Protein AF-0000000074317675 (afdb_homodimer)

Foldseek 3Di:
DPPPVPPDPPPPPLAFDQLFQFLDADALVNLLLDFLCQPQLVQQVVLCLVQLEAEEEEAAQQRQVNCCRNRNVVCQCVCVRVVQGNAEDEQEFECALPNLLRSLLSLLVRLPPPCVDVVSSVVSSVVLSCQLQVDLQSLVVSCVVSVPDPRYAYEYEYEANCNLVVNCVVVVPDPVSVVSSVSSVSNVLCVSPDDPGRYGYYYYHYNVCPVVCVVPVSSVVSCVSHYHYRDHGDLVSVLCSQQSSCVSSVAAADPVQSVVLSVVLPDDPNSNSLSSNLSSQLVVQCVVDPDDRDHRYVVSSVVCPHSQANLQVLVVVLLVVDDPLLNLLVLLLLLVQWADDPPPLFTDGRKDFLLLSCVQSVHDSVSSVVSLLSCQDRSRNQKDDHNVDDHDRGDIIIGSGSVCRVRNPVSSVSNVVSVVLLVLLVVLVVQLVCVVVVNHDQDDPPNLVVSVVSCVPVVGDCSNNVVRPNCNVSSVVSSVVSVVVVVVVVVVVVVVVVVD/DPPPVPPPPPPPPLAFDQLFQFLDADALVNLLLDFLCQPQLVQQVVLCLVQLEAEEEEAAQQRQVNCCSNPNVVCQCVCVRVVQGNAEDEQEFECALNNLLRSLLSLLVRLPPPCVDVVVSVVSSVVLSCLLQVDLQSLVVSCVVSVPDQRYAYEYEYEANCNLVVNCVVVVPDPVSVVSSVSSVSNVLCVSPDDPGRYGYYYYHYNVCPVVCVVPVSSVVSCVSHYHYRDHGDLVSVLCSQQSSCVVSVAAADPVVSVVLSVVLPDDPNSNSLSSNLSSQLSVQCVVDPDDRDHRYVVSSVVCPHSQANLQVLVVVLLVVDDPLLNLLVLLLLLVQWADDPPDLFTDGRKDFLLLSCVQSVHDSVSSVVSVLSCQDRSRNQKDDHNVDDHDRGDIIIGSHSVCRVRNPSSSVSNVVSVVLLVLLVVLQVQLVCVVVVNHDQDDPPNLVVSVVSCVPVVGDCSNNVVRPNCNVSSVVSSVVSVVVVVVVVVVVVVVVVVD

Radius of gyration: 32.66 Å; Cα contacts (8 Å, |Δi|>4): 1509; chains: 2; bounding box: 109×132×71 Å

Structure (mmCIF, N/CA/C/O backbone):
data_AF-0000000074317675-model_v1
#
loop_
_entity.id
_entity.type
_entity.pdbx_description
1 polymer 'Novel STAND NTPase 1 domain-containing protein'
#
loop_
_atom_site.group_PDB
_atom_site.id
_atom_site.type_symbol
_atom_site.label_atom_id
_atom_site.label_alt_id
_atom_site.label_comp_id
_atom_site.label_asym_id
_atom_site.label_entity_id
_atom_site.label_seq_id
_atom_site.pdbx_PDB_ins_code
_atom_site.Cartn_x
_atom_site.Cartn_y
_atom_site.Cartn_z
_atom_site.occupancy
_atom_site.B_iso_or_equiv
_atom_site.auth_seq_id
_atom_site.auth_comp_id
_atom_site.auth_asym_id
_atom_site.auth_atom_id
_atom_site.pdbx_PDB_model_num
ATOM 1 N N . MET A 1 1 ? -42.625 62.656 2.957 1 25.09 1 MET A N 1
ATOM 2 C CA . MET A 1 1 ? -42.5 61.219 2.799 1 25.09 1 MET A CA 1
ATOM 3 C C . MET A 1 1 ? -41.125 60.875 2.205 1 25.09 1 MET A C 1
ATOM 5 O O . MET A 1 1 ? -40.875 59.719 1.869 1 25.09 1 MET A O 1
ATOM 9 N N . SER A 1 2 ? -40.375 61.812 1.555 1 28.73 2 SER A N 1
ATOM 10 C CA . SER A 1 2 ? -39.125 61.938 0.802 1 28.73 2 SER A CA 1
ATOM 11 C C . SER A 1 2 ? -37.938 61.562 1.658 1 28.73 2 SER A C 1
ATOM 13 O O . SER A 1 2 ? -36.812 61.344 1.137 1 28.73 2 SER A O 1
ATOM 15 N N . ASP A 1 3 ? -37.844 61.844 2.971 1 26.91 3 ASP A N 1
ATOM 16 C CA . ASP A 1 3 ? -36.688 62.031 3.84 1 26.91 3 ASP A CA 1
ATOM 17 C C . ASP A 1 3 ? -36.031 60.688 4.129 1 26.91 3 ASP A C 1
ATOM 19 O O . ASP A 1 3 ? -34.844 60.656 4.531 1 26.91 3 ASP A O 1
ATOM 23 N N . ASN A 1 4 ? -36.781 59.594 4.484 1 26.27 4 ASN A N 1
ATOM 24 C CA . ASN A 1 4 ? -36.281 58.469 5.262 1 26.27 4 ASN A CA 1
ATOM 25 C C . ASN A 1 4 ? -35.406 57.562 4.418 1 26.27 4 ASN A C 1
ATOM 27 O O . ASN A 1 4 ? -35.25 56.375 4.734 1 26.27 4 ASN A O 1
ATOM 31 N N . LYS A 1 5 ? -35.281 57.812 3.057 1 35.72 5 LYS A N 1
ATOM 32 C CA . LYS A 1 5 ? -34.5 57 2.113 1 35.72 5 LYS A CA 1
ATOM 33 C C . LYS A 1 5 ? -33.031 56.969 2.471 1 35.72 5 LYS A C 1
ATOM 35 O O . LYS A 1 5 ? -32.219 56.375 1.757 1 35.72 5 LYS A O 1
ATOM 40 N N . ASP A 1 6 ? -32.625 57.938 3.16 1 28.98 6 ASP A N 1
ATOM 41 C CA . ASP A 1 6 ? -31.188 58.125 3.379 1 28.98 6 ASP A CA 1
ATOM 42 C C . ASP A 1 6 ? -30.609 57.031 4.262 1 28.98 6 ASP A C 1
ATOM 44 O O . ASP A 1 6 ? -29.438 57.062 4.629 1 28.98 6 ASP A O 1
ATOM 48 N N . HIS A 1 7 ? -31.344 56.344 5.207 1 30.22 7 HIS A N 1
ATOM 49 C CA . HIS A 1 7 ? -30.734 55.625 6.332 1 30.22 7 HIS A CA 1
ATOM 50 C C . HIS A 1 7 ? -29.75 54.594 5.855 1 30.22 7 HIS A C 1
ATOM 52 O O . HIS A 1 7 ? -28.594 54.531 6.312 1 30.22 7 HIS A O 1
ATOM 58 N N . ILE A 1 8 ? -30.125 53.094 5.789 1 31.78 8 ILE A N 1
ATOM 59 C CA . ILE A 1 8 ? -29.359 51.938 6.242 1 31.78 8 ILE A CA 1
ATOM 60 C C . ILE A 1 8 ? -28.312 51.594 5.188 1 31.78 8 ILE A C 1
ATOM 62 O O . ILE A 1 8 ? -28.609 50.906 4.215 1 31.78 8 ILE A O 1
ATOM 66 N N . LYS A 1 9 ? -27.594 52.375 4.531 1 34.5 9 LYS A N 1
ATOM 67 C CA . LYS A 1 9 ? -26.438 52.188 3.672 1 34.5 9 LYS A CA 1
ATOM 68 C C . LYS A 1 9 ? -25.312 51.438 4.41 1 34.5 9 LYS A C 1
ATOM 70 O 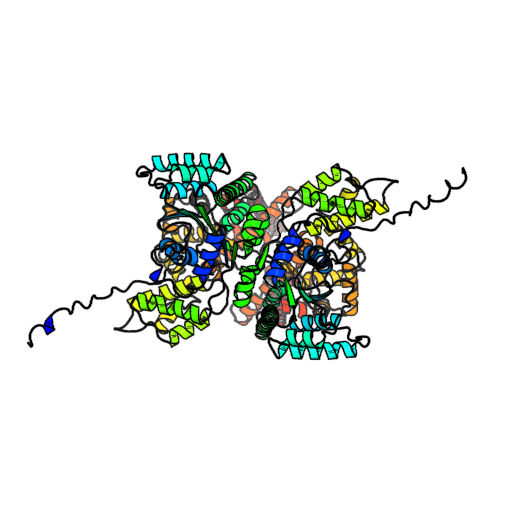O . LYS A 1 9 ? -24.141 51.562 4.051 1 34.5 9 LYS A O 1
ATOM 75 N N . PHE A 1 10 ? -25.328 51.031 5.664 1 32.19 10 PHE A N 1
ATOM 76 C CA . PHE A 1 10 ? -24.25 50.188 6.211 1 32.19 10 PHE A CA 1
ATOM 77 C C . PHE A 1 10 ? -23.922 49.031 5.27 1 32.19 10 PHE A C 1
ATOM 79 O O . PHE A 1 10 ? -24.594 48 5.273 1 32.19 10 PHE A O 1
ATOM 86 N N . LEU A 1 11 ? -23.828 49.188 4.047 1 34.56 11 LEU A N 1
ATOM 87 C CA . LEU A 1 11 ? -23.25 48.188 3.18 1 34.56 11 LEU A CA 1
ATOM 88 C C . LEU A 1 11 ? -21.969 47.625 3.791 1 34.56 11 LEU A C 1
ATOM 90 O O . LEU A 1 11 ? -20.984 48.344 3.977 1 34.56 11 LEU A O 1
ATOM 94 N N . THR A 1 12 ? -21.938 46.75 4.934 1 35.88 12 THR A N 1
ATOM 95 C CA . THR A 1 12 ? -20.891 46.031 5.648 1 35.88 12 THR A CA 1
ATOM 96 C C . THR A 1 12 ? -19.766 45.625 4.699 1 35.88 12 THR A C 1
ATOM 98 O O . THR A 1 12 ? -20.016 45.062 3.643 1 35.88 12 THR A O 1
ATOM 101 N N . GLU A 1 13 ? -18.781 46.406 4.367 1 42.19 13 GLU A N 1
ATOM 102 C CA . GLU A 1 13 ? -17.516 46.062 3.73 1 42.19 13 GLU A CA 1
ATOM 103 C C . GLU A 1 13 ? -17.156 44.594 3.959 1 42.19 13 GLU A C 1
ATOM 105 O O . GLU A 1 13 ? -16.797 44.188 5.07 1 42.19 13 GLU A O 1
ATOM 110 N N . GLU A 1 14 ? -17.828 43.594 3.584 1 51.88 14 GLU A N 1
ATOM 111 C CA . GLU A 1 14 ? -17.688 42.125 3.682 1 51.88 14 GLU A CA 1
ATOM 112 C C . GLU A 1 14 ? -16.219 41.719 3.539 1 51.88 14 GLU A C 1
ATOM 114 O O . GLU A 1 14 ? -15.594 41.969 2.504 1 51.88 14 GLU A O 1
ATOM 119 N N . LYS A 1 15 ? -15.336 41.844 4.613 1 66.19 15 LYS A N 1
ATOM 120 C CA . LYS A 1 15 ? -13.922 41.531 4.785 1 66.19 15 LYS A CA 1
ATOM 121 C C . LYS A 1 15 ? -13.555 40.219 4.129 1 66.19 15 LYS A C 1
ATOM 123 O O . LYS A 1 15 ? -14.172 39.188 4.422 1 66.19 15 LYS A O 1
ATOM 128 N N . LEU A 1 16 ? -12.758 40.312 2.957 1 79.94 16 LEU A N 1
ATOM 129 C CA . LEU A 1 16 ? -12.148 39.156 2.283 1 79.94 16 LEU A CA 1
ATOM 130 C C . LEU A 1 16 ? -11.281 38.375 3.248 1 79.94 16 LEU A C 1
ATOM 132 O O . LEU A 1 16 ? -10.633 38.938 4.125 1 79.94 16 LEU A O 1
ATOM 136 N N . PHE A 1 17 ? -11.555 37.125 3.35 1 88.5 17 PHE A N 1
ATOM 137 C CA . PHE A 1 17 ? -10.664 36.219 4.066 1 88.5 17 PHE A CA 1
ATOM 138 C C . PHE A 1 17 ? -10.281 35.031 3.188 1 88.5 17 PHE A C 1
ATOM 140 O O . PHE A 1 17 ? -10.961 34.75 2.211 1 88.5 17 PHE A O 1
ATOM 147 N N . ILE A 1 18 ? -9.195 34.5 3.424 1 91.5 18 ILE A N 1
ATOM 148 C CA . ILE A 1 18 ? -8.719 33.375 2.641 1 91.5 18 ILE A CA 1
ATOM 149 C C . ILE A 1 18 ? -9.57 32.125 2.932 1 91.5 18 ILE A C 1
ATOM 151 O O . ILE A 1 18 ? -9.516 31.578 4.027 1 91.5 18 ILE A O 1
ATOM 155 N N . PRO A 1 19 ? -10.266 31.672 1.981 1 94.62 19 PRO A N 1
ATOM 156 C CA . PRO A 1 19 ? -11.234 30.609 2.256 1 94.62 19 PRO A CA 1
ATOM 157 C C . PRO A 1 19 ? -10.656 29.219 2.041 1 94.62 19 PRO A C 1
ATOM 159 O O . PRO A 1 19 ? -11.406 28.234 1.986 1 94.62 19 PRO A O 1
ATOM 162 N N . PHE A 1 20 ? -9.352 29.094 1.815 1 95.25 20 PHE A N 1
ATOM 163 C CA . PHE A 1 20 ? -8.703 27.812 1.579 1 95.25 20 PHE A CA 1
ATOM 164 C C . PHE A 1 20 ? -7.641 27.531 2.639 1 95.25 20 PHE A C 1
ATOM 166 O O . PHE A 1 20 ? -6.812 28.391 2.928 1 95.25 20 PHE A O 1
ATOM 173 N N . PRO A 1 21 ? -7.648 26.375 3.174 1 91.25 21 PRO A N 1
ATOM 174 C CA . PRO A 1 21 ? -6.738 26.062 4.281 1 91.25 21 PRO A CA 1
ATOM 175 C C . PRO A 1 21 ? -5.324 25.75 3.811 1 91.25 21 PRO A C 1
ATOM 177 O O . PRO A 1 21 ? -4.402 25.656 4.629 1 91.25 21 PRO A O 1
ATOM 180 N N . GLY A 1 22 ? -5.172 25.562 2.51 1 90.75 22 GLY A N 1
ATOM 181 C CA . GLY A 1 22 ? -3.873 25.125 2.016 1 90.75 22 GLY A CA 1
ATOM 182 C C . GLY A 1 22 ? -3.65 23.625 2.164 1 90.75 22 GLY A C 1
ATOM 183 O O . GLY A 1 22 ? -4.488 22.828 1.75 1 90.75 22 GLY A O 1
ATOM 184 N N . LEU A 1 23 ? -2.473 23.25 2.832 1 89.25 23 LEU A N 1
ATOM 185 C CA . LEU A 1 23 ? -2.123 21.828 2.947 1 89.25 23 LEU A CA 1
ATOM 186 C C . LEU A 1 23 ? -2.729 21.219 4.207 1 89.25 23 LEU A C 1
ATOM 188 O O . LEU A 1 23 ? -2.799 20 4.336 1 89.25 23 LEU A O 1
ATOM 192 N N . ARG A 1 24 ? -3.135 22.094 5.078 1 87.69 24 ARG A N 1
ATOM 193 C CA . ARG A 1 24 ? -3.705 21.562 6.312 1 87.69 24 ARG A CA 1
ATOM 194 C C . ARG A 1 24 ? -5.164 21.172 6.113 1 87.69 24 ARG A C 1
ATOM 196 O O . ARG A 1 24 ? -5.84 21.688 5.223 1 87.69 24 ARG A O 1
ATOM 203 N N . PRO A 1 25 ? -5.668 20.297 6.941 1 89.31 25 PRO A N 1
ATOM 204 C CA . PRO A 1 25 ? -7.098 19.984 6.883 1 89.31 25 PRO A CA 1
ATOM 205 C C . PRO A 1 25 ? -7.969 21.141 7.359 1 89.31 25 PRO A C 1
ATOM 207 O O . PRO A 1 25 ? -7.492 22.031 8.078 1 89.31 25 PRO A O 1
ATOM 210 N N . PHE A 1 26 ? -9.188 21.109 6.906 1 92.06 26 PHE A N 1
ATOM 211 C CA . PHE A 1 26 ? -10.164 22.047 7.441 1 92.06 26 PHE A CA 1
ATOM 212 C C . PHE A 1 26 ? -10.383 21.812 8.93 1 92.06 26 PHE A C 1
ATOM 214 O O . PHE A 1 26 ? -10.43 20.672 9.391 1 92.06 26 PHE A O 1
ATOM 221 N N . SER A 1 27 ? -10.461 22.859 9.641 1 89 27 SER A N 1
ATOM 222 C CA . SER A 1 27 ? -10.797 22.766 11.062 1 89 27 SER A CA 1
ATOM 223 C C . SER A 1 27 ? -12.305 22.734 11.266 1 89 27 SER A C 1
ATOM 225 O O . SER A 1 27 ? -13.07 23.109 10.375 1 89 27 SER A O 1
ATOM 227 N N . PRO A 1 28 ? -12.68 22.297 12.422 1 86.88 28 PRO A N 1
ATOM 228 C CA . PRO A 1 28 ? -14.117 22.219 12.688 1 86.88 28 PRO A CA 1
ATOM 229 C C . PRO A 1 28 ? -14.836 23.547 12.516 1 86.88 28 PRO A C 1
ATOM 231 O O . PRO A 1 28 ? -15.992 23.578 12.078 1 86.88 28 PRO A O 1
ATOM 234 N N . ASP A 1 29 ? -14.172 24.625 12.758 1 88.5 29 ASP A N 1
ATOM 235 C CA . ASP A 1 29 ? -14.773 25.953 12.672 1 88.5 29 ASP A CA 1
ATOM 236 C C . ASP A 1 29 ? -14.867 26.438 11.227 1 88.5 29 ASP A C 1
ATOM 238 O O . ASP A 1 29 ? -15.508 27.438 10.938 1 88.5 29 ASP A O 1
ATOM 242 N N . GLU A 1 30 ? -14.344 25.609 10.344 1 92.38 30 GLU A N 1
ATOM 243 C CA . GLU A 1 30 ? -14.336 25.984 8.938 1 92.38 30 GLU A CA 1
ATOM 244 C C . GLU A 1 30 ? -15.336 25.156 8.133 1 92.38 30 GLU A C 1
ATOM 246 O O . GLU A 1 30 ? -15.211 25.047 6.914 1 92.38 30 GLU A O 1
ATOM 251 N N . SER A 1 31 ? -16.297 24.609 8.758 1 90.69 31 SER A N 1
ATOM 252 C CA . SER A 1 31 ? -17.297 23.75 8.117 1 90.69 31 SER A CA 1
ATOM 253 C C . SER A 1 31 ? -18.047 24.5 7.027 1 90.69 31 SER A C 1
ATOM 255 O O . SER A 1 31 ? -18.484 23.906 6.039 1 90.69 31 SER A O 1
ATOM 257 N N . HIS A 1 32 ? -18.203 25.781 7.199 1 90.69 32 HIS A N 1
ATOM 258 C CA . HIS A 1 32 ? -18.922 26.609 6.234 1 90.69 32 HIS A CA 1
ATOM 259 C C . HIS A 1 32 ? -18.156 26.719 4.922 1 90.69 32 HIS A C 1
ATOM 261 O O . HIS A 1 32 ? -18.703 27.156 3.91 1 90.69 32 HIS A O 1
ATOM 267 N N . LEU A 1 33 ? -16.906 26.281 4.922 1 94 33 LEU A N 1
ATOM 268 C CA . LEU A 1 33 ? -16.078 26.344 3.727 1 94 33 LEU A CA 1
ATOM 269 C C . LEU A 1 33 ? -15.961 24.969 3.08 1 94 33 LEU A C 1
ATOM 271 O O . LEU A 1 33 ? -15.32 24.812 2.037 1 94 33 LEU A O 1
ATOM 275 N N . PHE A 1 34 ? -16.562 24 3.73 1 92.31 34 PHE A N 1
ATOM 276 C CA . PHE A 1 34 ? -16.406 22.609 3.305 1 92.31 34 PHE A CA 1
ATOM 277 C C . PHE A 1 34 ? -17.547 22.203 2.375 1 92.31 34 PHE A C 1
ATOM 279 O O . PHE A 1 34 ? -18.688 22.016 2.82 1 92.31 34 PHE A O 1
ATOM 286 N N . PHE A 1 35 ? -17.312 22.109 1.052 1 90.5 35 PHE A N 1
ATOM 287 C CA . PHE A 1 35 ? -18.328 21.828 0.035 1 90.5 35 PHE A CA 1
ATOM 288 C C . PHE A 1 35 ? -18 20.531 -0.705 1 90.5 35 PHE A C 1
ATOM 290 O O . PHE A 1 35 ? -16.844 20.109 -0.755 1 90.5 35 PHE A O 1
ATOM 297 N N . GLY A 1 36 ? -19.047 19.859 -1.283 1 86.44 36 GLY A N 1
ATOM 298 C CA . GLY A 1 36 ? -18.859 18.781 -2.24 1 86.44 36 GLY A CA 1
ATOM 299 C C . GLY A 1 36 ? -19.047 17.406 -1.635 1 86.44 36 GLY A C 1
ATOM 300 O O . GLY A 1 36 ? -19.031 16.406 -2.348 1 86.44 36 GLY A O 1
ATOM 301 N N . ARG A 1 37 ? -19.188 17.344 -0.272 1 85.88 37 ARG A N 1
ATOM 302 C CA . ARG A 1 37 ? -19.281 16.016 0.349 1 85.88 37 ARG A CA 1
ATOM 303 C C . ARG A 1 37 ? -20.547 15.898 1.186 1 85.88 37 ARG A C 1
ATOM 305 O O . ARG A 1 37 ? -20.609 15.109 2.133 1 85.88 37 ARG A O 1
ATOM 312 N N . GLU A 1 38 ? -21.578 16.531 1.015 1 77.5 38 GLU A N 1
ATOM 313 C CA . GLU A 1 38 ? -22.797 16.578 1.818 1 77.5 38 GLU A CA 1
ATOM 314 C C . GLU A 1 38 ? -23.438 15.188 1.929 1 77.5 38 GLU A C 1
ATOM 316 O O . GLU A 1 38 ? -23.875 14.789 3.006 1 77.5 38 GLU A O 1
ATOM 321 N N . GLY A 1 39 ? -23.453 14.336 1.02 1 81.12 39 GLY A N 1
ATOM 322 C CA . GLY A 1 39 ? -24.047 13.008 1.068 1 81.12 39 GLY A CA 1
ATOM 323 C C . GLY A 1 39 ? -23.188 11.992 1.808 1 81.12 39 GLY A C 1
ATOM 324 O O . GLY A 1 39 ? -23.719 11.086 2.453 1 81.12 39 GLY A O 1
ATOM 325 N N . GLN A 1 40 ? -22 12.172 2.035 1 88.88 40 GLN A N 1
ATOM 326 C CA . GLN A 1 40 ? -21.062 11.219 2.621 1 88.88 40 GLN A CA 1
ATOM 327 C C . GLN A 1 40 ? -21.141 11.234 4.145 1 88.88 40 GLN A C 1
ATOM 329 O O . GLN A 1 40 ? -21.094 10.188 4.785 1 88.88 40 GLN A O 1
ATOM 334 N N . SER A 1 41 ? -21.391 12.383 4.727 1 89.69 41 SER A N 1
ATOM 335 C CA . SER A 1 41 ? -21.469 12.531 6.18 1 89.69 41 SER A CA 1
ATOM 336 C C . SER A 1 41 ? -22.656 11.758 6.75 1 89.69 41 SER A C 1
ATOM 338 O O . SER A 1 41 ? -22.547 11.148 7.816 1 89.69 41 SER A O 1
ATOM 340 N N . SER A 1 42 ? -23.734 11.727 6.035 1 89.31 42 SER A N 1
ATOM 341 C CA . SER A 1 42 ? -24.938 11.008 6.484 1 89.31 42 SER A CA 1
ATOM 342 C C . SER A 1 42 ? -24.688 9.508 6.547 1 89.31 42 SER A C 1
ATOM 344 O O . SER A 1 42 ? -25.125 8.844 7.484 1 89.31 42 SER A O 1
ATOM 346 N N . ASP A 1 43 ? -23.969 9.047 5.562 1 91.94 43 ASP A N 1
ATOM 347 C CA . ASP A 1 43 ? -23.641 7.629 5.539 1 91.94 43 ASP A CA 1
ATOM 348 C C . ASP A 1 43 ? -22.766 7.246 6.742 1 91.94 43 ASP A C 1
ATOM 350 O O . ASP A 1 43 ? -23 6.211 7.375 1 91.94 43 ASP A O 1
ATOM 354 N N . ILE A 1 44 ? -21.891 8.062 7.078 1 94.12 44 ILE A N 1
ATOM 355 C CA . ILE A 1 44 ? -20.953 7.809 8.164 1 94.12 44 ILE A CA 1
ATOM 356 C C . ILE A 1 44 ? -21.688 7.832 9.5 1 94.12 44 ILE A C 1
ATOM 358 O O . ILE A 1 44 ? -21.484 6.965 10.352 1 94.12 44 ILE A O 1
ATOM 362 N N . ILE A 1 45 ? -22.594 8.734 9.648 1 92.06 45 ILE A N 1
ATOM 363 C CA . ILE A 1 45 ? -23.344 8.883 10.891 1 92.06 45 ILE A CA 1
ATOM 364 C C . ILE A 1 45 ? -24.234 7.664 11.109 1 92.06 45 ILE A C 1
ATOM 366 O O . ILE A 1 45 ? -24.359 7.176 12.227 1 92.06 45 ILE A O 1
ATOM 370 N N . THR A 1 46 ? -24.797 7.203 10.055 1 92.69 46 THR A N 1
ATOM 371 C CA . THR A 1 46 ? -25.672 6.031 10.133 1 92.69 46 THR A CA 1
ATOM 372 C C . THR A 1 46 ? -24.891 4.82 10.633 1 92.69 46 THR A C 1
ATOM 374 O O . THR A 1 46 ? -25.359 4.086 11.508 1 92.69 46 THR A O 1
ATOM 377 N N . LYS A 1 47 ? -23.719 4.664 10.133 1 94.12 47 LYS A N 1
ATOM 378 C CA . LYS A 1 47 ? -22.859 3.559 10.562 1 94.12 47 LYS A CA 1
ATOM 379 C C . LYS A 1 47 ? -22.422 3.73 12.016 1 94.12 47 LYS A C 1
ATOM 381 O O . LYS A 1 47 ? -22.422 2.77 12.781 1 94.12 47 LYS A O 1
ATOM 386 N N . LEU A 1 48 ? -22.062 4.965 12.336 1 94.25 48 LEU A N 1
ATOM 387 C CA . LEU A 1 48 ? -21.625 5.262 13.695 1 94.25 48 LEU A CA 1
ATOM 388 C C . LEU A 1 48 ? -22.734 5.004 14.695 1 94.25 48 LEU A C 1
ATOM 390 O O . LEU A 1 48 ? -22.5 4.426 15.766 1 94.25 48 LEU A O 1
ATOM 394 N N . GLU A 1 49 ? -23.938 5.359 14.352 1 91.25 49 GLU A N 1
ATOM 395 C CA . GLU A 1 49 ? -25.078 5.176 15.227 1 91.25 49 GLU A CA 1
ATOM 396 C C . GLU A 1 49 ? -25.391 3.695 15.422 1 91.25 49 GLU A C 1
ATOM 398 O O . GLU A 1 49 ? -25.656 3.254 16.547 1 91.25 49 GLU A O 1
ATOM 403 N N . LYS A 1 50 ? -25.281 2.998 14.375 1 92.5 50 LYS A N 1
ATOM 404 C CA . LYS A 1 50 ? -25.688 1.596 14.383 1 92.5 50 LYS A CA 1
ATOM 405 C C . LYS A 1 50 ? -24.656 0.732 15.109 1 92.5 50 LYS A C 1
ATOM 407 O O . LYS A 1 50 ? -25.016 -0.234 15.781 1 92.5 50 LYS A O 1
ATOM 412 N N . HIS A 1 51 ? -23.391 1.146 15.031 1 94.25 51 HIS A N 1
ATOM 413 C CA . HIS A 1 51 ? -22.359 0.212 15.477 1 94.25 51 HIS A CA 1
ATOM 414 C C . HIS A 1 51 ? -21.484 0.833 16.547 1 94.25 51 HIS A C 1
ATOM 416 O O . HIS A 1 51 ? -20.578 0.178 17.078 1 94.25 51 HIS A O 1
ATOM 422 N N . ASN A 1 52 ? -21.688 2.113 16.922 1 94.69 52 ASN A N 1
ATOM 423 C CA . ASN A 1 52 ? -20.875 2.875 17.859 1 94.69 52 ASN A CA 1
ATOM 424 C C . ASN A 1 52 ? -19.438 3 17.375 1 94.69 52 ASN A C 1
ATOM 426 O O . ASN A 1 52 ? -18.531 3.312 18.156 1 94.69 52 ASN A O 1
ATOM 430 N N . PHE A 1 53 ? -19.297 2.619 16.094 1 96.62 53 PHE A N 1
ATOM 431 C CA . PHE A 1 53 ? -17.953 2.568 15.516 1 96.62 53 PHE A CA 1
ATOM 432 C C . PHE A 1 53 ? -18 2.797 14.008 1 96.62 53 PHE A C 1
ATOM 434 O O . PHE A 1 53 ? -18.938 2.355 13.344 1 96.62 53 PHE A O 1
ATOM 441 N N . VAL A 1 54 ? -17.031 3.508 13.492 1 97.25 54 VAL A N 1
ATOM 442 C CA . VAL A 1 54 ? -16.891 3.596 12.039 1 97.25 54 VAL A CA 1
ATOM 443 C C . VAL A 1 54 ? -15.43 3.809 11.672 1 97.25 54 VAL A C 1
ATOM 445 O O . VAL A 1 54 ? -14.734 4.617 12.297 1 97.25 54 VAL A O 1
ATOM 448 N N . ALA A 1 55 ? -14.961 3 10.773 1 97.81 55 ALA A N 1
ATOM 449 C CA . ALA A 1 55 ? -13.633 3.195 10.188 1 97.81 55 ALA A CA 1
ATOM 450 C C . ALA A 1 55 ? -13.734 3.871 8.82 1 97.81 55 ALA A C 1
ATOM 452 O O . ALA A 1 55 ? -14.234 3.281 7.863 1 97.81 55 ALA A O 1
ATOM 453 N N . VAL A 1 56 ? -13.273 5.059 8.773 1 97.44 56 VAL A N 1
ATOM 454 C CA . VAL A 1 56 ? -13.273 5.805 7.52 1 97.44 56 VAL A CA 1
ATOM 455 C C . VAL A 1 56 ? -11.938 5.609 6.801 1 97.44 56 VAL A C 1
ATOM 457 O O . VAL A 1 56 ? -10.883 6.004 7.312 1 97.44 56 VAL A O 1
ATOM 460 N N . VAL A 1 57 ? -12.023 5.07 5.641 1 96.56 57 VAL A N 1
ATOM 461 C CA . VAL A 1 57 ? -10.82 4.672 4.914 1 96.56 57 VAL A CA 1
ATOM 462 C C . VAL A 1 57 ? -10.734 5.445 3.6 1 96.56 57 VAL A C 1
ATOM 464 O O . VAL A 1 57 ? -11.75 5.676 2.938 1 96.56 57 VAL A O 1
ATOM 467 N N . GLY A 1 58 ? -9.539 5.844 3.268 1 93.56 58 GLY A N 1
ATOM 468 C CA . GLY A 1 58 ? -9.297 6.559 2.025 1 93.56 58 GLY A CA 1
ATOM 469 C C . GLY A 1 58 ? -7.82 6.762 1.733 1 93.56 58 GLY A C 1
ATOM 470 O O . GLY A 1 58 ? -6.98 6.617 2.625 1 93.56 58 GLY A O 1
ATOM 471 N N . ASP A 1 59 ? -7.562 7.121 0.504 1 88.88 59 ASP A N 1
ATOM 472 C CA . ASP A 1 59 ? -6.184 7.359 0.093 1 88.88 59 ASP A CA 1
ATOM 473 C C . ASP A 1 59 ? -5.648 8.664 0.689 1 88.88 59 ASP A C 1
ATOM 475 O O . ASP A 1 59 ? -6.41 9.445 1.256 1 88.88 59 ASP A O 1
ATOM 479 N N . SER A 1 60 ? -4.344 8.742 0.585 1 83 60 SER A N 1
ATOM 480 C CA . SER A 1 60 ? -3.734 10 1.016 1 83 60 SER A CA 1
ATOM 481 C C . SER A 1 60 ? -4.285 11.18 0.225 1 83 60 SER A C 1
ATOM 483 O O . SER A 1 60 ? -4.449 11.094 -0.994 1 83 60 SER A O 1
ATOM 485 N N . GLY A 1 61 ? -4.734 12.133 0.895 1 83.19 61 GLY A N 1
ATOM 486 C CA . GLY A 1 61 ? -5.211 13.336 0.236 1 83.19 61 GLY A CA 1
ATOM 487 C C . GLY A 1 61 ? -6.652 13.242 -0.221 1 83.19 61 GLY A C 1
ATOM 488 O O . GLY A 1 61 ? -7.105 14.039 -1.042 1 83.19 61 GLY A O 1
ATOM 489 N N . SER A 1 62 ? -7.34 12.242 0.257 1 87.56 62 SER A N 1
ATOM 490 C CA . SER A 1 62 ? -8.727 12.086 -0.157 1 87.56 62 SER A CA 1
ATOM 491 C C . SER A 1 62 ? -9.656 12.977 0.66 1 87.56 62 SER A C 1
ATOM 493 O O . SER A 1 62 ? -10.836 13.125 0.333 1 87.56 62 SER A O 1
ATOM 495 N N . GLY A 1 63 ? -9.156 13.594 1.747 1 88.31 63 GLY A N 1
ATOM 496 C CA . GLY A 1 63 ? -9.945 14.516 2.549 1 88.31 63 GLY A CA 1
ATOM 497 C C . GLY A 1 63 ? -10.539 13.867 3.789 1 88.31 63 GLY A C 1
ATOM 498 O O . GLY A 1 63 ? -11.523 14.367 4.344 1 88.31 63 GLY A O 1
ATOM 499 N N . LYS A 1 64 ? -9.984 12.781 4.25 1 92.56 64 LYS A N 1
ATOM 500 C CA . LYS A 1 64 ? -10.508 12.023 5.383 1 92.56 64 LYS A CA 1
ATOM 501 C C . LYS A 1 64 ? -10.648 12.914 6.617 1 92.56 64 LYS A C 1
ATOM 503 O O . LYS A 1 64 ? -11.734 13 7.203 1 92.56 64 LYS A O 1
ATOM 508 N N . SER A 1 65 ? -9.562 13.633 6.98 1 91.75 65 SER A N 1
ATOM 509 C CA . SER A 1 65 ? -9.57 14.453 8.188 1 91.75 65 SER A CA 1
ATOM 510 C C . SER A 1 65 ? -10.586 15.586 8.078 1 91.75 65 SER A C 1
ATOM 512 O O . SER A 1 65 ? -11.383 15.805 8.984 1 91.75 65 SER A O 1
ATOM 514 N N . SER A 1 66 ? -10.633 16.203 6.953 1 92.5 66 SER A N 1
ATOM 515 C CA . SER A 1 66 ? -11.57 17.297 6.75 1 92.5 66 SER A CA 1
ATOM 516 C C . SER A 1 66 ? -13.008 16.812 6.809 1 92.5 66 SER A C 1
ATOM 518 O O . SER A 1 66 ? -13.883 17.516 7.324 1 92.5 66 SER A O 1
ATOM 520 N N . LEU A 1 67 ? -13.234 15.625 6.238 1 93.06 67 LEU A N 1
ATOM 521 C CA . LEU A 1 67 ? -14.57 15.047 6.266 1 93.06 67 LEU A CA 1
ATOM 522 C C . LEU A 1 67 ? -15.016 14.773 7.699 1 93.06 67 LEU A C 1
ATOM 524 O O . LEU A 1 67 ? -16.172 15.023 8.055 1 93.06 67 LEU A O 1
ATOM 528 N N . MET A 1 68 ? -14.133 14.391 8.508 1 92.69 68 MET A N 1
ATOM 529 C CA . MET A 1 68 ? -14.453 14.109 9.906 1 92.69 68 MET A CA 1
ATOM 530 C C . MET A 1 68 ? -14.727 15.406 10.672 1 92.69 68 MET A C 1
ATOM 532 O O . MET A 1 68 ? -15.711 15.5 11.398 1 92.69 68 MET A O 1
ATOM 536 N N . TYR A 1 69 ? -13.922 16.406 10.438 1 92.19 69 TYR A N 1
ATOM 537 C CA . TYR A 1 69 ? -14 17.641 11.203 1 92.19 69 TYR A CA 1
ATOM 538 C C . TYR A 1 69 ? -15.141 18.516 10.719 1 92.19 69 TYR A C 1
ATOM 540 O O . TYR A 1 69 ? -15.836 19.156 11.523 1 92.19 69 TYR A O 1
ATOM 548 N N . CYS A 1 70 ? -15.32 18.484 9.438 1 92.25 70 CYS A N 1
ATOM 549 C CA . CYS A 1 70 ? -16.266 19.453 8.875 1 92.25 70 CYS A CA 1
ATOM 550 C C . CYS A 1 70 ? -17.531 18.766 8.391 1 92.25 70 CYS A C 1
ATOM 552 O O . CYS A 1 70 ? -18.531 19.438 8.125 1 92.25 70 CYS A O 1
ATOM 554 N N . GLY A 1 71 ? -17.516 17.516 8.305 1 88.94 71 GLY A N 1
ATOM 555 C CA . GLY A 1 71 ? -18.688 16.766 7.906 1 88.94 71 GLY A CA 1
ATOM 556 C C . GLY A 1 71 ? -19.375 16.078 9.062 1 88.94 71 GLY A C 1
ATOM 557 O O . GLY A 1 71 ? -20.531 16.391 9.391 1 88.94 71 GLY A O 1
ATOM 558 N N . LEU A 1 72 ? -18.641 15.281 9.734 1 89.56 72 LEU A N 1
ATOM 559 C CA . LEU A 1 72 ? -19.188 14.414 10.766 1 89.56 72 LEU A CA 1
ATOM 560 C C . LEU A 1 72 ? -19.5 15.219 12.031 1 89.56 72 LEU A C 1
ATOM 562 O O . LEU A 1 72 ? -20.625 15.148 12.547 1 89.56 72 LEU A O 1
ATOM 566 N N . LEU A 1 73 ? -18.562 16.047 12.508 1 89.62 73 LEU A N 1
ATOM 567 C CA . LEU A 1 73 ? -18.672 16.703 13.812 1 89.62 73 LEU A CA 1
ATOM 568 C C . LEU A 1 73 ? -19.844 17.672 13.844 1 89.62 73 LEU A C 1
ATOM 570 O O . LEU A 1 73 ? -20.672 17.641 14.75 1 89.62 73 LEU A O 1
ATOM 574 N N . PRO A 1 74 ? -19.969 18.469 12.805 1 86.25 74 PRO A N 1
ATOM 575 C CA . PRO A 1 74 ? -21.109 19.391 12.828 1 86.25 74 PRO A CA 1
ATOM 576 C C . PRO A 1 74 ? -22.453 18.656 12.82 1 86.25 74 PRO A C 1
ATOM 578 O O . PRO A 1 74 ? -23.422 19.125 13.453 1 86.25 74 PRO A O 1
ATOM 581 N N . MET A 1 75 ? -22.516 17.609 12.164 1 84.75 75 MET A N 1
ATOM 582 C CA . MET A 1 75 ? -23.766 16.844 12.102 1 84.75 75 MET A CA 1
ATOM 583 C C . MET A 1 75 ? -24.078 16.219 13.453 1 84.75 75 MET A C 1
ATOM 585 O O . MET A 1 75 ? -25.25 16.156 13.859 1 84.75 75 MET A O 1
ATOM 589 N N . LEU A 1 76 ? -23.109 15.812 14.117 1 85.38 76 LEU A N 1
ATOM 590 C CA . LEU A 1 76 ? -23.297 15.234 15.445 1 85.38 76 LEU A CA 1
ATOM 591 C C . LEU A 1 76 ? -23.781 16.297 16.438 1 85.38 76 LEU A C 1
ATOM 593 O O . LEU A 1 76 ? -24.703 16.031 17.219 1 85.38 76 LEU A O 1
ATOM 597 N N . GLN A 1 77 ? -23.219 17.422 16.281 1 81.69 77 GLN A N 1
ATOM 598 C CA . GLN A 1 77 ? -23.578 18.516 17.172 1 81.69 77 GLN A CA 1
ATOM 599 C C . GLN A 1 77 ? -24.984 19.031 16.875 1 81.69 77 GLN A C 1
ATOM 601 O O . GLN A 1 77 ? -25.641 19.609 17.75 1 81.69 77 GLN A O 1
ATOM 606 N N . GLY A 1 78 ? -25.391 18.719 15.664 1 78.94 78 GLY A N 1
ATOM 607 C CA . GLY A 1 78 ? -26.734 19.125 15.273 1 78.94 78 GLY A CA 1
ATOM 608 C C . GLY A 1 78 ? -27.797 18.141 15.711 1 78.94 78 GLY A C 1
ATOM 609 O O . GLY A 1 78 ? -29 18.375 15.508 1 78.94 78 GLY A O 1
ATOM 610 N N . GLY A 1 79 ? -27.438 17.094 16.391 1 75.12 79 GLY A N 1
ATOM 611 C CA . GLY A 1 79 ? -28.375 16.156 16.984 1 75.12 79 GLY A CA 1
ATOM 612 C C . GLY A 1 79 ? -28.812 15.062 16.031 1 75.12 79 GLY A C 1
ATOM 613 O O . GLY A 1 79 ? -29.922 14.531 16.156 1 75.12 79 GLY A O 1
ATOM 614 N N . PHE A 1 80 ? -28.016 14.633 15.148 1 70.75 80 PHE A N 1
ATOM 615 C CA . PHE A 1 80 ? -28.438 13.695 14.117 1 70.75 80 PHE A CA 1
ATOM 616 C C . PHE A 1 80 ? -28.406 12.266 14.648 1 70.75 80 PHE A C 1
ATOM 618 O O . PHE A 1 80 ? -28.984 11.359 14.039 1 70.75 80 PHE A O 1
ATOM 625 N N . ILE A 1 81 ? -27.719 12.078 15.742 1 69.31 81 ILE A N 1
ATOM 626 C CA . ILE A 1 81 ? -27.781 10.75 16.344 1 69.31 81 ILE A CA 1
ATOM 627 C C . ILE A 1 81 ? -28.844 10.742 17.438 1 69.31 81 ILE A C 1
ATOM 629 O O . ILE A 1 81 ? -28.688 11.391 18.484 1 69.31 81 ILE A O 1
ATOM 633 N N . ASN A 1 82 ? -29.844 10.039 17.125 1 61.38 82 ASN A N 1
ATOM 634 C CA . ASN A 1 82 ? -31.016 10.07 17.984 1 61.38 82 ASN A CA 1
ATOM 635 C C . ASN A 1 82 ? -30.703 9.5 19.375 1 61.38 82 ASN A C 1
ATOM 637 O O . ASN A 1 82 ? -31.156 10.023 20.391 1 61.38 82 ASN A O 1
ATOM 641 N N . SER A 1 83 ? -29.875 8.453 19.391 1 62.12 83 SER A N 1
ATOM 642 C CA . SER A 1 83 ? -29.641 7.73 20.625 1 62.12 83 SER A CA 1
ATOM 643 C C . SER A 1 83 ? -28.656 8.477 21.516 1 62.12 83 SER A C 1
ATOM 645 O O . SER A 1 83 ? -28.562 8.195 22.719 1 62.12 83 SER A O 1
ATOM 647 N N . ALA A 1 84 ? -27.859 9.422 21.062 1 64.56 84 ALA A N 1
ATOM 648 C CA . ALA A 1 84 ? -26.75 10 21.812 1 64.56 84 ALA A CA 1
ATOM 649 C C . ALA A 1 84 ? -27.078 11.414 22.297 1 64.56 84 ALA A C 1
ATOM 651 O O . ALA A 1 84 ? -26.328 12 23.078 1 64.56 84 ALA A O 1
ATOM 652 N N . GLY A 1 85 ? -28.266 11.906 22.219 1 64.56 85 GLY A N 1
ATOM 653 C CA . GLY A 1 85 ? -28.594 13.258 22.625 1 64.56 85 GLY A CA 1
ATOM 654 C C . GLY A 1 85 ? -27.844 14.32 21.844 1 64.56 85 GLY A C 1
ATOM 655 O O . GLY A 1 85 ? -27.172 14.008 20.859 1 64.56 85 GLY A O 1
ATOM 656 N N . SER A 1 86 ? -27.906 15.578 22.234 1 68.62 86 SER A N 1
ATOM 657 C CA . SER A 1 86 ? -27.375 16.719 21.469 1 68.62 86 SER A CA 1
ATOM 658 C C . SER A 1 86 ? -26.062 17.203 22.078 1 68.62 86 SER A C 1
ATOM 660 O O . SER A 1 86 ? -25.359 18.031 21.469 1 68.62 86 SER A O 1
ATOM 662 N N . LYS A 1 87 ? -25.641 16.625 23.188 1 82.69 87 LYS A N 1
ATOM 663 C CA . LYS A 1 87 ? -24.406 17.109 23.797 1 82.69 87 LYS A CA 1
ATOM 664 C C . LYS A 1 87 ? -23.266 16.125 23.578 1 82.69 87 LYS A C 1
ATOM 666 O O . LYS A 1 87 ? -23.344 14.977 24.016 1 82.69 87 LYS A O 1
ATOM 671 N N . TRP A 1 88 ? -22.297 16.578 22.844 1 87.25 88 TRP A N 1
ATOM 672 C CA . TRP A 1 88 ? -21.188 15.711 22.5 1 87.25 88 TRP A CA 1
ATOM 673 C C . TRP A 1 88 ? -19.875 16.281 23 1 87.25 88 TRP A C 1
ATOM 675 O O . TRP A 1 88 ? -19.641 17.484 22.922 1 87.25 88 TRP A O 1
ATOM 685 N N . GLU A 1 89 ? -19.172 15.461 23.641 1 89.5 89 GLU A N 1
ATOM 686 C CA . GLU A 1 89 ? -17.75 15.742 23.891 1 89.5 89 GLU A CA 1
ATOM 687 C C . GLU A 1 89 ? -16.859 14.984 22.906 1 89.5 89 GLU A C 1
ATOM 689 O O . GLU A 1 89 ? -16.938 13.758 22.812 1 89.5 89 GLU A O 1
ATOM 694 N N . VAL A 1 90 ? -16.047 15.734 22.172 1 91.69 90 VAL A N 1
ATOM 695 C CA . VAL A 1 90 ? -15.234 15.109 21.141 1 91.69 90 VAL A CA 1
ATOM 696 C C . VAL A 1 90 ? -13.773 15.062 21.594 1 91.69 90 VAL A C 1
ATOM 698 O O . VAL A 1 90 ? -13.188 16.094 21.938 1 91.69 90 VAL A O 1
ATOM 701 N N . ILE A 1 91 ? -13.25 13.898 21.672 1 93.19 91 ILE A N 1
ATOM 702 C CA . ILE A 1 91 ? -11.836 13.68 21.969 1 93.19 91 ILE A CA 1
ATOM 703 C C . ILE A 1 91 ? -11.094 13.352 20.672 1 93.19 91 ILE A C 1
ATOM 705 O O . ILE A 1 91 ? -11.359 12.32 20.047 1 93.19 91 ILE A O 1
ATOM 709 N N . THR A 1 92 ? -10.188 14.18 20.25 1 93.19 92 THR A N 1
ATOM 710 C CA . THR A 1 92 ? -9.445 13.969 19.016 1 93.19 92 THR A CA 1
ATOM 711 C C . THR A 1 92 ? -7.984 13.641 19.297 1 93.19 92 THR A C 1
ATOM 713 O O . THR A 1 92 ? -7.352 14.297 20.141 1 93.19 92 THR A O 1
ATOM 716 N N . LEU A 1 93 ? -7.492 12.633 18.609 1 93 93 LEU A N 1
ATOM 717 C CA . LEU A 1 93 ? -6.086 12.297 18.812 1 93 93 LEU A CA 1
ATOM 718 C C . LEU A 1 93 ? -5.508 11.633 17.562 1 93 93 LEU A C 1
ATOM 720 O O . LEU A 1 93 ? -6.258 11.133 16.719 1 93 93 LEU A O 1
ATOM 724 N N . ARG A 1 94 ? -4.246 11.664 17.484 1 91 94 ARG A N 1
ATOM 725 C CA . ARG A 1 94 ? -3.422 10.844 16.609 1 91 94 ARG A CA 1
ATOM 726 C C . ARG A 1 94 ? -2.535 9.898 17.406 1 91 94 ARG A C 1
ATOM 728 O O . ARG A 1 94 ? -1.951 10.297 18.422 1 91 94 ARG A O 1
ATOM 735 N N . PRO A 1 95 ? -2.492 8.68 17 1 92.19 95 PRO A N 1
ATOM 736 C CA . PRO A 1 95 ? -1.705 7.742 17.797 1 92.19 95 PRO A CA 1
ATOM 737 C C . PRO A 1 95 ? -0.241 8.156 17.922 1 92.19 95 PRO A C 1
ATOM 739 O O . PRO A 1 95 ? 0.296 8.219 19.031 1 92.19 95 PRO A O 1
ATOM 742 N N . GLY A 1 96 ? 0.382 8.5 16.781 1 83 96 GLY A N 1
ATOM 743 C CA . GLY A 1 96 ? 1.788 8.867 16.797 1 83 96 GLY A CA 1
ATOM 744 C C . GLY A 1 96 ? 2.689 7.75 17.297 1 83 96 GLY A C 1
ATOM 745 O O . GLY A 1 96 ? 2.363 6.57 17.141 1 83 96 GLY A O 1
ATOM 746 N N . ILE A 1 97 ? 3.822 8.109 17.875 1 77.94 97 ILE A N 1
ATOM 747 C CA . ILE A 1 97 ? 4.816 7.16 18.359 1 77.94 97 ILE A CA 1
ATOM 748 C C . ILE A 1 97 ? 4.387 6.617 19.719 1 77.94 97 ILE A C 1
ATOM 750 O O . ILE A 1 97 ? 4.734 5.488 20.094 1 77.94 97 ILE A O 1
ATOM 754 N N . SER A 1 98 ? 3.645 7.434 20.438 1 87.25 98 SER A N 1
ATOM 755 C CA . SER A 1 98 ? 3.182 7.074 21.766 1 87.25 98 SER A CA 1
ATOM 756 C C . SER A 1 98 ? 1.661 7.148 21.875 1 87.25 98 SER A C 1
ATOM 758 O O . SER A 1 98 ? 1.12 8.047 22.516 1 87.25 98 SER A O 1
ATOM 760 N N . PRO A 1 99 ? 1.046 6.121 21.391 1 92.38 99 PRO A N 1
ATOM 761 C CA . PRO A 1 99 ? -0.411 6.18 21.25 1 92.38 99 PRO A CA 1
ATOM 762 C C . PRO A 1 99 ? -1.128 6.355 22.578 1 92.38 99 PRO A C 1
ATOM 764 O O . PRO A 1 99 ? -2.059 7.16 22.688 1 92.38 99 PRO A O 1
ATOM 767 N N . ILE A 1 100 ? -0.683 5.715 23.672 1 94.56 100 ILE A N 1
ATOM 768 C CA . ILE A 1 100 ? -1.378 5.754 24.953 1 94.56 100 ILE A CA 1
ATOM 769 C C . ILE A 1 100 ? -1.157 7.109 25.609 1 94.56 100 ILE A C 1
ATOM 771 O O . ILE A 1 100 ? -2.092 7.699 26.156 1 94.56 100 ILE A O 1
ATOM 775 N N . SER A 1 101 ? 0.037 7.562 25.547 1 91.69 101 SER A N 1
ATOM 776 C CA . SER A 1 101 ? 0.336 8.883 26.078 1 91.69 101 SER A CA 1
ATOM 777 C C . SER A 1 101 ? -0.471 9.969 25.375 1 91.69 101 SER A C 1
ATOM 779 O O . SER A 1 101 ? -0.978 10.891 26.016 1 91.69 101 SER A O 1
ATOM 781 N N . ASN A 1 102 ? -0.563 9.844 24.109 1 91.81 102 ASN A N 1
ATOM 782 C CA . ASN A 1 102 ? -1.33 10.812 23.328 1 91.81 102 ASN A CA 1
ATOM 783 C C . ASN A 1 102 ? -2.818 10.75 23.656 1 91.81 102 ASN A C 1
ATOM 785 O O . ASN A 1 102 ? -3.498 11.781 23.688 1 91.81 102 ASN A O 1
ATOM 789 N N . LEU A 1 103 ? -3.279 9.547 23.875 1 95.94 103 LEU A N 1
ATOM 790 C CA . LEU A 1 103 ? -4.664 9.383 24.297 1 95.94 103 LEU A CA 1
ATOM 791 C C . LEU A 1 103 ? -4.895 10.023 25.656 1 95.94 103 LEU A C 1
ATOM 793 O O . LEU A 1 103 ? -5.891 10.719 25.859 1 95.94 103 LEU A O 1
ATOM 797 N N . ALA A 1 104 ? -3.977 9.797 26.562 1 94.88 104 ALA A N 1
ATOM 798 C CA . ALA A 1 104 ? -4.059 10.398 27.891 1 94.88 104 ALA A CA 1
ATOM 799 C C . ALA A 1 104 ? -4.137 11.914 27.812 1 94.88 104 ALA A C 1
ATOM 801 O O . ALA A 1 104 ? -4.945 12.539 28.5 1 94.88 104 ALA A O 1
ATOM 802 N N . GLU A 1 105 ? -3.355 12.438 26.969 1 91.25 105 GLU A N 1
ATOM 803 C CA . GLU A 1 105 ? -3.332 13.883 26.766 1 91.25 105 GLU A CA 1
ATOM 804 C C . GLU A 1 105 ? -4.656 14.383 26.188 1 91.25 105 GLU A C 1
ATOM 806 O O . GLU A 1 105 ? -5.184 15.406 26.641 1 91.25 105 GLU A O 1
ATOM 811 N N . ALA A 1 106 ? -5.168 13.711 25.25 1 93.06 106 ALA A N 1
ATOM 812 C CA . ALA A 1 106 ? -6.406 14.109 24.594 1 93.06 106 ALA A CA 1
ATOM 813 C C . ALA A 1 106 ? -7.578 14.102 25.562 1 93.06 106 ALA A C 1
ATOM 815 O O . ALA A 1 106 ? -8.406 15.016 25.547 1 93.06 106 ALA A O 1
ATOM 816 N N . VAL A 1 107 ? -7.621 13.102 26.391 1 92.88 107 VAL A N 1
ATOM 817 C CA . VAL A 1 107 ? -8.695 12.992 27.375 1 92.88 107 VAL A CA 1
ATOM 818 C C . VAL A 1 107 ? -8.57 14.117 28.406 1 92.88 107 VAL A C 1
ATOM 820 O O . VAL A 1 107 ? -9.57 14.719 28.797 1 92.88 107 VAL A O 1
ATOM 823 N N . LEU A 1 108 ? -7.414 14.391 28.781 1 90 108 LEU A N 1
ATOM 824 C CA . LEU A 1 108 ? -7.156 15.43 29.766 1 90 108 LEU A CA 1
ATOM 825 C C . LEU A 1 108 ? -7.609 16.797 29.25 1 90 108 LEU A C 1
ATOM 827 O O . LEU A 1 108 ? -8.164 17.594 30.016 1 90 108 LEU A O 1
ATOM 831 N N . LYS A 1 109 ? -7.406 17.016 28.016 1 86.5 109 LYS A N 1
ATOM 832 C CA . LYS A 1 109 ? -7.738 18.312 27.406 1 86.5 109 LYS A CA 1
ATOM 833 C C . LYS A 1 109 ? -9.242 18.562 27.453 1 86.5 109 LYS A C 1
ATOM 835 O O . LYS A 1 109 ? -9.68 19.719 27.516 1 86.5 109 LYS A O 1
ATOM 840 N N . VAL A 1 110 ? -10 17.531 27.5 1 84.62 110 VAL A N 1
ATOM 841 C CA . VAL A 1 110 ? -11.445 17.703 27.453 1 84.62 110 VAL A CA 1
ATOM 842 C C . VAL A 1 110 ? -12.016 17.578 28.875 1 84.62 110 VAL A C 1
ATOM 844 O O . VAL A 1 110 ? -13.203 17.828 29.094 1 84.62 110 VAL A O 1
ATOM 847 N N . SER A 1 111 ? -11.289 17.156 29.844 1 79.44 111 SER A N 1
ATOM 848 C CA . SER A 1 111 ? -11.75 16.891 31.203 1 79.44 111 SER A CA 1
ATOM 849 C C . SER A 1 111 ? -12.125 18.188 31.906 1 79.44 111 SER A C 1
ATOM 851 O O . SER A 1 111 ? -12.867 18.172 32.906 1 79.44 111 SER A O 1
ATOM 853 N N . GLY A 1 112 ? -11.82 19.328 31.406 1 71.44 112 GLY A N 1
ATOM 854 C CA . GLY A 1 112 ? -12.141 20.578 32.062 1 71.44 112 GLY A CA 1
ATOM 855 C C . GLY A 1 112 ? -11.273 20.859 33.281 1 71.44 112 GLY A C 1
ATOM 856 O O . GLY A 1 112 ? -11.453 21.875 33.969 1 71.44 112 GLY A O 1
ATOM 857 N N . ILE A 1 113 ? -10.469 19.891 33.656 1 63.62 113 ILE A N 1
ATOM 858 C CA . ILE A 1 113 ? -9.594 20.094 34.812 1 63.62 113 ILE A CA 1
ATOM 859 C C . ILE A 1 113 ? -8.688 21.297 34.562 1 63.62 113 ILE A C 1
ATOM 861 O O . ILE A 1 113 ? -8.164 21.484 33.438 1 63.62 113 ILE A O 1
ATOM 865 N N . ASP A 1 114 ? -8.906 22.375 35.375 1 60.56 114 ASP A N 1
ATOM 866 C CA . ASP A 1 114 ? -8.102 23.594 35.312 1 60.56 114 ASP A CA 1
ATOM 867 C C . ASP A 1 114 ? -6.617 23.266 35.219 1 60.56 114 ASP A C 1
ATOM 869 O O . ASP A 1 114 ? -6.027 22.734 36.188 1 60.56 114 ASP A O 1
ATOM 873 N N . ILE A 1 115 ? -6.176 23.094 34.062 1 60.72 115 ILE A N 1
ATOM 874 C CA . ILE A 1 115 ? -4.82 22.672 33.719 1 60.72 115 ILE A CA 1
ATOM 875 C C . ILE A 1 115 ? -3.883 23.891 33.75 1 60.72 115 ILE A C 1
ATOM 877 O O . ILE A 1 115 ? -2.816 23.859 33.125 1 60.72 115 ILE A O 1
ATOM 881 N N . ASN A 1 116 ? -4.184 25.047 34.406 1 58.97 116 ASN A N 1
ATOM 882 C CA . ASN A 1 116 ? -3.377 26.266 34.312 1 58.97 116 ASN A CA 1
ATOM 883 C C . ASN A 1 116 ? -1.917 26 34.656 1 58.97 116 ASN A C 1
ATOM 885 O O . ASN A 1 116 ? -1.025 26.734 34.25 1 58.97 116 ASN A O 1
ATOM 889 N N . GLU A 1 117 ? -1.619 25.031 35.469 1 64.5 117 GLU A N 1
ATOM 890 C CA . GLU A 1 117 ? -0.205 24.828 35.781 1 64.5 117 GLU A CA 1
ATOM 891 C C . GLU A 1 117 ? 0.352 23.625 35.031 1 64.5 117 GLU A C 1
ATOM 893 O O . GLU A 1 117 ? -0.209 22.531 35.094 1 64.5 117 GLU A O 1
ATOM 898 N N . GLU A 1 118 ? 1.305 23.891 34.094 1 64.69 118 GLU A N 1
ATOM 899 C CA . GLU A 1 118 ? 1.999 22.891 33.281 1 64.69 118 GLU A CA 1
ATOM 900 C C . GLU A 1 118 ? 2.346 21.656 34.094 1 64.69 118 GLU A C 1
ATOM 902 O O . GLU A 1 118 ? 2.215 20.531 33.594 1 64.69 118 GLU A O 1
ATOM 907 N N . GLU A 1 119 ? 2.756 21.984 35.281 1 66.62 119 GLU A N 1
ATOM 908 C CA . GLU A 1 119 ? 3.154 20.875 36.156 1 66.62 119 GLU A CA 1
ATOM 909 C C . GLU A 1 119 ? 1.963 19.969 36.469 1 66.62 119 GLU A C 1
ATOM 911 O O . GLU A 1 119 ? 2.076 18.75 36.438 1 66.62 119 GLU A O 1
ATOM 916 N N . ASN A 1 120 ? 0.896 20.578 36.594 1 79.75 120 ASN A N 1
ATOM 917 C CA . ASN A 1 120 ? -0.306 19.812 36.906 1 79.75 120 ASN A CA 1
ATOM 918 C C . ASN A 1 120 ? -0.805 19.031 35.719 1 79.75 120 ASN A C 1
ATOM 920 O O . ASN A 1 120 ? -1.271 17.891 35.844 1 79.75 120 ASN A O 1
ATOM 924 N N . PHE A 1 121 ? -0.489 19.578 34.656 1 83.25 121 PHE A N 1
ATOM 925 C CA . PHE A 1 121 ? -0.916 18.922 33.406 1 83.25 121 PHE A CA 1
ATOM 926 C C . PHE A 1 121 ? -0.131 17.641 33.188 1 83.25 121 PHE A C 1
ATOM 928 O O . PHE A 1 121 ? -0.715 16.594 32.906 1 83.25 121 PHE A O 1
ATOM 935 N N . GLU A 1 122 ? 1.179 17.703 33.438 1 85.88 122 GLU A N 1
ATOM 936 C CA . GLU A 1 122 ? 2.045 16.547 33.188 1 85.88 122 GLU A CA 1
ATOM 937 C C . GLU A 1 122 ? 1.765 15.43 34.219 1 85.88 122 GLU A C 1
ATOM 939 O O . GLU A 1 122 ? 1.809 14.25 33.875 1 85.88 122 GLU A O 1
ATOM 944 N N . ILE A 1 123 ? 1.5 15.875 35.344 1 88.19 123 ILE A N 1
ATOM 945 C CA . ILE A 1 123 ? 1.203 14.906 36.406 1 88.19 123 ILE A CA 1
ATOM 946 C C . ILE A 1 123 ? -0.109 14.188 36.094 1 88.19 123 ILE A C 1
ATOM 948 O O . ILE A 1 123 ? -0.186 12.961 36.156 1 88.19 123 ILE A O 1
ATOM 952 N N . ASN A 1 124 ? -1.117 14.922 35.719 1 90.25 124 ASN A N 1
ATOM 953 C CA . ASN A 1 124 ? -2.41 14.328 35.375 1 90.25 124 ASN A CA 1
ATOM 954 C C . ASN A 1 124 ? -2.328 13.453 34.125 1 90.25 124 ASN A C 1
ATOM 956 O O . ASN A 1 124 ? -2.996 12.422 34.062 1 90.25 124 ASN A O 1
ATOM 960 N N . LYS A 1 125 ? -1.546 13.906 33.219 1 91.31 125 LYS A N 1
ATOM 961 C CA . LYS A 1 125 ? -1.322 13.094 32.031 1 91.31 125 LYS A CA 1
ATOM 962 C C . LYS A 1 125 ? -0.698 11.75 32.406 1 91.31 125 LYS A C 1
ATOM 964 O O . LYS A 1 125 ? -1.103 10.711 31.875 1 91.31 125 LYS A O 1
ATOM 969 N N . ALA A 1 126 ? 0.257 11.789 33.312 1 92.12 126 ALA A N 1
ATOM 970 C CA . ALA A 1 126 ? 0.923 10.57 33.75 1 92.12 126 ALA A CA 1
ATOM 971 C C . ALA A 1 126 ? -0.052 9.641 34.469 1 92.12 126 ALA A C 1
ATOM 973 O O . ALA A 1 126 ? -0.011 8.422 34.281 1 92.12 126 ALA A O 1
ATOM 974 N N . ILE A 1 127 ? -0.861 10.195 35.219 1 92.31 127 ILE A N 1
ATOM 975 C CA . ILE A 1 127 ? -1.866 9.43 35.938 1 92.31 127 ILE A CA 1
ATOM 976 C C . ILE A 1 127 ? -2.828 8.773 34.938 1 92.31 127 ILE A C 1
ATOM 978 O O . ILE A 1 127 ? -3.096 7.574 35.031 1 92.31 127 ILE A O 1
ATOM 982 N N . ASN A 1 128 ? -3.34 9.562 34.031 1 94.38 128 ASN A N 1
ATOM 983 C CA . ASN A 1 128 ? -4.223 9.023 33 1 94.38 128 ASN A CA 1
ATOM 984 C C . ASN A 1 128 ? -3.553 7.891 32.219 1 94.38 128 ASN A C 1
ATOM 986 O O . ASN A 1 128 ? -4.184 6.871 31.938 1 94.38 128 ASN A O 1
ATOM 990 N N . SER A 1 129 ? -2.301 8.078 31.891 1 95 129 SER A N 1
ATOM 991 C CA . SER A 1 129 ? -1.556 7.066 31.156 1 95 129 SER A CA 1
ATOM 992 C C . SER A 1 129 ? -1.486 5.754 31.922 1 95 129 SER A C 1
ATOM 994 O O . SER A 1 129 ? -1.611 4.676 31.344 1 95 129 SER A O 1
ATOM 996 N N . THR A 1 130 ? -1.289 5.902 33.188 1 94.88 130 THR A N 1
ATOM 997 C CA . THR A 1 130 ? -1.219 4.723 34.062 1 94.88 130 THR A CA 1
ATOM 998 C C . THR A 1 130 ? -2.561 3.996 34.094 1 94.88 130 THR A C 1
ATOM 1000 O O . THR A 1 130 ? -2.607 2.766 34.031 1 94.88 130 THR A O 1
ATOM 1003 N N . ILE A 1 131 ? -3.576 4.719 34.156 1 94.62 131 ILE A N 1
ATOM 1004 C CA . ILE A 1 131 ? -4.914 4.141 34.156 1 94.62 131 ILE A CA 1
ATOM 1005 C C . ILE A 1 131 ? -5.172 3.422 32.844 1 94.62 131 ILE A C 1
ATOM 1007 O O . ILE A 1 131 ? -5.664 2.293 32.844 1 94.62 131 ILE A O 1
ATOM 1011 N N . LEU A 1 132 ? -4.789 3.998 31.781 1 95.75 132 LEU A N 1
ATOM 1012 C CA . LEU A 1 132 ? -5.012 3.451 30.438 1 95.75 132 LEU A CA 1
ATOM 1013 C C . LEU A 1 132 ? -4.188 2.186 30.234 1 95.75 132 LEU A C 1
ATOM 1015 O O . LEU A 1 132 ? -4.633 1.254 29.562 1 95.75 132 LEU A O 1
ATOM 1019 N N . ARG A 1 133 ? -3.023 2.17 30.812 1 94.12 133 ARG A N 1
ATOM 1020 C CA . ARG A 1 133 ? -2.127 1.03 30.641 1 94.12 133 ARG A CA 1
ATOM 1021 C C . ARG A 1 133 ? -2.516 -0.115 31.578 1 94.12 133 ARG A C 1
ATOM 1023 O O . ARG A 1 133 ? -2.207 -1.276 31.297 1 94.12 133 ARG A O 1
ATOM 1030 N N . GLY A 1 134 ? -3.174 0.211 32.594 1 92.75 134 GLY A N 1
ATOM 1031 C CA . GLY A 1 134 ? -3.439 -0.75 33.656 1 92.75 134 GLY A CA 1
ATOM 1032 C C . GLY A 1 134 ? -4.562 -1.712 33.312 1 92.75 134 GLY A C 1
ATOM 1033 O O . GLY A 1 134 ? -4.641 -2.807 33.875 1 92.75 134 GLY A O 1
ATOM 1034 N N . SER A 1 135 ? -5.461 -1.275 32.438 1 93.75 135 SER A N 1
ATOM 1035 C CA . SER A 1 135 ? -6.613 -2.109 32.125 1 93.75 135 SER A CA 1
ATOM 1036 C C . SER A 1 135 ? -7.18 -1.765 30.75 1 93.75 135 SER A C 1
ATOM 1038 O O . SER A 1 135 ? -7.113 -0.612 30.312 1 93.75 135 SER A O 1
ATOM 1040 N N . SER A 1 136 ? -7.77 -2.814 30.109 1 93.69 136 SER A N 1
ATOM 1041 C CA . SER A 1 136 ? -8.453 -2.566 28.828 1 93.69 136 SER A CA 1
ATOM 1042 C C . SER A 1 136 ? -9.688 -1.694 29.031 1 93.69 136 SER A C 1
ATOM 1044 O O . SER A 1 136 ? -10.227 -1.144 28.078 1 93.69 136 SER A O 1
ATOM 1046 N N . LEU A 1 137 ? -10.109 -1.529 30.281 1 95.06 137 LEU A N 1
ATOM 1047 C CA . LEU A 1 137 ? -11.266 -0.692 30.594 1 95.06 137 LEU A CA 1
ATOM 1048 C C . LEU A 1 137 ? -10.82 0.709 31.016 1 95.06 137 LEU A C 1
ATOM 1050 O O . LEU A 1 137 ? -11.648 1.551 31.359 1 95.06 137 LEU A O 1
ATOM 1054 N N . GLY A 1 138 ? -9.586 0.911 30.906 1 95.12 138 GLY A N 1
ATOM 1055 C CA . GLY A 1 138 ? -9.016 2.164 31.375 1 95.12 138 GLY A CA 1
ATOM 1056 C C . GLY A 1 138 ? -9.672 3.385 30.75 1 95.12 138 GLY A C 1
ATOM 1057 O O . GLY A 1 138 ? -9.914 4.379 31.438 1 95.12 138 GLY A O 1
ATOM 1058 N N . LEU A 1 139 ? -9.961 3.363 29.5 1 95.25 139 LEU A N 1
ATOM 1059 C CA . LEU A 1 139 ? -10.578 4.492 28.812 1 95.25 139 LEU A CA 1
ATOM 1060 C C . LEU A 1 139 ? -11.992 4.734 29.328 1 95.25 139 LEU A C 1
ATOM 1062 O O . LEU A 1 139 ? -12.383 5.879 29.578 1 95.25 139 LEU A O 1
ATOM 1066 N N . VAL A 1 140 ? -12.734 3.689 29.516 1 94.44 140 VAL A N 1
ATOM 1067 C CA . VAL A 1 140 ? -14.094 3.766 30.047 1 94.44 140 VAL A CA 1
ATOM 1068 C C . VAL A 1 140 ? -14.062 4.363 31.453 1 94.44 140 VAL A C 1
ATOM 1070 O O . VAL A 1 140 ? -14.867 5.246 31.781 1 94.44 140 VAL A O 1
ATOM 1073 N N . ASP A 1 141 ? -13.102 3.93 32.188 1 93 141 ASP A N 1
ATOM 1074 C CA . ASP A 1 141 ? -12.953 4.41 33.562 1 93 141 ASP A CA 1
ATOM 1075 C C . ASP A 1 141 ? -12.625 5.902 33.594 1 93 141 ASP A C 1
ATOM 1077 O O . ASP A 1 141 ? -13.18 6.648 34.406 1 93 141 ASP A O 1
ATOM 1081 N N . LEU A 1 142 ? -11.789 6.34 32.75 1 92.44 142 LEU A N 1
ATOM 1082 C CA . LEU A 1 142 ? -11.406 7.746 32.688 1 92.44 142 LEU A CA 1
ATOM 1083 C C . LEU A 1 142 ? -12.594 8.617 32.312 1 92.44 142 LEU A C 1
ATOM 1085 O O . LEU A 1 142 ? -12.828 9.664 32.906 1 92.44 142 LEU A O 1
ATOM 1089 N N . ILE A 1 143 ? -13.297 8.148 31.297 1 90.44 143 ILE A N 1
ATOM 1090 C CA . ILE A 1 143 ? -14.445 8.914 30.828 1 90.44 143 ILE A CA 1
ATOM 1091 C C . ILE A 1 143 ? -15.508 8.984 31.922 1 90.44 143 ILE A C 1
ATOM 1093 O O . ILE A 1 143 ? -16.141 10.023 32.125 1 90.44 143 ILE A O 1
ATOM 1097 N N . ARG A 1 144 ? -15.664 7.906 32.625 1 89.06 144 ARG A N 1
ATOM 1098 C CA . ARG A 1 144 ? -16.609 7.879 33.719 1 89.06 144 ARG A CA 1
ATOM 1099 C C . ARG A 1 144 ? -16.203 8.883 34.812 1 89.06 144 ARG A C 1
ATOM 1101 O O . ARG A 1 144 ? -17.062 9.555 35.406 1 89.06 144 ARG A O 1
ATOM 1108 N N . GLN A 1 145 ? -14.977 8.969 35 1 86.5 145 GLN A N 1
ATOM 1109 C CA . GLN A 1 145 ? -14.445 9.867 36.031 1 86.5 145 GLN A CA 1
ATOM 1110 C C . GLN A 1 145 ? -14.648 11.328 35.625 1 86.5 145 GLN A C 1
ATOM 1112 O O . GLN A 1 145 ? -14.945 12.164 36.469 1 86.5 145 GLN A O 1
ATOM 1117 N N . TYR A 1 146 ? -14.484 11.594 34.406 1 83 146 TYR A N 1
ATOM 1118 C CA . TYR A 1 146 ? -14.508 12.977 33.938 1 83 146 TYR A CA 1
ATOM 1119 C C . TYR A 1 146 ? -15.922 13.398 33.562 1 83 146 TYR A C 1
ATOM 1121 O O . TYR A 1 146 ? -16.188 14.586 33.344 1 83 146 TYR A O 1
ATOM 1129 N N . ARG A 1 147 ? -16.766 12.391 33.438 1 78.38 147 ARG A N 1
ATOM 1130 C CA . ARG A 1 147 ? -18.109 12.688 32.969 1 78.38 147 ARG A CA 1
ATOM 1131 C C . ARG A 1 147 ? -18.875 13.5 34.031 1 78.38 147 ARG A C 1
ATOM 1133 O O . ARG A 1 147 ? -19.125 13.023 35.125 1 78.38 147 ARG A O 1
ATOM 1140 N N . ARG A 1 148 ? -18.953 14.719 33.812 1 66.38 148 ARG A N 1
ATOM 1141 C CA . ARG A 1 148 ? -19.609 15.648 34.75 1 66.38 148 ARG A CA 1
ATOM 1142 C C . ARG A 1 148 ? -21.109 15.656 34.531 1 66.38 148 ARG A C 1
ATOM 1144 O O . ARG A 1 148 ? -21.875 15.859 35.5 1 66.38 148 ARG A O 1
ATOM 1151 N N . GLU A 1 149 ? -21.469 15.523 33.312 1 66.69 149 GLU A N 1
ATOM 1152 C CA . GLU A 1 149 ? -22.906 15.555 33 1 66.69 149 GLU A CA 1
ATOM 1153 C C . GLU A 1 149 ? -23.375 14.203 32.438 1 66.69 149 GLU A C 1
ATOM 1155 O O . GLU A 1 149 ? -22.719 13.617 31.578 1 66.69 149 GLU A O 1
ATOM 1160 N N . GLN A 1 150 ? -24.375 13.703 33.031 1 65.06 150 GLN A N 1
ATOM 1161 C CA . GLN A 1 150 ? -24.875 12.375 32.719 1 65.06 150 GLN A CA 1
ATOM 1162 C C . GLN A 1 150 ? -25.359 12.297 31.266 1 65.06 150 GLN A C 1
ATOM 1164 O O . GLN A 1 150 ? -25.375 11.219 30.672 1 65.06 150 GLN A O 1
ATOM 1169 N N . ASP A 1 151 ? -25.625 13.406 30.641 1 71.56 151 ASP A N 1
ATOM 1170 C CA . ASP A 1 151 ? -26.312 13.312 29.359 1 71.56 151 ASP A CA 1
ATOM 1171 C C . ASP A 1 151 ? -25.344 13.547 28.203 1 71.56 151 ASP A C 1
ATOM 1173 O O . ASP A 1 151 ? -25.766 13.766 27.062 1 71.56 151 ASP A O 1
ATOM 1177 N N . LYS A 1 152 ? -24.094 13.438 28.453 1 83.81 152 LYS A N 1
ATOM 1178 C CA . LYS A 1 152 ? -23.141 13.75 27.391 1 83.81 152 LYS A CA 1
ATOM 1179 C C . LYS A 1 152 ? -22.641 12.477 26.703 1 83.81 152 LYS A C 1
ATOM 1181 O O . LYS A 1 152 ? -22.375 11.477 27.375 1 83.81 152 LYS A O 1
ATOM 1186 N N . SER A 1 153 ? -22.766 12.438 25.406 1 89 153 SER A N 1
ATOM 1187 C CA . SER A 1 153 ? -22.156 11.359 24.625 1 89 153 SER A CA 1
ATOM 1188 C C . SER A 1 153 ? -20.719 11.703 24.25 1 89 153 SER A C 1
ATOM 1190 O O . SER A 1 153 ? -20.359 12.875 24.125 1 89 153 SER A O 1
ATOM 1192 N N . TYR A 1 154 ? -19.891 10.719 24.156 1 91.38 154 TYR A N 1
ATOM 1193 C CA . TYR A 1 154 ? -18.484 10.922 23.859 1 91.38 154 TYR A CA 1
ATOM 1194 C C . TYR A 1 154 ? -18.125 10.344 22.5 1 91.38 154 TYR A C 1
ATOM 1196 O O . TYR A 1 154 ? -18.5 9.219 22.172 1 91.38 154 TYR A O 1
ATOM 1204 N N . LEU A 1 155 ? -17.484 11.133 21.688 1 94.06 155 LEU A N 1
ATOM 1205 C CA . LEU A 1 155 ? -16.922 10.664 20.438 1 94.06 155 LEU A CA 1
ATOM 1206 C C . LEU A 1 155 ? -15.391 10.695 20.484 1 94.06 155 LEU A C 1
ATOM 1208 O O . LEU A 1 155 ? -14.797 11.75 20.734 1 94.06 155 LEU A O 1
ATOM 1212 N N . ILE A 1 156 ? -14.797 9.609 20.344 1 96.25 156 ILE A N 1
ATOM 1213 C CA . ILE A 1 156 ? -13.344 9.531 20.219 1 96.25 156 ILE A CA 1
ATOM 1214 C C . ILE A 1 156 ? -12.969 9.484 18.734 1 96.25 156 ILE A C 1
ATOM 1216 O O . ILE A 1 156 ? -13.273 8.523 18.031 1 96.25 156 ILE A O 1
ATOM 1220 N N . LEU A 1 157 ? -12.312 10.477 18.281 1 95.94 157 LEU A N 1
ATOM 1221 C CA . LEU A 1 157 ? -11.859 10.578 16.891 1 95.94 157 LEU A CA 1
ATOM 1222 C C . LEU A 1 157 ? -10.367 10.289 16.797 1 95.94 157 LEU A C 1
ATOM 1224 O O . LEU A 1 157 ? -9.547 11.086 17.25 1 95.94 157 LEU A O 1
ATOM 1228 N N . ILE A 1 158 ? -10.047 9.203 16.188 1 96.81 158 ILE A N 1
ATOM 1229 C CA . ILE A 1 158 ? -8.656 8.828 15.977 1 96.81 158 ILE A CA 1
ATOM 1230 C C . ILE A 1 158 ? -8.266 9.086 14.523 1 96.81 158 ILE A C 1
ATOM 1232 O O . ILE A 1 158 ? -8.633 8.32 13.625 1 96.81 158 ILE A O 1
ATOM 1236 N N . ASP A 1 159 ? -7.539 10.094 14.32 1 93.69 159 ASP A N 1
ATOM 1237 C CA . ASP A 1 159 ? -7.109 10.422 12.969 1 93.69 159 ASP A CA 1
ATOM 1238 C C . ASP A 1 159 ? -5.785 9.742 12.633 1 93.69 159 ASP A C 1
ATOM 1240 O O . ASP A 1 159 ? -4.941 9.547 13.508 1 93.69 159 ASP A O 1
ATOM 1244 N N . GLN A 1 160 ? -5.637 9.344 11.414 1 91.62 160 GLN A N 1
ATOM 1245 C CA . GLN A 1 160 ? -4.43 8.703 10.898 1 91.62 160 GLN A CA 1
ATOM 1246 C C . GLN A 1 160 ? -4.062 7.473 11.719 1 91.62 160 GLN A C 1
ATOM 1248 O O . GLN A 1 160 ? -2.932 7.352 12.195 1 91.62 160 GLN A O 1
ATOM 1253 N N . PHE A 1 161 ? -4.949 6.578 11.867 1 95.81 161 PHE A N 1
ATOM 1254 C CA . PHE A 1 161 ? -4.801 5.359 12.656 1 95.81 161 PHE A CA 1
ATOM 1255 C C . PHE A 1 161 ? -3.604 4.547 12.18 1 95.81 161 PHE A C 1
ATOM 1257 O O . PHE A 1 161 ? -3.027 3.771 12.945 1 95.81 161 PHE A O 1
ATOM 1264 N N . GLU A 1 162 ? -3.182 4.746 10.898 1 92.31 162 GLU A N 1
ATOM 1265 C CA . GLU A 1 162 ? -2.072 3.998 10.312 1 92.31 162 GLU A CA 1
ATOM 1266 C C . GLU A 1 162 ? -0.76 4.305 11.031 1 92.31 162 GLU A C 1
ATOM 1268 O O . GLU A 1 162 ? 0.218 3.568 10.891 1 92.31 162 GLU A O 1
ATOM 1273 N N . GLU A 1 163 ? -0.765 5.387 11.773 1 87.75 163 GLU A N 1
ATOM 1274 C CA . GLU A 1 163 ? 0.442 5.73 12.523 1 87.75 163 GLU A CA 1
ATOM 1275 C C . GLU A 1 163 ? 0.797 4.641 13.531 1 87.75 163 GLU A C 1
ATOM 1277 O O . GLU A 1 163 ? 1.964 4.48 13.891 1 87.75 163 GLU A O 1
ATOM 1282 N N . LEU A 1 164 ? -0.203 3.969 13.992 1 89.56 164 LEU A N 1
ATOM 1283 C CA . LEU A 1 164 ? 0.024 2.85 14.898 1 89.56 164 LEU A CA 1
ATOM 1284 C C . LEU A 1 164 ? 0.951 1.816 14.273 1 89.56 164 LEU A C 1
ATOM 1286 O O . LEU A 1 164 ? 1.771 1.206 14.961 1 89.56 164 LEU A O 1
ATOM 1290 N N . PHE A 1 165 ? 0.799 1.724 12.953 1 86.56 165 PHE A N 1
ATOM 1291 C CA . PHE A 1 165 ? 1.544 0.694 12.242 1 86.56 165 PHE A CA 1
ATOM 1292 C C . PHE A 1 165 ? 2.842 1.258 11.672 1 86.56 165 PHE A C 1
ATOM 1294 O O . PHE A 1 165 ? 3.867 0.573 11.656 1 86.56 165 PHE A O 1
ATOM 1301 N N . ARG A 1 166 ? 2.781 2.426 11.172 1 78.12 166 ARG A N 1
ATOM 1302 C CA . ARG A 1 166 ? 3.939 3.072 10.562 1 78.12 166 ARG A CA 1
ATOM 1303 C C . ARG A 1 166 ? 5.074 3.227 11.57 1 78.12 166 ARG A C 1
ATOM 1305 O O . ARG A 1 166 ? 6.23 2.924 11.266 1 78.12 166 ARG A O 1
ATOM 1312 N N . TYR A 1 167 ? 4.777 3.695 12.75 1 72.06 167 TYR A N 1
ATOM 1313 C CA . TYR A 1 167 ? 5.793 3.979 13.758 1 72.06 167 TYR A CA 1
ATOM 1314 C C . TYR A 1 167 ? 6.297 2.691 14.398 1 72.06 167 TYR A C 1
ATOM 1316 O O . TYR A 1 167 ? 7.449 2.615 14.836 1 72.06 167 TYR A O 1
ATOM 1324 N N . ARG A 1 168 ? 5.477 1.721 14.445 1 67.5 168 ARG A N 1
ATOM 1325 C CA . ARG A 1 168 ? 5.902 0.414 14.945 1 67.5 168 ARG A CA 1
ATOM 1326 C C . ARG A 1 168 ? 6.996 -0.177 14.062 1 67.5 168 ARG A C 1
ATOM 1328 O O . ARG A 1 168 ? 7.953 -0.766 14.562 1 67.5 168 ARG A O 1
ATOM 1335 N N . ALA A 1 169 ? 6.809 0.014 12.82 1 61.41 169 ALA A N 1
ATOM 1336 C CA . ALA A 1 169 ? 7.75 -0.538 11.852 1 61.41 169 ALA A CA 1
ATOM 1337 C C . ALA A 1 169 ? 9.117 0.127 11.977 1 61.41 169 ALA A C 1
ATOM 1339 O O . ALA A 1 169 ? 10.148 -0.514 11.766 1 61.41 169 ALA A O 1
ATOM 1340 N N . SER A 1 170 ? 9.07 1.324 12.266 1 56.91 170 SER A N 1
ATOM 1341 C CA . SER A 1 170 ? 10.312 2.076 12.367 1 56.91 170 SER A CA 1
ATOM 1342 C C . SER A 1 170 ? 11.078 1.708 13.633 1 56.91 170 SER A C 1
ATOM 1344 O O . SER A 1 170 ? 12.305 1.848 13.688 1 56.91 170 SER A O 1
ATOM 1346 N N . THR A 1 171 ? 10.234 1.131 14.57 1 55.16 171 THR A N 1
ATOM 1347 C CA . THR A 1 171 ? 10.875 0.775 15.828 1 55.16 171 THR A CA 1
ATOM 1348 C C . THR A 1 171 ? 11.062 -0.735 15.938 1 55.16 171 THR A C 1
ATOM 1350 O O . THR A 1 171 ? 10.758 -1.333 16.969 1 55.16 171 THR A O 1
ATOM 1353 N N . GLU A 1 172 ? 11.016 -1.545 14.703 1 53.19 172 GLU A N 1
ATOM 1354 C CA . GLU A 1 172 ? 10.953 -2.971 14.398 1 53.19 172 GLU A CA 1
ATOM 1355 C C . GLU A 1 172 ? 11.43 -3.809 15.586 1 53.19 172 GLU A C 1
ATOM 1357 O O . GLU A 1 172 ? 10.977 -4.941 15.773 1 53.19 172 GLU A O 1
ATOM 1362 N N . HIS A 1 173 ? 12.258 -3.131 16.422 1 51.22 173 HIS A N 1
ATOM 1363 C CA . HIS A 1 173 ? 12.922 -4.035 17.344 1 51.22 173 HIS A CA 1
ATOM 1364 C C . HIS A 1 173 ? 12.398 -3.85 18.766 1 51.22 173 HIS A C 1
ATOM 1366 O O . HIS A 1 173 ? 12.945 -4.414 19.719 1 51.22 173 HIS A O 1
ATOM 1372 N N . ASN A 1 174 ? 11.164 -3.264 18.766 1 59.19 174 ASN A N 1
ATOM 1373 C CA . ASN A 1 174 ? 10.836 -3.014 20.156 1 59.19 174 ASN A CA 1
ATOM 1374 C C . ASN A 1 174 ? 9.531 -3.691 20.562 1 59.19 174 ASN A C 1
ATOM 1376 O O . ASN A 1 174 ? 8.453 -3.25 20.172 1 59.19 174 ASN A O 1
ATOM 1380 N N . SER A 1 175 ? 9.547 -4.926 21.078 1 66.75 175 SER A N 1
ATOM 1381 C CA . SER A 1 175 ? 8.422 -5.676 21.625 1 66.75 175 SER A CA 1
ATOM 1382 C C . SER A 1 175 ? 7.473 -4.762 22.391 1 66.75 175 SER A C 1
ATOM 1384 O O . SER A 1 175 ? 6.258 -4.961 22.375 1 66.75 175 SER A O 1
ATOM 1386 N N . ASP A 1 176 ? 7.961 -3.77 22.859 1 75.12 176 ASP A N 1
ATOM 1387 C CA . ASP A 1 176 ? 7.168 -2.838 23.641 1 75.12 176 ASP A CA 1
ATOM 1388 C C . ASP A 1 176 ? 6.203 -2.047 22.766 1 75.12 176 ASP A C 1
ATOM 1390 O O . ASP A 1 176 ? 5.062 -1.791 23.156 1 75.12 176 ASP A O 1
ATOM 1394 N N . ALA A 1 177 ? 6.656 -1.816 21.594 1 74.5 177 ALA A N 1
ATOM 1395 C CA . ALA A 1 177 ? 5.816 -1.059 20.672 1 74.5 177 ALA A CA 1
ATOM 1396 C C . ALA A 1 177 ? 4.617 -1.887 20.219 1 74.5 177 ALA A C 1
ATOM 1398 O O . ALA A 1 177 ? 3.51 -1.361 20.078 1 74.5 177 ALA A O 1
ATOM 1399 N N . ILE A 1 178 ? 4.797 -3.133 20.062 1 76.12 178 ILE A N 1
ATOM 1400 C CA . ILE A 1 178 ? 3.727 -4.035 19.641 1 76.12 178 ILE A CA 1
ATOM 1401 C C . ILE A 1 178 ? 2.699 -4.16 20.766 1 76.12 178 ILE A C 1
ATOM 1403 O O . ILE A 1 178 ? 1.494 -4.059 20.531 1 76.12 178 ILE A O 1
ATOM 1407 N N . ASN A 1 179 ? 3.184 -4.309 21.922 1 83.5 179 ASN A N 1
ATOM 1408 C CA . ASN A 1 179 ? 2.305 -4.434 23.078 1 83.5 179 ASN A CA 1
ATOM 1409 C C . ASN A 1 179 ? 1.482 -3.166 23.297 1 83.5 179 ASN A C 1
ATOM 1411 O O . ASN A 1 179 ? 0.304 -3.24 23.656 1 83.5 179 ASN A O 1
ATOM 1415 N N . GLU A 1 180 ? 2.111 -2.098 23.078 1 88 180 GLU A N 1
ATOM 1416 C CA . GLU A 1 180 ? 1.401 -0.833 23.25 1 88 180 GLU A CA 1
ATOM 1417 C C . GLU A 1 180 ? 0.292 -0.678 22.203 1 88 180 GLU A C 1
ATOM 1419 O O . GLU A 1 180 ? -0.792 -0.18 22.516 1 88 180 GLU A O 1
ATOM 1424 N N . SER A 1 181 ? 0.582 -1.144 21.031 1 88.75 181 SER A N 1
ATOM 1425 C CA . SER A 1 181 ? -0.425 -1.077 19.984 1 88.75 181 SER A CA 1
ATOM 1426 C C . SER A 1 181 ? -1.63 -1.951 20.312 1 88.75 181 SER A C 1
ATOM 1428 O O . SER A 1 181 ? -2.775 -1.548 20.094 1 88.75 181 SER A O 1
ATOM 1430 N N . ILE A 1 182 ? -1.342 -3.057 20.828 1 89.94 182 ILE A N 1
ATOM 1431 C CA . ILE A 1 182 ? -2.406 -3.982 21.203 1 89.94 182 ILE A CA 1
ATOM 1432 C C . ILE A 1 182 ? -3.246 -3.381 22.328 1 89.94 182 ILE A C 1
ATOM 1434 O O . ILE A 1 182 ? -4.477 -3.381 22.266 1 89.94 182 ILE A O 1
ATOM 1438 N N . ALA A 1 183 ? -2.547 -2.887 23.266 1 93.31 183 ALA A N 1
ATOM 1439 C CA . ALA A 1 183 ? -3.232 -2.262 24.391 1 93.31 183 ALA A CA 1
ATOM 1440 C C . ALA A 1 183 ? -4.098 -1.092 23.922 1 93.31 183 ALA A C 1
ATOM 1442 O O . ALA A 1 183 ? -5.23 -0.931 24.391 1 93.31 183 ALA A O 1
ATOM 1443 N N . PHE A 1 184 ? -3.555 -0.303 23.078 1 95.44 184 PHE A N 1
ATOM 1444 C CA . PHE A 1 184 ? -4.254 0.854 22.531 1 95.44 184 PHE A CA 1
ATOM 1445 C C . PHE A 1 184 ? -5.543 0.431 21.828 1 95.44 184 PHE A C 1
ATOM 1447 O O . PHE A 1 184 ? -6.602 1.023 22.062 1 95.44 184 PHE A O 1
ATOM 1454 N N . VAL A 1 185 ? -5.469 -0.613 21.062 1 96.12 185 VAL A N 1
ATOM 1455 C CA . VAL A 1 185 ? -6.617 -1.114 20.312 1 96.12 185 VAL A CA 1
ATOM 1456 C C . VAL A 1 185 ? -7.648 -1.698 21.266 1 96.12 185 VAL A C 1
ATOM 1458 O O . VAL A 1 185 ? -8.852 -1.461 21.125 1 96.12 185 VAL A O 1
ATOM 1461 N N . ASP A 1 186 ? -7.199 -2.373 22.25 1 96.25 186 ASP A N 1
ATOM 1462 C CA . ASP A 1 186 ? -8.094 -2.994 23.234 1 96.25 186 ASP A CA 1
ATOM 1463 C C . ASP A 1 186 ? -8.898 -1.939 23.984 1 96.25 186 ASP A C 1
ATOM 1465 O O . ASP A 1 186 ? -10.062 -2.164 24.312 1 96.25 186 ASP A O 1
ATOM 1469 N N . LEU A 1 187 ? -8.281 -0.85 24.281 1 96.81 187 LEU A N 1
ATOM 1470 C CA . LEU A 1 187 ? -8.961 0.236 24.984 1 96.81 187 LEU A CA 1
ATOM 1471 C C . LEU A 1 187 ? -10.195 0.686 24.219 1 96.81 187 LEU A C 1
ATOM 1473 O O . LEU A 1 187 ? -11.266 0.855 24.797 1 96.81 187 LEU A O 1
ATOM 1477 N N . PHE A 1 188 ? -10.086 0.782 22.969 1 96 188 PHE A N 1
ATOM 1478 C CA . PHE A 1 188 ? -11.188 1.291 22.156 1 96 188 PHE A CA 1
ATOM 1479 C C . PHE A 1 188 ? -12.234 0.207 21.922 1 96 188 PHE A C 1
ATOM 1481 O O . PHE A 1 188 ? -13.43 0.492 21.875 1 96 188 PHE A O 1
ATOM 1488 N N . LEU A 1 189 ? -11.758 -0.971 21.781 1 96.25 189 LEU A N 1
ATOM 1489 C CA . LEU A 1 189 ? -12.695 -2.068 21.578 1 96.25 189 LEU A CA 1
ATOM 1490 C C . LEU A 1 189 ? -13.609 -2.232 22.781 1 96.25 189 LEU A C 1
ATOM 1492 O O . LEU A 1 189 ? -14.82 -2.393 22.641 1 96.25 189 LEU A O 1
ATOM 1496 N N . GLU A 1 190 ? -12.984 -2.146 23.922 1 96.12 190 GLU A N 1
ATOM 1497 C CA . GLU A 1 190 ? -13.781 -2.248 25.156 1 96.12 190 GLU A CA 1
ATOM 1498 C C . GLU A 1 190 ? -14.734 -1.068 25.297 1 96.12 190 GLU A C 1
ATOM 1500 O O . GLU A 1 190 ? -15.867 -1.23 25.75 1 96.12 190 GLU A O 1
ATOM 1505 N N . ALA A 1 191 ? -14.273 0.06 24.891 1 94.81 191 ALA A N 1
ATOM 1506 C CA . ALA A 1 191 ? -15.109 1.254 24.953 1 94.81 191 ALA A CA 1
ATOM 1507 C C . ALA A 1 191 ? -16.328 1.108 24.031 1 94.81 191 ALA A C 1
ATOM 1509 O O . ALA A 1 191 ? -17.438 1.529 24.391 1 94.81 191 ALA A O 1
ATOM 1510 N N . ILE A 1 192 ? -16.156 0.512 22.906 1 93.94 192 ILE A N 1
ATOM 1511 C CA . ILE A 1 192 ? -17.219 0.303 21.938 1 93.94 192 ILE A CA 1
ATOM 1512 C C . ILE A 1 192 ? -18.188 -0.758 22.453 1 93.94 192 ILE A C 1
ATOM 1514 O O . ILE A 1 192 ? -19.406 -0.628 22.281 1 93.94 192 ILE A O 1
ATOM 1518 N N . ASN A 1 193 ? -17.688 -1.762 23.078 1 93.75 193 ASN A N 1
ATOM 1519 C CA . ASN A 1 193 ? -18.469 -2.945 23.422 1 93.75 193 ASN A CA 1
ATOM 1520 C C . ASN A 1 193 ? -19.297 -2.721 24.688 1 93.75 193 ASN A C 1
ATOM 1522 O O . ASN A 1 193 ? -20.344 -3.332 24.859 1 93.75 193 ASN A O 1
ATOM 1526 N N . GLN A 1 194 ? -18.781 -1.876 25.5 1 90.06 194 GLN A N 1
ATOM 1527 C CA . GLN A 1 194 ? -19.5 -1.652 26.734 1 90.06 194 GLN A CA 1
ATOM 1528 C C . GLN A 1 194 ? -20.766 -0.825 26.5 1 90.06 194 GLN A C 1
ATOM 1530 O O . GLN A 1 194 ? -20.812 -0.019 25.562 1 90.06 194 GLN A O 1
ATOM 1535 N N . SER A 1 195 ? -21.812 -1.059 27.203 1 86.19 195 SER A N 1
ATOM 1536 C CA . SER A 1 195 ? -23.109 -0.41 26.984 1 86.19 195 SER A CA 1
ATOM 1537 C C . SER A 1 195 ? -23.438 0.571 28.094 1 86.19 195 SER A C 1
ATOM 1539 O O . SER A 1 195 ? -24.453 1.265 28.047 1 86.19 195 SER A O 1
ATOM 1541 N N . GLU A 1 196 ? -22.609 0.742 29 1 82.88 196 GLU A N 1
ATOM 1542 C CA . GLU A 1 196 ? -22.891 1.598 30.156 1 82.88 196 GLU A CA 1
ATOM 1543 C C . GLU A 1 196 ? -22.734 3.072 29.797 1 82.88 196 GLU A C 1
ATOM 1545 O O . GLU A 1 196 ? -23.516 3.91 30.234 1 82.88 196 GLU A O 1
ATOM 1550 N N . GLN A 1 197 ? -21.75 3.34 29.062 1 82.06 197 GLN A N 1
ATOM 1551 C CA . GLN A 1 197 ? -21.469 4.707 28.641 1 82.06 197 GLN A CA 1
ATOM 1552 C C . GLN A 1 197 ? -21.656 4.875 27.141 1 82.06 197 GLN A C 1
ATOM 1554 O O . GLN A 1 197 ? -21.359 3.969 26.359 1 82.06 197 GLN A O 1
ATOM 1559 N N . PRO A 1 198 ? -22.234 5.984 26.719 1 86.88 198 PRO A N 1
ATOM 1560 C CA . PRO A 1 198 ? -22.406 6.238 25.297 1 86.88 198 PRO A CA 1
ATOM 1561 C C . PRO A 1 198 ? -21.109 6.676 24.609 1 86.88 198 PRO A C 1
ATOM 1563 O O . PRO A 1 198 ? -20.922 7.863 24.344 1 86.88 198 PRO A O 1
ATOM 1566 N N . ILE A 1 199 ? -20.234 5.832 24.375 1 92.75 199 ILE A N 1
ATOM 1567 C CA . ILE A 1 199 ? -18.953 6.117 23.75 1 92.75 199 ILE A CA 1
ATOM 1568 C C . ILE A 1 199 ? -18.953 5.645 22.297 1 92.75 199 ILE A C 1
ATOM 1570 O O . ILE A 1 199 ? -19.281 4.492 22.016 1 92.75 199 ILE A O 1
ATOM 1574 N N . TYR A 1 200 ? -18.688 6.539 21.422 1 94.62 200 TYR A N 1
ATOM 1575 C CA . TYR A 1 200 ? -18.547 6.266 20 1 94.62 200 TYR A CA 1
ATOM 1576 C C . TYR A 1 200 ? -17.109 6.461 19.547 1 94.62 200 TYR A C 1
ATOM 1578 O O . TYR A 1 200 ? -16.391 7.309 20.078 1 94.62 200 TYR A O 1
ATOM 1586 N N . VAL A 1 201 ? -16.719 5.648 18.609 1 97.06 201 VAL A N 1
ATOM 1587 C CA . VAL A 1 201 ? -15.344 5.75 18.109 1 97.06 201 VAL A CA 1
ATOM 1588 C C . VAL A 1 201 ? -15.352 5.875 16.594 1 97.06 201 VAL A C 1
ATOM 1590 O O . VAL A 1 201 ? -16.016 5.094 15.906 1 97.06 201 VAL A O 1
ATOM 1593 N N . ALA A 1 202 ? -14.719 6.863 16.062 1 97.06 202 ALA A N 1
ATOM 1594 C CA . ALA A 1 202 ? -14.477 7.031 14.633 1 97.06 202 ALA A CA 1
ATOM 1595 C C . ALA A 1 202 ? -12.977 7.113 14.336 1 97.06 202 ALA A C 1
ATOM 1597 O O . ALA A 1 202 ? -12.25 7.871 14.984 1 97.06 202 ALA A O 1
ATOM 1598 N N . LEU A 1 203 ? -12.516 6.332 13.453 1 97.25 203 LEU A N 1
ATOM 1599 C CA . LEU A 1 203 ? -11.102 6.441 13.086 1 97.25 203 LEU A CA 1
ATOM 1600 C C . LEU A 1 203 ? -10.945 6.66 11.586 1 97.25 203 LEU A C 1
ATOM 1602 O O . LEU A 1 203 ? -11.82 6.281 10.805 1 97.25 203 LEU A O 1
ATOM 1606 N N . THR A 1 204 ? -9.922 7.359 11.203 1 96.94 204 THR A N 1
ATOM 1607 C CA . THR A 1 204 ? -9.516 7.5 9.805 1 96.94 204 THR A CA 1
ATOM 1608 C C . THR A 1 204 ? -8.219 6.73 9.539 1 96.94 204 THR A C 1
ATOM 1610 O O . THR A 1 204 ? -7.363 6.629 10.414 1 96.94 204 THR A O 1
ATOM 1613 N N . MET A 1 205 ? -8.164 6.23 8.336 1 95.69 205 MET A N 1
ATOM 1614 C CA . MET A 1 205 ? -6.984 5.441 7.988 1 95.69 205 MET A CA 1
ATOM 1615 C C . MET A 1 205 ? -6.738 5.461 6.48 1 95.69 205 MET A C 1
ATOM 1617 O O . MET A 1 205 ? -7.688 5.469 5.695 1 95.69 205 MET A O 1
ATOM 1621 N N . ARG A 1 206 ? -5.461 5.504 6.148 1 91.25 206 ARG A N 1
ATOM 1622 C CA . ARG A 1 206 ? -5.121 5.316 4.742 1 91.25 206 ARG A CA 1
ATOM 1623 C C . ARG A 1 206 ? -5.562 3.945 4.246 1 91.25 206 ARG A C 1
ATOM 1625 O O . ARG A 1 206 ? -5.453 2.953 4.973 1 91.25 206 ARG A O 1
ATOM 1632 N N . SER A 1 207 ? -5.98 3.943 3.035 1 93.5 207 SER A N 1
ATOM 1633 C CA . SER A 1 207 ? -6.555 2.725 2.475 1 93.5 207 SER A CA 1
ATOM 1634 C C . SER A 1 207 ? -5.508 1.626 2.344 1 93.5 207 SER A C 1
ATOM 1636 O O . SER A 1 207 ? -5.82 0.441 2.471 1 93.5 207 SER A O 1
ATOM 1638 N N . ASP A 1 208 ? -4.27 1.942 2.117 1 89.06 208 ASP A N 1
ATOM 1639 C CA . ASP A 1 208 ? -3.234 0.938 1.882 1 89.06 208 ASP A CA 1
ATOM 1640 C C . ASP A 1 208 ? -2.791 0.289 3.191 1 89.06 208 ASP A C 1
ATOM 1642 O O . ASP A 1 208 ? -1.963 -0.625 3.188 1 89.06 208 ASP A O 1
ATOM 1646 N N . PHE A 1 209 ? -3.389 0.73 4.324 1 91.75 209 PHE A N 1
ATOM 1647 C CA . PHE A 1 209 ? -2.992 0.172 5.609 1 91.75 209 PHE A CA 1
ATOM 1648 C C . PHE A 1 209 ? -4.102 -0.696 6.191 1 91.75 209 PHE A C 1
ATOM 1650 O O . PHE A 1 209 ? -3.953 -1.266 7.273 1 91.75 209 PHE A O 1
ATOM 1657 N N . ILE A 1 210 ? -5.164 -0.79 5.559 1 94.38 210 ILE A N 1
ATOM 1658 C CA . ILE A 1 210 ? -6.312 -1.479 6.133 1 94.38 210 ILE A CA 1
ATOM 1659 C C . ILE A 1 210 ? -5.953 -2.936 6.418 1 94.38 210 ILE A C 1
ATOM 1661 O O . ILE A 1 210 ? -6.453 -3.529 7.375 1 94.38 210 ILE A O 1
ATOM 1665 N N . GLY A 1 211 ? -5.105 -3.508 5.594 1 92.25 211 GLY A N 1
ATOM 1666 C CA . GLY A 1 211 ? -4.688 -4.887 5.785 1 92.25 211 GLY A CA 1
ATOM 1667 C C . GLY A 1 211 ? -3.99 -5.121 7.113 1 92.25 211 GLY A C 1
ATOM 1668 O O . GLY A 1 211 ? -4.051 -6.219 7.668 1 92.25 211 GLY A O 1
ATOM 1669 N N . GLU A 1 212 ? -3.326 -4.09 7.668 1 90.38 212 GLU A N 1
ATOM 1670 C CA . GLU A 1 212 ? -2.617 -4.191 8.938 1 90.38 212 GLU A CA 1
ATOM 1671 C C . GLU A 1 212 ? -3.584 -4.449 10.094 1 90.38 212 GLU A C 1
ATOM 1673 O O . GLU A 1 212 ? -3.193 -4.992 11.125 1 90.38 212 GLU A O 1
ATOM 1678 N N . CYS A 1 213 ? -4.773 -4.121 9.93 1 93.94 213 CYS A N 1
ATOM 1679 C CA . CYS A 1 213 ? -5.773 -4.297 10.977 1 93.94 213 CYS A CA 1
ATOM 1680 C C . CYS A 1 213 ? -6.125 -5.77 11.156 1 93.94 213 CYS A C 1
ATOM 1682 O O . CYS A 1 213 ? -6.691 -6.16 12.18 1 93.94 213 CYS A O 1
ATOM 1684 N N . ALA A 1 214 ? -5.781 -6.562 10.18 1 91.31 214 ALA A N 1
ATOM 1685 C CA . ALA A 1 214 ? -6.117 -7.984 10.219 1 91.31 214 ALA A CA 1
ATOM 1686 C C . ALA A 1 214 ? -5.426 -8.68 11.391 1 91.31 214 ALA A C 1
ATOM 1688 O O . ALA A 1 214 ? -5.828 -9.766 11.797 1 91.31 214 ALA A O 1
ATOM 1689 N N . G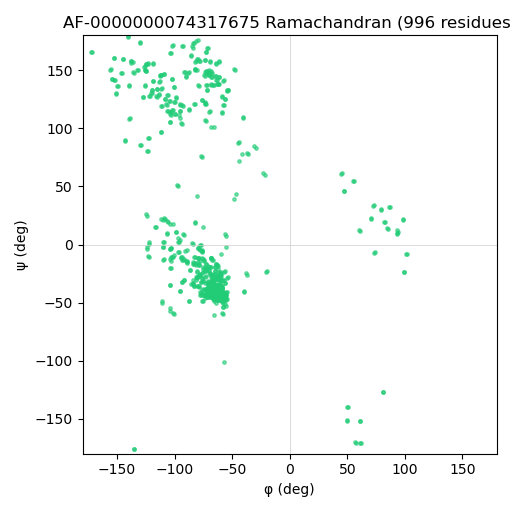LN A 1 215 ? -4.414 -8.062 11.945 1 88.56 215 GLN A N 1
ATOM 1690 C CA . GLN A 1 215 ? -3.689 -8.641 13.07 1 88.56 215 GLN A CA 1
ATOM 1691 C C . GLN A 1 215 ? -4.504 -8.539 14.359 1 88.56 215 GLN A C 1
ATOM 1693 O O . GLN A 1 215 ? -4.168 -9.172 15.359 1 88.56 215 GLN A O 1
ATOM 1698 N N . PHE A 1 216 ? -5.566 -7.707 14.32 1 91.81 216 PHE A N 1
ATOM 1699 C CA . PHE A 1 216 ? -6.48 -7.551 15.445 1 91.81 216 PHE A CA 1
ATOM 1700 C C . PHE A 1 216 ? -7.852 -8.125 15.117 1 91.81 216 PHE A C 1
ATOM 1702 O O . PHE A 1 216 ? -8.719 -7.422 14.594 1 91.81 216 PHE A O 1
ATOM 1709 N N . PRO A 1 217 ? -8.148 -9.328 15.5 1 90.19 217 PRO A N 1
ATOM 1710 C CA . PRO A 1 217 ? -9.375 -10.008 15.078 1 90.19 217 PRO A CA 1
ATOM 1711 C C . PRO A 1 217 ? -10.641 -9.234 15.453 1 90.19 217 PRO A C 1
ATOM 1713 O O . PRO A 1 217 ? -11.547 -9.094 14.633 1 90.19 217 PRO A O 1
ATOM 1716 N N . GLU A 1 218 ? -10.688 -8.773 16.641 1 93.81 218 GLU A N 1
ATOM 1717 C CA . GLU A 1 218 ? -11.883 -8.062 17.078 1 93.81 218 GLU A CA 1
ATOM 1718 C C . GLU A 1 218 ? -12.047 -6.75 16.328 1 93.81 218 GLU A C 1
ATOM 1720 O O . GLU A 1 218 ? -13.164 -6.359 15.977 1 93.81 218 GLU A O 1
ATOM 1725 N N . LEU A 1 219 ? -10.945 -6.062 16.141 1 95.94 219 LEU A N 1
ATOM 1726 C CA . LEU A 1 219 ? -10.992 -4.84 15.344 1 95.94 219 LEU A CA 1
ATOM 1727 C C . LEU A 1 219 ? -11.445 -5.129 13.922 1 95.94 219 LEU A C 1
ATOM 1729 O O . LEU A 1 219 ? -12.25 -4.383 13.359 1 95.94 219 LEU A O 1
ATOM 1733 N N . THR A 1 220 ? -10.969 -6.207 13.414 1 94.94 220 THR A N 1
ATOM 1734 C CA . THR A 1 220 ? -11.336 -6.629 12.07 1 94.94 220 THR A CA 1
ATOM 1735 C C . THR A 1 220 ? -12.844 -6.867 11.969 1 94.94 220 THR A C 1
ATOM 1737 O O . THR A 1 220 ? -13.484 -6.441 11 1 94.94 220 THR A O 1
ATOM 1740 N N . LYS A 1 221 ? -13.375 -7.48 12.93 1 94.25 221 LYS A N 1
ATOM 1741 C CA . LYS A 1 221 ? -14.812 -7.727 12.969 1 94.25 221 LYS A CA 1
ATOM 1742 C C . LYS A 1 221 ? -15.594 -6.418 12.992 1 94.25 221 LYS A C 1
ATOM 1744 O O . LYS A 1 221 ? -16.594 -6.27 12.273 1 94.25 221 LYS A O 1
ATOM 1749 N N . LYS A 1 222 ? -15.102 -5.492 13.812 1 96.56 222 LYS A N 1
ATOM 1750 C CA . LYS A 1 222 ? -15.758 -4.188 13.875 1 96.56 222 LYS A CA 1
ATOM 1751 C C . LYS A 1 222 ? -15.695 -3.473 12.531 1 96.56 222 LYS A C 1
ATOM 1753 O O . LYS A 1 222 ? -16.672 -2.877 12.086 1 96.56 222 LYS A O 1
ATOM 1758 N N . ILE A 1 223 ? -14.594 -3.574 11.836 1 96.81 223 ILE A N 1
ATOM 1759 C CA . ILE A 1 223 ? -14.398 -2.932 10.539 1 96.81 223 ILE A CA 1
ATOM 1760 C C . ILE A 1 223 ? -15.297 -3.584 9.492 1 96.81 223 ILE A C 1
ATOM 1762 O O . ILE A 1 223 ? -15.906 -2.893 8.672 1 96.81 223 ILE A O 1
ATOM 1766 N N . ASN A 1 224 ? -15.406 -4.879 9.555 1 95.69 224 ASN A N 1
ATOM 1767 C CA . ASN A 1 224 ? -16.25 -5.602 8.602 1 95.69 224 ASN A CA 1
ATOM 1768 C C . ASN A 1 224 ? -17.719 -5.199 8.719 1 95.69 224 ASN A C 1
ATOM 1770 O O . ASN A 1 224 ? -18.453 -5.234 7.738 1 95.69 224 ASN A O 1
ATOM 1774 N N . ASN A 1 225 ? -18.062 -4.754 9.883 1 94.38 225 ASN A N 1
ATOM 1775 C CA . ASN A 1 225 ? -19.453 -4.363 10.117 1 94.38 225 ASN A CA 1
ATOM 1776 C C . ASN A 1 225 ? -19.672 -2.883 9.828 1 94.38 225 ASN A C 1
ATOM 1778 O O . ASN A 1 225 ? -20.781 -2.473 9.469 1 94.38 225 ASN A O 1
ATOM 1782 N N . SER A 1 226 ? -18.609 -2.121 10.047 1 95.81 226 SER A N 1
ATOM 1783 C CA . SER A 1 226 ? -18.75 -0.673 9.953 1 95.81 226 SER A CA 1
ATOM 1784 C C . SER A 1 226 ? -17.516 -0.028 9.352 1 95.81 226 SER A C 1
ATOM 1786 O O . SER A 1 226 ? -16.609 0.396 10.086 1 95.81 226 SER A O 1
ATOM 1788 N N . HIS A 1 227 ? -17.562 0.062 8.094 1 94.25 227 HIS A N 1
ATOM 1789 C CA . HIS A 1 227 ? -16.469 0.667 7.328 1 94.25 227 HIS A CA 1
ATOM 1790 C C . HIS A 1 227 ? -17.016 1.608 6.258 1 94.25 227 HIS A C 1
ATOM 1792 O O . HIS A 1 227 ? -18.125 1.425 5.766 1 94.25 227 HIS A O 1
ATOM 1798 N N . TYR A 1 228 ? -16.234 2.668 5.953 1 96.56 228 TYR A N 1
ATOM 1799 C CA . TYR A 1 228 ? -16.625 3.607 4.91 1 96.56 228 TYR A CA 1
ATOM 1800 C C . TYR A 1 228 ? -15.43 4.023 4.062 1 96.56 228 TYR A C 1
ATOM 1802 O O . TYR A 1 228 ? -14.578 4.793 4.516 1 96.56 228 TYR A O 1
ATOM 1810 N N . LEU A 1 229 ? -15.383 3.555 2.846 1 96.38 229 LEU A N 1
ATOM 1811 C CA . LEU A 1 229 ? -14.406 3.994 1.86 1 96.38 229 LEU A CA 1
ATOM 1812 C C . LEU A 1 229 ? -14.852 5.289 1.188 1 96.38 229 LEU A C 1
ATOM 1814 O O . LEU A 1 229 ? -15.906 5.332 0.554 1 96.38 229 LEU A O 1
ATOM 1818 N N . ILE A 1 230 ? -14.023 6.273 1.338 1 93.69 230 ILE A N 1
ATOM 1819 C CA . ILE A 1 230 ? -14.375 7.582 0.796 1 93.69 230 ILE A CA 1
ATOM 1820 C C . ILE A 1 230 ? -14.25 7.559 -0.726 1 93.69 230 ILE A C 1
ATOM 1822 O O . ILE A 1 230 ? -13.18 7.277 -1.265 1 93.69 230 ILE A O 1
ATOM 1826 N N . PRO A 1 231 ? -15.32 7.855 -1.389 1 91.31 231 PRO A N 1
ATOM 1827 C CA . PRO A 1 231 ? -15.234 7.941 -2.848 1 91.31 231 PRO A CA 1
ATOM 1828 C C . PRO A 1 231 ? -14.508 9.195 -3.32 1 91.31 231 PRO A C 1
ATOM 1830 O O . PRO A 1 231 ? -14.414 10.18 -2.58 1 91.31 231 PRO A O 1
ATOM 1833 N N . GLN A 1 232 ? -14.031 9.094 -4.539 1 88.88 232 GLN A N 1
ATOM 1834 C CA . GLN A 1 232 ? -13.477 10.297 -5.156 1 88.88 232 GLN A CA 1
ATOM 1835 C C . GLN A 1 232 ? -14.57 11.305 -5.484 1 88.88 232 GLN A C 1
ATOM 1837 O O . GLN A 1 232 ? -15.703 10.922 -5.785 1 88.88 232 GLN A O 1
ATOM 1842 N N . LEU A 1 233 ? -14.164 12.5 -5.355 1 89.5 233 LEU A N 1
ATOM 1843 C CA . LEU A 1 233 ? -15.125 13.539 -5.734 1 89.5 233 LEU A CA 1
ATOM 1844 C C . LEU A 1 233 ? -15.398 13.492 -7.234 1 89.5 233 LEU A C 1
ATOM 1846 O O . LEU A 1 233 ? -14.484 13.305 -8.039 1 89.5 233 LEU A O 1
ATOM 1850 N N . SER A 1 234 ? -16.641 13.633 -7.582 1 88 234 SER A N 1
ATOM 1851 C CA . SER A 1 234 ? -17 13.797 -8.984 1 88 234 SER A CA 1
ATOM 1852 C C . SER A 1 234 ? -16.578 15.172 -9.508 1 88 234 SER A C 1
ATOM 1854 O O . SER A 1 234 ? -16.188 16.047 -8.727 1 88 234 SER A O 1
ATOM 1856 N N . ARG A 1 235 ? -16.672 15.289 -10.781 1 89.75 235 ARG A N 1
ATOM 1857 C CA . ARG A 1 235 ? -16.328 16.578 -11.383 1 89.75 235 ARG A CA 1
ATOM 1858 C C . ARG A 1 235 ? -17.219 17.688 -10.844 1 89.75 235 ARG A C 1
ATOM 1860 O O . ARG A 1 235 ? -16.734 18.781 -10.547 1 89.75 235 ARG A O 1
ATOM 1867 N N . GLY A 1 236 ? -18.516 17.344 -10.688 1 91.75 236 GLY A N 1
ATOM 1868 C CA . GLY A 1 236 ? -19.438 18.312 -10.125 1 91.75 236 GLY A CA 1
ATOM 1869 C C . GLY A 1 236 ? -19.141 18.656 -8.68 1 91.75 236 GLY A C 1
ATOM 1870 O O . GLY A 1 236 ? -19.219 19.828 -8.289 1 91.75 236 GLY A O 1
ATOM 1871 N N . GLN A 1 237 ? -18.75 17.734 -7.949 1 90.69 237 GLN A N 1
ATOM 1872 C CA . GLN A 1 237 ? -18.406 17.953 -6.547 1 90.69 237 GLN A CA 1
ATOM 1873 C C . GLN A 1 237 ? -17.109 18.766 -6.418 1 90.69 237 GLN A C 1
ATOM 1875 O O . GLN A 1 237 ? -17 19.625 -5.539 1 90.69 237 GLN A O 1
ATOM 1880 N N . LYS A 1 238 ? -16.172 18.5 -7.301 1 92.75 238 LYS A N 1
ATOM 1881 C CA . LYS A 1 238 ? -14.945 19.281 -7.32 1 92.75 238 LYS A CA 1
ATOM 1882 C C . LYS A 1 238 ? -15.227 20.75 -7.664 1 92.75 238 LYS A C 1
ATOM 1884 O O . LYS A 1 238 ? -14.617 21.656 -7.09 1 92.75 238 LYS A O 1
ATOM 1889 N N . GLN A 1 239 ? -16.156 20.906 -8.562 1 95.75 239 GLN A N 1
ATOM 1890 C CA . GLN A 1 239 ? -16.547 22.266 -8.938 1 95.75 239 GLN A CA 1
ATOM 1891 C C . GLN A 1 239 ? -17.109 23.016 -7.734 1 95.75 239 GLN A C 1
ATOM 1893 O O . GLN A 1 239 ? -16.781 24.188 -7.512 1 95.75 239 GLN A O 1
ATOM 1898 N N . LEU A 1 240 ? -17.922 22.375 -6.969 1 95.12 240 LEU A N 1
ATOM 1899 C CA . LEU A 1 240 ? -18.484 22.969 -5.77 1 95.12 240 LEU A CA 1
ATOM 1900 C C . LEU A 1 240 ? -17.391 23.281 -4.75 1 95.12 240 LEU A C 1
ATOM 1902 O O . LEU A 1 240 ? -17.453 24.312 -4.074 1 95.12 240 LEU A O 1
ATOM 1906 N N . ALA A 1 241 ? -16.422 22.438 -4.676 1 93.38 241 ALA A N 1
ATOM 1907 C CA . ALA A 1 241 ? -15.328 22.594 -3.721 1 93.38 241 ALA A CA 1
ATOM 1908 C C . ALA A 1 241 ? -14.43 23.766 -4.109 1 93.38 241 ALA A C 1
ATOM 1910 O O . ALA A 1 241 ? -13.703 24.312 -3.268 1 93.38 241 ALA A O 1
ATOM 1911 N N . ILE A 1 242 ? -14.477 24.094 -5.387 1 96.25 242 ILE A N 1
ATOM 1912 C CA . ILE A 1 242 ? -13.695 25.219 -5.879 1 96.25 242 ILE A CA 1
ATOM 1913 C C . ILE A 1 242 ? -14.5 26.5 -5.73 1 96.25 242 ILE A C 1
ATOM 1915 O O . ILE A 1 242 ? -14.039 27.469 -5.105 1 96.25 242 ILE A O 1
ATOM 1919 N N . GLU A 1 243 ? -15.719 26.5 -6.152 1 97.5 243 GLU A N 1
ATOM 1920 C CA . GLU A 1 243 ? -16.516 27.719 -6.277 1 97.5 243 GLU A CA 1
ATOM 1921 C C . GLU A 1 243 ? -17.172 28.094 -4.949 1 97.5 243 GLU A C 1
ATOM 1923 O O . GLU A 1 243 ? -17.344 29.281 -4.645 1 97.5 243 GLU A O 1
ATOM 1928 N N . GLY A 1 244 ? -17.531 27.141 -4.176 1 95.69 244 GLY A N 1
ATOM 1929 C CA . GLY A 1 244 ? -18.219 27.391 -2.916 1 95.69 244 GLY A CA 1
ATOM 1930 C C . GLY A 1 244 ? -17.422 28.266 -1.964 1 95.69 244 GLY A C 1
ATOM 1931 O O . GLY A 1 244 ? -17.859 29.359 -1.605 1 95.69 244 GLY A O 1
ATOM 1932 N N . PRO A 1 245 ? -16.266 27.844 -1.615 1 95.94 245 PRO A N 1
ATOM 1933 C CA . PRO A 1 245 ? -15.445 28.641 -0.697 1 95.94 245 PRO A CA 1
ATOM 1934 C C . PRO A 1 245 ? -15.141 30.047 -1.237 1 95.94 245 PRO A C 1
ATOM 1936 O O . PRO A 1 245 ? -15.094 31 -0.471 1 95.94 245 PRO A O 1
ATOM 1939 N N . ILE A 1 246 ? -14.93 30.156 -2.523 1 96.69 246 ILE A N 1
ATOM 1940 C CA . ILE A 1 246 ? -14.625 31.438 -3.129 1 96.69 246 ILE A CA 1
ATOM 1941 C C . ILE A 1 246 ? -15.797 32.406 -2.914 1 96.69 246 ILE A C 1
ATOM 1943 O O . ILE A 1 246 ? -15.594 33.562 -2.543 1 96.69 246 ILE A O 1
ATOM 1947 N N . ALA A 1 247 ? -16.984 31.891 -3.098 1 95.56 247 ALA A N 1
ATOM 1948 C CA . ALA A 1 247 ? -18.172 32.719 -2.895 1 95.56 247 ALA A CA 1
ATOM 1949 C C . ALA A 1 247 ? -18.297 33.156 -1.438 1 95.56 247 ALA A C 1
ATOM 1951 O O . ALA A 1 247 ? -18.625 34.312 -1.154 1 95.56 247 ALA A O 1
ATOM 1952 N N . VAL A 1 248 ? -17.984 32.281 -0.552 1 95.12 248 VAL A N 1
ATOM 1953 C CA . VAL A 1 248 ? -18.062 32.594 0.875 1 95.12 248 VAL A CA 1
ATOM 1954 C C . VAL A 1 248 ? -17.016 33.625 1.253 1 95.12 248 VAL A C 1
ATOM 1956 O O . VAL A 1 248 ? -17.266 34.5 2.098 1 95.12 248 VAL A O 1
ATOM 1959 N N . GLY A 1 249 ? -15.938 33.531 0.626 1 94.06 249 GLY A N 1
ATOM 1960 C CA . GLY A 1 249 ? -14.859 34.469 0.89 1 94.06 249 GLY A CA 1
ATOM 1961 C C . GLY A 1 249 ? -15.086 35.844 0.259 1 94.06 249 GLY A C 1
ATOM 1962 O O . GLY A 1 249 ? -14.297 36.75 0.46 1 94.06 249 GLY A O 1
ATOM 1963 N N . GLY A 1 250 ? -16.141 35.938 -0.524 1 91.88 250 GLY A N 1
ATOM 1964 C CA . GLY A 1 250 ? -16.5 37.219 -1.108 1 91.88 250 GLY A CA 1
ATOM 1965 C C . GLY A 1 250 ? -15.898 37.406 -2.488 1 91.88 250 GLY A C 1
ATOM 1966 O O . GLY A 1 250 ? -15.93 38.531 -3.018 1 91.88 250 GLY A O 1
ATOM 1967 N N . GLY A 1 251 ? -15.328 36.344 -3.023 1 93.56 251 GLY A N 1
ATOM 1968 C CA . GLY A 1 251 ? -14.734 36.438 -4.348 1 93.56 251 GLY A CA 1
ATOM 1969 C C . GLY A 1 251 ? -15.602 35.844 -5.441 1 93.56 251 GLY A C 1
ATOM 1970 O O . GLY A 1 251 ? -16.703 35.375 -5.172 1 93.56 251 GLY A O 1
ATOM 1971 N N . LYS A 1 252 ? -15.125 36.125 -6.645 1 95.5 252 LYS A N 1
ATOM 1972 C CA . LYS A 1 252 ? -15.711 35.5 -7.836 1 95.5 252 LYS A CA 1
ATOM 1973 C C . LYS A 1 252 ? -14.648 34.812 -8.672 1 95.5 252 LYS A C 1
ATOM 1975 O O . LYS A 1 252 ? -13.469 35.188 -8.633 1 95.5 252 LYS A O 1
ATOM 1980 N N . ILE A 1 253 ? -15.078 33.75 -9.367 1 97.31 253 ILE A N 1
ATOM 1981 C CA . ILE A 1 253 ? -14.141 33 -10.18 1 97.31 253 ILE A CA 1
ATOM 1982 C C . ILE A 1 253 ? -14.656 32.906 -11.617 1 97.31 253 ILE A C 1
ATOM 1984 O O . ILE A 1 253 ? -15.859 32.688 -11.836 1 97.31 253 ILE A O 1
ATOM 1988 N N . SER A 1 254 ? -13.781 33.094 -12.508 1 97.44 254 SER A N 1
ATOM 1989 C CA . SER A 1 254 ? -14.156 32.969 -13.914 1 97.44 254 SER A CA 1
ATOM 1990 C C . SER A 1 254 ? -14.438 31.531 -14.281 1 97.44 254 SER A C 1
ATOM 1992 O O . SER A 1 254 ? -13.82 30.609 -13.742 1 97.44 254 SER A O 1
ATOM 1994 N N . LYS A 1 255 ? -15.305 31.312 -15.227 1 96.75 255 LYS A N 1
ATOM 1995 C CA . LYS A 1 255 ? -15.648 29.984 -15.695 1 96.75 255 LYS A CA 1
ATOM 1996 C C . LYS A 1 255 ? -14.438 29.281 -16.312 1 96.75 255 LYS A C 1
ATOM 1998 O O . LYS A 1 255 ? -14.289 28.062 -16.203 1 96.75 255 LYS A O 1
ATOM 2003 N N . ARG A 1 256 ? -13.633 30 -16.953 1 96.81 256 ARG A N 1
ATOM 2004 C CA . ARG A 1 256 ? -12.461 29.422 -17.609 1 96.81 256 ARG A CA 1
ATOM 2005 C C . ARG A 1 256 ? -11.461 28.906 -16.578 1 96.81 256 ARG A C 1
ATOM 2007 O O . ARG A 1 256 ? -10.844 27.859 -16.797 1 96.81 256 ARG A O 1
ATOM 2014 N N . LEU A 1 257 ? -11.32 29.688 -15.516 1 97.62 257 LEU A N 1
ATOM 2015 C CA . LEU A 1 257 ? -10.422 29.219 -14.469 1 97.62 257 LEU A CA 1
ATOM 2016 C C . LEU A 1 257 ? -10.961 27.953 -13.82 1 97.62 257 LEU A C 1
ATOM 2018 O O . LEU A 1 257 ? -10.211 27 -13.562 1 97.62 257 LEU A O 1
ATOM 2022 N N . THR A 1 258 ? -12.242 27.953 -13.562 1 97.44 258 THR A N 1
ATOM 2023 C CA . THR A 1 258 ? -12.859 26.75 -12.992 1 97.44 258 THR A CA 1
ATOM 2024 C C . THR A 1 258 ? -12.609 25.547 -13.883 1 97.44 258 THR A C 1
ATOM 2026 O O . THR A 1 258 ? -12.211 24.484 -13.398 1 97.44 258 THR A O 1
ATOM 2029 N N . GLN A 1 259 ? -12.773 25.719 -15.117 1 96.69 259 GLN A N 1
ATOM 2030 C CA . GLN A 1 259 ? -12.586 24.625 -16.078 1 96.69 259 GLN A CA 1
ATOM 2031 C C . GLN A 1 259 ? -11.133 24.172 -16.109 1 96.69 259 GLN A C 1
ATOM 2033 O O . GLN A 1 259 ? -10.852 22.969 -16.156 1 96.69 259 GLN A O 1
ATOM 2038 N N . GLN A 1 260 ? -10.273 25.109 -16.094 1 96.19 260 GLN A N 1
ATOM 2039 C CA . GLN A 1 260 ? -8.852 24.766 -16.109 1 96.19 260 GLN A CA 1
ATOM 2040 C C . GLN A 1 260 ? -8.453 24 -14.859 1 96.19 260 GLN A C 1
ATOM 2042 O O . GLN A 1 260 ? -7.699 23.016 -14.938 1 96.19 260 GLN A O 1
ATOM 2047 N N . LEU A 1 261 ? -8.914 24.469 -13.797 1 95.69 261 LEU A N 1
ATOM 2048 C CA . LEU A 1 261 ? -8.617 23.797 -12.531 1 95.69 261 LEU A CA 1
ATOM 2049 C C . LEU A 1 261 ? -9.133 22.359 -12.547 1 95.69 261 LEU A C 1
ATOM 2051 O O . LEU A 1 261 ? -8.422 21.438 -12.125 1 95.69 261 LEU A O 1
ATOM 2055 N N . LEU A 1 262 ? -10.305 22.156 -13.008 1 94.5 262 LEU A N 1
ATOM 2056 C CA . LEU A 1 262 ? -10.906 20.828 -13.07 1 94.5 262 LEU A CA 1
ATOM 2057 C C . LEU A 1 262 ? -10.102 19.906 -13.984 1 94.5 262 LEU A C 1
ATOM 2059 O O . LEU A 1 262 ? -9.953 18.719 -13.695 1 94.5 262 LEU A O 1
ATOM 2063 N N . ASN A 1 263 ? -9.586 20.453 -14.977 1 92.19 263 ASN A N 1
ATOM 2064 C CA . ASN A 1 263 ? -8.766 19.688 -15.898 1 92.19 263 ASN A CA 1
ATOM 2065 C C . ASN A 1 263 ? -7.414 19.328 -15.289 1 92.19 263 ASN A C 1
ATOM 2067 O O . ASN A 1 263 ? -6.91 18.219 -15.477 1 92.19 263 ASN A O 1
ATOM 2071 N N . ASP A 1 264 ? -6.867 20.234 -14.562 1 91.31 264 ASP A N 1
ATOM 2072 C CA . ASP A 1 264 ? -5.539 20.047 -13.984 1 91.31 264 ASP A CA 1
ATOM 2073 C C . ASP A 1 264 ? -5.578 19.047 -12.836 1 91.31 264 ASP A C 1
ATOM 2075 O O . ASP A 1 264 ? -4.609 18.312 -12.617 1 91.31 264 ASP A O 1
ATOM 2079 N N . ILE A 1 265 ? -6.52 19.047 -12.055 1 86.56 265 ILE A N 1
ATOM 2080 C CA . ILE A 1 265 ? -6.641 18.156 -10.898 1 86.56 265 ILE A CA 1
ATOM 2081 C C . ILE A 1 265 ? -6.785 16.719 -11.375 1 86.56 265 ILE A C 1
ATOM 2083 O O . ILE A 1 265 ? -6.219 15.797 -10.773 1 86.56 265 ILE A O 1
ATOM 2087 N N . GLY A 1 266 ? -7.395 16.484 -12.461 1 75.44 266 GLY A N 1
ATOM 2088 C CA . GLY A 1 266 ? -7.57 15.148 -13 1 75.44 266 GLY A CA 1
ATOM 2089 C C . GLY A 1 266 ? -8.102 14.164 -11.977 1 75.44 266 GLY A C 1
ATOM 2090 O O . GLY A 1 266 ? -8.891 14.531 -11.102 1 75.44 266 GLY A O 1
ATOM 2091 N N . ASP A 1 267 ? -7.738 12.82 -12.18 1 67.19 267 ASP A N 1
ATOM 2092 C CA . ASP A 1 267 ? -8.305 11.758 -11.344 1 67.19 267 ASP A CA 1
ATOM 2093 C C . ASP A 1 267 ? -7.223 11.062 -10.523 1 67.19 267 ASP A C 1
ATOM 2095 O O . ASP A 1 267 ? -7.461 10.008 -9.938 1 67.19 267 ASP A O 1
ATOM 2099 N N . THR A 1 268 ? -6.098 11.805 -10.523 1 63.31 268 THR A N 1
ATOM 2100 C CA . THR A 1 268 ? -4.996 11.156 -9.812 1 63.31 268 THR A CA 1
ATOM 2101 C C . THR A 1 268 ? -5.16 11.312 -8.305 1 63.31 268 THR A C 1
ATOM 2103 O O . THR A 1 268 ? -5.84 12.227 -7.84 1 63.31 268 THR A O 1
ATOM 2106 N N . GLN A 1 269 ? -4.504 10.406 -7.633 1 60.94 269 GLN A N 1
ATOM 2107 C CA . GLN A 1 269 ? -4.512 10.352 -6.176 1 60.94 269 GLN A CA 1
ATOM 2108 C C . GLN A 1 269 ? -3.861 11.594 -5.578 1 60.94 269 GLN A C 1
ATOM 2110 O O . GLN A 1 269 ? -3.035 12.242 -6.223 1 60.94 269 GLN A O 1
ATOM 2115 N N . ASP A 1 270 ? -4.27 12.172 -4.445 1 68.19 270 ASP A N 1
ATOM 2116 C CA . ASP A 1 270 ? -3.686 13.203 -3.596 1 68.19 270 ASP A CA 1
ATOM 2117 C C . ASP A 1 270 ? -3.916 14.594 -4.184 1 68.19 270 ASP A C 1
ATOM 2119 O O . ASP A 1 270 ? -3.068 15.477 -4.051 1 68.19 270 ASP A O 1
ATOM 2123 N N . GLN A 1 271 ? -4.984 14.742 -4.895 1 77.62 271 GLN A N 1
ATOM 2124 C CA . GLN A 1 271 ? -5.098 15.992 -5.637 1 77.62 271 GLN A CA 1
ATOM 2125 C C . GLN A 1 271 ? -5.836 17.047 -4.82 1 77.62 271 GLN A C 1
ATOM 2127 O O . GLN A 1 271 ? -5.664 18.25 -5.047 1 77.62 271 GLN A O 1
ATOM 2132 N N . LEU A 1 272 ? -6.445 16.625 -3.764 1 87.94 272 LEU A N 1
ATOM 2133 C CA . LEU A 1 272 ? -7.273 17.625 -3.09 1 87.94 272 LEU A CA 1
ATOM 2134 C C . LEU A 1 272 ? -6.414 18.578 -2.275 1 87.94 272 LEU A C 1
ATOM 2136 O O . LEU A 1 272 ? -6.594 19.797 -2.354 1 87.94 272 LEU A O 1
ATOM 2140 N N . PRO A 1 273 ? -5.445 18.078 -1.552 1 89 273 PRO A N 1
ATOM 2141 C CA . PRO A 1 273 ? -4.582 19.016 -0.834 1 89 273 PRO A CA 1
ATOM 2142 C C . PRO A 1 273 ? -3.824 19.953 -1.772 1 89 273 PRO A C 1
ATOM 2144 O O . PRO A 1 273 ? -3.646 21.141 -1.46 1 89 273 PRO A O 1
ATOM 2147 N N . LEU A 1 274 ? -3.459 19.469 -2.891 1 90.88 274 LEU A N 1
ATOM 2148 C CA . LEU A 1 274 ? -2.754 20.297 -3.867 1 90.88 274 LEU A CA 1
ATOM 2149 C C . LEU A 1 274 ? -3.678 21.359 -4.449 1 90.88 274 LEU A C 1
ATOM 2151 O O . LEU A 1 274 ? -3.26 22.5 -4.668 1 90.88 274 LEU A O 1
ATOM 2155 N N . MET A 1 275 ? -4.859 20.953 -4.66 1 92.75 275 MET A N 1
ATOM 2156 C CA . MET A 1 275 ? -5.855 21.891 -5.16 1 92.75 275 MET A CA 1
ATOM 2157 C C . MET A 1 275 ? -6.105 23 -4.148 1 92.75 275 MET A C 1
ATOM 2159 O O . MET A 1 275 ? -6.109 24.188 -4.508 1 92.75 275 MET A O 1
ATOM 2163 N N . GLN A 1 276 ? -6.262 22.609 -2.928 1 93.69 276 GLN A N 1
ATOM 2164 C CA . GLN A 1 276 ? -6.516 23.578 -1.868 1 93.69 276 GLN A CA 1
ATOM 2165 C C . GLN A 1 276 ? -5.336 24.531 -1.707 1 93.69 276 GLN A C 1
ATOM 2167 O O . GLN A 1 276 ? -5.531 25.734 -1.519 1 93.69 276 GLN A O 1
ATOM 2172 N N . HIS A 1 277 ? -4.219 23.984 -1.802 1 94.31 277 HIS A N 1
ATOM 2173 C CA . HIS A 1 277 ? -3.02 24.812 -1.68 1 94.31 277 HIS A CA 1
ATOM 2174 C C . HIS A 1 277 ? -2.896 25.781 -2.848 1 94.31 277 HIS A C 1
ATOM 2176 O O . HIS A 1 277 ? -2.619 26.969 -2.65 1 94.31 277 HIS A O 1
ATOM 2182 N N . ALA A 1 278 ? -3.084 25.281 -4.047 1 95.31 278 ALA A N 1
ATOM 2183 C CA . ALA A 1 278 ? -2.994 26.125 -5.238 1 95.31 278 ALA A CA 1
ATOM 2184 C C . ALA A 1 278 ? -4.039 27.234 -5.203 1 95.31 278 ALA A C 1
ATOM 2186 O O . ALA A 1 278 ? -3.75 28.375 -5.562 1 95.31 278 ALA A O 1
ATOM 2187 N N . LEU A 1 279 ? -5.18 26.906 -4.746 1 97.12 279 LEU A N 1
ATOM 2188 C CA . LEU A 1 279 ? -6.254 27.891 -4.672 1 97.12 279 LEU A CA 1
ATOM 2189 C C . LEU A 1 279 ? -5.957 28.938 -3.6 1 97.12 279 LEU A C 1
ATOM 2191 O O . LEU A 1 279 ? -6.273 30.109 -3.773 1 97.12 279 LEU A O 1
ATOM 2195 N N . MET A 1 280 ? -5.422 28.5 -2.484 1 96.62 280 MET A N 1
ATOM 2196 C CA . MET A 1 280 ? -5.012 29.438 -1.449 1 96.62 280 MET A CA 1
ATOM 2197 C C . MET A 1 280 ? -4.012 30.453 -1.999 1 96.62 280 MET A C 1
ATOM 2199 O O . MET A 1 280 ? -4.176 31.656 -1.811 1 96.62 280 MET A O 1
ATOM 2203 N N . ARG A 1 281 ? -3.037 29.922 -2.695 1 96.5 281 ARG A N 1
ATOM 2204 C CA . ARG A 1 281 ? -2.01 30.781 -3.27 1 96.5 281 ARG A CA 1
ATOM 2205 C C . ARG A 1 281 ? -2.602 31.719 -4.324 1 96.5 281 ARG A C 1
ATOM 2207 O O . ARG A 1 281 ? -2.236 32.906 -4.398 1 96.5 281 ARG A O 1
ATOM 2214 N N . THR A 1 282 ? -3.465 31.156 -5.148 1 97.62 282 THR A N 1
ATOM 2215 C CA . THR A 1 282 ? -4.121 31.953 -6.18 1 97.62 282 THR A CA 1
ATOM 2216 C C . THR A 1 282 ? -4.941 33.062 -5.551 1 97.62 282 THR A C 1
ATOM 2218 O O . THR A 1 282 ? -4.887 34.219 -6.008 1 97.62 282 THR A O 1
ATOM 2221 N N . TRP A 1 283 ? -5.676 32.75 -4.547 1 96.94 283 TRP A N 1
ATOM 2222 C CA . TRP A 1 283 ? -6.48 33.75 -3.826 1 96.94 283 TRP A CA 1
ATOM 2223 C C . TRP A 1 283 ? -5.602 34.844 -3.258 1 96.94 283 TRP A C 1
ATOM 2225 O O . TRP A 1 283 ? -5.918 36.031 -3.406 1 96.94 283 TRP A O 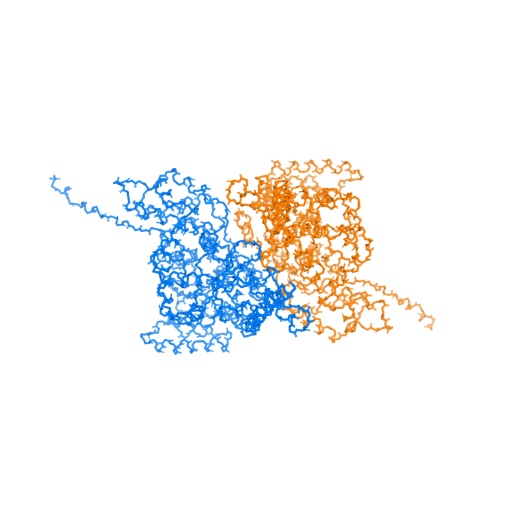1
ATOM 2235 N N . GLN A 1 284 ? -4.559 34.438 -2.588 1 94.94 284 GLN A N 1
ATOM 2236 C CA . GLN A 1 284 ? -3.648 35.406 -1.986 1 94.94 284 GLN A CA 1
ATOM 2237 C C . GLN A 1 284 ? -3.086 36.375 -3.037 1 94.94 284 GLN A C 1
ATOM 2239 O O . GLN A 1 284 ? -3.053 37.594 -2.828 1 94.94 284 GLN A O 1
ATOM 2244 N N . TYR A 1 285 ? -2.639 35.781 -4.105 1 95.81 285 TYR A N 1
ATOM 2245 C CA . TYR A 1 285 ? -2.098 36.625 -5.184 1 95.81 285 TYR A CA 1
ATOM 2246 C C . TYR A 1 285 ? -3.164 37.531 -5.75 1 95.81 285 TYR A C 1
ATOM 2248 O O . TYR A 1 285 ? -2.898 38.719 -6 1 95.81 285 TYR A O 1
ATOM 2256 N N . TRP A 1 286 ? -4.34 37 -6.039 1 96.25 286 TRP A N 1
ATOM 2257 C CA . TRP A 1 286 ? -5.473 37.75 -6.551 1 96.25 286 TRP A CA 1
ATOM 2258 C C . TRP A 1 286 ? -5.809 38.906 -5.621 1 96.25 286 TRP A C 1
ATOM 2260 O O . TRP A 1 286 ? -6.012 40.062 -6.074 1 96.25 286 TRP A O 1
ATOM 2270 N N . GLU A 1 287 ? -5.895 38.656 -4.293 1 94 287 GLU A N 1
ATOM 2271 C CA . GLU A 1 287 ? -6.23 39.688 -3.311 1 94 287 GLU A CA 1
ATOM 2272 C C . GLU A 1 287 ? -5.223 40.844 -3.34 1 94 287 GLU A C 1
ATOM 2274 O O . GLU A 1 287 ? -5.594 42 -3.197 1 94 287 GLU A O 1
ATOM 2279 N N . GLU A 1 288 ? -3.992 40.5 -3.539 1 93.12 288 GLU A N 1
ATOM 2280 C CA . GLU A 1 288 ? -2.922 41.5 -3.52 1 93.12 288 GLU A CA 1
ATOM 2281 C C . GLU A 1 288 ? -2.854 42.281 -4.84 1 93.12 288 GLU A C 1
ATOM 2283 O O . GLU A 1 288 ? -2.418 43.406 -4.871 1 93.12 288 GLU A O 1
ATOM 2288 N N . ASN A 1 289 ? -3.322 41.656 -5.934 1 92.75 289 ASN A N 1
ATOM 2289 C CA . ASN A 1 289 ? -3.037 42.25 -7.242 1 92.75 289 ASN A CA 1
ATOM 2290 C C . ASN A 1 289 ? -4.32 42.562 -8.008 1 92.75 289 ASN A C 1
ATOM 2292 O O . ASN A 1 289 ? -4.27 43.125 -9.094 1 92.75 289 ASN A O 1
ATOM 2296 N N . ARG A 1 290 ? -5.359 42.281 -7.414 1 87.31 290 ARG A N 1
ATOM 2297 C CA . ARG A 1 290 ? -6.613 42.406 -8.156 1 87.31 290 ARG A CA 1
ATOM 2298 C C . ARG A 1 290 ? -6.984 43.844 -8.391 1 87.31 290 ARG A C 1
ATOM 2300 O O . ARG A 1 290 ? -6.668 44.719 -7.566 1 87.31 290 ARG A O 1
ATOM 2307 N N . GLU A 1 291 ? -7.625 43.938 -9.57 1 88.62 291 GLU A N 1
ATOM 2308 C CA . GLU A 1 291 ? -8.312 45.188 -9.828 1 88.62 291 GLU A CA 1
ATOM 2309 C C . GLU A 1 291 ? -9.711 45.188 -9.203 1 88.62 291 GLU A C 1
ATOM 2311 O O . GLU A 1 291 ? -10.156 44.188 -8.656 1 88.62 291 GLU A O 1
ATOM 2316 N N . GLU A 1 292 ? -10.297 46.406 -9.219 1 83.94 292 GLU A N 1
ATOM 2317 C CA . GLU A 1 292 ? -11.609 46.531 -8.594 1 83.94 292 GLU A CA 1
ATOM 2318 C C . GLU A 1 292 ? -12.617 45.562 -9.227 1 83.94 292 GLU A C 1
ATOM 2320 O O . GLU A 1 292 ? -12.781 45.531 -10.445 1 83.94 292 GLU A O 1
ATOM 2325 N N . GLU A 1 293 ? -13.195 44.656 -8.484 1 84.44 293 GLU A N 1
ATOM 2326 C CA . GLU A 1 293 ? -14.281 43.719 -8.82 1 84.44 293 GLU A CA 1
ATOM 2327 C C . GLU A 1 293 ? -13.812 42.656 -9.781 1 84.44 293 GLU A C 1
ATOM 2329 O O . GLU A 1 293 ? -14.617 42.031 -10.484 1 84.44 293 GLU A O 1
ATOM 2334 N N . GLU A 1 294 ? -12.492 42.469 -9.75 1 93.06 294 GLU A N 1
ATOM 2335 C CA . GLU A 1 294 ? -11.961 41.469 -10.656 1 93.06 294 GLU A CA 1
ATOM 2336 C C . GLU A 1 294 ? -12.156 40.062 -10.078 1 93.06 294 GLU A C 1
ATOM 2338 O O . GLU A 1 294 ? -11.984 39.844 -8.883 1 93.06 294 GLU A O 1
ATOM 2343 N N . SER A 1 295 ? -12.555 39.219 -10.945 1 96.25 295 SER A N 1
ATOM 2344 C CA . SER A 1 295 ? -12.695 37.812 -10.555 1 96.25 295 SER A CA 1
ATOM 2345 C C . SER A 1 295 ? -11.359 37.094 -10.609 1 96.25 295 SER A C 1
ATOM 2347 O O . SER A 1 295 ? -10.445 37.5 -11.328 1 96.25 295 SER A O 1
ATOM 2349 N N . LEU A 1 296 ? -11.25 36.062 -9.727 1 97.12 296 LEU A N 1
ATOM 2350 C CA . LEU A 1 296 ? -10.125 35.156 -9.898 1 97.12 296 LEU A CA 1
ATOM 2351 C C . LEU A 1 296 ? -10.094 34.594 -11.312 1 97.12 296 LEU A C 1
ATOM 2353 O O . LEU A 1 296 ? -11.125 34.156 -11.844 1 97.12 296 LEU A O 1
ATOM 2357 N N . ASP A 1 297 ? -8.977 34.656 -11.828 1 97.38 297 ASP A N 1
ATOM 2358 C CA . ASP A 1 297 ? -8.859 34.25 -13.234 1 97.38 297 ASP A CA 1
ATOM 2359 C C . ASP A 1 297 ? -7.582 33.469 -13.469 1 97.38 297 ASP A C 1
ATOM 2361 O O . ASP A 1 297 ? -6.797 33.219 -12.547 1 97.38 297 ASP A O 1
ATOM 2365 N N . ILE A 1 298 ? -7.414 33.031 -14.75 1 97.31 298 ILE A N 1
ATOM 2366 C CA . ILE A 1 298 ? -6.312 32.188 -15.156 1 97.31 298 ILE A CA 1
ATOM 2367 C C . ILE A 1 298 ? -4.98 32.875 -14.898 1 97.31 298 ILE A C 1
ATOM 2369 O O . ILE A 1 298 ? -3.994 32.25 -14.523 1 97.31 298 ILE A O 1
ATOM 2373 N N . LYS A 1 299 ? -4.953 34.156 -15.078 1 96.31 299 LYS A N 1
ATOM 2374 C CA . LYS A 1 299 ? -3.707 34.875 -14.883 1 96.31 299 LYS A CA 1
ATOM 2375 C C . LYS A 1 299 ? -3.209 34.75 -13.445 1 96.31 299 LYS A C 1
ATOM 2377 O O . LYS A 1 299 ? -2.004 34.625 -13.211 1 96.31 299 LYS A O 1
ATOM 2382 N N . HIS A 1 300 ? -4.117 34.875 -12.523 1 97.44 300 HIS A N 1
ATOM 2383 C CA . HIS A 1 300 ? -3.752 34.719 -11.125 1 97.44 300 HIS A CA 1
ATOM 2384 C C . HIS A 1 300 ? -3.24 33.312 -10.828 1 97.44 300 HIS A C 1
ATOM 2386 O O . HIS A 1 300 ? -2.275 33.125 -10.086 1 97.44 300 HIS A O 1
ATOM 2392 N N . TYR A 1 301 ? -3.902 32.344 -11.461 1 97.75 301 TYR A N 1
ATOM 2393 C CA . TYR A 1 301 ? -3.545 30.922 -11.32 1 97.75 301 TYR A CA 1
ATOM 2394 C C . TYR A 1 301 ? -2.176 30.641 -11.93 1 97.75 301 TYR A C 1
ATOM 2396 O O . TYR A 1 301 ? -1.349 29.953 -11.336 1 97.75 301 TYR A O 1
ATOM 2404 N N . ASN A 1 302 ? -1.913 31.203 -13 1 97.12 302 ASN A N 1
ATOM 2405 C CA . ASN A 1 302 ? -0.626 31.047 -13.672 1 97.12 302 ASN A CA 1
ATOM 2406 C C . ASN A 1 302 ? 0.496 31.734 -12.891 1 97.12 302 ASN A C 1
ATOM 2408 O O . ASN A 1 302 ? 1.628 31.25 -12.875 1 97.12 302 ASN A O 1
ATOM 2412 N N . ALA A 1 303 ? 0.19 32.781 -12.305 1 96.31 303 ALA A N 1
ATOM 2413 C CA . ALA A 1 303 ? 1.189 33.562 -11.586 1 96.31 303 ALA A CA 1
ATOM 2414 C C . ALA A 1 303 ? 1.771 32.75 -10.422 1 96.31 303 ALA A C 1
ATOM 2416 O O . ALA A 1 303 ? 2.93 32.938 -10.047 1 96.31 303 ALA A O 1
ATOM 2417 N N . VAL A 1 304 ? 0.981 31.906 -9.898 1 96.19 304 VAL A N 1
ATOM 2418 C CA . VAL A 1 304 ? 1.443 31.172 -8.727 1 96.19 304 VAL A CA 1
ATOM 2419 C C . VAL A 1 304 ? 1.991 29.812 -9.156 1 96.19 304 VAL A C 1
ATOM 2421 O O . VAL A 1 304 ? 2.324 28.969 -8.312 1 96.19 304 VAL A O 1
ATOM 2424 N N . GLY A 1 305 ? 2.016 29.531 -10.43 1 95.44 305 GLY A N 1
ATOM 2425 C CA . GLY A 1 305 ? 2.635 28.312 -10.93 1 95.44 305 GLY A CA 1
ATOM 2426 C C . GLY A 1 305 ? 1.654 27.172 -11.094 1 95.44 305 GLY A C 1
ATOM 2427 O O . GLY A 1 305 ? 2.059 26.016 -11.25 1 95.44 305 GLY A O 1
ATOM 2428 N N . THR A 1 306 ? 0.321 27.469 -10.992 1 95.5 306 THR A N 1
ATOM 2429 C CA . THR A 1 306 ? -0.718 26.453 -11.117 1 95.5 306 THR A CA 1
ATOM 2430 C C . THR A 1 306 ? -0.509 25.344 -10.086 1 95.5 306 THR A C 1
ATOM 2432 O O . THR A 1 306 ? 0.318 25.484 -9.18 1 95.5 306 THR A O 1
ATOM 2435 N N . ILE A 1 307 ? -1.231 24.297 -10.203 1 92.19 307 ILE A N 1
ATOM 2436 C CA . ILE A 1 307 ? -1.158 23.188 -9.25 1 92.19 307 ILE A CA 1
ATOM 2437 C C . ILE A 1 307 ? 0.187 22.484 -9.391 1 92.19 307 ILE A C 1
ATOM 2439 O O . ILE A 1 307 ? 0.668 21.859 -8.438 1 92.19 307 ILE A O 1
ATOM 2443 N N . ARG A 1 308 ? 0.846 22.641 -10.438 1 90.12 308 ARG A N 1
ATOM 2444 C CA . ARG A 1 308 ? 2.068 21.906 -10.773 1 90.12 308 ARG A CA 1
ATOM 2445 C C . ARG A 1 308 ? 3.254 22.438 -9.977 1 90.12 308 ARG A C 1
ATOM 2447 O O . ARG A 1 308 ? 4.078 21.672 -9.484 1 90.12 308 ARG A O 1
ATOM 2454 N N . GLU A 1 309 ? 3.273 23.766 -9.82 1 93.62 309 GLU A N 1
ATOM 2455 C CA . GLU A 1 309 ? 4.496 24.328 -9.266 1 93.62 309 GLU A CA 1
ATOM 2456 C C . GLU A 1 309 ? 4.207 25.125 -7.992 1 93.62 309 GLU A C 1
ATOM 2458 O O . GLU A 1 309 ? 5.129 25.5 -7.266 1 93.62 309 GLU A O 1
ATOM 2463 N N . ALA A 1 310 ? 3.043 25.359 -7.688 1 94.44 310 ALA A N 1
ATOM 2464 C CA . ALA A 1 310 ? 2.68 26.25 -6.59 1 94.44 310 ALA A CA 1
ATOM 2465 C C . ALA A 1 310 ? 3.336 25.812 -5.285 1 94.44 310 ALA A C 1
ATOM 2467 O O . ALA A 1 310 ? 3.859 26.641 -4.539 1 94.44 310 ALA A O 1
ATOM 2468 N N . LEU A 1 311 ? 3.311 24.547 -5.055 1 94.06 311 LEU A N 1
ATOM 2469 C CA . LEU A 1 311 ? 3.863 24.031 -3.812 1 94.06 311 LEU A CA 1
ATOM 2470 C C . LEU A 1 311 ? 5.379 24.203 -3.773 1 94.06 311 LEU A C 1
ATOM 2472 O O . LEU A 1 311 ? 5.934 24.609 -2.75 1 94.06 311 LEU A O 1
ATOM 2476 N N . SER A 1 312 ? 6 23.938 -4.863 1 95.38 312 SER A N 1
ATOM 2477 C CA . SER A 1 312 ? 7.449 24.094 -4.945 1 95.38 312 SER A CA 1
ATOM 2478 C C . SER A 1 312 ? 7.859 25.562 -4.738 1 95.38 312 SER A C 1
ATOM 2480 O O . SER A 1 312 ? 8.797 25.844 -3.992 1 95.38 312 SER A O 1
ATOM 2482 N N . LEU A 1 313 ? 7.152 26.391 -5.375 1 95.88 313 LEU A N 1
ATOM 2483 C CA . LEU A 1 313 ? 7.438 27.812 -5.246 1 95.88 313 LEU A CA 1
ATOM 2484 C C . LEU A 1 313 ? 7.223 28.281 -3.812 1 95.88 313 LEU A C 1
ATOM 2486 O O . LEU A 1 313 ? 8.016 29.062 -3.285 1 95.88 313 LEU A O 1
ATOM 2490 N N . HIS A 1 314 ? 6.195 27.812 -3.252 1 95.5 314 HIS A N 1
ATOM 2491 C CA . HIS A 1 314 ? 5.879 28.188 -1.875 1 95.5 314 HIS A CA 1
ATOM 2492 C C . HIS A 1 314 ? 6.957 27.688 -0.914 1 95.5 314 HIS A C 1
ATOM 2494 O O . HIS A 1 314 ? 7.355 28.422 0 1 95.5 314 HIS A O 1
ATOM 2500 N N . ALA A 1 315 ? 7.387 26.484 -1.068 1 96.62 315 ALA A N 1
ATOM 2501 C CA . ALA A 1 315 ? 8.453 25.938 -0.244 1 96.62 315 ALA A CA 1
ATOM 2502 C C . ALA A 1 315 ? 9.758 26.703 -0.438 1 96.62 315 ALA A C 1
ATOM 2504 O O . ALA A 1 315 ? 10.492 26.938 0.521 1 96.62 315 ALA A O 1
ATOM 2505 N N . ASN A 1 316 ? 10.023 27.094 -1.648 1 96.94 316 ASN A N 1
ATOM 2506 C CA . ASN A 1 316 ? 11.211 27.906 -1.931 1 96.94 316 ASN A CA 1
ATOM 2507 C C . ASN A 1 316 ? 11.148 29.25 -1.236 1 96.94 316 ASN A C 1
ATOM 2509 O O . ASN A 1 316 ? 12.18 29.797 -0.819 1 96.94 316 ASN A O 1
ATOM 2513 N N . GLU A 1 317 ? 10 29.797 -1.228 1 95.81 317 GLU A N 1
ATOM 2514 C CA . 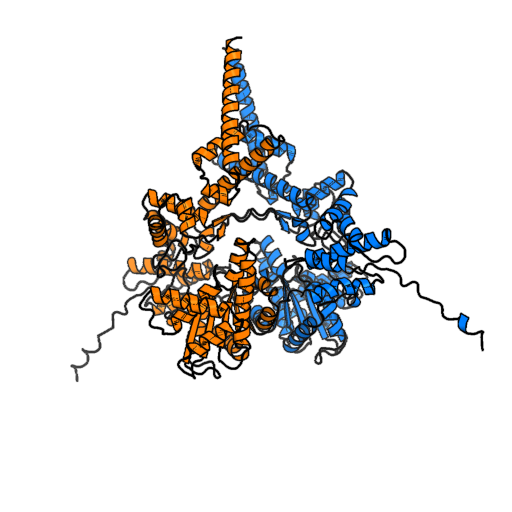GLU A 1 317 ? 9.844 31.062 -0.516 1 95.81 317 GLU A CA 1
ATOM 2515 C C . GLU A 1 317 ? 10.297 30.938 0.936 1 95.81 317 GLU A C 1
ATOM 2517 O O . GLU A 1 317 ? 11.016 31.812 1.444 1 95.81 317 GLU A O 1
ATOM 2522 N N . ALA A 1 318 ? 9.883 29.875 1.604 1 96.06 318 ALA A N 1
ATOM 2523 C CA . ALA A 1 318 ? 10.297 29.625 2.98 1 96.06 318 ALA A CA 1
ATOM 2524 C C . ALA A 1 318 ? 11.812 29.438 3.072 1 96.06 318 ALA A C 1
ATOM 2526 O O . ALA A 1 318 ? 12.453 30 3.967 1 96.06 318 ALA A O 1
ATOM 2527 N N . TYR A 1 319 ? 12.344 28.703 2.193 1 97.44 319 TYR A N 1
ATOM 2528 C CA . TYR A 1 319 ? 13.781 28.453 2.156 1 97.44 319 TYR A CA 1
ATOM 2529 C C . TYR A 1 319 ? 14.562 29.734 1.946 1 97.44 319 TYR A C 1
ATOM 2531 O O . TYR A 1 319 ? 15.594 29.953 2.58 1 97.44 319 TYR A O 1
ATOM 2539 N N . ASP A 1 320 ? 14.102 30.578 1.077 1 96.88 320 ASP A N 1
ATOM 2540 C CA . ASP A 1 320 ? 14.805 31.797 0.688 1 96.88 320 ASP A CA 1
ATOM 2541 C C . ASP A 1 320 ? 14.797 32.812 1.821 1 96.88 320 ASP A C 1
ATOM 2543 O O . ASP A 1 320 ? 15.617 33.75 1.839 1 96.88 320 ASP A O 1
ATOM 2547 N N . GLU A 1 321 ? 13.93 32.688 2.74 1 96.56 321 GLU A N 1
ATOM 2548 C CA . GLU A 1 321 ? 13.875 33.594 3.893 1 96.56 321 GLU A CA 1
ATOM 2549 C C . GLU A 1 321 ? 14.945 33.219 4.922 1 96.56 321 GLU A C 1
ATOM 2551 O O . GLU A 1 321 ? 15.219 34 5.832 1 96.56 321 GLU A O 1
ATOM 2556 N N . LEU A 1 322 ? 15.555 32.125 4.809 1 97.12 322 LEU A N 1
ATOM 2557 C CA . LEU A 1 322 ? 16.562 31.656 5.754 1 97.12 322 LEU A CA 1
ATOM 2558 C C . LEU A 1 322 ? 17.922 32.281 5.461 1 97.12 322 LEU A C 1
ATOM 2560 O O . LEU A 1 322 ? 18.234 32.594 4.309 1 97.12 322 LEU A O 1
ATOM 2564 N N . ASN A 1 323 ? 18.672 32.438 6.492 1 96.44 323 ASN A N 1
ATOM 2565 C CA . ASN A 1 323 ? 20.062 32.844 6.305 1 96.44 323 ASN A CA 1
ATOM 2566 C C . ASN A 1 323 ? 20.953 31.688 5.914 1 96.44 323 ASN A C 1
ATOM 2568 O O . ASN A 1 323 ? 20.5 30.547 5.828 1 96.44 323 ASN A O 1
ATOM 2572 N N . ALA A 1 324 ? 22.172 31.938 5.645 1 95.31 324 ALA A N 1
ATOM 2573 C CA . ALA A 1 324 ? 23.078 30.938 5.102 1 95.31 324 ALA A CA 1
ATOM 2574 C C . ALA A 1 324 ? 23.234 29.75 6.051 1 95.31 324 ALA A C 1
ATOM 2576 O O . ALA A 1 324 ? 23.219 28.594 5.617 1 95.31 324 ALA A O 1
ATOM 2577 N N . GLU A 1 325 ? 23.391 30.047 7.258 1 94.75 325 GLU A N 1
ATOM 2578 C CA . GLU A 1 325 ? 23.531 28.984 8.25 1 94.75 325 GLU A CA 1
ATOM 2579 C C . GLU A 1 325 ? 22.25 28.156 8.367 1 94.75 325 GLU A C 1
ATOM 2581 O O . GLU A 1 325 ? 22.312 26.938 8.453 1 94.75 325 GLU A O 1
ATOM 2586 N N . GLN A 1 326 ? 21.172 28.844 8.344 1 96.38 326 GLN A N 1
ATOM 2587 C CA . GLN A 1 326 ? 19.875 28.172 8.461 1 96.38 326 GLN A CA 1
ATOM 2588 C C . GLN A 1 326 ? 19.594 27.312 7.242 1 96.38 326 GLN A C 1
ATOM 2590 O O . GLN A 1 326 ? 18.938 26.266 7.352 1 96.38 326 GLN A O 1
ATOM 2595 N N . LYS A 1 327 ? 20.078 27.719 6.137 1 96.75 327 LYS A N 1
ATOM 2596 C CA . LYS A 1 327 ? 19.891 26.938 4.914 1 96.75 327 LYS A CA 1
ATOM 2597 C C . LYS A 1 327 ? 20.578 25.594 5.008 1 96.75 327 LYS A C 1
ATOM 2599 O O . LYS A 1 327 ? 20.062 24.594 4.512 1 96.75 327 LYS A O 1
ATOM 2604 N N . GLN A 1 328 ? 21.656 25.594 5.641 1 93.5 328 GLN A N 1
ATOM 2605 C CA . GLN A 1 328 ? 22.359 24.344 5.848 1 93.5 328 GLN A CA 1
ATOM 2606 C C . GLN A 1 328 ? 21.594 23.422 6.797 1 93.5 328 GLN A C 1
ATOM 2608 O O . GLN A 1 328 ? 21.484 22.219 6.559 1 93.5 328 GLN A O 1
ATOM 2613 N N . ILE A 1 329 ? 21.141 24.031 7.781 1 95.38 329 ILE A N 1
ATOM 2614 C CA . ILE A 1 329 ? 20.328 23.297 8.742 1 95.38 329 ILE A CA 1
ATOM 2615 C C . ILE A 1 329 ? 19.094 22.719 8.047 1 95.38 329 ILE A C 1
ATOM 2617 O O . ILE A 1 329 ? 18.734 21.562 8.258 1 95.38 329 ILE A O 1
ATOM 2621 N N . CYS A 1 330 ? 18.516 23.531 7.23 1 96.94 330 CYS A N 1
ATOM 2622 C CA . CYS A 1 330 ? 17.312 23.156 6.512 1 96.94 330 CYS A CA 1
ATOM 2623 C C . CYS A 1 330 ? 17.562 21.938 5.621 1 96.94 330 CYS A C 1
ATOM 2625 O O . CYS A 1 330 ? 16.766 20.984 5.621 1 96.94 330 CYS A O 1
ATOM 2627 N N . GLU A 1 331 ? 18.594 22 4.93 1 94.62 331 GLU A N 1
ATOM 2628 C CA . GLU A 1 331 ? 18.938 20.891 4.047 1 94.62 331 GLU A CA 1
ATOM 2629 C C . GLU A 1 331 ? 19.109 19.594 4.832 1 94.62 331 GLU A C 1
ATOM 2631 O O . GLU A 1 331 ? 18.547 18.562 4.465 1 94.62 331 GLU A O 1
ATOM 2636 N N . THR A 1 332 ? 19.828 19.703 5.867 1 92.5 332 THR A N 1
ATOM 2637 C CA . THR A 1 332 ? 20.094 18.516 6.684 1 92.5 332 THR A CA 1
ATOM 2638 C C . THR A 1 332 ? 18.797 18.016 7.332 1 92.5 332 THR A C 1
ATOM 2640 O O . THR A 1 332 ? 18.594 16.812 7.457 1 92.5 332 THR A O 1
ATOM 2643 N N . LEU A 1 333 ? 18 18.922 7.715 1 95.12 333 LEU A N 1
ATOM 2644 C CA . LEU A 1 333 ? 16.719 18.578 8.305 1 95.12 333 LEU A CA 1
ATOM 2645 C C . LEU A 1 333 ? 15.883 17.734 7.348 1 95.12 333 LEU A C 1
ATOM 2647 O O . LEU A 1 333 ? 15.438 16.656 7.703 1 95.12 333 LEU A O 1
ATOM 2651 N N . PHE A 1 334 ? 15.695 18.203 6.18 1 94.81 334 PHE A N 1
ATOM 2652 C CA . PHE A 1 334 ? 14.836 17.531 5.215 1 94.81 334 PHE A CA 1
ATOM 2653 C C . PHE A 1 334 ? 15.438 16.203 4.785 1 94.81 334 PHE A C 1
ATOM 2655 O O . PHE A 1 334 ? 14.719 15.234 4.543 1 94.81 334 PHE A O 1
ATOM 2662 N N . LYS A 1 335 ? 16.734 16.156 4.742 1 91.12 335 LYS A N 1
ATOM 2663 C CA . LYS A 1 335 ? 17.406 14.898 4.426 1 91.12 335 LYS A CA 1
ATOM 2664 C C . LYS A 1 335 ? 17.188 13.867 5.531 1 91.12 335 LYS A C 1
ATOM 2666 O O . LYS A 1 335 ? 17.125 12.664 5.262 1 91.12 335 LYS A O 1
ATOM 2671 N N . THR A 1 336 ? 17.094 14.398 6.684 1 89.81 336 THR A N 1
ATOM 2672 C CA . THR A 1 336 ? 16.984 13.516 7.844 1 89.81 336 THR A CA 1
ATOM 2673 C C . THR A 1 336 ? 15.562 12.953 7.957 1 89.81 336 THR A C 1
ATOM 2675 O O . THR A 1 336 ? 15.383 11.805 8.359 1 89.81 336 THR A O 1
ATOM 2678 N N . ILE A 1 337 ? 14.602 13.719 7.543 1 90.94 337 ILE A N 1
ATOM 2679 C CA . ILE A 1 337 ? 13.227 13.289 7.781 1 90.94 337 ILE A CA 1
ATOM 2680 C C . ILE A 1 337 ? 12.656 12.648 6.52 1 90.94 337 ILE A C 1
ATOM 2682 O O . ILE A 1 337 ? 11.453 12.422 6.418 1 90.94 337 ILE A O 1
ATOM 2686 N N . THR A 1 338 ? 13.461 12.383 5.57 1 88.25 338 THR A N 1
ATOM 2687 C CA . THR A 1 338 ? 13.047 11.719 4.34 1 88.25 338 THR A CA 1
ATOM 2688 C C . THR A 1 338 ? 14.008 10.586 3.99 1 88.25 338 THR A C 1
ATOM 2690 O O . THR A 1 338 ? 15.148 10.57 4.449 1 88.25 338 THR A O 1
ATOM 2693 N N . GLU A 1 339 ? 13.477 9.664 3.371 1 77.62 339 GLU A N 1
ATOM 2694 C CA . GLU A 1 339 ? 14.289 8.547 2.906 1 77.62 339 GLU A CA 1
ATOM 2695 C C . GLU A 1 339 ? 13.867 8.102 1.511 1 77.62 339 GLU A C 1
ATOM 2697 O O . GLU A 1 339 ? 12.68 8.102 1.185 1 77.62 339 GLU A O 1
ATOM 2702 N N . LYS A 1 340 ? 14.852 7.859 0.728 1 66.25 340 LYS A N 1
ATOM 2703 C CA . LYS A 1 340 ? 14.539 7.363 -0.612 1 66.25 340 LYS A CA 1
ATOM 2704 C C . LYS A 1 340 ? 14.078 5.91 -0.569 1 66.25 340 LYS A C 1
ATOM 2706 O O . LYS A 1 340 ? 14.672 5.086 0.13 1 66.25 340 LYS A O 1
ATOM 2711 N N . LYS A 1 341 ? 12.836 5.777 -1.088 1 56.34 341 LYS A N 1
ATOM 2712 C CA . LYS A 1 341 ? 12.359 4.406 -1.215 1 56.34 341 LYS A CA 1
ATOM 2713 C C . LYS A 1 341 ? 12.789 3.791 -2.543 1 56.34 341 LYS A C 1
ATOM 2715 O O . LYS A 1 341 ? 12.32 4.203 -3.605 1 56.34 341 LYS A O 1
ATOM 2720 N N . GLY A 1 342 ? 13.539 2.834 -2.572 1 50.91 342 GLY A N 1
ATOM 2721 C CA . GLY A 1 342 ? 13.867 2.074 -3.768 1 50.91 342 GLY A CA 1
ATOM 2722 C C . GLY A 1 342 ? 14.297 2.949 -4.93 1 50.91 342 GLY A C 1
ATOM 2723 O O . GLY A 1 342 ? 15.047 3.912 -4.746 1 50.91 342 GLY A O 1
ATOM 2724 N N . SER A 1 343 ? 13.812 2.539 -6.141 1 45.44 343 SER A N 1
ATOM 2725 C CA . SER A 1 343 ? 14.203 3.184 -7.391 1 45.44 343 SER A CA 1
ATOM 2726 C C . SER A 1 343 ? 13.367 4.43 -7.656 1 45.44 343 SER A C 1
ATOM 2728 O O . SER A 1 343 ? 13.719 5.25 -8.508 1 45.44 343 SER A O 1
ATOM 2730 N N . ASP A 1 344 ? 12.32 4.453 -6.926 1 49.91 344 ASP A N 1
ATOM 2731 C CA . ASP A 1 344 ? 11.492 5.617 -7.23 1 49.91 344 ASP A CA 1
ATOM 2732 C C . ASP A 1 344 ? 12.086 6.887 -6.621 1 49.91 344 ASP A C 1
ATOM 2734 O O . ASP A 1 344 ? 12.711 6.836 -5.559 1 49.91 344 ASP A O 1
ATOM 2738 N N . ASN A 1 345 ? 12.273 7.742 -7.398 1 50.81 345 ASN A N 1
ATOM 2739 C CA . ASN A 1 345 ? 12.828 9.039 -7.012 1 50.81 345 ASN A CA 1
ATOM 2740 C C . ASN A 1 345 ? 11.984 9.703 -5.926 1 50.81 345 ASN A C 1
ATOM 2742 O O . ASN A 1 345 ? 12.227 10.852 -5.566 1 50.81 345 ASN A O 1
ATOM 2746 N N . PHE A 1 346 ? 10.953 8.789 -5.391 1 57.69 346 PHE A N 1
ATOM 2747 C CA . PHE A 1 346 ? 10.172 9.508 -4.395 1 57.69 346 PHE A CA 1
ATOM 2748 C C . PHE A 1 346 ? 10.492 9.008 -2.988 1 57.69 346 PHE A C 1
ATOM 2750 O O . PHE A 1 346 ? 10.766 7.824 -2.791 1 57.69 346 PHE A O 1
ATOM 2757 N N . GLY A 1 347 ? 10.859 9.883 -2.109 1 62.78 347 GLY A N 1
ATOM 2758 C CA . GLY A 1 347 ? 11.242 9.602 -0.735 1 62.78 347 GLY A CA 1
ATOM 2759 C C . GLY A 1 347 ? 10.062 9.188 0.134 1 62.78 347 GLY A C 1
ATOM 2760 O O . GLY A 1 347 ? 8.906 9.312 -0.277 1 62.78 347 GLY A O 1
ATOM 2761 N N . ILE A 1 348 ? 10.25 8.367 1.083 1 73.44 348 ILE A N 1
ATOM 2762 C CA . ILE A 1 348 ? 9.297 8.055 2.143 1 73.44 348 ILE A CA 1
ATOM 2763 C C . ILE A 1 348 ? 9.531 8.977 3.336 1 73.44 348 ILE A C 1
ATOM 2765 O O . ILE A 1 348 ? 10.648 9.461 3.543 1 73.44 348 ILE A O 1
ATOM 2769 N N . ARG A 1 349 ? 8.469 9.289 4.043 1 81.81 349 ARG A N 1
ATOM 2770 C CA . ARG A 1 349 ? 8.547 10.117 5.246 1 81.81 349 ARG A CA 1
ATOM 2771 C C . ARG A 1 349 ? 9.18 9.344 6.398 1 81.81 349 ARG A C 1
ATOM 2773 O O . ARG A 1 349 ? 8.898 8.156 6.59 1 81.81 349 ARG A O 1
ATOM 2780 N N . ARG A 1 350 ? 10.07 10 7.012 1 82.31 350 ARG A N 1
ATOM 2781 C CA . ARG A 1 350 ? 10.719 9.453 8.203 1 82.31 350 ARG A CA 1
ATOM 2782 C C . ARG A 1 350 ? 10.695 10.461 9.344 1 82.31 350 ARG A C 1
ATOM 2784 O O . ARG A 1 350 ? 11.68 11.156 9.594 1 82.31 350 ARG A O 1
ATOM 2791 N N . PRO A 1 351 ? 9.672 10.5 10.086 1 86.56 351 PRO A N 1
ATOM 2792 C CA . PRO A 1 351 ? 9.586 11.438 11.203 1 86.56 351 PRO A CA 1
ATOM 2793 C C . PRO A 1 351 ? 10.664 11.203 12.258 1 86.56 351 PRO A C 1
ATOM 2795 O O . PRO A 1 351 ? 11.016 10.055 12.547 1 86.56 351 PRO A O 1
ATOM 2798 N N . GLU A 1 352 ? 11.227 12.305 12.734 1 87.5 352 GLU A N 1
ATOM 2799 C CA . GLU A 1 352 ? 12.305 12.211 13.711 1 87.5 352 GLU A CA 1
ATOM 2800 C C . GLU A 1 352 ? 12.148 13.25 14.82 1 87.5 352 GLU A C 1
ATOM 2802 O O . GLU A 1 352 ? 11.516 14.297 14.609 1 87.5 352 GLU A O 1
ATOM 2807 N N . LYS A 1 353 ? 12.758 12.961 15.898 1 89.12 353 LYS A N 1
ATOM 2808 C CA . LYS A 1 353 ? 12.727 13.875 17.031 1 89.12 353 LYS A CA 1
ATOM 2809 C C . LYS A 1 353 ? 13.594 15.109 16.766 1 89.12 353 LYS A C 1
ATOM 2811 O O . LYS A 1 353 ? 14.641 15.016 16.125 1 89.12 353 LYS A O 1
ATOM 2816 N N . VAL A 1 354 ? 13.164 16.172 17.359 1 94.69 354 VAL A N 1
ATOM 2817 C CA . VAL A 1 354 ? 13.875 17.438 17.219 1 94.69 354 VAL A CA 1
ATOM 2818 C C . VAL A 1 354 ? 15.297 17.297 17.766 1 94.69 354 VAL A C 1
ATOM 2820 O O . VAL A 1 354 ? 16.25 17.781 17.141 1 94.69 354 VAL A O 1
ATOM 2823 N N . SER A 1 355 ? 15.438 16.594 18.875 1 92.75 355 SER A N 1
ATOM 2824 C CA . SER A 1 355 ? 16.75 16.422 19.484 1 92.75 355 SER A CA 1
ATOM 2825 C C . SER A 1 355 ? 17.688 15.641 18.562 1 92.75 355 SER A C 1
ATOM 2827 O O . SER A 1 355 ? 18.859 16 18.406 1 92.75 355 SER A O 1
ATOM 2829 N N . TYR A 1 356 ? 17.172 14.672 17.938 1 88.94 356 TYR A N 1
ATOM 2830 C CA . TYR A 1 356 ? 17.969 13.859 17.031 1 88.94 356 TYR A CA 1
ATOM 2831 C C . TYR A 1 356 ? 18.375 14.656 15.797 1 88.94 356 TYR A C 1
ATOM 2833 O O . TYR A 1 356 ? 19.547 14.609 15.375 1 88.94 356 TYR A O 1
ATOM 2841 N N . ILE A 1 357 ? 17.484 15.391 15.273 1 93.31 357 ILE A N 1
ATOM 2842 C CA . ILE A 1 357 ? 17.75 16.188 14.078 1 93.31 357 ILE A CA 1
ATOM 2843 C C . ILE A 1 357 ? 18.812 17.234 14.391 1 93.31 357 ILE A C 1
ATOM 2845 O O . ILE A 1 357 ? 19.719 17.469 13.594 1 93.31 357 ILE A O 1
ATOM 2849 N N . ALA A 1 358 ? 18.625 17.828 15.492 1 94.31 358 ALA A N 1
ATOM 2850 C CA . ALA A 1 358 ? 19.594 18.844 15.906 1 94.31 358 ALA A CA 1
ATOM 2851 C C . ALA A 1 358 ? 20.984 18.25 16.016 1 94.31 358 ALA A C 1
ATOM 2853 O O . ALA A 1 358 ? 21.969 18.891 15.625 1 94.31 358 ALA A O 1
ATOM 2854 N N . ALA A 1 359 ? 21.031 17.094 16.547 1 89.38 359 ALA A N 1
ATOM 2855 C CA . ALA A 1 359 ? 22.312 16.422 16.703 1 89.38 359 ALA A CA 1
ATOM 2856 C C . ALA A 1 359 ? 22.938 16.125 15.336 1 89.38 359 ALA A C 1
ATOM 2858 O O . ALA A 1 359 ? 24.141 16.297 15.148 1 89.38 359 ALA A O 1
ATOM 2859 N N . VAL A 1 360 ? 22.188 15.742 14.43 1 87.25 360 VAL A N 1
ATOM 2860 C CA . VAL A 1 360 ? 22.672 15.422 13.094 1 87.25 360 VAL A CA 1
ATOM 2861 C C . VAL A 1 360 ? 23.125 16.688 12.391 1 87.25 360 VAL A C 1
ATOM 2863 O O . VAL A 1 360 ? 24.125 16.672 11.664 1 87.25 360 VAL A O 1
ATOM 2866 N N . CYS A 1 361 ? 22.438 17.734 12.602 1 89.81 361 CYS A N 1
ATOM 2867 C CA . CYS A 1 361 ? 22.75 19.016 11.992 1 89.81 361 CYS A CA 1
ATOM 2868 C C . CYS A 1 361 ? 23.953 19.656 12.68 1 89.81 361 CYS A C 1
ATOM 2870 O O . CYS A 1 361 ? 24.578 20.562 12.125 1 89.81 361 CYS A O 1
ATOM 2872 N N . GLY A 1 362 ? 24.219 19.25 13.852 1 88.25 362 GLY A N 1
ATOM 2873 C CA . GLY A 1 362 ? 25.266 19.891 14.625 1 88.25 362 GLY A CA 1
ATOM 2874 C C . GLY A 1 362 ? 24.875 21.266 15.141 1 88.25 362 GLY A C 1
ATOM 2875 O O . GLY A 1 362 ? 25.688 22.188 15.133 1 88.25 362 GLY A O 1
ATOM 2876 N N . CYS A 1 363 ? 23.609 21.453 15.469 1 93.12 363 CYS A N 1
ATOM 2877 C CA . CYS A 1 363 ? 23.109 22.75 15.953 1 93.12 363 CYS A CA 1
ATOM 2878 C C . CYS A 1 363 ? 22.297 22.562 17.234 1 93.12 363 CYS A C 1
ATOM 2880 O O . CYS A 1 363 ? 22.094 21.438 17.688 1 93.12 363 CYS A O 1
ATOM 2882 N N . SER A 1 364 ? 21.938 23.719 17.797 1 95.12 364 SER A N 1
ATOM 2883 C CA . SER A 1 364 ? 21.109 23.672 19 1 95.12 364 SER A CA 1
ATOM 2884 C C . SER A 1 364 ? 19.641 23.422 18.656 1 95.12 364 SER A C 1
ATOM 2886 O O . SER A 1 364 ? 19.219 23.672 17.531 1 95.12 364 SER A O 1
ATOM 2888 N N . VAL A 1 365 ? 18.922 22.969 19.578 1 96.19 365 VAL A N 1
ATOM 2889 C CA . VAL A 1 365 ? 17.5 22.719 19.438 1 96.19 365 VAL A CA 1
ATOM 2890 C C . VAL A 1 365 ? 16.781 24.016 19.062 1 96.19 365 VAL A C 1
ATOM 2892 O O . VAL A 1 365 ? 15.891 24.016 18.219 1 96.19 365 VAL A O 1
ATOM 2895 N N . ALA A 1 366 ? 17.188 25.047 19.656 1 96 366 ALA A N 1
ATOM 2896 C CA . ALA A 1 366 ? 16.578 26.344 19.422 1 96 366 ALA A CA 1
ATOM 2897 C C . ALA A 1 366 ? 16.797 26.797 17.984 1 96 366 ALA A C 1
ATOM 2899 O O . ALA A 1 366 ? 15.891 27.344 17.359 1 96 366 ALA A O 1
ATOM 2900 N N . GLU A 1 367 ? 17.953 26.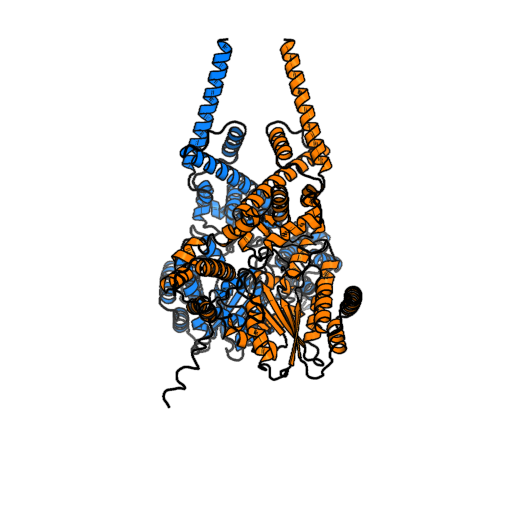562 17.516 1 96.12 367 GLU A N 1
ATOM 2901 C CA . GLU A 1 367 ? 18.266 26.938 16.141 1 96.12 367 GLU A CA 1
ATOM 2902 C C . GLU A 1 367 ? 17.438 26.141 15.141 1 96.12 367 GLU A C 1
ATOM 2904 O O . GLU A 1 367 ? 16.953 26.688 14.148 1 96.12 367 GLU A O 1
ATOM 2909 N N . LEU A 1 368 ? 17.328 24.891 15.422 1 97.19 368 LEU A N 1
ATOM 2910 C CA . LEU A 1 368 ? 16.547 24.031 14.547 1 97.19 368 LEU A CA 1
ATOM 2911 C C . LEU A 1 368 ? 15.078 24.453 14.539 1 97.19 368 LEU A C 1
ATOM 2913 O O . LEU A 1 368 ? 14.438 24.484 13.477 1 97.19 368 LEU A O 1
ATOM 2917 N N . ILE A 1 369 ? 14.594 24.781 15.664 1 97.12 369 ILE A N 1
ATOM 2918 C CA . ILE A 1 369 ? 13.188 25.156 15.805 1 97.12 369 ILE A CA 1
ATOM 2919 C C . ILE A 1 369 ? 12.906 26.422 14.992 1 97.12 369 ILE A C 1
ATOM 2921 O O . ILE A 1 369 ? 11.844 26.547 14.383 1 97.12 369 ILE A O 1
ATOM 2925 N N . GLU A 1 370 ? 13.836 27.281 14.977 1 96.38 370 GLU A N 1
ATOM 2926 C CA . GLU A 1 370 ? 13.68 28.5 14.188 1 96.38 370 GLU A CA 1
ATOM 2927 C C . GLU A 1 370 ? 13.5 28.172 12.703 1 96.38 370 GLU A C 1
ATOM 2929 O O . GLU A 1 370 ? 12.695 28.797 12.016 1 96.38 370 GLU A O 1
ATOM 2934 N N . VAL A 1 371 ? 14.227 27.219 12.281 1 97.38 371 VAL A N 1
ATOM 2935 C CA . VAL A 1 371 ? 14.156 26.812 10.883 1 97.38 371 VAL A CA 1
ATOM 2936 C C . VAL A 1 371 ? 12.836 26.094 10.625 1 97.38 371 VAL A C 1
ATOM 2938 O O . VAL A 1 371 ? 12.156 26.359 9.633 1 97.38 371 VAL A O 1
ATOM 2941 N N . VAL A 1 372 ? 12.484 25.219 11.492 1 97.56 372 VAL A N 1
ATOM 2942 C CA . VAL A 1 372 ? 11.266 24.422 11.359 1 97.56 372 VAL A CA 1
ATOM 2943 C C . VAL A 1 372 ? 10.047 25.344 11.344 1 97.56 372 VAL A C 1
ATOM 2945 O O . VAL A 1 372 ? 9.125 25.156 10.555 1 97.56 372 VAL A O 1
ATOM 2948 N N . ASP A 1 373 ? 10.062 26.312 12.148 1 96.06 373 ASP A N 1
ATOM 2949 C CA . ASP A 1 373 ? 8.922 27.219 12.305 1 96.06 373 ASP A CA 1
ATOM 2950 C C . ASP A 1 373 ? 8.688 28.031 11.039 1 96.06 373 ASP A C 1
ATOM 2952 O O . ASP A 1 373 ? 7.555 28.406 10.727 1 96.06 373 ASP A O 1
ATOM 2956 N N . LYS A 1 374 ? 9.734 28.281 10.32 1 96 374 LYS A N 1
ATOM 2957 C CA . LYS A 1 374 ? 9.57 29 9.055 1 96 374 LYS A CA 1
ATOM 2958 C C . LYS A 1 374 ? 8.727 28.188 8.07 1 96 374 LYS A C 1
ATOM 2960 O O . LYS A 1 374 ? 8.008 28.75 7.25 1 96 374 LYS A O 1
ATOM 2965 N N . PHE A 1 375 ? 8.773 26.922 8.211 1 96.75 375 PHE A N 1
ATOM 2966 C CA . PHE A 1 375 ? 8.055 26.031 7.301 1 96.75 375 PHE A CA 1
ATOM 2967 C C . PHE A 1 375 ? 6.688 25.672 7.871 1 96.75 375 PHE A C 1
ATOM 2969 O O . PHE A 1 375 ? 5.824 25.156 7.152 1 96.75 375 PHE A O 1
ATOM 2976 N N . ARG A 1 376 ? 6.488 26 9.109 1 95.06 376 ARG A N 1
ATOM 2977 C CA . ARG A 1 376 ? 5.223 25.672 9.758 1 95.06 376 ARG A CA 1
ATOM 2978 C C . ARG A 1 376 ? 4.32 26.891 9.859 1 95.06 376 ARG A C 1
ATOM 2980 O O . ARG A 1 376 ? 3.145 26.781 10.203 1 95.06 376 ARG A O 1
ATOM 2987 N N . GLU A 1 377 ? 4.758 27.984 9.609 1 92.5 377 GLU A N 1
ATOM 2988 C CA . GLU A 1 377 ? 4.008 29.219 9.773 1 92.5 377 GLU A CA 1
ATOM 2989 C C . GLU A 1 377 ? 2.619 29.109 9.148 1 92.5 377 GLU A C 1
ATOM 2991 O O . GLU A 1 377 ? 2.416 28.344 8.203 1 92.5 377 GLU A O 1
ATOM 2996 N N . PRO A 1 378 ? 1.705 29.875 9.742 1 86.56 378 PRO A N 1
ATOM 2997 C CA . PRO A 1 378 ? 0.363 29.859 9.156 1 86.56 378 PRO A CA 1
ATOM 2998 C C . PRO A 1 378 ? 0.368 30.188 7.664 1 86.56 378 PRO A C 1
ATOM 3000 O O . PRO A 1 378 ? 1.051 31.125 7.23 1 86.56 378 PRO A O 1
ATOM 3003 N N . GLY A 1 379 ? -0.283 29.453 6.93 1 86.06 379 GLY A N 1
ATOM 3004 C CA . GLY A 1 379 ? -0.306 29.625 5.488 1 86.06 379 GLY A CA 1
ATOM 3005 C C . GLY A 1 379 ? 0.633 28.672 4.758 1 86.06 379 GLY A C 1
ATOM 3006 O O . GLY A 1 379 ? 0.486 28.453 3.555 1 86.06 379 GLY A O 1
ATOM 3007 N N . ARG A 1 380 ? 1.654 28.172 5.402 1 91.5 380 ARG A N 1
ATOM 3008 C CA . ARG A 1 380 ? 2.598 27.25 4.781 1 91.5 380 ARG A CA 1
ATOM 3009 C C . ARG A 1 380 ? 2.295 25.812 5.176 1 91.5 380 ARG A C 1
ATOM 3011 O O . ARG A 1 380 ? 1.859 25 4.344 1 91.5 380 ARG A O 1
ATOM 3018 N N . SER A 1 381 ? 2.334 25.516 6.465 1 91.94 381 SER A N 1
ATOM 3019 C CA . SER A 1 381 ? 2.01 24.188 6.996 1 91.94 381 SER A CA 1
ATOM 3020 C C . SER A 1 381 ? 2.705 23.094 6.199 1 91.94 381 SER A C 1
ATOM 3022 O O . SER A 1 381 ? 2.076 22.109 5.816 1 91.94 381 SER A O 1
ATOM 3024 N N . LEU A 1 382 ? 4.012 23.234 5.895 1 95.12 382 LEU A N 1
ATOM 3025 C CA . LEU A 1 382 ? 4.793 22.297 5.113 1 95.12 382 LEU A CA 1
ATOM 3026 C C . LEU A 1 382 ? 5.371 21.203 6.008 1 95.12 382 LEU A C 1
ATOM 3028 O O . LEU A 1 382 ? 5.719 20.109 5.523 1 95.12 382 LEU A O 1
ATOM 3032 N N . LEU A 1 383 ? 5.457 21.547 7.277 1 94.75 383 LEU A N 1
ATOM 3033 C CA . LEU A 1 383 ? 5.953 20.578 8.258 1 94.75 383 LEU A CA 1
ATOM 3034 C C . LEU A 1 383 ? 4.953 20.391 9.391 1 94.75 383 LEU A C 1
ATOM 3036 O O . LEU A 1 383 ? 4.07 21.234 9.586 1 94.75 383 LEU A O 1
ATOM 3040 N N . MET A 1 384 ? 5.066 19.203 10.023 1 89.81 384 MET A N 1
ATOM 3041 C CA . MET A 1 384 ? 4.281 18.844 11.203 1 89.81 384 MET A CA 1
ATOM 3042 C C . MET A 1 384 ? 5.176 18.719 12.438 1 89.81 384 MET A C 1
ATOM 3044 O O . MET A 1 384 ? 6.355 18.391 12.32 1 89.81 384 MET A O 1
ATOM 3048 N N . PRO A 1 385 ? 4.645 19.109 13.586 1 88.38 385 PRO A N 1
ATOM 3049 C CA . PRO A 1 385 ? 3.258 19.406 13.953 1 88.38 385 PRO A CA 1
ATOM 3050 C C . PRO A 1 385 ? 2.852 20.828 13.609 1 88.38 385 PRO A C 1
ATOM 3052 O O . PRO A 1 385 ? 3.686 21.625 13.164 1 88.38 385 PRO A O 1
ATOM 3055 N N . PRO A 1 386 ? 1.559 21.125 13.797 1 86.56 386 PRO A N 1
ATOM 3056 C CA . PRO A 1 386 ? 1.079 22.453 13.453 1 86.56 386 PRO A CA 1
ATOM 3057 C C . PRO A 1 386 ? 1.759 23.562 14.266 1 86.56 386 PRO A C 1
ATOM 3059 O O . PRO A 1 386 ? 2.264 23.297 15.359 1 86.56 386 PRO A O 1
ATOM 3062 N N . TYR A 1 387 ? 1.728 24.703 13.727 1 87.88 387 TYR A N 1
ATOM 3063 C CA . TYR A 1 387 ? 2.447 25.844 14.266 1 87.88 387 TYR A CA 1
ATOM 3064 C C . TYR A 1 387 ? 1.988 26.172 15.68 1 87.88 387 TYR A C 1
ATOM 3066 O O . TYR A 1 387 ? 2.764 26.688 16.484 1 87.88 387 TYR A O 1
ATOM 3074 N N . ASN A 1 388 ? 0.813 25.828 16.016 1 82.62 388 ASN A N 1
ATOM 3075 C CA . ASN A 1 388 ? 0.258 26.156 17.312 1 82.62 388 ASN A CA 1
ATOM 3076 C C . ASN A 1 388 ? 0.825 25.266 18.406 1 82.62 388 ASN A C 1
ATOM 3078 O O . ASN A 1 388 ? 0.671 25.547 19.594 1 82.62 388 ASN A O 1
ATOM 3082 N N . LYS A 1 389 ? 1.483 24.266 18.047 1 82.69 389 LYS A N 1
ATOM 3083 C CA . LYS A 1 389 ? 2.113 23.375 19.016 1 82.69 389 LYS A CA 1
ATOM 3084 C C . LYS A 1 389 ? 3.578 23.75 19.234 1 82.69 389 LYS A C 1
ATOM 3086 O O . LYS A 1 389 ? 4.367 23.75 18.297 1 82.69 389 LYS A O 1
ATOM 3091 N N . GLU A 1 390 ? 3.885 24.047 20.406 1 87.44 390 GLU A N 1
ATOM 3092 C CA . GLU A 1 390 ? 5.27 24.375 20.734 1 87.44 390 GLU A CA 1
ATOM 3093 C C . GLU A 1 390 ? 6.172 23.141 20.609 1 87.44 390 GLU A C 1
ATOM 3095 O O . GLU A 1 390 ? 5.766 22.031 20.969 1 87.44 390 GLU A O 1
ATOM 3100 N N . LEU A 1 391 ? 7.34 23.438 20.156 1 92.5 391 LEU A N 1
ATOM 3101 C CA . LEU A 1 391 ? 8.273 22.344 19.922 1 92.5 391 LEU A CA 1
ATOM 3102 C C . LEU A 1 391 ? 9.305 22.25 21.047 1 92.5 391 LEU A C 1
ATOM 3104 O O . LEU A 1 391 ? 9.688 23.266 21.625 1 92.5 391 LEU A O 1
ATOM 3108 N N . ASP A 1 392 ? 9.648 21.062 21.391 1 90.88 392 ASP A N 1
ATOM 3109 C CA . ASP A 1 392 ? 10.758 20.781 22.297 1 90.88 392 ASP A CA 1
ATOM 3110 C C . ASP A 1 392 ? 11.617 19.625 21.766 1 90.88 392 ASP A C 1
ATOM 3112 O O . ASP A 1 392 ? 11.469 19.219 20.609 1 90.88 392 ASP A O 1
ATOM 3116 N N . GLY A 1 393 ? 12.555 19.234 22.484 1 90.25 393 GLY A N 1
ATOM 3117 C CA . GLY A 1 393 ? 13.477 18.203 22.047 1 90.25 393 GLY A CA 1
ATOM 3118 C C . GLY A 1 393 ? 12.797 16.875 21.75 1 90.25 393 GLY A C 1
ATOM 3119 O O . GLY A 1 393 ? 13.273 16.094 20.922 1 90.25 393 GLY A O 1
ATOM 3120 N N . GLU A 1 394 ? 11.727 16.688 22.328 1 84.81 394 GLU A N 1
ATOM 3121 C CA . GLU A 1 394 ? 11.047 15.398 22.203 1 84.81 394 GLU A CA 1
ATOM 3122 C C . GLU A 1 394 ? 9.984 15.438 21.109 1 84.81 394 GLU A C 1
ATOM 3124 O O . GLU A 1 394 ? 9.461 14.398 20.719 1 84.81 394 GLU A O 1
ATOM 3129 N N . SER A 1 395 ? 9.766 16.625 20.578 1 88.44 395 SER A N 1
ATOM 3130 C CA . SER A 1 395 ? 8.789 16.75 19.516 1 88.44 395 SER A CA 1
ATOM 3131 C C . SER A 1 395 ? 9.258 16.062 18.234 1 88.44 395 SER A C 1
ATOM 3133 O O . SER A 1 395 ? 10.461 15.945 17.984 1 88.44 395 SER A O 1
ATOM 3135 N N . VAL A 1 396 ? 8.312 15.555 17.516 1 88.25 396 VAL A N 1
ATOM 3136 C CA . VAL A 1 396 ? 8.641 14.852 16.281 1 88.25 396 VAL A CA 1
ATOM 3137 C C . VAL A 1 396 ? 8.273 15.711 15.07 1 88.25 396 VAL A C 1
ATOM 3139 O O . VAL A 1 396 ? 7.156 16.234 14.984 1 88.25 396 VAL A O 1
ATOM 3142 N N . ILE A 1 397 ? 9.25 15.836 14.219 1 92.81 397 ILE A N 1
ATOM 3143 C CA . ILE A 1 397 ? 9.039 16.625 13 1 92.81 397 ILE A CA 1
ATOM 3144 C C . ILE A 1 397 ? 8.781 15.688 11.82 1 92.81 397 ILE A C 1
ATOM 3146 O O . ILE A 1 397 ? 9.445 14.656 11.68 1 92.81 397 ILE A O 1
ATOM 3150 N N . ASP A 1 398 ? 7.781 16.094 11.062 1 90.56 398 ASP A N 1
ATOM 3151 C CA . ASP A 1 398 ? 7.418 15.305 9.891 1 90.56 398 ASP A CA 1
ATOM 3152 C C . ASP A 1 398 ? 6.949 16.203 8.75 1 90.56 398 ASP A C 1
ATOM 3154 O O . ASP A 1 398 ? 6.66 17.391 8.961 1 90.56 398 ASP A O 1
ATOM 3158 N N . ILE A 1 399 ? 7.004 15.664 7.578 1 91.56 399 ILE A N 1
ATOM 3159 C CA . ILE A 1 399 ? 6.453 16.359 6.422 1 91.56 399 ILE A CA 1
ATOM 3160 C C . ILE A 1 399 ? 4.926 16.359 6.492 1 91.56 399 ILE A C 1
ATOM 3162 O O . ILE A 1 399 ? 4.32 15.344 6.844 1 91.56 399 ILE A O 1
ATOM 3166 N N . SER A 1 400 ? 4.309 17.469 6.184 1 88.06 400 SER A N 1
ATOM 3167 C CA . SER A 1 400 ? 2.857 17.578 6.285 1 88.06 400 SER A CA 1
ATOM 3168 C C . SER A 1 400 ? 2.154 16.688 5.273 1 88.06 400 SER A C 1
ATOM 3170 O O . SER A 1 400 ? 1.104 16.109 5.57 1 88.06 400 SER A O 1
ATOM 3172 N N . HIS A 1 401 ? 2.705 16.672 4.141 1 84.44 401 HIS A N 1
ATOM 3173 C CA . HIS A 1 401 ? 2.076 15.898 3.074 1 84.44 401 HIS A CA 1
ATOM 3174 C C . HIS A 1 401 ? 3.123 15.289 2.143 1 84.44 401 HIS A C 1
ATOM 3176 O O . HIS A 1 401 ? 4.105 15.945 1.796 1 84.44 401 HIS A O 1
ATOM 3182 N N . GLU A 1 402 ? 2.82 14.188 1.636 1 80.31 402 GLU A N 1
ATOM 3183 C CA . GLU A 1 402 ? 3.77 13.43 0.829 1 80.31 402 GLU A CA 1
ATOM 3184 C C . GLU A 1 402 ? 4.039 14.117 -0.505 1 80.31 402 GLU A C 1
ATOM 3186 O O . GLU A 1 402 ? 5.086 13.906 -1.12 1 80.31 402 GLU A O 1
ATOM 3191 N N . SER A 1 403 ? 3.076 14.922 -0.968 1 84 403 SER A N 1
ATOM 3192 C CA . SER A 1 403 ? 3.238 15.609 -2.244 1 84 403 SER A CA 1
ATOM 3193 C C . SER A 1 403 ? 4.453 16.531 -2.225 1 84 403 SER A C 1
ATOM 3195 O O . SER A 1 403 ? 5.039 16.812 -3.271 1 84 403 SER A O 1
ATOM 3197 N N . LEU A 1 404 ? 4.832 16.969 -1.021 1 89 404 LEU A N 1
ATOM 3198 C CA . LEU A 1 404 ? 6.004 17.828 -0.917 1 89 404 LEU A CA 1
ATOM 3199 C C . LEU A 1 404 ? 7.25 17.109 -1.429 1 89 404 LEU A C 1
ATOM 3201 O O . LEU A 1 404 ? 8.094 17.719 -2.084 1 89 404 LEU A O 1
ATOM 3205 N N . MET A 1 405 ? 7.336 15.867 -1.211 1 87.19 405 MET A N 1
ATOM 3206 C CA . MET A 1 405 ? 8.492 15.078 -1.617 1 87.19 405 MET A CA 1
ATOM 3207 C C . MET A 1 405 ? 8.5 14.852 -3.125 1 87.19 405 MET A C 1
ATOM 3209 O O . MET A 1 405 ? 9.562 14.68 -3.729 1 87.19 405 MET A O 1
ATOM 3213 N N . ARG A 1 406 ? 7.395 14.953 -3.707 1 83.31 406 ARG A N 1
ATOM 3214 C CA . ARG A 1 406 ? 7.273 14.695 -5.137 1 83.31 406 ARG A CA 1
ATOM 3215 C C . ARG A 1 406 ? 7.406 15.984 -5.941 1 83.31 406 ARG A C 1
ATOM 3217 O O . ARG A 1 406 ? 7.91 15.969 -7.066 1 83.31 406 ARG A O 1
ATOM 3224 N N . ILE A 1 407 ? 6.957 17.016 -5.359 1 87.75 407 ILE A N 1
ATOM 3225 C CA . ILE A 1 407 ? 6.766 18.219 -6.164 1 87.75 407 ILE A CA 1
ATOM 3226 C C . ILE A 1 407 ? 7.887 19.219 -5.879 1 87.75 407 ILE A C 1
ATOM 3228 O O . ILE A 1 407 ? 8.297 19.969 -6.766 1 87.75 407 ILE A O 1
ATOM 3232 N N . TRP A 1 408 ? 8.359 19.266 -4.621 1 93.44 408 TRP A N 1
ATOM 3233 C CA . TRP A 1 408 ? 9.422 20.203 -4.297 1 93.44 408 TRP A CA 1
ATOM 3234 C C . TRP A 1 408 ? 10.75 19.766 -4.887 1 93.44 408 TRP A C 1
ATOM 3236 O O . TRP A 1 408 ? 11.445 18.922 -4.309 1 93.44 408 TRP A O 1
ATOM 3246 N N . ILE A 1 409 ? 11.133 20.438 -5.867 1 90.81 409 ILE A N 1
ATOM 3247 C CA . ILE A 1 409 ? 12.289 20.031 -6.664 1 90.81 409 ILE A CA 1
ATOM 3248 C C . ILE A 1 409 ? 13.539 20.016 -5.785 1 90.81 409 ILE A C 1
ATOM 3250 O O . ILE A 1 409 ? 14.344 19.078 -5.867 1 90.81 409 ILE A O 1
ATOM 3254 N N . ARG A 1 410 ? 13.688 21 -4.996 1 93.44 410 ARG A N 1
ATOM 3255 C CA . ARG A 1 410 ? 14.852 21.062 -4.117 1 93.44 410 ARG A CA 1
ATOM 3256 C C . ARG A 1 410 ? 14.922 19.844 -3.203 1 93.44 410 ARG A C 1
ATOM 3258 O O . ARG A 1 410 ? 15.992 19.266 -3.021 1 93.44 410 ARG A O 1
ATOM 3265 N N . LEU A 1 411 ? 13.844 19.516 -2.623 1 93.19 411 LEU A N 1
ATOM 3266 C CA . LEU A 1 411 ? 13.797 18.359 -1.738 1 93.19 411 LEU A CA 1
ATOM 3267 C C . LEU A 1 411 ? 14.125 17.078 -2.5 1 93.19 411 LEU A C 1
ATOM 3269 O O . LEU A 1 411 ? 14.836 16.219 -1.987 1 93.19 411 LEU A O 1
ATOM 3273 N N . ARG A 1 412 ? 13.602 16.969 -3.67 1 88.44 412 ARG A N 1
ATOM 3274 C CA . ARG A 1 412 ? 13.898 15.812 -4.5 1 88.44 412 ARG A CA 1
ATOM 3275 C C . ARG A 1 412 ? 15.398 15.672 -4.719 1 88.44 412 ARG A C 1
ATOM 3277 O O . ARG A 1 412 ? 15.938 14.562 -4.641 1 88.44 412 ARG A O 1
ATOM 3284 N N . ASN A 1 413 ? 15.977 16.766 -4.984 1 88.69 413 ASN A N 1
ATOM 3285 C CA . ASN A 1 413 ? 17.422 16.766 -5.191 1 88.69 413 ASN A CA 1
ATOM 3286 C C . ASN A 1 413 ? 18.172 16.391 -3.914 1 88.69 413 ASN A C 1
ATOM 3288 O O . ASN A 1 413 ? 19.156 15.641 -3.963 1 88.69 413 ASN A O 1
ATOM 3292 N N . TRP A 1 414 ? 17.734 16.922 -2.842 1 90.81 414 TRP A N 1
ATOM 3293 C CA . TRP A 1 414 ? 18.359 16.609 -1.56 1 90.81 414 TRP A CA 1
ATOM 3294 C C . TRP A 1 414 ? 18.25 15.117 -1.258 1 90.81 414 TRP A C 1
ATOM 3296 O O . TRP A 1 414 ? 19.203 14.516 -0.759 1 90.81 414 TRP A O 1
ATOM 3306 N N . VAL A 1 415 ? 17.109 14.547 -1.497 1 88.25 415 VAL A N 1
ATOM 3307 C CA . VAL A 1 415 ? 16.875 13.133 -1.24 1 88.25 415 VAL A CA 1
ATOM 3308 C C . VAL A 1 415 ? 17.797 12.289 -2.119 1 88.25 415 VAL A C 1
ATOM 3310 O O . VAL A 1 415 ? 18.359 11.289 -1.665 1 88.25 415 VAL A O 1
ATOM 3313 N N . GLU A 1 416 ? 17.938 12.719 -3.332 1 83.19 416 GLU A N 1
ATOM 3314 C CA . GLU A 1 416 ? 18.828 12.016 -4.254 1 83.19 416 GLU A CA 1
ATOM 3315 C C . GLU A 1 416 ? 20.281 12.109 -3.793 1 83.19 416 GLU A C 1
ATOM 3317 O O . GLU A 1 416 ? 21.016 11.109 -3.816 1 83.19 416 GLU A O 1
ATOM 3322 N N . GLU A 1 417 ? 20.656 13.234 -3.459 1 85.62 417 GLU A N 1
ATOM 3323 C CA . GLU A 1 417 ? 22.016 13.453 -2.975 1 85.62 417 GLU A CA 1
ATOM 3324 C C . GLU A 1 417 ? 22.297 12.641 -1.716 1 85.62 417 GLU A C 1
ATOM 3326 O O . GLU A 1 417 ? 23.375 12.07 -1.565 1 85.62 417 GLU A O 1
ATOM 3331 N N . GLU A 1 418 ? 21.328 12.656 -0.868 1 87.69 418 GLU A N 1
ATOM 3332 C CA . GLU A 1 418 ? 21.469 11.898 0.372 1 87.69 418 GLU A CA 1
ATOM 3333 C C . GLU A 1 418 ? 21.578 10.406 0.094 1 87.69 418 GLU A C 1
ATOM 3335 O O . GLU A 1 418 ? 22.375 9.703 0.736 1 87.69 418 GLU A O 1
ATOM 3340 N N . SER A 1 419 ? 20.781 9.992 -0.795 1 84.38 419 SER A N 1
ATOM 3341 C CA . SER A 1 419 ? 20.828 8.586 -1.172 1 84.38 419 SER A CA 1
ATOM 3342 C C . SER A 1 419 ? 22.188 8.211 -1.739 1 84.38 419 SER A C 1
ATOM 3344 O O . SER A 1 419 ? 22.719 7.145 -1.428 1 84.38 419 SER A O 1
ATOM 3346 N N . GLU A 1 420 ? 22.734 9 -2.533 1 81.44 420 GLU A N 1
ATOM 3347 C CA . GLU A 1 420 ? 24.062 8.773 -3.1 1 81.44 420 GLU A CA 1
ATOM 3348 C C . GLU A 1 420 ? 25.125 8.734 -2.01 1 81.44 420 GLU A C 1
ATOM 3350 O O . GLU A 1 420 ? 26.016 7.883 -2.037 1 81.44 420 GLU A O 1
ATOM 3355 N N . ALA A 1 421 ? 25 9.664 -1.189 1 87.81 421 ALA A N 1
ATOM 3356 C CA . ALA A 1 421 ? 25.953 9.719 -0.072 1 87.81 421 ALA A CA 1
ATOM 3357 C C . ALA A 1 421 ? 25.844 8.461 0.787 1 87.81 421 ALA A C 1
ATOM 3359 O O . ALA A 1 421 ? 26.875 7.891 1.188 1 87.81 421 ALA A O 1
ATOM 3360 N N . ALA A 1 422 ? 24.656 8.07 1.056 1 87.5 422 ALA A N 1
ATOM 3361 C CA . ALA A 1 422 ? 24.422 6.883 1.877 1 87.5 422 ALA A CA 1
ATOM 3362 C C . ALA A 1 422 ? 24.953 5.629 1.188 1 87.5 422 ALA A C 1
ATOM 3364 O O . ALA A 1 422 ? 25.547 4.762 1.832 1 87.5 422 ALA A O 1
ATOM 3365 N N . GLN A 1 423 ? 24.719 5.566 -0.056 1 82.81 423 GLN A N 1
ATOM 3366 C CA . GLN A 1 423 ? 25.188 4.41 -0.817 1 82.81 423 GLN A CA 1
ATOM 3367 C C . GLN A 1 423 ? 26.703 4.309 -0.794 1 82.81 423 GLN A C 1
ATOM 3369 O O . GLN A 1 423 ? 27.266 3.217 -0.647 1 82.81 423 GLN A O 1
ATOM 3374 N N . MET A 1 424 ? 27.297 5.379 -1.012 1 86.56 424 MET A N 1
ATOM 3375 C CA . MET A 1 424 ? 28.766 5.406 -0.972 1 86.56 424 MET A CA 1
ATOM 3376 C C . MET A 1 424 ? 29.281 4.984 0.4 1 86.56 424 MET A C 1
ATOM 3378 O O . MET A 1 424 ? 30.266 4.25 0.5 1 86.56 424 MET A O 1
ATOM 3382 N N . TYR A 1 425 ? 28.641 5.461 1.373 1 91.12 425 TYR A N 1
ATOM 3383 C CA . TYR A 1 425 ? 29.016 5.09 2.73 1 91.12 425 TYR A CA 1
ATOM 3384 C C . TYR A 1 425 ? 28.844 3.592 2.957 1 91.12 425 TYR A C 1
ATOM 3386 O O . TYR A 1 425 ? 29.719 2.939 3.533 1 91.12 425 TYR A O 1
ATOM 3394 N N . LEU A 1 426 ? 27.75 3.092 2.549 1 87.94 426 LEU A N 1
ATOM 3395 C CA . LEU A 1 426 ? 27.484 1.67 2.725 1 87.94 426 LEU A CA 1
ATOM 3396 C C . LEU A 1 426 ? 28.5 0.825 1.973 1 87.94 426 LEU A C 1
ATOM 3398 O O . LEU A 1 426 ? 28.953 -0.204 2.479 1 87.94 426 LEU A O 1
ATOM 3402 N N . ARG A 1 427 ? 28.875 1.26 0.816 1 84.88 427 ARG A N 1
ATOM 3403 C CA . ARG A 1 427 ? 29.906 0.581 0.042 1 84.88 427 ARG A CA 1
ATOM 3404 C C . ARG A 1 427 ? 31.25 0.597 0.781 1 84.88 427 ARG A C 1
ATOM 3406 O O . ARG A 1 427 ? 31.938 -0.418 0.833 1 84.88 427 ARG A O 1
ATOM 3413 N N . LEU A 1 428 ? 31.516 1.748 1.234 1 91.06 428 LEU A N 1
ATOM 3414 C CA . LEU A 1 428 ? 32.75 1.904 1.984 1 91.06 428 LEU A CA 1
ATOM 3415 C C . LEU A 1 428 ? 32.75 1.027 3.23 1 91.06 428 LEU A C 1
ATOM 3417 O O . LEU A 1 428 ? 33.75 0.402 3.559 1 91.06 428 LEU A O 1
ATOM 3421 N N . SER A 1 429 ? 31.672 1.01 3.926 1 92 429 SER A N 1
ATOM 3422 C CA . SER A 1 429 ? 31.516 0.202 5.133 1 92 429 SER A CA 1
ATOM 3423 C C . SER A 1 429 ? 31.656 -1.285 4.82 1 92 429 SER A C 1
ATOM 3425 O O . SER A 1 429 ? 32.312 -2.023 5.555 1 92 429 SER A O 1
ATOM 3427 N N . ASP A 1 430 ? 31.078 -1.665 3.795 1 89.38 430 ASP A N 1
ATOM 3428 C CA . ASP A 1 430 ? 31.156 -3.057 3.359 1 89.38 430 ASP A CA 1
ATOM 3429 C C . ASP A 1 430 ? 32.594 -3.439 3.008 1 89.38 430 ASP A C 1
ATOM 3431 O O . ASP A 1 430 ? 33.062 -4.52 3.375 1 89.38 430 ASP A O 1
ATOM 3435 N N . ALA A 1 431 ? 33.219 -2.619 2.268 1 89.38 431 ALA A N 1
ATOM 3436 C CA . ALA A 1 431 ? 34.625 -2.844 1.888 1 89.38 431 ALA A CA 1
ATOM 3437 C C . ALA A 1 431 ? 35.531 -2.928 3.119 1 89.38 431 ALA A C 1
ATOM 3439 O O . ALA A 1 431 ? 36.438 -3.756 3.174 1 89.38 431 ALA A O 1
ATOM 3440 N N . ALA A 1 432 ? 35.219 -2.074 4.031 1 92.69 432 ALA A N 1
ATOM 3441 C CA . ALA A 1 432 ? 36 -2.062 5.273 1 92.69 432 ALA A CA 1
ATOM 3442 C C . ALA A 1 432 ? 35.812 -3.363 6.047 1 92.69 432 ALA A C 1
ATOM 3444 O O . ALA A 1 432 ? 36.75 -3.893 6.625 1 92.69 432 ALA A O 1
ATOM 3445 N N . GLU A 1 433 ? 34.625 -3.793 6.07 1 91.38 433 GLU A N 1
ATOM 3446 C CA . GLU A 1 433 ? 34.312 -5.051 6.75 1 91.38 433 GLU A CA 1
ATOM 3447 C C . GLU A 1 433 ? 35.031 -6.223 6.07 1 91.38 433 GLU A C 1
ATOM 3449 O O . GLU A 1 433 ? 35.594 -7.078 6.742 1 91.38 433 GLU A O 1
ATOM 3454 N N . LYS A 1 434 ? 35 -6.277 4.848 1 89.75 434 LYS A N 1
ATOM 3455 C CA . LYS A 1 434 ? 35.656 -7.34 4.09 1 89.75 434 LYS A CA 1
ATOM 3456 C C . LYS A 1 434 ? 37.188 -7.281 4.262 1 89.75 434 LYS A C 1
ATOM 3458 O O . LYS A 1 434 ? 37.844 -8.32 4.32 1 89.75 434 LYS A O 1
ATOM 3463 N N . TYR A 1 435 ? 37.688 -6.145 4.273 1 89.94 435 TYR A N 1
ATOM 3464 C CA . TYR A 1 435 ? 39.125 -5.961 4.504 1 89.94 435 TYR A CA 1
ATOM 3465 C C . TYR A 1 435 ? 39.531 -6.473 5.883 1 89.94 435 TYR A C 1
ATOM 3467 O O . TYR A 1 435 ? 40.562 -7.141 6.031 1 89.94 435 TYR A O 1
ATOM 3475 N N . GLN A 1 436 ? 38.719 -6.207 6.844 1 89.06 436 GLN A N 1
ATOM 3476 C CA . GLN A 1 436 ? 38.969 -6.656 8.203 1 89.06 436 GLN A CA 1
ATOM 3477 C C . GLN A 1 436 ? 38.938 -8.18 8.305 1 89.06 436 GLN A C 1
ATOM 3479 O O . GLN A 1 436 ? 39.625 -8.773 9.117 1 89.06 436 GLN A O 1
ATOM 3484 N N . MET A 1 437 ? 38.188 -8.734 7.473 1 87.75 437 MET A N 1
ATOM 3485 C CA . MET A 1 437 ? 38.062 -10.188 7.453 1 87.75 437 MET A CA 1
ATOM 3486 C C . MET A 1 437 ? 39.125 -10.812 6.531 1 87.75 437 MET A C 1
ATOM 3488 O O . MET A 1 437 ? 39.188 -12.039 6.41 1 87.75 437 MET A O 1
ATOM 3492 N N . GLY A 1 438 ? 39.812 -10 5.914 1 82.19 438 GLY A N 1
ATOM 3493 C CA . GLY A 1 438 ? 40.844 -10.477 5.027 1 82.19 438 GLY A CA 1
ATOM 3494 C C . GLY A 1 438 ? 40.344 -10.883 3.658 1 82.19 438 GLY A C 1
ATOM 3495 O O . GLY A 1 438 ? 41.031 -11.609 2.93 1 82.19 438 GLY A O 1
ATOM 3496 N N . LYS A 1 439 ? 39.219 -10.43 3.311 1 81.31 439 LYS A N 1
ATOM 3497 C CA . LYS A 1 439 ? 38.562 -10.875 2.086 1 81.31 439 LYS A CA 1
ATOM 3498 C C . LYS A 1 439 ? 38.688 -9.828 0.983 1 81.31 439 LYS A C 1
ATOM 3500 O O . LYS A 1 439 ? 38.281 -10.07 -0.156 1 81.31 439 LYS A O 1
ATOM 3505 N N . ALA A 1 440 ? 39.062 -8.68 1.332 1 82.69 440 ALA A N 1
ATOM 3506 C CA . ALA A 1 440 ? 39.219 -7.613 0.342 1 82.69 440 ALA A CA 1
ATOM 3507 C C . ALA A 1 440 ? 40.5 -6.82 0.565 1 82.69 440 ALA A C 1
ATOM 3509 O O . ALA A 1 440 ? 41.094 -6.867 1.651 1 82.69 440 ALA A O 1
ATOM 3510 N N . SER A 1 441 ? 40.969 -6.184 -0.47 1 86 441 SER A N 1
ATOM 3511 C CA . SER A 1 441 ? 42.156 -5.32 -0.387 1 86 441 SER A CA 1
ATOM 3512 C C . SER A 1 441 ? 41.75 -3.871 -0.134 1 86 441 SER A C 1
ATOM 3514 O O . SER A 1 441 ? 40.562 -3.545 -0.097 1 86 441 SER A O 1
ATOM 3516 N N . LEU A 1 442 ? 42.812 -3.107 0.144 1 89.5 442 LEU A N 1
ATOM 3517 C CA . LEU A 1 442 ? 42.594 -1.679 0.343 1 89.5 442 LEU A CA 1
ATOM 3518 C C . LEU A 1 442 ? 42.094 -1.021 -0.937 1 89.5 442 LEU A C 1
ATOM 3520 O O . LEU A 1 442 ? 42.281 -1.558 -2.031 1 89.5 442 LEU A O 1
ATOM 3524 N N . LEU A 1 443 ? 41.438 0.057 -0.748 1 90.06 443 LEU A N 1
ATOM 3525 C CA . LEU A 1 443 ? 40.844 0.75 -1.896 1 90.06 443 LEU A CA 1
ATOM 3526 C C . LEU A 1 443 ? 41.938 1.336 -2.781 1 90.06 443 LEU A C 1
ATOM 3528 O O . LEU A 1 443 ? 42.969 1.838 -2.277 1 90.06 443 LEU A O 1
ATOM 3532 N N . ARG A 1 444 ? 41.75 1.194 -4.023 1 86.88 444 ARG A N 1
ATOM 3533 C CA . ARG A 1 444 ? 42.594 1.802 -5.023 1 86.88 444 ARG A CA 1
ATOM 3534 C C . ARG A 1 444 ? 41.812 2.678 -5.984 1 86.88 444 ARG A C 1
ATOM 3536 O O . ARG A 1 444 ? 40.594 2.557 -6.074 1 86.88 444 ARG A O 1
ATOM 3543 N N . PRO A 1 445 ? 42.594 3.607 -6.555 1 83 445 PRO A N 1
ATOM 3544 C CA . PRO A 1 445 ? 41.844 4.371 -7.559 1 83 445 PRO A CA 1
ATOM 3545 C C . PRO A 1 445 ? 41.25 3.486 -8.648 1 83 445 PRO A C 1
ATOM 3547 O O . PRO A 1 445 ? 41.844 2.486 -9.039 1 83 445 PRO A O 1
ATOM 3550 N N . PRO A 1 446 ? 39.969 3.916 -9.008 1 84.06 446 PRO A N 1
ATOM 3551 C CA . PRO A 1 446 ? 39.219 5.156 -8.828 1 84.06 446 PRO A CA 1
ATOM 3552 C C . PRO A 1 446 ? 38.312 5.125 -7.582 1 84.06 446 PRO A C 1
ATOM 3554 O O . PRO A 1 446 ? 37.844 6.172 -7.141 1 84.06 446 PRO A O 1
ATOM 3557 N N . ASP A 1 447 ? 38.188 3.947 -7.035 1 85.69 447 ASP A N 1
ATOM 3558 C CA . ASP A 1 447 ? 37.281 3.812 -5.898 1 85.69 447 ASP A CA 1
ATOM 3559 C C . ASP A 1 447 ? 37.75 4.656 -4.719 1 85.69 447 ASP A C 1
ATOM 3561 O O . ASP A 1 447 ? 36.938 5.246 -4.004 1 85.69 447 ASP A O 1
ATOM 3565 N N . LEU A 1 448 ? 39.062 4.668 -4.539 1 89.5 448 LEU A N 1
ATOM 3566 C CA . LEU A 1 448 ? 39.656 5.473 -3.459 1 89.5 448 LEU A CA 1
ATOM 3567 C C . LEU A 1 448 ? 39.312 6.949 -3.66 1 89.5 448 LEU A C 1
ATOM 3569 O O . LEU A 1 448 ? 38.906 7.637 -2.721 1 89.5 448 LEU A O 1
ATOM 3573 N N . GLN A 1 449 ? 39.5 7.379 -4.891 1 87.62 449 GLN A N 1
ATOM 3574 C CA . GLN A 1 449 ? 39.25 8.789 -5.184 1 87.62 449 GLN A CA 1
ATOM 3575 C C . GLN A 1 449 ? 37.75 9.125 -4.98 1 87.62 449 GLN A C 1
ATOM 3577 O O . GLN A 1 449 ? 37.438 10.203 -4.48 1 87.62 449 GLN A O 1
ATOM 3582 N N . LEU A 1 450 ? 36.938 8.305 -5.41 1 87.81 450 LEU A N 1
ATOM 3583 C CA . LEU A 1 450 ? 35.5 8.5 -5.227 1 87.81 450 LEU A CA 1
ATOM 3584 C C . LEU A 1 450 ? 35.156 8.625 -3.748 1 87.81 450 LEU A C 1
ATOM 3586 O O . LEU A 1 450 ? 34.344 9.477 -3.365 1 87.81 450 LEU A O 1
ATOM 3590 N N . ALA A 1 451 ? 35.719 7.801 -3.049 1 91.38 451 ALA A N 1
ATOM 3591 C CA . ALA A 1 451 ? 35.469 7.801 -1.612 1 91.38 451 ALA A CA 1
ATOM 3592 C C . ALA A 1 451 ? 36 9.062 -0.956 1 91.38 451 ALA A C 1
ATOM 3594 O O . ALA A 1 451 ? 35.375 9.625 -0.057 1 91.38 451 ALA A O 1
ATOM 3595 N N . LEU A 1 452 ? 37.156 9.445 -1.378 1 92.06 452 LEU A N 1
ATOM 3596 C CA . LEU A 1 452 ? 37.75 10.656 -0.832 1 92.06 452 LEU A CA 1
ATOM 3597 C C . LEU A 1 452 ? 36.938 11.891 -1.211 1 92.06 452 LEU A C 1
ATOM 3599 O O . LEU A 1 452 ? 36.75 12.781 -0.389 1 92.06 452 LEU A O 1
ATOM 3603 N N . ASN A 1 453 ? 36.531 11.898 -2.41 1 90.19 453 ASN A N 1
ATOM 3604 C CA . ASN A 1 453 ? 35.656 12.992 -2.846 1 90.19 453 ASN A CA 1
ATOM 3605 C C . ASN A 1 453 ? 34.375 13.023 -2.051 1 90.19 453 ASN A C 1
ATOM 3607 O O . ASN A 1 453 ? 33.875 14.102 -1.71 1 90.19 453 ASN A O 1
ATOM 3611 N N . TRP A 1 454 ? 33.812 11.914 -1.844 1 90.88 454 TRP A N 1
ATOM 3612 C CA . TRP A 1 454 ? 32.594 11.773 -1.033 1 90.88 454 TRP A CA 1
ATOM 3613 C C . TRP A 1 454 ? 32.812 12.328 0.37 1 90.88 454 TRP A C 1
ATOM 3615 O O . TRP A 1 454 ? 31.969 13.07 0.887 1 90.88 454 TRP A O 1
ATOM 3625 N N . GLN A 1 455 ? 33.938 12.016 0.988 1 91.25 455 GLN A N 1
ATOM 3626 C CA . GLN A 1 455 ? 34.25 12.484 2.336 1 91.25 455 GLN A CA 1
ATOM 3627 C C . GLN A 1 455 ? 34.375 14 2.375 1 91.25 455 GLN A C 1
ATOM 3629 O O . GLN A 1 455 ? 33.938 14.648 3.326 1 91.25 455 GLN A O 1
ATOM 3634 N N . GLU A 1 456 ? 35 14.484 1.345 1 89.69 456 GLU A N 1
ATOM 3635 C CA . GLU A 1 456 ? 35.219 15.93 1.28 1 89.69 456 GLU A CA 1
ATOM 3636 C C . GLU A 1 456 ? 33.906 16.672 1.018 1 89.69 456 GLU A C 1
ATOM 3638 O O . GLU A 1 456 ? 33.688 17.75 1.587 1 89.69 456 GLU A O 1
ATOM 3643 N N . LYS A 1 457 ? 33.125 16.125 0.208 1 86.31 457 LYS A N 1
ATOM 3644 C CA . LYS A 1 457 ? 31.906 16.781 -0.22 1 86.31 457 LYS A CA 1
ATOM 3645 C C . LYS A 1 457 ? 30.844 16.75 0.883 1 86.31 457 LYS A C 1
ATOM 3647 O O . LYS A 1 457 ? 30.188 17.75 1.146 1 86.31 457 LYS A O 1
ATOM 3652 N N . TYR A 1 458 ? 30.703 15.656 1.514 1 86.5 458 TYR A N 1
ATOM 3653 C CA . TYR A 1 458 ? 29.547 15.477 2.396 1 86.5 458 TYR A CA 1
ATOM 3654 C C . TYR A 1 458 ? 29.969 15.602 3.859 1 86.5 458 TYR A C 1
ATOM 3656 O O . TYR A 1 458 ? 29.125 15.82 4.734 1 86.5 458 TYR A O 1
ATOM 3664 N N . LYS A 1 459 ? 31.234 15.43 4.148 1 84.94 459 LYS A N 1
ATOM 3665 C CA . LYS A 1 459 ? 31.75 15.547 5.512 1 84.94 459 LYS A CA 1
ATOM 3666 C C . LYS A 1 459 ? 30.844 14.805 6.5 1 84.94 459 LYS A C 1
ATOM 3668 O O . LYS A 1 459 ? 30.344 15.406 7.449 1 84.94 459 LYS A O 1
ATOM 3673 N N . PRO A 1 460 ? 30.766 13.484 6.262 1 87.12 460 PRO A N 1
ATOM 3674 C CA . PRO A 1 460 ? 29.844 12.711 7.098 1 87.12 460 PRO A CA 1
ATOM 3675 C C . PRO A 1 460 ? 30.25 12.703 8.57 1 87.12 460 PRO A C 1
ATOM 3677 O O . PRO A 1 460 ? 31.438 12.711 8.891 1 87.12 460 PRO A O 1
ATOM 3680 N N . THR A 1 461 ? 29.312 12.766 9.438 1 84.44 461 THR A N 1
ATOM 3681 C CA . THR A 1 461 ? 29.5 12.695 10.883 1 84.44 461 THR A CA 1
ATOM 3682 C C . THR A 1 461 ? 29.109 11.32 11.414 1 84.44 461 THR A C 1
ATOM 3684 O O . THR A 1 461 ? 28.469 10.539 10.711 1 84.44 461 THR A O 1
ATOM 3687 N N . LEU A 1 462 ? 29.531 11.07 12.609 1 86.38 462 LEU A N 1
ATOM 3688 C CA . LEU A 1 462 ? 29.172 9.812 13.258 1 86.38 462 LEU A CA 1
ATOM 3689 C C . LEU A 1 462 ? 27.672 9.664 13.375 1 86.38 462 LEU A C 1
ATOM 3691 O O . LEU A 1 462 ? 27.125 8.586 13.125 1 86.38 462 LEU A O 1
ATOM 3695 N N . GLN A 1 463 ? 27.062 10.734 13.703 1 82.56 463 GLN A N 1
ATOM 3696 C CA . GLN A 1 463 ? 25.609 10.711 13.891 1 82.56 463 GLN A CA 1
ATOM 3697 C C . GLN A 1 463 ? 24.891 10.422 12.586 1 82.56 463 GLN A C 1
ATOM 3699 O O . GLN A 1 463 ? 23.922 9.664 12.562 1 82.56 463 GLN A O 1
ATOM 3704 N N . TRP A 1 464 ? 25.328 11 11.562 1 84.19 464 TRP A N 1
ATOM 3705 C CA . TRP A 1 464 ? 24.75 10.773 10.242 1 84.19 464 TRP A CA 1
ATOM 3706 C C . TRP A 1 464 ? 24.953 9.328 9.797 1 84.19 464 TRP A C 1
ATOM 3708 O O . TRP A 1 464 ? 24.016 8.672 9.336 1 84.19 464 TRP A O 1
ATOM 3718 N N . ALA A 1 465 ? 26.125 8.789 10.016 1 87.06 465 ALA A N 1
ATOM 3719 C CA . ALA A 1 465 ? 26.5 7.473 9.516 1 87.06 465 ALA A CA 1
ATOM 3720 C C . ALA A 1 465 ? 25.75 6.367 10.25 1 87.06 465 ALA A C 1
ATOM 3722 O O . ALA A 1 465 ? 25.453 5.324 9.664 1 87.06 465 ALA A O 1
ATOM 3723 N N . GLN A 1 466 ? 25.484 6.637 11.469 1 84.81 466 GLN A N 1
ATOM 3724 C CA . GLN A 1 466 ? 24.828 5.633 12.305 1 84.81 466 GLN A CA 1
ATOM 3725 C C . GLN A 1 466 ? 23.422 5.328 11.797 1 84.81 466 GLN A C 1
ATOM 3727 O O . GLN A 1 466 ? 22.875 4.258 12.078 1 84.81 466 GLN A O 1
ATOM 3732 N N . ARG A 1 467 ? 22.891 6.168 11.047 1 80.19 467 ARG A N 1
ATOM 3733 C CA . ARG A 1 467 ? 21.562 5.965 10.469 1 80.19 467 ARG A CA 1
ATOM 3734 C C . ARG A 1 467 ? 21.578 4.82 9.461 1 80.19 467 ARG A C 1
ATOM 3736 O O . ARG A 1 467 ? 20.562 4.172 9.234 1 80.19 467 ARG A O 1
ATOM 3743 N N . TYR A 1 468 ? 22.719 4.625 8.93 1 83.38 468 TYR A N 1
ATOM 3744 C CA . TYR A 1 468 ? 22.812 3.664 7.836 1 83.38 468 TYR A CA 1
ATOM 3745 C C . TYR A 1 468 ? 23.594 2.426 8.266 1 83.38 468 TYR A C 1
ATOM 3747 O O . TYR A 1 468 ? 23.172 1.297 8.016 1 83.38 468 TYR A O 1
ATOM 3755 N N . ASP A 1 469 ? 24.703 2.643 8.812 1 86.88 469 ASP A N 1
ATOM 3756 C CA . ASP A 1 469 ? 25.562 1.578 9.305 1 86.88 469 ASP A CA 1
ATOM 3757 C C . ASP A 1 469 ? 26.375 2.045 10.516 1 86.88 469 ASP A C 1
ATOM 3759 O O . ASP A 1 469 ? 26.891 3.16 10.531 1 86.88 469 ASP A O 1
ATOM 3763 N N . PRO A 1 470 ? 26.453 1.179 11.523 1 86.19 470 PRO A N 1
ATOM 3764 C CA . PRO A 1 470 ? 27.078 1.595 12.773 1 86.19 470 PRO A CA 1
ATOM 3765 C C . PRO A 1 470 ? 28.609 1.574 12.695 1 86.19 470 PRO A C 1
ATOM 3767 O O . PRO A 1 470 ? 29.281 2.078 13.594 1 86.19 470 PRO A O 1
ATOM 3770 N N . SER A 1 471 ? 29.172 1.179 11.711 1 89.06 471 SER A N 1
ATOM 3771 C CA . SER A 1 471 ? 30.625 0.973 11.648 1 89.06 471 SER A CA 1
ATOM 3772 C C . SER A 1 471 ? 31.328 2.16 11 1 89.06 471 SER A C 1
ATOM 3774 O O . SER A 1 471 ? 32.156 1.982 10.102 1 89.06 471 SER A O 1
ATOM 3776 N N . PHE A 1 472 ? 31.062 3.326 11.469 1 91.5 472 PHE A N 1
ATOM 3777 C CA . PHE A 1 472 ? 31.594 4.543 10.867 1 91.5 472 PHE A CA 1
ATOM 3778 C C . PHE A 1 472 ? 33.094 4.648 11.109 1 91.5 472 PHE A C 1
ATOM 3780 O O . PHE A 1 472 ? 33.844 4.93 10.18 1 91.5 472 PHE A O 1
ATOM 3787 N N . GLU A 1 473 ? 33.531 4.395 12.281 1 91.19 473 GLU A N 1
ATOM 3788 C CA . GLU A 1 473 ? 34.938 4.508 12.633 1 91.19 473 GLU A CA 1
ATOM 3789 C C . GLU A 1 473 ? 35.781 3.531 11.828 1 91.19 473 GLU A C 1
ATOM 3791 O O . GLU A 1 473 ? 36.844 3.891 11.344 1 91.19 473 GLU A O 1
ATOM 3796 N N . ARG A 1 474 ? 35.219 2.416 11.719 1 91.62 474 ARG A N 1
ATOM 3797 C CA . ARG A 1 474 ? 35.938 1.41 10.93 1 91.62 474 ARG A CA 1
ATOM 3798 C C . ARG A 1 474 ? 36.094 1.854 9.477 1 91.62 474 ARG A C 1
ATOM 3800 O O . ARG A 1 474 ? 37.156 1.704 8.883 1 91.62 474 ARG A O 1
ATOM 3807 N N . ALA A 1 475 ? 35.062 2.389 8.945 1 93.81 475 ALA A N 1
ATOM 3808 C CA . ALA A 1 475 ? 35.062 2.82 7.547 1 93.81 475 ALA A CA 1
ATOM 3809 C C . ALA A 1 475 ? 36.031 3.977 7.332 1 93.81 475 ALA A C 1
ATOM 3811 O O . ALA A 1 475 ? 36.75 4.016 6.328 1 93.81 475 ALA A O 1
ATOM 3812 N N . MET A 1 476 ? 36.094 4.824 8.281 1 93.5 476 MET A N 1
ATOM 3813 C CA . MET A 1 476 ? 36.969 5.988 8.148 1 93.5 476 MET A CA 1
ATOM 3814 C C . MET A 1 476 ? 38.438 5.594 8.281 1 93.5 476 MET A C 1
ATOM 3816 O O . MET A 1 476 ? 39.312 6.137 7.594 1 93.5 476 MET A O 1
ATOM 3820 N N . VAL A 1 477 ? 38.719 4.676 9.156 1 92.75 477 VAL A N 1
ATOM 3821 C CA . VAL A 1 477 ? 40.062 4.172 9.32 1 92.75 477 VAL A CA 1
ATOM 3822 C C . VAL A 1 477 ? 40.5 3.453 8.047 1 92.75 477 VAL A C 1
ATOM 3824 O O . VAL A 1 477 ? 41.656 3.604 7.609 1 92.75 477 VAL A O 1
ATOM 3827 N N . PHE A 1 478 ? 39.625 2.682 7.535 1 94.12 478 PHE A N 1
ATOM 3828 C CA . PHE A 1 478 ? 39.906 1.975 6.289 1 94.12 478 PHE A CA 1
ATOM 3829 C C . PHE A 1 478 ? 40.219 2.955 5.172 1 94.12 478 PHE A C 1
ATOM 3831 O O . PHE A 1 478 ? 41.188 2.74 4.41 1 94.12 478 PHE A O 1
ATOM 3838 N N . LEU A 1 479 ? 39.438 4.004 5.105 1 94.81 479 LEU A N 1
ATOM 3839 C CA . LEU A 1 479 ? 39.656 5.008 4.074 1 94.81 479 LEU A CA 1
ATOM 3840 C C . LEU A 1 479 ? 41 5.711 4.266 1 94.81 479 LEU A C 1
ATOM 3842 O O . LEU A 1 479 ? 41.75 5.922 3.303 1 94.81 479 LEU A O 1
ATOM 3846 N N . LYS A 1 480 ? 41.25 6.059 5.449 1 94 480 LYS A N 1
ATOM 3847 C CA . LYS A 1 480 ? 42.531 6.715 5.773 1 94 480 LYS A CA 1
ATOM 3848 C C . LYS A 1 480 ? 43.719 5.809 5.453 1 94 480 LYS A C 1
ATOM 3850 O O . LYS A 1 480 ? 44.719 6.254 4.883 1 94 480 LYS A O 1
ATOM 3855 N N . THR A 1 481 ? 43.562 4.547 5.844 1 93.56 481 THR A N 1
ATOM 3856 C CA . THR A 1 481 ? 44.594 3.57 5.59 1 93.56 481 THR A CA 1
ATOM 3857 C C . THR A 1 481 ? 44.812 3.365 4.09 1 93.56 481 THR A C 1
ATOM 3859 O O . THR A 1 481 ? 45.938 3.213 3.625 1 93.56 481 THR A O 1
ATOM 3862 N N . SER A 1 482 ? 43.75 3.32 3.445 1 93.81 482 SER A N 1
ATOM 3863 C CA . SER A 1 482 ? 43.844 3.164 1.996 1 93.81 482 SER A CA 1
ATOM 3864 C C . SER A 1 482 ? 44.531 4.348 1.344 1 93.81 482 SER A C 1
ATOM 3866 O O . SER A 1 482 ? 45.312 4.168 0.398 1 93.81 482 SER A O 1
ATOM 3868 N N . LYS A 1 483 ? 44.188 5.5 1.81 1 93.44 483 LYS A N 1
ATOM 3869 C CA . LYS A 1 483 ? 44.812 6.711 1.298 1 93.44 483 LYS A CA 1
ATOM 3870 C C . LYS A 1 483 ? 46.312 6.703 1.571 1 93.44 483 LYS A C 1
ATOM 3872 O O . LYS A 1 483 ? 47.125 6.984 0.676 1 93.44 483 LYS A O 1
ATOM 3877 N N . GLU A 1 484 ? 46.719 6.375 2.719 1 93.06 484 GLU A N 1
ATOM 3878 C CA . GLU A 1 484 ? 48.125 6.355 3.125 1 93.06 484 GLU A CA 1
ATOM 3879 C C . GLU A 1 484 ? 48.906 5.32 2.328 1 93.06 484 GLU A C 1
ATOM 3881 O O . GLU A 1 484 ? 50.062 5.582 1.911 1 93.06 484 GLU A O 1
ATOM 3886 N N . GLU A 1 485 ? 48.281 4.195 2.219 1 91.31 485 GLU A N 1
ATOM 3887 C CA . GLU A 1 485 ? 48.969 3.137 1.472 1 91.31 485 GLU A CA 1
ATOM 3888 C C . GLU A 1 485 ? 49.156 3.527 0.008 1 91.31 485 GLU A C 1
ATOM 3890 O O . GLU A 1 485 ? 50.188 3.203 -0.599 1 91.31 485 GLU A O 1
ATOM 3895 N N . TYR A 1 486 ? 48.219 4.098 -0.49 1 90.62 486 TYR A N 1
ATOM 3896 C CA . TYR A 1 486 ? 48.312 4.539 -1.877 1 90.62 486 TYR A CA 1
ATOM 3897 C C . TYR A 1 486 ? 49.375 5.617 -2.035 1 90.62 486 TYR A C 1
ATOM 3899 O O . TYR A 1 486 ? 50.156 5.609 -3.004 1 90.62 486 TYR A O 1
ATOM 3907 N N . GLU A 1 487 ? 49.406 6.539 -1.192 1 89.75 487 GLU A N 1
ATOM 3908 C CA . GLU A 1 487 ? 50.406 7.594 -1.219 1 89.75 487 GLU A CA 1
ATOM 3909 C C . GLU A 1 487 ? 51.812 7.012 -1.067 1 89.75 487 GLU A C 1
ATOM 391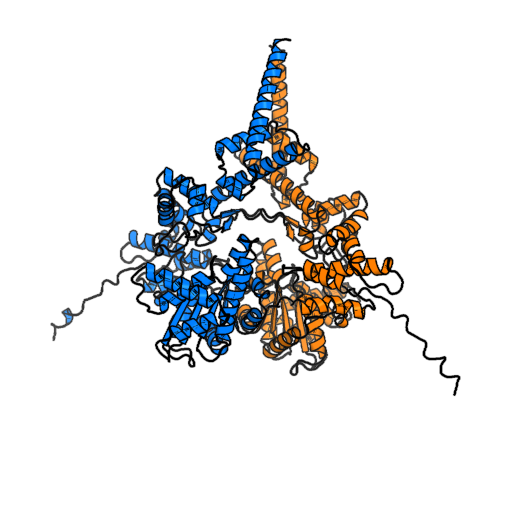1 O O . GLU A 1 487 ? 52.75 7.477 -1.712 1 89.75 487 GLU A O 1
ATOM 3916 N N . ARG A 1 488 ? 51.938 6.051 -0.314 1 88.12 488 ARG A N 1
ATOM 3917 C CA . ARG A 1 488 ? 53.219 5.375 -0.134 1 88.12 488 ARG A CA 1
ATOM 3918 C C . ARG A 1 488 ? 53.656 4.664 -1.414 1 88.12 488 ARG A C 1
ATOM 3920 O O . ARG A 1 488 ? 54.812 4.684 -1.773 1 88.12 488 ARG A O 1
ATOM 3927 N N . GLU A 1 489 ? 52.719 4.094 -1.909 1 86.25 489 GLU A N 1
ATOM 3928 C CA . GLU A 1 489 ? 53 3.391 -3.156 1 86.25 489 GLU A CA 1
ATOM 3929 C C . GLU A 1 489 ? 53.438 4.363 -4.25 1 86.25 489 GLU A C 1
ATOM 3931 O O . GLU A 1 489 ? 54.312 4.043 -5.066 1 86.25 489 GLU A O 1
ATOM 3936 N N . LEU A 1 490 ? 52.812 5.457 -4.277 1 86.31 490 LEU A N 1
ATOM 3937 C CA . LEU A 1 490 ? 53.156 6.473 -5.262 1 86.31 490 LEU A CA 1
ATOM 3938 C C . LEU A 1 490 ? 54.562 7.012 -5.008 1 86.31 490 LEU A C 1
ATOM 3940 O O . LEU A 1 490 ? 55.312 7.254 -5.949 1 86.31 490 LEU A O 1
ATOM 3944 N N . LEU A 1 491 ? 54.875 7.133 -3.814 1 86.38 491 LEU A N 1
ATOM 3945 C CA . LEU A 1 491 ? 56.188 7.625 -3.445 1 86.38 491 LEU A CA 1
ATOM 3946 C C . LEU A 1 491 ? 57.281 6.602 -3.797 1 86.38 491 LEU A C 1
ATOM 3948 O O . LEU A 1 491 ? 58.344 6.965 -4.277 1 86.38 491 LEU A O 1
ATOM 3952 N N . LEU A 1 492 ? 56.938 5.398 -3.564 1 83.94 492 LEU A N 1
ATOM 3953 C CA . LEU A 1 492 ? 57.875 4.336 -3.877 1 83.94 492 LEU A CA 1
ATOM 3954 C C . LEU A 1 492 ? 58.094 4.223 -5.383 1 83.94 492 LEU A C 1
ATOM 3956 O O . LEU A 1 492 ? 59.219 4.008 -5.844 1 83.94 492 LEU A O 1
ATOM 3960 N N . LYS A 1 493 ? 57.125 4.383 -6.051 1 81.75 493 LYS A N 1
ATOM 3961 C CA . LYS A 1 493 ? 57.219 4.32 -7.508 1 81.75 493 LYS A CA 1
ATOM 3962 C C . LYS A 1 493 ? 58.031 5.488 -8.055 1 81.75 493 LYS A C 1
ATOM 3964 O O . LYS A 1 493 ? 58.812 5.32 -9 1 81.75 493 LYS A O 1
ATOM 3969 N N . GLU A 1 494 ? 57.844 6.535 -7.488 1 80.44 494 GLU A N 1
ATOM 3970 C CA . GLU A 1 494 ? 58.625 7.707 -7.891 1 80.44 494 GLU A CA 1
ATOM 3971 C C . GLU A 1 494 ? 60.094 7.531 -7.551 1 80.44 494 GLU A C 1
ATOM 3973 O O . GLU A 1 494 ? 60.969 7.922 -8.328 1 80.44 494 GLU A O 1
ATOM 3978 N N . GLN A 1 495 ? 60.438 6.992 -6.457 1 79.31 495 GLN A N 1
ATOM 3979 C CA . GLN A 1 495 ? 61.812 6.762 -6.055 1 79.31 495 GLN A CA 1
ATOM 3980 C C . GLN A 1 495 ? 62.469 5.734 -6.961 1 79.31 495 GLN A C 1
ATOM 3982 O O . GLN A 1 495 ? 63.656 5.902 -7.344 1 79.31 495 GLN A O 1
ATOM 3987 N N . LEU A 1 496 ? 61.719 4.793 -7.285 1 77.62 496 LEU A N 1
ATOM 3988 C CA . LEU A 1 496 ? 62.25 3.771 -8.172 1 77.62 496 LEU A CA 1
ATOM 3989 C C . LEU A 1 496 ? 62.5 4.332 -9.57 1 77.62 496 LEU A C 1
ATOM 3991 O O . LEU A 1 496 ? 63.469 3.977 -10.227 1 77.62 496 LEU A O 1
ATOM 3995 N N . GLN A 1 497 ? 61.781 5.195 -9.938 1 76.06 497 GLN A N 1
ATOM 3996 C CA . GLN A 1 497 ? 61.938 5.832 -11.234 1 76.06 497 GLN A CA 1
ATOM 3997 C C . GLN A 1 497 ? 63.125 6.805 -11.227 1 76.06 497 GLN A C 1
ATOM 3999 O O . GLN A 1 497 ? 63.812 6.988 -12.242 1 76.06 497 GLN A O 1
ATOM 4004 N N . LYS A 1 498 ? 63.469 7.254 -10.125 1 73.38 498 LYS A N 1
ATOM 4005 C CA . LYS A 1 498 ? 64.625 8.141 -10.008 1 73.38 498 LYS A CA 1
ATOM 4006 C C . LYS A 1 498 ? 65.938 7.344 -9.922 1 73.38 498 LYS A C 1
ATOM 4008 O O . LYS A 1 498 ? 66.938 7.793 -10.406 1 73.38 498 LYS A O 1
ATOM 4013 N N . GLU A 1 499 ? 65.75 6.312 -9.398 1 73.69 499 GLU A N 1
ATOM 4014 C CA . GLU A 1 499 ? 66.938 5.484 -9.273 1 73.69 499 GLU A CA 1
ATOM 4015 C C . GLU A 1 499 ? 67.25 4.715 -10.562 1 73.69 499 GLU A C 1
ATOM 4017 O O . GLU A 1 499 ? 68.375 4.336 -10.828 1 73.69 499 GLU A O 1
ATOM 4022 N N . ASN A 1 500 ? 66.375 4.598 -11.398 1 60.12 500 ASN A N 1
ATOM 4023 C CA . ASN A 1 500 ? 66.688 4.039 -12.711 1 60.12 500 ASN A CA 1
ATOM 4024 C C . ASN A 1 500 ? 67 5.133 -13.727 1 60.12 500 ASN A C 1
ATOM 4026 O O . ASN A 1 500 ? 66.188 6.074 -13.891 1 60.12 500 ASN A O 1
ATOM 4030 N N . MET B 1 1 ? -19.766 -70.812 13.141 1 24.86 1 MET B N 1
ATOM 4031 C CA . MET B 1 1 ? -19.719 -69.562 13.844 1 24.86 1 MET B CA 1
ATOM 4032 C C . MET B 1 1 ? -18.312 -68.938 13.836 1 24.86 1 MET B C 1
ATOM 4034 O O . MET B 1 1 ? -18.094 -67.812 14.25 1 24.86 1 MET B O 1
ATOM 4038 N N . SER B 1 2 ? -17.203 -69.812 13.914 1 29.33 2 SER B N 1
ATOM 4039 C CA . SER B 1 2 ? -15.75 -69.625 13.891 1 29.33 2 SER B CA 1
ATOM 4040 C C . SER B 1 2 ? -15.289 -68.938 12.594 1 29.33 2 SER B C 1
ATOM 4042 O O . SER B 1 2 ? -14.172 -68.438 12.516 1 29.33 2 SER B O 1
ATOM 4044 N N . ASP B 1 3 ? -15.875 -69.25 11.406 1 27.78 3 ASP B N 1
ATOM 4045 C CA . ASP B 1 3 ? -15.352 -69.062 10.055 1 27.78 3 ASP B CA 1
ATOM 4046 C C . ASP B 1 3 ? -15.281 -67.625 9.672 1 27.78 3 ASP B C 1
ATOM 4048 O O . ASP B 1 3 ? -14.648 -67.25 8.672 1 27.78 3 ASP B O 1
ATOM 4052 N N . ASN B 1 4 ? -16.359 -66.75 10.078 1 26.62 4 ASN B N 1
ATOM 4053 C CA . ASN B 1 4 ? -16.641 -65.5 9.391 1 26.62 4 ASN B CA 1
ATOM 4054 C C . ASN B 1 4 ? -15.625 -64.438 9.773 1 26.62 4 ASN B C 1
ATOM 4056 O O . ASN B 1 4 ? -15.914 -63.219 9.648 1 26.62 4 ASN B O 1
ATOM 4060 N N . LYS B 1 5 ? -14.656 -64.75 10.766 1 35.66 5 LYS B N 1
ATOM 4061 C CA . LYS B 1 5 ? -13.688 -63.812 11.289 1 35.66 5 LYS B CA 1
ATOM 4062 C C . LYS B 1 5 ? -12.695 -63.375 10.211 1 35.66 5 LYS B C 1
ATOM 4064 O O . LYS B 1 5 ? -11.812 -62.562 10.461 1 35.66 5 LYS B O 1
ATOM 4069 N N . ASP B 1 6 ? -12.508 -64.25 9.281 1 29.44 6 ASP B N 1
ATOM 4070 C CA . ASP B 1 6 ? -11.422 -64.062 8.328 1 29.44 6 ASP B CA 1
ATOM 4071 C C . ASP B 1 6 ? -11.68 -62.844 7.441 1 29.44 6 ASP B C 1
ATOM 4073 O O . ASP B 1 6 ? -10.812 -62.469 6.66 1 29.44 6 ASP B O 1
ATOM 4077 N N . HIS B 1 7 ? -12.969 -62.5 7.027 1 30.75 7 HIS B N 1
ATOM 4078 C CA . HIS B 1 7 ? -13.219 -61.688 5.84 1 30.75 7 HIS B CA 1
ATOM 4079 C C . HIS B 1 7 ? -12.68 -60.25 6.02 1 30.75 7 HIS B C 1
ATOM 4081 O O . HIS B 1 7 ? -12.141 -59.688 5.078 1 30.75 7 HIS B O 1
ATOM 4087 N N . ILE B 1 8 ? -13.164 -59.438 7.047 1 32.09 8 ILE B N 1
ATOM 4088 C CA . ILE B 1 8 ? -13.195 -58 6.805 1 32.09 8 ILE B CA 1
ATOM 4089 C C . ILE B 1 8 ? -11.789 -57.438 6.898 1 32.09 8 ILE B C 1
ATOM 4091 O O . ILE B 1 8 ? -11.383 -56.906 7.949 1 32.09 8 ILE B O 1
ATOM 4095 N N . LYS B 1 9 ? -10.672 -58.125 6.879 1 34.5 9 LYS B N 1
ATOM 4096 C CA . LYS B 1 9 ? -9.305 -57.625 6.895 1 34.5 9 LYS B CA 1
ATOM 4097 C C . LYS B 1 9 ? -9.039 -56.719 5.695 1 34.5 9 LYS B C 1
ATOM 4099 O O . LYS B 1 9 ? -7.891 -56.531 5.289 1 34.5 9 LYS B O 1
ATOM 4104 N N . PHE B 1 10 ? -9.898 -56.562 4.688 1 32.31 10 PHE B N 1
ATOM 4105 C CA . PHE B 1 10 ? -9.555 -55.562 3.689 1 32.31 10 PHE B CA 1
ATOM 4106 C C . PHE B 1 10 ? -9.156 -54.25 4.359 1 32.31 10 PHE B C 1
ATOM 4108 O O . PHE B 1 10 ? -10.008 -53.438 4.711 1 32.31 10 PHE B O 1
ATOM 4115 N N . LEU B 1 11 ? -8.469 -54.188 5.422 1 34.31 11 LEU B N 1
ATOM 4116 C CA . LEU B 1 11 ? -7.883 -52.938 5.891 1 34.31 11 LEU B CA 1
ATOM 4117 C C . LEU B 1 11 ? -7.293 -52.156 4.727 1 34.31 11 LEU B C 1
ATOM 4119 O O . LEU B 1 11 ? -6.395 -52.625 4.031 1 34.31 11 LEU B O 1
ATOM 4123 N N . THR B 1 12 ? -8.078 -51.406 3.83 1 35.84 12 THR B N 1
ATOM 4124 C CA . THR B 1 12 ? -7.828 -50.5 2.711 1 35.84 12 THR B CA 1
ATOM 4125 C C . THR B 1 12 ? -6.5 -49.781 2.891 1 35.84 12 THR B C 1
ATOM 4127 O O . THR B 1 12 ? -6.246 -49.188 3.945 1 35.84 12 THR B O 1
ATOM 4130 N N . GLU B 1 13 ? -5.336 -50.25 2.574 1 42.25 13 GLU B N 1
ATOM 4131 C CA . GLU B 1 13 ? -4.07 -49.531 2.404 1 42.25 13 GLU B CA 1
ATOM 4132 C C . GLU B 1 13 ? -4.301 -48.062 2.119 1 42.25 13 GLU B C 1
ATOM 4134 O O . GLU B 1 13 ? -4.727 -47.688 1.021 1 42.25 13 GLU B O 1
ATOM 4139 N N . GLU B 1 14 ? -4.91 -47.219 2.863 1 52.03 14 GLU B N 1
ATOM 4140 C CA . GLU B 1 14 ? -5.23 -45.812 2.801 1 52.03 14 GLU B CA 1
ATOM 4141 C C . GLU B 1 14 ? -4.098 -45 2.146 1 52.03 14 GLU B C 1
ATOM 4143 O O . GLU B 1 14 ? -2.973 -45 2.646 1 52.03 14 GLU B O 1
ATOM 4148 N N . LYS B 1 15 ? -3.951 -45 0.759 1 66.31 15 LYS B N 1
ATOM 4149 C CA . LYS B 1 15 ? -3.004 -44.344 -0.139 1 66.31 15 LYS B CA 1
ATOM 4150 C C . LYS B 1 15 ? -2.707 -42.906 0.316 1 66.31 15 LYS B C 1
ATOM 4152 O O . LYS B 1 15 ? -3.625 -42.125 0.51 1 66.31 15 LYS B O 1
ATOM 4157 N N . LEU B 1 16 ? -1.386 -42.688 0.841 1 80.12 16 LEU B N 1
ATOM 4158 C CA . LEU B 1 16 ? -0.836 -41.375 1.163 1 80.12 16 LEU B CA 1
ATOM 4159 C C . LEU B 1 16 ? -0.89 -40.469 -0.05 1 80.12 16 LEU B C 1
ATOM 4161 O O . LEU B 1 16 ? -0.705 -40.906 -1.184 1 80.12 16 LEU B O 1
ATOM 4165 N N . PHE B 1 17 ? -1.49 -39.344 0.115 1 88.5 17 PHE B N 1
ATOM 4166 C CA . PHE B 1 17 ? -1.411 -38.281 -0.897 1 88.5 17 PHE B CA 1
ATOM 4167 C C . PHE B 1 17 ? -0.933 -37 -0.284 1 88.5 17 PHE B C 1
ATOM 4169 O O . PHE B 1 17 ? -1.018 -36.781 0.931 1 88.5 17 PHE B O 1
ATOM 4176 N N . ILE B 1 18 ? -0.354 -36.188 -1.034 1 91.5 18 ILE B N 1
ATOM 4177 C CA . ILE B 1 18 ? 0.166 -34.906 -0.557 1 91.5 18 ILE B CA 1
ATOM 4178 C C . ILE B 1 18 ? -0.993 -33.969 -0.224 1 91.5 18 ILE B C 1
ATOM 4180 O O . ILE B 1 18 ? -1.696 -33.5 -1.122 1 91.5 18 ILE B O 1
ATOM 4184 N N . PRO B 1 19 ? -1.132 -33.656 0.982 1 94.62 19 PRO B N 1
ATOM 4185 C CA . PRO B 1 19 ? -2.328 -32.906 1.376 1 94.62 19 PRO B CA 1
ATOM 4186 C C . PRO B 1 19 ? -2.113 -31.375 1.346 1 94.62 19 PRO B C 1
ATOM 4188 O O . PRO B 1 19 ? -2.932 -30.625 1.876 1 94.62 19 PRO B O 1
ATOM 4191 N N . PHE B 1 20 ? -0.981 -30.906 0.824 1 95.19 20 PHE B N 1
ATOM 4192 C CA . PHE B 1 20 ? -0.667 -29.484 0.762 1 95.19 20 PHE B CA 1
ATOM 4193 C C . PHE B 1 20 ? -0.477 -29.031 -0.682 1 95.19 20 PHE B C 1
ATOM 4195 O O . PHE B 1 20 ? 0.247 -29.672 -1.447 1 95.19 20 PHE B O 1
ATOM 4202 N N . PRO B 1 21 ? -1.079 -27.969 -1.026 1 91.19 21 PRO B N 1
ATOM 4203 C CA . PRO B 1 21 ? -1.048 -27.531 -2.424 1 91.19 21 PRO B CA 1
ATOM 4204 C C . PRO B 1 21 ? 0.25 -26.812 -2.787 1 91.19 21 PRO B C 1
ATOM 4206 O O . PRO B 1 21 ? 0.504 -26.547 -3.963 1 91.19 21 PRO B O 1
ATOM 4209 N N . GLY B 1 22 ? 1.035 -26.484 -1.779 1 90.75 22 GLY B N 1
ATOM 4210 C CA . GLY B 1 22 ? 2.221 -25.688 -2.049 1 90.75 22 GLY B CA 1
ATOM 4211 C C . GLY B 1 22 ? 1.928 -24.203 -2.174 1 90.75 22 GLY B C 1
ATOM 4212 O O . GLY B 1 22 ? 1.281 -23.625 -1.303 1 90.75 22 GLY B O 1
ATOM 4213 N N . LEU B 1 23 ? 2.398 -23.578 -3.338 1 89.19 23 LEU B N 1
ATOM 4214 C CA . LEU B 1 23 ? 2.244 -22.125 -3.512 1 89.19 23 LEU B CA 1
ATOM 4215 C C . LEU B 1 23 ? 0.913 -21.797 -4.18 1 89.19 23 LEU B C 1
ATOM 4217 O O . LEU B 1 23 ? 0.468 -20.656 -4.152 1 89.19 23 LEU B O 1
ATOM 4221 N N . ARG B 1 24 ? 0.329 -22.828 -4.746 1 87.69 24 ARG B N 1
ATOM 4222 C CA . ARG B 1 24 ? -0.94 -22.562 -5.414 1 87.69 24 ARG B CA 1
ATOM 4223 C C . ARG B 1 24 ? -2.094 -22.547 -4.418 1 87.69 24 ARG B C 1
ATOM 4225 O O . ARG B 1 24 ? -2.006 -23.141 -3.346 1 87.69 24 ARG B O 1
ATOM 4232 N N . PRO B 1 25 ? -3.164 -21.906 -4.758 1 89.31 25 PRO B N 1
ATOM 4233 C CA . PRO B 1 25 ? -4.344 -21.969 -3.895 1 89.31 25 PRO B CA 1
ATOM 4234 C C . PRO B 1 25 ? -5 -23.344 -3.9 1 89.31 25 PRO B C 1
ATOM 4236 O O . PRO B 1 25 ? -4.793 -24.141 -4.832 1 89.31 25 PRO B O 1
ATOM 4239 N N . PHE B 1 26 ? -5.734 -23.594 -2.852 1 92.06 26 PHE B N 1
ATOM 4240 C CA . PHE B 1 26 ? -6.559 -24.797 -2.832 1 92.06 26 PHE B CA 1
ATOM 4241 C C . PHE B 1 26 ? -7.613 -24.75 -3.934 1 92.06 26 PHE B C 1
ATOM 4243 O O . PHE B 1 26 ? -8.195 -23.688 -4.191 1 92.06 26 PHE B O 1
ATOM 4250 N N . SER B 1 27 ? -7.797 -25.828 -4.562 1 89 27 SER B N 1
ATOM 4251 C CA . SER B 1 27 ? -8.875 -25.938 -5.547 1 89 27 SER B CA 1
ATOM 4252 C C . SER B 1 27 ? -10.195 -26.312 -4.883 1 89 27 SER B C 1
ATOM 4254 O O . SER B 1 27 ? -10.211 -26.797 -3.75 1 89 27 SER B O 1
ATOM 4256 N N . PRO B 1 28 ? -11.227 -26.094 -5.609 1 86.81 28 PRO B N 1
ATOM 4257 C CA . PRO B 1 28 ? -12.539 -26.406 -5.031 1 86.81 28 PRO B CA 1
ATOM 4258 C C . PRO B 1 28 ? -12.664 -27.859 -4.598 1 86.81 28 PRO B C 1
ATOM 4260 O O . PRO B 1 28 ? -13.336 -28.156 -3.604 1 86.81 28 PRO B O 1
ATOM 4263 N N . ASP B 1 29 ? -11.992 -28.75 -5.246 1 88.5 29 ASP B N 1
ATOM 4264 C CA . ASP B 1 29 ? -12.078 -30.172 -4.953 1 88.5 29 ASP B CA 1
ATOM 4265 C C . ASP B 1 29 ? -11.234 -30.531 -3.732 1 88.5 29 ASP B C 1
ATOM 4267 O O . ASP B 1 29 ? -11.312 -31.656 -3.23 1 88.5 29 ASP B O 1
ATOM 4271 N N . GLU B 1 30 ? -10.562 -29.531 -3.229 1 92.38 30 GLU B N 1
ATOM 4272 C CA . GLU B 1 30 ? -9.68 -29.781 -2.094 1 92.38 30 GLU B CA 1
ATOM 4273 C C . GLU B 1 30 ? -10.242 -29.172 -0.812 1 92.38 30 GLU B C 1
ATOM 4275 O O . GLU B 1 30 ? -9.5 -28.938 0.143 1 92.38 30 GLU B O 1
ATOM 4280 N N . SER B 1 31 ? -11.484 -28.953 -0.754 1 90.62 31 SER B N 1
ATOM 4281 C CA . SER B 1 31 ? -12.148 -28.344 0.391 1 90.62 31 SER B CA 1
ATOM 4282 C C . SER B 1 31 ? -11.953 -29.172 1.657 1 90.62 31 SER B C 1
ATOM 4284 O O . SER B 1 31 ? -11.898 -28.625 2.76 1 90.62 31 SER B O 1
ATOM 4286 N N . HIS B 1 32 ? -11.828 -30.453 1.503 1 90.56 32 HIS B N 1
ATOM 4287 C CA . HIS B 1 32 ? -11.656 -31.359 2.635 1 90.56 32 HIS B CA 1
ATOM 4288 C C . HIS B 1 32 ? -10.297 -31.156 3.293 1 90.56 32 HIS B C 1
ATOM 4290 O O . HIS B 1 32 ? -10.062 -31.641 4.402 1 90.56 32 HIS B O 1
ATOM 4296 N N . LEU B 1 33 ? -9.43 -30.422 2.646 1 93.88 33 LEU B N 1
ATOM 4297 C CA . LEU B 1 33 ? -8.102 -30.156 3.174 1 93.88 33 LEU B CA 1
ATOM 4298 C C . LEU B 1 33 ? -8.008 -28.75 3.756 1 93.88 33 LEU B C 1
ATOM 4300 O O . LEU B 1 33 ? -6.965 -28.359 4.277 1 93.88 33 LEU B O 1
ATOM 4304 N N . PHE B 1 34 ? -9.078 -28.031 3.623 1 92.31 34 PHE B N 1
ATOM 4305 C CA . PHE B 1 34 ? -9.094 -26.625 4.004 1 92.31 34 PHE B CA 1
ATOM 4306 C C . PHE B 1 34 ? -9.586 -26.453 5.438 1 92.31 34 PHE B C 1
ATOM 4308 O O . PHE B 1 34 ? -10.781 -26.594 5.707 1 92.31 34 PHE B O 1
ATOM 4315 N N . PHE B 1 35 ? -8.695 -26.188 6.41 1 90.5 35 PHE B N 1
ATOM 4316 C CA . PHE B 1 35 ? -9.008 -26.094 7.832 1 90.5 35 PHE B CA 1
ATOM 4317 C C . PHE B 1 35 ? -8.68 -24.703 8.367 1 90.5 35 PHE B C 1
ATOM 4319 O O . PHE B 1 35 ? -7.844 -24 7.801 1 90.5 35 PHE B O 1
ATOM 4326 N N . GLY B 1 36 ? -9.352 -24.297 9.477 1 86.5 36 GLY B N 1
ATOM 4327 C CA . GLY B 1 36 ? -8.953 -23.141 10.25 1 86.5 36 GLY B CA 1
ATOM 4328 C C . GLY B 1 36 ? -9.797 -21.906 9.969 1 86.5 36 GLY B C 1
ATOM 4329 O O . GLY B 1 36 ? -9.648 -20.875 10.633 1 86.5 36 GLY B O 1
ATOM 4330 N N . ARG B 1 37 ? -10.688 -21.984 8.93 1 85.94 37 ARG B N 1
ATOM 4331 C CA . ARG B 1 37 ? -11.445 -20.797 8.57 1 85.94 37 ARG B CA 1
ATOM 4332 C C . ARG B 1 37 ? -12.945 -21.078 8.602 1 85.94 37 ARG B C 1
ATOM 4334 O O . ARG B 1 37 ? -13.719 -20.406 7.918 1 85.94 37 ARG B O 1
ATOM 4341 N N . GLU B 1 38 ? -13.5 -21.938 9.258 1 77.44 38 GLU B N 1
ATOM 4342 C CA . GLU B 1 38 ? -14.898 -22.359 9.273 1 77.44 38 GLU B CA 1
ATOM 4343 C C . GLU B 1 38 ? -15.82 -21.188 9.633 1 77.44 38 GLU B C 1
ATOM 4345 O O . GLU B 1 38 ? -16.875 -21.016 9.031 1 77.44 38 GLU B O 1
ATOM 4350 N N . GLY B 1 39 ? -15.562 -20.281 10.453 1 81 39 GLY B N 1
ATOM 4351 C CA . GLY B 1 39 ? -16.406 -19.172 10.844 1 81 39 GLY B CA 1
ATOM 4352 C C . GLY B 1 39 ? -16.391 -18.031 9.844 1 81 39 GLY B C 1
ATOM 4353 O O . GLY B 1 39 ? -17.391 -17.328 9.68 1 81 39 GLY B O 1
ATOM 4354 N N . GLN B 1 40 ? -15.547 -17.922 8.961 1 88.88 40 GLN B N 1
ATOM 4355 C CA . GLN B 1 40 ? -15.367 -16.812 8.039 1 88.88 40 GLN B CA 1
ATOM 4356 C C . GLN B 1 40 ? -16.266 -16.953 6.812 1 88.88 40 GLN B C 1
ATOM 4358 O O . GLN B 1 40 ? -16.844 -15.977 6.34 1 88.88 40 GLN B O 1
ATOM 4363 N N . SER B 1 41 ? -16.5 -18.172 6.375 1 89.69 41 SER B N 1
ATOM 4364 C CA . SER B 1 41 ? -17.312 -18.438 5.199 1 89.69 41 SER B CA 1
ATOM 4365 C C . SER B 1 41 ? -18.766 -18.047 5.438 1 89.69 41 SER B C 1
ATOM 4367 O O . SER B 1 41 ? -19.438 -17.516 4.539 1 89.69 41 SER B O 1
ATOM 4369 N N . SER B 1 42 ? -19.25 -18.25 6.629 1 89.31 42 SER B N 1
ATOM 4370 C CA . SER B 1 42 ? -20.625 -17.906 6.973 1 89.31 42 SER B CA 1
ATOM 4371 C C . SER B 1 42 ? -20.844 -16.406 6.906 1 89.31 42 SER B C 1
ATOM 4373 O O . SER B 1 42 ? -21.891 -15.945 6.418 1 89.31 42 SER B O 1
ATOM 4375 N N . ASP B 1 43 ? -19.844 -15.695 7.359 1 91.88 43 ASP B N 1
ATOM 4376 C CA . ASP B 1 43 ? -19.938 -14.242 7.309 1 91.88 43 ASP B CA 1
ATOM 4377 C C . ASP B 1 43 ? -20.016 -13.742 5.867 1 91.88 43 ASP B C 1
ATOM 4379 O O . ASP B 1 43 ? -20.812 -12.859 5.551 1 91.88 43 ASP B O 1
ATOM 4383 N N . ILE B 1 44 ? -19.281 -14.328 5.031 1 94.12 44 ILE B N 1
ATOM 4384 C CA . ILE B 1 44 ? -19.203 -13.922 3.633 1 94.12 44 ILE B CA 1
ATOM 4385 C C . ILE B 1 44 ? -20.516 -14.242 2.93 1 94.12 44 ILE B C 1
ATOM 4387 O O . ILE B 1 44 ? -21.047 -13.422 2.176 1 94.12 44 ILE B O 1
ATOM 4391 N N . ILE B 1 45 ? -21.094 -15.352 3.238 1 92 45 ILE B N 1
ATOM 4392 C CA . ILE B 1 45 ? -22.328 -15.789 2.604 1 92 45 ILE B CA 1
ATOM 4393 C C . ILE B 1 45 ? -23.469 -14.859 3.012 1 92 45 ILE B C 1
ATOM 4395 O O . ILE B 1 45 ? -24.328 -14.516 2.189 1 92 45 ILE B O 1
ATOM 4399 N N . THR B 1 46 ? -23.469 -14.484 4.238 1 92.69 46 THR B N 1
ATOM 4400 C CA . THR B 1 46 ? -24.5 -13.586 4.734 1 92.69 46 THR B CA 1
ATOM 4401 C C . THR B 1 46 ? -24.469 -12.258 3.986 1 92.69 46 THR B C 1
ATOM 4403 O O . THR B 1 46 ? -25.5 -11.734 3.58 1 92.69 46 THR B O 1
ATOM 4406 N N . LYS B 1 47 ? -23.297 -11.766 3.768 1 94.12 47 LYS B N 1
ATOM 4407 C CA . LYS B 1 47 ? -23.141 -10.516 3.031 1 94.12 47 LYS B CA 1
ATOM 4408 C C . LYS B 1 47 ? -23.547 -10.68 1.57 1 94.12 47 LYS B C 1
ATOM 4410 O O . LYS B 1 47 ? -24.219 -9.82 1.007 1 94.12 47 LYS B O 1
ATOM 4415 N N . LEU B 1 48 ? -23.109 -11.797 1.01 1 94.25 48 LEU B N 1
ATOM 4416 C CA . LEU B 1 48 ? -23.438 -12.078 -0.385 1 94.25 48 LEU B CA 1
ATOM 4417 C C . LEU B 1 48 ? -24.953 -12.195 -0.581 1 94.25 48 LEU B C 1
ATOM 4419 O O . LEU B 1 48 ? -25.5 -11.664 -1.547 1 94.25 48 LEU B O 1
ATOM 4423 N N . GLU B 1 49 ? -25.609 -12.82 0.328 1 91.19 49 GLU B N 1
ATOM 4424 C CA . GLU B 1 49 ? -27.047 -13.016 0.248 1 91.19 49 GLU B CA 1
ATOM 4425 C C . GLU B 1 49 ? -27.797 -11.688 0.378 1 91.19 49 GLU B C 1
ATOM 4427 O O . GLU B 1 49 ? -28.734 -11.414 -0.374 1 91.19 49 GLU B O 1
ATOM 4432 N N . LYS B 1 50 ? -27.297 -10.906 1.245 1 92.44 50 LYS B N 1
ATOM 4433 C CA . LYS B 1 50 ? -27.984 -9.656 1.568 1 92.44 50 LYS B CA 1
ATOM 4434 C C . LYS B 1 50 ? -27.797 -8.617 0.469 1 92.44 50 LYS B C 1
ATOM 4436 O O . LYS B 1 50 ? -28.703 -7.832 0.179 1 92.44 50 LYS B O 1
ATOM 4441 N N . HIS B 1 51 ? -26.641 -8.68 -0.2 1 94.19 51 HIS B N 1
ATOM 4442 C CA . HIS B 1 51 ? -26.297 -7.551 -1.061 1 94.19 51 HIS B CA 1
ATOM 4443 C C . HIS B 1 51 ? -26.047 -8.008 -2.492 1 94.19 51 HIS B C 1
ATOM 4445 O O . HIS B 1 51 ? -25.781 -7.18 -3.373 1 94.19 51 HIS B O 1
ATOM 4451 N N . ASN B 1 52 ? -26.078 -9.312 -2.779 1 94.62 52 ASN B N 1
ATOM 4452 C CA . ASN B 1 52 ? -25.75 -9.914 -4.07 1 94.62 52 ASN B CA 1
ATOM 4453 C C . ASN B 1 52 ? -24.312 -9.625 -4.469 1 94.62 52 ASN B C 1
ATOM 4455 O O . ASN B 1 52 ? -23.953 -9.75 -5.641 1 94.62 52 ASN B O 1
ATOM 4459 N N . PHE B 1 53 ? -23.594 -9.109 -3.461 1 96.62 53 PHE B N 1
ATOM 4460 C CA . PHE B 1 53 ? -22.234 -8.672 -3.711 1 96.62 53 PHE B CA 1
ATOM 4461 C C . PHE B 1 53 ? -21.375 -8.789 -2.451 1 96.62 53 PHE B C 1
ATOM 4463 O O . PHE B 1 53 ? -21.875 -8.547 -1.344 1 96.62 53 PHE B O 1
ATOM 4470 N N . VAL B 1 54 ? -20.141 -9.188 -2.611 1 97.25 54 VAL B N 1
ATOM 4471 C CA . VAL B 1 54 ? -19.219 -9.125 -1.488 1 97.25 54 VAL B CA 1
ATOM 4472 C C . VAL B 1 54 ? -17.797 -8.922 -2.006 1 97.25 54 VAL B C 1
ATOM 4474 O O . VAL B 1 54 ? -17.375 -9.578 -2.967 1 97.25 54 VAL B O 1
ATOM 4477 N N . ALA B 1 55 ? -17.125 -7.953 -1.442 1 97.81 55 ALA B N 1
ATOM 4478 C CA . ALA B 1 55 ? -15.703 -7.754 -1.698 1 97.81 55 ALA B CA 1
ATOM 4479 C C . ALA B 1 55 ? -14.859 -8.328 -0.563 1 97.81 55 ALA B C 1
ATOM 4481 O O . ALA B 1 55 ? -14.883 -7.812 0.558 1 97.81 55 ALA B O 1
ATOM 4482 N N . VAL B 1 56 ? -14.156 -9.344 -0.878 1 97.44 56 VAL B N 1
ATOM 4483 C CA . VAL B 1 56 ? -13.273 -9.961 0.103 1 97.44 56 VAL B CA 1
ATOM 4484 C C . VAL B 1 56 ? -11.867 -9.367 -0.02 1 97.44 56 VAL B C 1
ATOM 4486 O O . VAL B 1 56 ? -11.219 -9.523 -1.055 1 97.44 56 VAL B O 1
ATOM 4489 N N . VAL B 1 57 ? -11.445 -8.789 1.04 1 96.56 57 VAL B N 1
ATOM 4490 C CA . VAL B 1 57 ? -10.195 -8.031 1.019 1 96.56 57 VAL B CA 1
ATOM 4491 C C . VAL B 1 57 ? -9.203 -8.656 1.998 1 96.56 57 VAL B C 1
ATOM 4493 O O . VAL B 1 57 ? -9.578 -9.086 3.088 1 96.56 57 VAL B O 1
ATOM 4496 N N . GLY B 1 58 ? -7.969 -8.695 1.594 1 93.56 58 GLY B N 1
ATOM 4497 C CA . GLY B 1 58 ? -6.906 -9.219 2.434 1 93.56 58 GLY B CA 1
ATOM 4498 C C . GLY B 1 58 ? -5.523 -9.008 1.85 1 93.56 58 GLY B C 1
ATOM 4499 O O . GLY B 1 58 ? -5.383 -8.727 0.658 1 93.56 58 GLY B O 1
ATOM 4500 N N . ASP B 1 59 ? -4.547 -9.195 2.707 1 89 59 ASP B N 1
ATOM 4501 C CA . ASP B 1 59 ? -3.164 -9.031 2.271 1 89 59 ASP B CA 1
ATOM 4502 C C . ASP B 1 59 ? -2.73 -10.195 1.381 1 89 59 ASP B C 1
ATOM 4504 O O . ASP B 1 59 ? -3.441 -11.195 1.264 1 89 59 ASP B O 1
ATOM 4508 N N . SER B 1 60 ? -1.614 -9.922 0.733 1 83.25 60 SER B N 1
ATOM 4509 C CA . SER B 1 60 ? -1.042 -11.008 -0.059 1 83.25 60 SER B CA 1
ATOM 4510 C C . SER B 1 60 ? -0.737 -12.227 0.808 1 83.25 60 SER B C 1
ATOM 4512 O O . SER B 1 60 ? -0.217 -12.086 1.917 1 83.25 60 SER B O 1
ATOM 4514 N N . GLY B 1 61 ? -1.204 -13.305 0.423 1 83.38 61 GLY B N 1
ATOM 4515 C CA . GLY B 1 61 ? -0.904 -14.539 1.138 1 83.38 61 GLY B CA 1
ATOM 4516 C C . GLY B 1 61 ? -1.824 -14.781 2.318 1 83.38 61 GLY B C 1
ATOM 4517 O O . GLY B 1 61 ? -1.522 -15.602 3.188 1 83.38 61 GLY B O 1
ATOM 4518 N N . SER B 1 62 ? -2.896 -14.047 2.373 1 87.69 62 SER B N 1
ATOM 4519 C CA . SER B 1 62 ? -3.814 -14.219 3.494 1 87.69 62 SER B CA 1
ATOM 4520 C C . SER B 1 62 ? -4.77 -15.383 3.254 1 87.69 62 SER B C 1
ATOM 4522 O O . SER B 1 62 ? -5.488 -15.805 4.164 1 87.69 62 SER B O 1
ATOM 4524 N N . GLY B 1 63 ? -4.812 -15.938 2.029 1 88.44 63 GLY B N 1
ATOM 4525 C CA . GLY B 1 63 ? -5.645 -17.094 1.725 1 88.44 63 GLY B CA 1
ATOM 4526 C C . GLY B 1 63 ? -6.961 -16.719 1.07 1 88.44 63 GLY B C 1
ATOM 4527 O O . GLY B 1 63 ? -7.922 -17.5 1.114 1 88.44 63 GLY B O 1
ATOM 4528 N N . LYS B 1 64 ? -7.059 -15.57 0.47 1 92.56 64 LYS B N 1
ATOM 4529 C CA . LYS B 1 64 ? -8.297 -15.07 -0.127 1 92.56 64 LYS B CA 1
ATOM 4530 C C . LYS B 1 64 ? -8.859 -16.062 -1.145 1 92.56 64 LYS B C 1
ATOM 4532 O O . LYS B 1 64 ? -10.016 -16.469 -1.044 1 92.56 64 LYS B O 1
ATOM 4537 N N . SER B 1 65 ? -8.008 -16.484 -2.111 1 91.81 65 SER B N 1
ATOM 4538 C CA . SER B 1 65 ? -8.469 -17.375 -3.174 1 91.81 65 SER B CA 1
ATOM 4539 C C . SER B 1 65 ? -8.922 -18.719 -2.617 1 91.81 65 SER B C 1
ATOM 4541 O O . SER B 1 65 ? -10.008 -19.203 -2.949 1 91.81 65 SER B O 1
ATOM 4543 N N . SER B 1 66 ? -8.18 -19.234 -1.709 1 92.56 66 SER B N 1
ATOM 4544 C CA . SER B 1 66 ? -8.523 -20.531 -1.11 1 92.56 66 SER B CA 1
ATOM 4545 C C . SER B 1 66 ? -9.828 -20.438 -0.325 1 92.56 66 SER B C 1
ATOM 4547 O O . SER B 1 66 ? -10.633 -21.375 -0.328 1 92.56 66 SER B O 1
ATOM 4549 N N . LEU B 1 67 ? -9.992 -19.297 0.368 1 93.06 67 LEU B N 1
ATOM 4550 C CA . LEU B 1 67 ? -11.219 -19.094 1.129 1 93.06 67 LEU B CA 1
ATOM 4551 C C . LEU B 1 67 ? -12.43 -19.062 0.206 1 93.06 67 LEU B C 1
ATOM 4553 O O . LEU B 1 67 ? -13.477 -19.625 0.528 1 93.06 67 LEU B O 1
ATOM 4557 N N . MET B 1 68 ? -12.281 -18.516 -0.921 1 92.75 68 MET B N 1
ATOM 4558 C CA . MET B 1 68 ? -13.383 -18.453 -1.881 1 92.75 68 MET B CA 1
ATOM 4559 C C . MET B 1 68 ? -13.68 -19.812 -2.471 1 92.75 68 MET B C 1
ATOM 4561 O O . MET B 1 68 ? -14.844 -20.234 -2.543 1 92.75 68 MET B O 1
ATOM 4565 N N . TYR B 1 69 ? -12.656 -20.562 -2.805 1 92.19 69 TYR B N 1
ATOM 4566 C CA . TYR B 1 69 ? -12.82 -21.828 -3.502 1 92.19 69 TYR B CA 1
ATOM 4567 C C . TYR B 1 69 ? -13.234 -22.938 -2.537 1 92.19 69 TYR B C 1
ATOM 4569 O O . TYR B 1 69 ? -14.07 -23.781 -2.873 1 92.19 69 TYR B O 1
ATOM 4577 N N . CYS B 1 70 ? -12.688 -22.844 -1.366 1 92.25 70 CYS B N 1
ATOM 4578 C CA . CYS B 1 70 ? -12.867 -23.969 -0.466 1 92.25 70 CYS B CA 1
ATOM 4579 C C . CYS B 1 70 ? -13.789 -23.609 0.693 1 92.25 70 CYS B C 1
ATOM 4581 O O . CYS B 1 70 ? -14.281 -24.484 1.404 1 92.25 70 CYS B O 1
ATOM 4583 N N . GLY B 1 71 ? -14.039 -22.391 0.862 1 89 71 GLY B N 1
ATOM 4584 C CA . GLY B 1 71 ? -14.953 -21.953 1.909 1 89 71 GLY B CA 1
ATOM 4585 C C . GLY B 1 71 ? -16.312 -21.547 1.384 1 89 71 GLY B C 1
ATOM 4586 O O . GLY B 1 71 ? -17.328 -22.172 1.73 1 89 71 GLY B O 1
ATOM 4587 N N . LEU B 1 72 ? -16.297 -20.656 0.477 1 89.62 72 LEU B N 1
ATOM 4588 C CA . LEU B 1 72 ? -17.531 -20.047 -0.011 1 89.62 72 LEU B CA 1
ATOM 4589 C C . LEU B 1 72 ? -18.266 -21 -0.946 1 89.62 72 LEU B C 1
ATOM 4591 O O . LEU B 1 72 ? -19.453 -21.266 -0.756 1 89.62 72 LEU B O 1
ATOM 4595 N N . LEU B 1 73 ? -17.578 -21.594 -1.934 1 89.5 73 LEU B N 1
ATOM 4596 C CA . LEU B 1 73 ? -18.219 -22.359 -3.01 1 89.5 73 LEU B CA 1
ATOM 4597 C C . LEU B 1 73 ? -18.906 -23.594 -2.467 1 89.5 73 LEU B C 1
ATOM 4599 O O . LEU B 1 73 ? -20.078 -23.844 -2.764 1 89.5 73 LEU B O 1
ATOM 4603 N N . PRO B 1 74 ? -18.234 -24.312 -1.591 1 86 74 PRO B N 1
ATOM 4604 C CA . PRO B 1 74 ? -18.922 -25.484 -1.057 1 86 74 PRO B CA 1
ATOM 4605 C C . PRO B 1 74 ? -20.172 -25.141 -0.258 1 86 74 PRO B C 1
ATOM 4607 O O . PRO B 1 74 ? -21.156 -25.875 -0.292 1 86 74 PRO B O 1
ATOM 4610 N N . MET B 1 75 ? -20.125 -24.094 0.404 1 84.56 75 MET B N 1
ATOM 4611 C CA . MET B 1 75 ? -21.281 -23.656 1.198 1 84.56 75 MET B CA 1
ATOM 4612 C C . MET B 1 75 ? -22.438 -23.25 0.299 1 84.56 75 MET B C 1
ATOM 4614 O O . MET B 1 75 ? -23.594 -23.531 0.605 1 84.56 75 MET B O 1
ATOM 4618 N N . LEU B 1 76 ? -22.141 -22.656 -0.757 1 85.25 76 LEU B N 1
ATOM 4619 C CA . LEU B 1 76 ? -23.156 -22.25 -1.717 1 85.25 76 LEU B CA 1
ATOM 4620 C C . LEU B 1 76 ? -23.812 -23.469 -2.348 1 85.25 76 LEU B C 1
ATOM 4622 O O . LEU B 1 76 ? -25.047 -23.516 -2.479 1 85.25 76 LEU B O 1
ATOM 4626 N N . GLN B 1 77 ? -23 -24.406 -2.623 1 81.56 77 GLN B N 1
ATOM 4627 C CA . GLN B 1 77 ? -23.5 -25.625 -3.256 1 81.56 77 GLN B CA 1
ATOM 4628 C C . GLN B 1 77 ? -24.312 -26.453 -2.275 1 81.56 77 GLN B C 1
ATOM 4630 O O . GLN B 1 77 ? -25.172 -27.25 -2.688 1 81.56 77 GLN B O 1
ATOM 4635 N N . GLY B 1 78 ? -24.047 -26.172 -1.02 1 78.94 78 GLY B N 1
ATOM 4636 C CA . GLY B 1 78 ? -24.781 -26.875 0.016 1 78.94 78 GLY B CA 1
ATOM 4637 C C . GLY B 1 78 ? -26.125 -26.234 0.316 1 78.94 78 GLY B C 1
ATOM 4638 O O . GLY B 1 78 ? -26.906 -26.75 1.128 1 78.94 78 GLY B O 1
ATOM 4639 N N . GLY B 1 79 ? -26.484 -25.172 -0.367 1 75 79 GLY B N 1
ATOM 4640 C CA . GLY B 1 79 ? -27.812 -24.562 -0.266 1 75 79 GLY B CA 1
ATOM 4641 C C . GLY B 1 79 ? -27.906 -23.547 0.855 1 75 79 GLY B C 1
ATOM 4642 O O . GLY B 1 79 ? -29 -23.328 1.402 1 75 79 GLY B O 1
ATOM 4643 N N . PHE B 1 80 ? -26.906 -22.859 1.169 1 70.69 80 PHE B N 1
ATOM 4644 C CA . PHE B 1 80 ? -26.906 -21.984 2.33 1 70.69 80 PHE B CA 1
ATOM 4645 C C . PHE B 1 80 ? -27.531 -20.641 1.98 1 70.69 80 PHE B C 1
ATOM 4647 O O . PHE B 1 80 ? -27.875 -19.859 2.871 1 70.69 80 PHE B O 1
ATOM 4654 N N . ILE B 1 81 ? -27.641 -20.359 0.713 1 69.06 81 ILE B N 1
ATOM 4655 C CA . ILE B 1 81 ? -28.359 -19.156 0.34 1 69.06 81 ILE B CA 1
ATOM 4656 C C . ILE B 1 81 ? -29.812 -19.5 0.018 1 69.06 81 ILE B C 1
ATOM 4658 O O . ILE B 1 81 ? -30.094 -20.172 -0.981 1 69.06 81 ILE B O 1
ATOM 4662 N N . ASN B 1 82 ? -30.609 -19.078 0.9 1 61.16 82 ASN B N 1
ATOM 4663 C CA . ASN B 1 82 ? -32 -19.484 0.826 1 61.16 82 ASN B CA 1
ATOM 4664 C C . ASN B 1 82 ? -32.688 -18.953 -0.446 1 61.16 82 ASN B C 1
ATOM 4666 O O . ASN B 1 82 ? -33.469 -19.672 -1.074 1 61.16 82 ASN B O 1
ATOM 4670 N N . SER B 1 83 ? -32.312 -17.734 -0.832 1 62.34 83 SER B N 1
ATOM 4671 C CA . SER B 1 83 ? -33 -17.078 -1.937 1 62.34 83 SER B CA 1
ATOM 4672 C C . SER B 1 83 ? -32.5 -17.609 -3.283 1 62.34 83 SER B C 1
ATOM 4674 O O . SER B 1 83 ? -33.156 -17.406 -4.309 1 62.34 83 SER B O 1
ATOM 4676 N N . ALA B 1 84 ? -31.375 -18.281 -3.418 1 65.12 84 ALA B N 1
ATOM 4677 C CA . ALA B 1 84 ? -30.75 -18.609 -4.699 1 65.12 84 ALA B CA 1
ATOM 4678 C C . ALA B 1 84 ? -30.922 -20.094 -5.027 1 65.12 84 ALA B C 1
ATOM 4680 O O . ALA B 1 84 ? -30.594 -20.531 -6.137 1 65.12 84 ALA B O 1
ATOM 4681 N N . GLY B 1 85 ? -31.688 -20.875 -4.332 1 64.75 85 GLY B N 1
ATOM 4682 C CA . GLY B 1 85 ? -31.812 -22.297 -4.598 1 64.75 85 GLY B CA 1
ATOM 4683 C C . GLY B 1 85 ? -30.516 -23.062 -4.445 1 64.75 85 GLY B C 1
ATOM 4684 O O . GLY B 1 85 ? -29.516 -22.5 -3.967 1 64.75 85 GLY B O 1
ATOM 4685 N N . SER B 1 86 ? -30.453 -24.312 -4.84 1 68.88 86 SER B N 1
ATOM 4686 C CA . SER B 1 86 ? -29.328 -25.203 -4.594 1 68.88 86 SER B CA 1
ATOM 4687 C C . SER B 1 86 ? -28.5 -25.391 -5.855 1 68.88 86 SER B C 1
ATOM 4689 O O . SER B 1 86 ? -27.406 -25.953 -5.805 1 68.88 86 SER B O 1
ATOM 4691 N N . LYS B 1 87 ? -28.938 -24.812 -6.973 1 82.62 87 LYS B N 1
ATOM 4692 C CA . LYS B 1 87 ? -28.172 -25.016 -8.203 1 82.62 87 LYS B CA 1
ATOM 4693 C C . LYS B 1 87 ? -27.391 -23.75 -8.57 1 82.62 87 LYS B C 1
ATOM 4695 O O . LYS B 1 87 ? -27.984 -22.688 -8.805 1 82.62 87 LYS B O 1
ATOM 4700 N N . TRP B 1 88 ? -26.109 -23.875 -8.523 1 87.31 88 TRP B N 1
ATOM 4701 C CA . TRP B 1 88 ? -25.25 -22.719 -8.773 1 87.31 88 TRP B CA 1
ATOM 4702 C C . TRP B 1 88 ? -24.344 -22.969 -9.969 1 87.31 88 TRP B C 1
ATOM 4704 O O . TRP B 1 88 ? -23.797 -24.078 -10.125 1 87.31 88 TRP B O 1
ATOM 4714 N N . GLU B 1 89 ? -24.344 -22.047 -10.82 1 89.5 89 GLU B N 1
ATOM 4715 C CA . GLU B 1 89 ? -23.281 -21.969 -11.82 1 89.5 89 GLU B CA 1
ATOM 4716 C C . GLU B 1 89 ? -22.234 -20.938 -11.438 1 89.5 89 GLU B C 1
ATOM 4718 O O . GLU B 1 89 ? -22.562 -19.766 -11.219 1 89.5 89 GLU B O 1
ATOM 4723 N N . VAL B 1 90 ? -20.984 -21.391 -11.344 1 91.69 90 VAL B N 1
ATOM 4724 C CA . VAL B 1 90 ? -19.938 -20.5 -10.883 1 91.69 90 VAL B CA 1
ATOM 4725 C C . VAL B 1 90 ? -19.031 -20.109 -12.062 1 91.69 90 VAL B C 1
ATOM 4727 O O . VAL B 1 90 ? -18.484 -20.984 -12.742 1 91.69 90 VAL B O 1
ATOM 4730 N N . ILE B 1 91 ? -18.953 -18.859 -12.328 1 93.25 91 ILE B N 1
ATOM 4731 C CA . ILE B 1 91 ? -18.047 -18.312 -13.32 1 93.25 91 ILE B CA 1
ATOM 4732 C C . ILE B 1 91 ? -16.828 -17.703 -12.625 1 93.25 91 ILE B C 1
ATOM 4734 O O . ILE B 1 91 ? -16.969 -16.719 -11.883 1 93.25 91 ILE B O 1
ATOM 4738 N N . THR B 1 92 ? -15.664 -18.234 -12.844 1 93.25 92 THR B N 1
ATOM 4739 C CA . THR B 1 92 ? -14.453 -17.734 -12.203 1 93.25 92 THR B CA 1
ATOM 4740 C C . THR B 1 92 ? -13.531 -17.078 -13.219 1 93.25 92 THR B C 1
ATOM 4742 O O . THR B 1 92 ? -13.32 -17.594 -14.312 1 93.25 92 THR B O 1
ATOM 4745 N N . LEU B 1 93 ? -13.031 -15.906 -12.836 1 93.06 93 LEU B N 1
ATOM 4746 C CA . LEU B 1 93 ? -12.102 -15.242 -13.742 1 93.06 93 LEU B CA 1
ATOM 4747 C C . LEU B 1 93 ? -11.133 -14.352 -12.969 1 93.06 93 LEU B C 1
ATOM 4749 O O . LEU B 1 93 ? -11.391 -14.008 -11.82 1 93.06 93 LEU B O 1
ATOM 4753 N N . ARG B 1 94 ? -10.078 -14.062 -13.602 1 91 94 ARG B N 1
ATOM 4754 C CA . ARG B 1 94 ? -9.148 -12.984 -13.258 1 91 94 ARG B CA 1
ATOM 4755 C C . ARG B 1 94 ? -9.125 -11.914 -14.344 1 91 94 ARG B C 1
ATOM 4757 O O . ARG B 1 94 ? -9.117 -12.227 -15.531 1 91 94 ARG B O 1
ATOM 4764 N N . PRO B 1 95 ? -9.188 -10.695 -13.922 1 92.25 95 PRO B N 1
ATOM 4765 C CA . PRO B 1 95 ? -9.25 -9.648 -14.953 1 92.25 95 PRO B CA 1
ATOM 4766 C C . PRO B 1 95 ? -8.047 -9.68 -15.891 1 92.25 95 PRO B C 1
ATOM 4768 O O . PRO B 1 95 ? -8.211 -9.695 -17.109 1 92.25 95 PRO B O 1
ATOM 4771 N N . GLY B 1 96 ? -6.836 -9.758 -15.297 1 83.12 96 GLY B N 1
ATOM 4772 C CA . GLY B 1 96 ? -5.637 -9.75 -16.125 1 83.12 96 GLY B CA 1
ATOM 4773 C C . GLY B 1 96 ? -5.48 -8.484 -16.938 1 83.12 96 GLY B C 1
ATOM 4774 O O . GLY B 1 96 ? -5.965 -7.422 -16.547 1 83.12 96 GLY B O 1
ATOM 4775 N N . ILE B 1 97 ? -4.809 -8.586 -18.078 1 78.25 97 ILE B N 1
ATOM 4776 C CA . ILE B 1 97 ? -4.527 -7.453 -18.953 1 78.25 97 ILE B CA 1
ATOM 4777 C C . ILE B 1 97 ? -5.754 -7.152 -19.812 1 78.25 97 ILE B C 1
ATOM 4779 O O . ILE B 1 97 ? -5.965 -6.008 -20.219 1 78.25 97 ILE B O 1
ATOM 4783 N N . SER B 1 98 ? -6.527 -8.18 -20.047 1 87.25 98 SER B N 1
ATOM 4784 C CA . SER B 1 98 ? -7.723 -8.062 -20.875 1 87.25 98 SER B CA 1
ATOM 4785 C C . SER B 1 98 ? -8.961 -8.539 -20.125 1 87.25 98 SER B C 1
ATOM 4787 O O . SER B 1 98 ? -9.523 -9.594 -20.438 1 87.25 98 SER B O 1
ATOM 4789 N N . PRO B 1 99 ? -9.453 -7.664 -19.312 1 92.38 99 PRO B N 1
ATOM 4790 C CA . PRO B 1 99 ? -10.516 -8.086 -18.391 1 92.38 99 PRO B CA 1
ATOM 4791 C C . PRO B 1 99 ? -11.773 -8.547 -19.125 1 92.38 99 PRO B C 1
ATOM 4793 O O . PRO B 1 99 ? -12.367 -9.562 -18.766 1 92.38 99 PRO B O 1
ATOM 4796 N N . ILE B 1 100 ? -12.18 -7.895 -20.219 1 94.5 100 ILE B N 1
ATOM 4797 C CA . ILE B 1 100 ? -13.43 -8.219 -20.906 1 94.5 100 ILE B CA 1
ATOM 4798 C C . ILE B 1 100 ? -13.266 -9.516 -21.688 1 94.5 100 ILE B C 1
ATOM 4800 O O . ILE B 1 100 ? -14.156 -10.375 -21.672 1 94.5 100 ILE B O 1
ATOM 4804 N N . SER B 1 101 ? -12.164 -9.641 -22.312 1 91.62 101 SER B N 1
ATOM 4805 C CA . SER B 1 101 ? -11.883 -10.883 -23.031 1 91.62 101 SER B CA 1
ATOM 4806 C C . SER B 1 101 ? -11.852 -12.078 -22.094 1 91.62 101 SER B C 1
ATOM 4808 O O . SER B 1 101 ? -12.367 -13.148 -22.422 1 91.62 101 SER B O 1
ATOM 4810 N N . ASN B 1 102 ? -11.258 -11.883 -20.984 1 91.81 102 ASN B N 1
ATOM 4811 C CA . ASN B 1 102 ? -11.195 -12.953 -19.984 1 91.81 102 ASN B CA 1
ATOM 4812 C C . ASN B 1 102 ? -12.578 -13.305 -19.438 1 91.81 102 ASN B C 1
ATOM 4814 O O . ASN B 1 102 ? -12.867 -14.469 -19.172 1 91.81 102 ASN B O 1
ATOM 4818 N N . LEU B 1 103 ? -13.359 -12.273 -19.266 1 95.94 103 LEU B N 1
ATOM 4819 C CA . LEU B 1 103 ? -14.742 -12.508 -18.844 1 95.94 103 LEU B CA 1
ATOM 4820 C C . LEU B 1 103 ? -15.508 -13.289 -19.906 1 95.94 103 LEU B C 1
ATOM 4822 O O . LEU B 1 103 ? -16.234 -14.234 -19.578 1 95.94 103 LEU B O 1
ATOM 4826 N N . ALA B 1 104 ? -15.328 -12.906 -21.141 1 94.88 104 ALA B N 1
ATOM 4827 C CA . ALA B 1 104 ? -15.969 -13.609 -22.25 1 94.88 104 ALA B CA 1
ATOM 4828 C C . ALA B 1 104 ? -15.594 -15.086 -22.266 1 94.88 104 ALA B C 1
ATOM 4830 O O . ALA B 1 104 ? -16.453 -15.953 -22.438 1 94.88 104 ALA B O 1
ATOM 4831 N N . GLU B 1 105 ? -14.367 -15.312 -22.031 1 91.25 105 GLU B N 1
ATOM 4832 C CA . GLU B 1 105 ? -13.875 -16.688 -21.984 1 91.25 105 GLU B CA 1
ATOM 4833 C C . GLU B 1 105 ? -14.477 -17.469 -20.828 1 91.25 105 GLU B C 1
ATOM 4835 O O . GLU B 1 105 ? -14.875 -18.625 -20.984 1 91.25 105 GLU B O 1
ATOM 4840 N N . ALA B 1 106 ? -14.547 -16.875 -19.719 1 93.06 106 ALA B N 1
ATOM 4841 C CA . ALA B 1 106 ? -15.062 -17.531 -18.516 1 93.06 106 ALA B CA 1
ATOM 4842 C C . ALA B 1 106 ? -16.531 -17.906 -18.672 1 93.06 106 ALA B C 1
ATOM 4844 O O . ALA B 1 106 ? -16.953 -19 -18.281 1 93.06 106 ALA B O 1
ATOM 4845 N N . VAL B 1 107 ? -17.281 -17.016 -19.25 1 93 107 VAL B N 1
ATOM 4846 C CA . VAL B 1 107 ? -18.703 -17.266 -19.469 1 93 107 VAL B CA 1
ATOM 4847 C C . VAL B 1 107 ? -18.875 -18.406 -20.484 1 93 107 VAL B C 1
ATOM 4849 O O . VAL B 1 107 ? -19.734 -19.266 -20.312 1 93 107 VAL B O 1
ATOM 4852 N N . LEU B 1 108 ? -18.094 -18.391 -21.469 1 90.06 108 LEU B N 1
ATOM 4853 C CA . LEU B 1 108 ? -18.172 -19.406 -22.516 1 90.06 108 LEU B CA 1
ATOM 4854 C C . LEU B 1 108 ? -17.891 -20.797 -21.938 1 90.06 108 LEU B C 1
ATOM 4856 O O . LEU B 1 108 ? -18.531 -21.766 -22.328 1 90.06 108 LEU B O 1
ATOM 4860 N N . LYS B 1 109 ? -16.984 -20.859 -21.031 1 86.5 109 LYS B N 1
ATOM 4861 C CA . LYS B 1 109 ? -16.578 -22.141 -20.453 1 86.5 109 LYS B CA 1
ATOM 4862 C C . LYS B 1 109 ? -17.734 -22.781 -19.688 1 86.5 109 LYS B C 1
ATOM 4864 O O . LYS B 1 109 ? -17.812 -24.016 -19.594 1 86.5 109 LYS B O 1
ATOM 4869 N N . VAL B 1 110 ? -18.625 -21.984 -19.219 1 84.56 110 VAL B N 1
ATOM 4870 C CA . VAL B 1 110 ? -19.719 -22.531 -18.406 1 84.56 110 VAL B CA 1
ATOM 4871 C C . VAL B 1 110 ? -20.984 -22.656 -19.25 1 84.56 110 VAL B C 1
ATOM 4873 O O . VAL B 1 110 ? -21.969 -23.234 -18.797 1 84.56 110 VAL B O 1
ATOM 4876 N N . SER B 1 111 ? -21.031 -22.141 -20.422 1 79.31 111 SER B N 1
ATOM 4877 C CA . SER B 1 111 ? -22.219 -22.125 -21.281 1 79.31 111 SER B CA 1
ATOM 4878 C C . SER B 1 111 ? -22.578 -23.516 -21.766 1 79.31 111 SER B C 1
ATOM 4880 O O . SER B 1 111 ? -23.703 -23.781 -22.172 1 79.31 111 SER B O 1
ATOM 4882 N N . GLY B 1 112 ? -21.766 -24.5 -21.609 1 71.62 112 GLY B N 1
ATOM 4883 C CA . GLY B 1 112 ? -22.062 -25.844 -22.078 1 71.62 112 GLY B CA 1
ATOM 4884 C C . GLY B 1 112 ? -21.953 -25.984 -23.594 1 71.62 112 GLY B C 1
ATOM 4885 O O . GLY B 1 112 ? -22.219 -27.062 -24.141 1 71.62 112 GLY B O 1
ATOM 4886 N N . ILE B 1 113 ? -21.75 -24.859 -24.266 1 63.75 113 ILE B N 1
ATOM 4887 C CA . ILE B 1 113 ? -21.625 -24.922 -25.719 1 63.75 113 ILE B CA 1
ATOM 4888 C C . ILE B 1 113 ? -20.469 -25.828 -26.094 1 63.75 113 ILE B C 1
ATOM 4890 O O . ILE B 1 113 ? -19.406 -25.781 -25.469 1 63.75 113 ILE B O 1
ATOM 4894 N N . ASP B 1 114 ? -20.812 -26.984 -26.75 1 60.69 114 ASP B N 1
ATOM 4895 C CA . ASP B 1 114 ? -19.828 -27.953 -27.234 1 60.69 114 ASP B CA 1
ATOM 4896 C C . ASP B 1 114 ? -18.656 -27.25 -27.922 1 60.69 114 ASP B C 1
ATOM 4898 O O . ASP B 1 114 ? -18.828 -26.656 -29 1 60.69 114 ASP B O 1
ATOM 4902 N N . ILE B 1 115 ? -17.703 -26.906 -27.188 1 60.78 115 ILE B N 1
ATOM 4903 C CA . ILE B 1 115 ? -16.547 -26.125 -27.594 1 60.78 115 ILE B CA 1
ATOM 4904 C C . ILE B 1 115 ? -15.516 -27.047 -28.25 1 60.78 115 ILE B C 1
ATOM 4906 O O . ILE B 1 115 ? -14.336 -26.703 -28.359 1 60.78 115 ILE B O 1
ATOM 4910 N N . ASN B 1 116 ? -15.836 -28.297 -28.734 1 58.94 116 ASN B N 1
ATOM 4911 C CA . ASN B 1 116 ? -14.844 -29.25 -29.219 1 58.94 116 ASN B CA 1
ATOM 4912 C C . ASN B 1 116 ? -13.961 -28.625 -30.297 1 58.94 116 ASN B C 1
ATOM 4914 O O . ASN B 1 116 ? -12.836 -29.078 -30.516 1 58.94 116 ASN B O 1
ATOM 4918 N N . GLU B 1 117 ? -14.438 -27.688 -31.047 1 64.5 117 GLU B N 1
ATOM 4919 C CA . GLU B 1 117 ? -13.547 -27.141 -32.062 1 64.5 117 GLU B CA 1
ATOM 4920 C C . GLU B 1 117 ? -12.992 -25.781 -31.656 1 64.5 117 GLU B C 1
ATOM 4922 O O . GLU B 1 117 ? -13.758 -24.875 -31.297 1 64.5 117 GLU B O 1
ATOM 4927 N N . GLU B 1 118 ? -11.656 -25.719 -31.422 1 64.56 118 GLU B N 1
ATOM 4928 C CA . GLU B 1 118 ? -10.914 -24.516 -31.047 1 64.56 118 GLU B CA 1
ATOM 4929 C C . GLU B 1 118 ? -11.406 -23.297 -31.812 1 64.56 118 GLU B C 1
ATOM 4931 O O . GLU B 1 118 ? -11.531 -22.219 -31.25 1 64.56 118 GLU B O 1
ATOM 4936 N N . GLU B 1 119 ? -11.656 -23.609 -33.062 1 66.38 119 GLU B N 1
ATOM 4937 C CA . GLU B 1 119 ? -12.102 -22.5 -33.906 1 66.38 119 GLU B CA 1
ATOM 4938 C C . GLU B 1 119 ? -13.461 -21.969 -33.438 1 66.38 119 GLU B C 1
ATOM 4940 O O . GLU B 1 119 ? -13.672 -20.75 -33.406 1 66.38 119 GLU B O 1
ATOM 4945 N N . ASN B 1 120 ? -14.219 -22.828 -33.031 1 79.62 120 ASN B N 1
ATOM 4946 C CA . ASN B 1 120 ? -15.539 -22.438 -32.562 1 79.62 120 ASN B CA 1
ATOM 4947 C C . ASN B 1 120 ? -15.477 -21.719 -31.219 1 79.62 120 ASN B C 1
ATOM 4949 O O . ASN B 1 120 ? -16.219 -20.75 -30.984 1 79.62 120 ASN B O 1
ATOM 4953 N N . PHE B 1 121 ? -14.477 -22.062 -30.547 1 83.19 121 PHE B N 1
ATOM 4954 C CA . PHE B 1 121 ? -14.312 -21.453 -29.25 1 83.19 121 PHE B CA 1
ATOM 4955 C C . PHE B 1 121 ? -13.898 -19.984 -29.391 1 83.19 121 PHE B C 1
ATOM 4957 O O . PHE B 1 121 ? -14.477 -19.109 -28.75 1 83.19 121 PHE B O 1
ATOM 4964 N N . GLU B 1 122 ? -12.984 -19.719 -30.312 1 85.75 122 GLU B N 1
ATOM 4965 C CA . GLU B 1 122 ? -12.469 -18.359 -30.5 1 85.75 122 GLU B CA 1
ATOM 4966 C C . GLU B 1 122 ? -13.539 -17.453 -31.094 1 85.75 122 GLU B C 1
ATOM 4968 O O . GLU B 1 122 ? -13.625 -16.281 -30.734 1 85.75 122 GLU B O 1
ATOM 4973 N N . ILE B 1 123 ? -14.273 -18.047 -31.938 1 88.06 123 ILE B N 1
ATOM 4974 C CA . ILE B 1 123 ? -15.336 -17.266 -32.562 1 88.06 123 ILE B CA 1
ATOM 4975 C C . ILE B 1 123 ? -16.391 -16.891 -31.531 1 88.06 123 ILE B C 1
ATOM 4977 O O . ILE B 1 123 ? -16.812 -15.742 -31.438 1 88.06 123 ILE B O 1
ATOM 4981 N N . ASN B 1 124 ? -16.781 -17.828 -30.719 1 90.25 124 ASN B N 1
ATOM 4982 C CA . ASN B 1 124 ? -17.781 -17.578 -29.688 1 90.25 124 ASN B CA 1
ATOM 4983 C C . ASN B 1 124 ? -17.266 -16.609 -28.625 1 90.25 124 ASN B C 1
ATOM 4985 O O . ASN B 1 124 ? -18.016 -15.781 -28.094 1 90.25 124 ASN B O 1
ATOM 4989 N N . LYS B 1 125 ? -16.016 -16.766 -28.344 1 91.31 125 LYS B N 1
ATOM 4990 C CA . LYS B 1 125 ? -15.391 -15.836 -27.406 1 91.31 125 LYS B CA 1
ATOM 4991 C C . LYS B 1 125 ? -15.438 -14.406 -27.953 1 91.31 125 LYS B C 1
ATOM 4993 O O . LYS B 1 125 ? -15.734 -13.469 -27.203 1 91.31 125 LYS B O 1
ATOM 4998 N N . ALA B 1 126 ? -15.18 -14.258 -29.219 1 92 126 ALA B N 1
ATOM 4999 C CA . ALA B 1 126 ? -15.203 -12.945 -29.859 1 92 126 ALA B CA 1
ATOM 5000 C C . ALA B 1 126 ? -16.609 -12.359 -29.844 1 92 126 ALA B C 1
ATOM 5002 O O . ALA B 1 126 ? -16.797 -11.164 -29.625 1 92 126 ALA B O 1
ATOM 5003 N N . ILE B 1 127 ? -17.531 -13.172 -30.062 1 92.19 127 ILE B N 1
ATOM 5004 C CA . ILE B 1 127 ? -18.922 -12.742 -30.062 1 92.19 127 ILE B CA 1
ATOM 5005 C C . ILE B 1 127 ? -19.312 -12.289 -28.656 1 92.19 127 ILE B C 1
ATOM 5007 O O . ILE B 1 127 ? -19.875 -11.203 -28.484 1 92.19 127 ILE B O 1
ATOM 5011 N N . ASN B 1 128 ? -19 -13.102 -27.672 1 94.38 128 ASN B N 1
ATOM 5012 C CA . ASN B 1 128 ? -19.266 -12.734 -26.281 1 94.38 128 ASN B CA 1
ATOM 5013 C C . ASN B 1 128 ? -18.609 -11.406 -25.922 1 94.38 128 ASN B C 1
ATOM 5015 O O . ASN B 1 128 ? -19.203 -10.57 -25.25 1 94.38 128 ASN B O 1
ATOM 5019 N N . SER B 1 129 ? -17.375 -11.242 -26.359 1 95 129 SER B N 1
ATOM 5020 C CA . SER B 1 129 ? -16.641 -10.016 -26.078 1 95 129 SER B CA 1
ATOM 5021 C C . SER B 1 129 ? -17.359 -8.797 -26.656 1 95 129 SER B C 1
ATOM 5023 O O . SER B 1 129 ? -17.422 -7.742 -26.016 1 95 129 SER B O 1
ATOM 5025 N N . THR B 1 130 ? -17.859 -8.984 -27.828 1 94.81 130 THR B N 1
ATOM 5026 C CA . THR B 1 130 ? -18.578 -7.902 -28.484 1 94.81 130 THR B CA 1
ATOM 5027 C C . THR B 1 130 ? -19.859 -7.551 -27.719 1 94.81 130 THR B C 1
ATOM 5029 O O . THR B 1 130 ? -20.172 -6.375 -27.547 1 94.81 130 THR B O 1
ATOM 5032 N N . ILE B 1 131 ? -20.516 -8.508 -27.266 1 94.56 131 ILE B N 1
ATOM 5033 C CA . ILE B 1 131 ? -21.734 -8.297 -26.5 1 94.56 131 ILE B CA 1
ATOM 5034 C C . ILE B 1 131 ? -21.391 -7.57 -25.203 1 94.56 131 ILE B C 1
ATOM 5036 O O . ILE B 1 131 ? -22.062 -6.605 -24.828 1 94.56 131 ILE B O 1
ATOM 5040 N N . LEU B 1 132 ? -20.344 -7.945 -24.562 1 95.75 132 LEU B N 1
ATOM 5041 C CA . LEU B 1 132 ? -19.922 -7.371 -23.297 1 95.75 132 LEU B CA 1
ATOM 5042 C C . LEU B 1 132 ? -19.484 -5.922 -23.469 1 95.75 132 LEU B C 1
ATOM 5044 O O . LEU B 1 132 ? -19.703 -5.09 -22.594 1 95.75 132 LEU B O 1
ATOM 5048 N N . ARG B 1 133 ? -18.891 -5.652 -24.578 1 94.06 133 ARG B N 1
ATOM 5049 C CA . ARG B 1 133 ? -18.375 -4.309 -24.844 1 94.06 133 ARG B CA 1
ATOM 5050 C C . ARG B 1 133 ? -19.484 -3.383 -25.312 1 94.06 133 ARG B C 1
ATOM 5052 O O . ARG B 1 133 ? -19.391 -2.162 -25.172 1 94.06 133 ARG B O 1
ATOM 5059 N N . GLY B 1 134 ? -20.5 -3.941 -25.844 1 92.62 134 GLY B N 1
ATOM 5060 C CA . GLY B 1 134 ? -21.547 -3.17 -26.5 1 92.62 134 GLY B CA 1
ATOM 5061 C C . GLY B 1 134 ? -22.5 -2.51 -25.531 1 92.62 134 GLY B C 1
ATOM 5062 O O . GLY B 1 134 ? -23.156 -1.521 -25.859 1 92.62 134 GLY B O 1
ATOM 5063 N N . SER B 1 135 ? -22.625 -3.102 -24.344 1 93.56 135 SER B N 1
ATOM 5064 C CA . SER B 1 135 ? -23.578 -2.572 -23.375 1 93.56 135 SER B CA 1
ATOM 5065 C C . SER B 1 135 ? -23.172 -2.941 -21.938 1 93.56 135 SER B C 1
ATOM 5067 O O . SER B 1 135 ? -22.578 -3.998 -21.719 1 93.56 135 SER B O 1
ATOM 5069 N N . SER B 1 136 ? -23.578 -2.033 -21 1 93.62 136 SER B N 1
ATOM 5070 C CA . SER B 1 136 ? -23.344 -2.346 -19.594 1 93.62 136 SER B CA 1
ATOM 5071 C C . SER B 1 136 ? -24.203 -3.521 -19.141 1 93.62 136 SER B C 1
ATOM 5073 O O . SER B 1 136 ? -23.953 -4.117 -18.094 1 93.62 136 SER B O 1
ATOM 5075 N N . LEU B 1 137 ? -25.188 -3.896 -19.953 1 94.94 137 LEU B N 1
ATOM 5076 C CA . LEU B 1 137 ? -26.062 -5.027 -19.656 1 94.94 137 LEU B CA 1
ATOM 5077 C C . LEU B 1 137 ? -25.562 -6.293 -20.344 1 94.94 137 LEU B C 1
ATOM 5079 O O . LEU B 1 137 ? -26.203 -7.344 -20.25 1 94.94 137 LEU B O 1
ATOM 5083 N N . GLY B 1 138 ? -24.469 -6.145 -20.969 1 95.06 138 GLY B N 1
ATOM 5084 C CA . GLY B 1 138 ? -23.953 -7.242 -21.766 1 95.06 138 GLY B CA 1
ATOM 5085 C C . GLY B 1 138 ? -23.812 -8.539 -20.984 1 95.06 138 GLY B C 1
ATOM 5086 O O . GLY B 1 138 ? -24.141 -9.609 -21.5 1 95.06 138 GLY B O 1
ATOM 5087 N N . LEU B 1 139 ? -23.359 -8.492 -19.781 1 95.25 139 LEU B N 1
ATOM 5088 C CA . LEU B 1 139 ? -23.188 -9.68 -18.969 1 95.25 139 LEU B CA 1
ATOM 5089 C C . LEU B 1 139 ? -24.531 -10.32 -18.641 1 95.25 139 LEU B C 1
ATOM 5091 O O . LEU B 1 139 ? -24.688 -11.547 -18.719 1 95.25 139 LEU B O 1
ATOM 5095 N N . VAL B 1 140 ? -25.5 -9.523 -18.312 1 94.38 140 VAL B N 1
ATOM 5096 C CA . VAL B 1 140 ? -26.844 -9.992 -18 1 94.38 140 VAL B CA 1
ATOM 5097 C C . VAL B 1 140 ? -27.438 -10.672 -19.234 1 94.38 140 VAL B C 1
ATOM 5099 O O . VAL B 1 140 ? -28.016 -11.75 -19.141 1 94.38 140 VAL B O 1
ATOM 5102 N N . ASP B 1 141 ? -27.188 -10.07 -20.344 1 93 141 ASP B N 1
ATOM 5103 C CA . ASP B 1 141 ? -27.703 -10.602 -21.609 1 93 141 ASP B CA 1
ATOM 5104 C C . ASP B 1 141 ? -27.078 -11.961 -21.922 1 93 141 ASP B C 1
ATOM 5106 O O . ASP B 1 141 ? -27.766 -12.883 -22.359 1 93 141 ASP B O 1
ATOM 5110 N N . LEU B 1 142 ? -25.844 -12.102 -21.734 1 92.56 142 LEU B N 1
ATOM 5111 C CA . LEU B 1 142 ? -25.141 -13.352 -22 1 92.56 142 LEU B CA 1
ATOM 5112 C C . LEU B 1 142 ? -25.641 -14.469 -21.078 1 92.56 142 LEU B C 1
ATOM 5114 O O . LEU B 1 142 ? -25.891 -15.586 -21.547 1 92.56 142 LEU B O 1
ATOM 5118 N N . ILE B 1 143 ? -25.766 -14.125 -19.828 1 90.5 143 ILE B N 1
ATOM 5119 C CA . ILE B 1 143 ? -26.219 -15.109 -18.859 1 90.5 143 ILE B CA 1
ATOM 5120 C C . ILE B 1 143 ? -27.656 -15.547 -19.188 1 90.5 143 ILE B C 1
ATOM 5122 O O . ILE B 1 143 ? -27.984 -16.719 -19.094 1 90.5 143 ILE B O 1
ATOM 5126 N N . ARG B 1 144 ? -28.438 -14.602 -19.594 1 89.06 144 ARG B N 1
ATOM 5127 C CA . ARG B 1 144 ? -29.812 -14.914 -20 1 89.06 144 ARG B CA 1
ATOM 5128 C C . ARG B 1 144 ? -29.812 -15.859 -21.203 1 89.06 144 ARG B C 1
ATOM 5130 O O . ARG B 1 144 ? -30.641 -16.766 -21.266 1 89.06 144 ARG B O 1
ATOM 5137 N N . GLN B 1 145 ? -28.922 -15.633 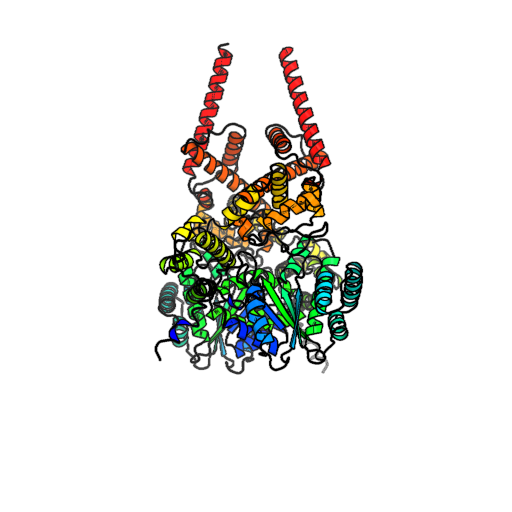-22.047 1 86.56 145 GLN B N 1
ATOM 5138 C CA . GLN B 1 145 ? -28.844 -16.438 -23.266 1 86.56 145 GLN B CA 1
ATOM 5139 C C . GLN B 1 145 ? -28.406 -17.859 -22.938 1 86.56 145 GLN B C 1
ATOM 5141 O O . GLN B 1 145 ? -28.891 -18.812 -23.547 1 86.56 145 GLN B O 1
ATOM 5146 N N . TYR B 1 146 ? -27.531 -17.984 -22.031 1 83.12 146 TYR B N 1
ATOM 5147 C CA . TYR B 1 146 ? -26.938 -19.281 -21.75 1 83.12 146 TYR B CA 1
ATOM 5148 C C . TYR B 1 146 ? -27.734 -20.016 -20.688 1 83.12 146 TYR B C 1
ATOM 5150 O O . TYR B 1 146 ? -27.531 -21.219 -20.469 1 83.12 146 TYR B O 1
ATOM 5158 N N . ARG B 1 147 ? -28.594 -19.266 -20.031 1 78.56 147 ARG B N 1
ATOM 5159 C CA . ARG B 1 147 ? -29.359 -19.859 -18.938 1 78.56 147 ARG B CA 1
ATOM 5160 C C . ARG B 1 147 ? -30.312 -20.922 -19.453 1 78.56 147 ARG B C 1
ATOM 5162 O O . ARG B 1 147 ? -31.234 -20.625 -20.203 1 78.56 147 ARG B O 1
ATOM 5169 N N . ARG B 1 148 ? -29.969 -22.109 -19.312 1 67.12 148 ARG B N 1
ATOM 5170 C CA . ARG B 1 148 ? -30.75 -23.25 -19.781 1 67.12 148 ARG B CA 1
ATOM 5171 C C . ARG B 1 148 ? -31.844 -23.625 -18.781 1 67.12 148 ARG B C 1
ATOM 5173 O O . ARG B 1 148 ? -32.906 -24.094 -19.172 1 67.12 148 ARG B O 1
ATOM 5180 N N . GLU B 1 149 ? -31.5 -23.469 -17.562 1 67.06 149 GLU B N 1
ATOM 5181 C CA . GLU B 1 149 ? -32.438 -23.828 -16.516 1 67.06 149 GLU B CA 1
ATOM 5182 C C . GLU B 1 149 ? -32.844 -22.594 -15.695 1 67.06 149 GLU B C 1
ATOM 5184 O O . GLU B 1 149 ? -32 -21.812 -15.281 1 67.06 149 GLU B O 1
ATOM 5189 N N . GLN B 1 150 ? -34.094 -22.422 -15.586 1 65.62 150 GLN B N 1
ATOM 5190 C CA . GLN B 1 150 ? -34.656 -21.25 -14.938 1 65.62 150 GLN B CA 1
ATOM 5191 C C . GLN B 1 150 ? -34.25 -21.188 -13.461 1 65.62 150 GLN B C 1
ATOM 5193 O O . GLN B 1 150 ? -34.219 -20.109 -12.875 1 65.62 150 GLN B O 1
ATOM 5198 N N . ASP B 1 151 ? -33.875 -22.266 -12.875 1 72.69 151 ASP B N 1
ATOM 5199 C CA . ASP B 1 151 ? -33.719 -22.266 -11.422 1 72.69 151 ASP B CA 1
ATOM 5200 C C . ASP B 1 151 ? -32.25 -22.156 -11.023 1 72.69 151 ASP B C 1
ATOM 5202 O O . ASP B 1 151 ? -31.906 -22.375 -9.859 1 72.69 151 ASP B O 1
ATOM 5206 N N . LYS B 1 152 ? -31.453 -21.75 -11.914 1 84.12 152 LYS B N 1
ATOM 5207 C CA . LYS B 1 152 ? -30.016 -21.734 -11.602 1 84.12 152 LYS B CA 1
ATOM 5208 C C . LYS B 1 152 ? -29.578 -20.328 -11.203 1 84.12 152 LYS B C 1
ATOM 5210 O O . LYS B 1 152 ? -29.984 -19.344 -11.82 1 84.12 152 LYS B O 1
ATOM 5215 N N . SER B 1 153 ? -28.953 -20.219 -10.07 1 89.06 153 SER B N 1
ATOM 5216 C CA . SER B 1 153 ? -28.312 -18.969 -9.664 1 89.06 153 SER B CA 1
ATOM 5217 C C . SER B 1 153 ? -26.875 -18.891 -10.172 1 89.06 153 SER B C 1
ATOM 5219 O O . SER B 1 153 ? -26.219 -19.922 -10.359 1 89.06 153 SER B O 1
ATOM 5221 N N . TYR B 1 154 ? -26.422 -17.719 -10.469 1 91.44 154 TYR B N 1
ATOM 5222 C CA . TYR B 1 154 ? -25.094 -17.531 -11.016 1 91.44 154 TYR B CA 1
ATOM 5223 C C . TYR B 1 154 ? -24.203 -16.766 -10.031 1 91.44 154 TYR B C 1
ATOM 5225 O O . TYR B 1 154 ? -24.625 -15.758 -9.461 1 91.44 154 TYR B O 1
ATOM 5233 N N . LEU B 1 155 ? -23.062 -17.297 -9.773 1 94.06 155 LEU B N 1
ATOM 5234 C CA . LEU B 1 155 ? -22.031 -16.594 -9.008 1 94.06 155 LEU B CA 1
ATOM 5235 C C . LEU B 1 155 ? -20.844 -16.234 -9.898 1 94.06 155 LEU B C 1
ATOM 5237 O O . LEU B 1 155 ? -20.234 -17.109 -10.516 1 94.06 155 LEU B O 1
ATOM 5241 N N . ILE B 1 156 ? -20.578 -15.023 -10.023 1 96.25 156 ILE B N 1
ATOM 5242 C CA . ILE B 1 156 ? -19.359 -14.562 -10.703 1 96.25 156 ILE B CA 1
ATOM 5243 C C . ILE B 1 156 ? -18.266 -14.305 -9.68 1 96.25 156 ILE B C 1
ATOM 5245 O O . ILE B 1 156 ? -18.375 -13.398 -8.852 1 96.25 156 ILE B O 1
ATOM 5249 N N . LEU B 1 157 ? -17.234 -15.062 -9.734 1 95.94 157 LEU B N 1
ATOM 5250 C CA . LEU B 1 157 ? -16.094 -14.93 -8.844 1 95.94 157 LEU B CA 1
ATOM 5251 C C . LEU B 1 157 ? -14.922 -14.258 -9.555 1 95.94 157 LEU B C 1
ATOM 5253 O O . LEU B 1 157 ? -14.312 -14.844 -10.453 1 95.94 157 LEU B O 1
ATOM 5257 N N . ILE B 1 158 ? -14.609 -13.078 -9.148 1 96.81 158 ILE B N 1
ATOM 5258 C CA . ILE B 1 158 ? -13.484 -12.344 -9.703 1 96.81 158 ILE B CA 1
ATOM 5259 C C . ILE B 1 158 ? -12.312 -12.375 -8.727 1 96.81 158 ILE B C 1
ATOM 5261 O O . ILE B 1 158 ? -12.305 -11.664 -7.723 1 96.81 158 ILE B O 1
ATOM 5265 N N . ASP B 1 159 ? -11.359 -13.141 -9.047 1 93.75 159 ASP B N 1
ATOM 5266 C CA . ASP B 1 159 ? -10.188 -13.242 -8.18 1 93.75 159 ASP B CA 1
ATOM 5267 C C . ASP B 1 159 ? -9.125 -12.219 -8.578 1 93.75 159 ASP B C 1
ATOM 5269 O O . ASP B 1 159 ? -8.984 -11.883 -9.75 1 93.75 159 ASP B O 1
ATOM 5273 N N . GLN B 1 160 ? -8.438 -11.703 -7.613 1 91.69 160 GLN B N 1
ATOM 5274 C CA . GLN B 1 160 ? -7.363 -10.734 -7.797 1 91.69 160 GLN B CA 1
ATOM 5275 C C . GLN B 1 160 ? -7.844 -9.516 -8.586 1 91.69 160 GLN B C 1
ATOM 5277 O O . GLN B 1 160 ? -7.234 -9.148 -9.594 1 91.69 160 GLN B O 1
ATOM 5282 N N . PHE B 1 161 ? -8.867 -8.898 -8.148 1 95.88 161 PHE B N 1
ATOM 5283 C CA . PHE B 1 161 ? -9.492 -7.746 -8.789 1 95.88 161 PHE B CA 1
ATOM 5284 C C . PHE B 1 161 ? -8.484 -6.617 -8.984 1 95.88 161 PHE B C 1
ATOM 5286 O O . PHE B 1 161 ? -8.641 -5.781 -9.875 1 95.88 161 PHE B O 1
ATOM 5293 N N . GLU B 1 162 ? -7.379 -6.602 -8.164 1 92.38 162 GLU B N 1
ATOM 5294 C CA . GLU B 1 162 ? -6.367 -5.555 -8.227 1 92.38 162 GLU B CA 1
ATOM 5295 C C . GLU B 1 162 ? -5.641 -5.566 -9.57 1 92.38 162 GLU B C 1
ATOM 5297 O O . GLU B 1 162 ? -4.977 -4.594 -9.93 1 92.38 162 GLU B O 1
ATOM 5302 N N . GLU B 1 163 ? -5.793 -6.676 -10.266 1 87.81 163 GLU B N 1
ATOM 5303 C CA . GLU B 1 163 ? -5.156 -6.75 -11.578 1 87.81 163 GLU B CA 1
ATOM 5304 C C . GLU B 1 163 ? -5.707 -5.688 -12.523 1 87.81 163 GLU B C 1
ATOM 5306 O O . GLU B 1 163 ? -5.02 -5.258 -13.453 1 87.81 163 GLU B O 1
ATOM 5311 N N . LEU B 1 164 ? -6.93 -5.332 -12.312 1 89.56 164 LEU B N 1
ATOM 5312 C CA . LEU B 1 164 ? -7.535 -4.266 -13.102 1 89.56 164 LEU B CA 1
ATOM 5313 C C . LEU B 1 164 ? -6.715 -2.98 -13 1 89.56 164 LEU B C 1
ATOM 5315 O O . LEU B 1 164 ? -6.602 -2.234 -13.977 1 89.56 164 LEU B O 1
ATOM 5319 N N . PHE B 1 165 ? -6.137 -2.832 -11.812 1 86.56 165 PHE B N 1
ATOM 5320 C CA . PHE B 1 165 ? -5.414 -1.594 -11.539 1 86.56 165 PHE B CA 1
ATOM 5321 C C . PHE B 1 165 ? -3.928 -1.759 -11.828 1 86.56 165 PHE B C 1
ATOM 5323 O O . PHE B 1 165 ? -3.277 -0.832 -12.32 1 86.56 165 PHE B O 1
ATOM 5330 N N . ARG B 1 166 ? -3.398 -2.861 -11.484 1 78.06 166 ARG B N 1
ATOM 5331 C CA . ARG B 1 166 ? -1.977 -3.137 -11.664 1 78.06 166 ARG B CA 1
ATOM 5332 C C . ARG B 1 166 ? -1.589 -3.07 -13.141 1 78.06 166 ARG B C 1
ATOM 5334 O O . ARG B 1 166 ? -0.58 -2.459 -13.492 1 78.06 166 ARG B O 1
ATOM 5341 N N . TYR B 1 167 ? -2.348 -3.689 -13.977 1 72.06 167 TYR B N 1
ATOM 5342 C CA . TYR B 1 167 ? -2.02 -3.777 -15.398 1 72.06 167 TYR B CA 1
ATOM 5343 C C . TYR B 1 167 ? -2.307 -2.459 -16.109 1 72.06 167 TYR B C 1
ATOM 5345 O O . TYR B 1 167 ? -1.65 -2.123 -17.094 1 72.06 167 TYR B O 1
ATOM 5353 N N . ARG B 1 168 ? -3.236 -1.734 -15.625 1 67.44 168 ARG B N 1
ATOM 5354 C CA . ARG B 1 168 ? -3.51 -0.406 -16.172 1 67.44 168 ARG B CA 1
ATOM 5355 C C . ARG B 1 168 ? -2.307 0.515 -15.984 1 67.44 168 ARG B C 1
ATOM 5357 O O . ARG B 1 168 ? -1.971 1.291 -16.875 1 67.44 168 ARG B O 1
ATOM 5364 N N . ALA B 1 169 ? -1.715 0.376 -14.859 1 61.41 169 ALA B N 1
ATOM 5365 C CA . ALA B 1 169 ? -0.574 1.226 -14.523 1 61.41 169 ALA B CA 1
ATOM 5366 C C . ALA B 1 169 ? 0.614 0.927 -15.438 1 61.41 169 ALA B C 1
ATOM 5368 O O . ALA B 1 169 ? 1.392 1.826 -15.766 1 61.41 169 ALA B O 1
ATOM 5369 N N . SER B 1 170 ? 0.72 -0.257 -15.75 1 56.88 170 SER B N 1
ATOM 5370 C CA . SER B 1 170 ? 1.846 -0.668 -16.578 1 56.88 170 SER B CA 1
ATOM 5371 C C . SER B 1 170 ? 1.663 -0.212 -18.031 1 56.88 170 SER B C 1
ATOM 5373 O O . SER B 1 170 ? 2.641 -0.036 -18.75 1 56.88 170 SER B O 1
ATOM 5375 N N . THR B 1 171 ? 0.333 0.059 -18.281 1 55 171 THR B N 1
ATOM 5376 C CA . THR B 1 171 ? 0.059 0.472 -19.656 1 55 171 THR B CA 1
ATOM 5377 C C . THR B 1 171 ? -0.232 1.969 -19.719 1 55 171 THR B C 1
ATOM 5379 O O . THR B 1 171 ? -1.232 2.387 -20.312 1 55 171 THR B O 1
ATOM 5382 N N . GLU B 1 172 ? 0.216 2.836 -18.609 1 53.06 172 GLU B N 1
ATOM 5383 C CA . GLU B 1 172 ? -0.018 4.219 -18.219 1 53.06 172 GLU B CA 1
ATOM 5384 C C . GLU B 1 172 ? -0.524 5.059 -19.391 1 53.06 172 GLU B C 1
ATOM 5386 O O . GLU B 1 172 ? -1.266 6.023 -19.188 1 53.06 172 GLU B O 1
ATOM 5391 N N . HIS B 1 173 ? -0.195 4.543 -20.594 1 51.31 173 HIS B N 1
ATOM 5392 C CA . HIS B 1 173 ? -0.421 5.516 -21.656 1 51.31 173 HIS B CA 1
ATOM 5393 C C . HIS B 1 173 ? -1.572 5.09 -22.562 1 51.31 173 HIS B C 1
ATOM 5395 O O . HIS B 1 173 ? -1.804 5.695 -23.609 1 51.31 173 HIS B O 1
ATOM 5401 N N . ASN B 1 174 ? -2.396 4.211 -21.922 1 59.16 174 ASN B N 1
ATOM 5402 C CA . ASN B 1 174 ? -3.361 3.779 -22.938 1 59.16 174 ASN B CA 1
ATOM 5403 C C . ASN B 1 174 ? -4.793 4.062 -22.5 1 59.16 174 ASN B C 1
ATOM 5405 O O . ASN B 1 174 ? -5.32 3.389 -21.609 1 59.16 174 ASN B O 1
ATOM 5409 N N . SER B 1 175 ? -5.379 5.219 -22.828 1 66.62 175 SER B N 1
ATOM 5410 C CA . SER B 1 175 ? -6.77 5.605 -22.594 1 66.62 175 SER B CA 1
ATOM 5411 C C . SER B 1 175 ? -7.711 4.422 -22.797 1 66.62 175 SER B C 1
ATOM 5413 O O . SER B 1 175 ? -8.711 4.297 -22.094 1 66.62 175 SER B O 1
ATOM 5415 N N . ASP B 1 176 ? -7.312 3.547 -23.516 1 74.94 176 ASP B N 1
ATOM 5416 C CA . ASP B 1 176 ? -8.141 2.383 -23.828 1 74.94 176 ASP B CA 1
ATOM 5417 C C . ASP B 1 176 ? -8.219 1.439 -22.625 1 74.94 176 ASP B C 1
ATOM 5419 O O . ASP B 1 176 ? -9.273 0.866 -22.359 1 74.94 176 ASP B O 1
ATOM 5423 N N . ALA B 1 177 ? -7.152 1.429 -21.922 1 74.31 177 ALA B N 1
ATOM 5424 C CA . ALA B 1 177 ? -7.117 0.553 -20.75 1 74.31 177 ALA B CA 1
ATOM 5425 C C . ALA B 1 177 ? -8.031 1.072 -19.656 1 74.31 177 ALA B C 1
ATOM 5427 O O . ALA B 1 177 ? -8.703 0.291 -18.969 1 74.31 177 ALA B O 1
ATOM 5428 N N . ILE B 1 178 ? -8.133 2.33 -19.516 1 75.88 178 ILE B N 1
ATOM 5429 C CA . ILE B 1 178 ? -8.984 2.949 -18.516 1 75.88 178 ILE B CA 1
ATOM 5430 C C . ILE B 1 178 ? -10.453 2.721 -18.875 1 75.88 178 ILE B C 1
ATOM 5432 O O . ILE B 1 178 ? -11.258 2.33 -18.031 1 75.88 178 ILE B O 1
ATOM 5436 N N . ASN B 1 179 ? -10.734 2.895 -20.078 1 83.31 179 ASN B N 1
ATOM 5437 C CA . ASN B 1 179 ? -12.102 2.697 -20.562 1 83.31 179 ASN B CA 1
ATOM 5438 C C . ASN B 1 179 ? -12.547 1.247 -20.391 1 83.31 179 ASN B C 1
ATOM 5440 O O . ASN B 1 179 ? -13.695 0.985 -20.031 1 83.31 179 ASN B O 1
ATOM 5444 N N . GLU B 1 180 ? -11.656 0.399 -20.641 1 87.81 180 GLU B N 1
ATOM 5445 C CA . GLU B 1 180 ? -11.984 -1.016 -20.5 1 87.81 180 GLU B CA 1
ATOM 5446 C C . GLU B 1 180 ? -12.258 -1.372 -19.031 1 87.81 180 GLU B C 1
ATOM 5448 O O . GLU B 1 180 ? -13.164 -2.156 -18.75 1 87.81 180 GLU B O 1
ATOM 5453 N N . SER B 1 181 ? -11.5 -0.75 -18.172 1 88.75 181 SER B N 1
ATOM 5454 C CA . SER B 1 181 ? -11.711 -0.994 -16.75 1 88.75 181 SER B CA 1
ATOM 5455 C C . SER B 1 181 ? -13.07 -0.489 -16.297 1 88.75 181 SER B C 1
ATOM 5457 O O . SER B 1 181 ? -13.758 -1.158 -15.523 1 88.75 181 SER B O 1
ATOM 5459 N N . ILE B 1 182 ? -13.414 0.606 -16.812 1 89.88 182 ILE B N 1
ATOM 5460 C CA . ILE B 1 182 ? -14.711 1.192 -16.453 1 89.88 182 ILE B CA 1
ATOM 5461 C C . ILE B 1 182 ? -15.836 0.307 -16.984 1 89.88 182 ILE B C 1
ATOM 5463 O O . ILE B 1 182 ? -16.781 -0.003 -16.25 1 89.88 182 ILE B O 1
ATOM 5467 N N . ALA B 1 183 ? -15.656 -0.063 -18.188 1 93.31 183 ALA B N 1
ATOM 5468 C CA . ALA B 1 183 ? -16.656 -0.93 -18.797 1 93.31 183 ALA B CA 1
ATOM 5469 C C . ALA B 1 183 ? -16.797 -2.242 -18.031 1 93.31 183 ALA B C 1
ATOM 5471 O O . ALA B 1 183 ? -17.906 -2.727 -17.797 1 93.31 183 ALA B O 1
ATOM 5472 N N . PHE B 1 184 ? -15.688 -2.793 -17.672 1 95.44 184 PHE B N 1
ATOM 5473 C CA . PHE B 1 184 ? -15.648 -4.047 -16.938 1 95.44 184 PHE B CA 1
ATOM 5474 C C . PHE B 1 184 ? -16.391 -3.916 -15.609 1 95.44 184 PHE B C 1
ATOM 5476 O O . PHE B 1 184 ? -17.203 -4.777 -15.266 1 95.44 184 PHE B O 1
ATOM 5483 N N . VAL B 1 185 ? -16.188 -2.828 -14.922 1 96.12 185 VAL B N 1
ATOM 5484 C CA . VAL B 1 185 ? -16.812 -2.584 -13.625 1 96.12 185 VAL B CA 1
ATOM 5485 C C . VAL B 1 185 ? -18.312 -2.367 -13.812 1 96.12 185 VAL B C 1
ATOM 5487 O O . VAL B 1 185 ? -19.125 -2.893 -13.047 1 96.12 185 VAL B O 1
ATOM 5490 N N . ASP B 1 186 ? -18.672 -1.683 -14.82 1 96.19 186 ASP B N 1
ATOM 5491 C CA . ASP B 1 186 ? -20.078 -1.394 -15.094 1 96.19 186 ASP B CA 1
ATOM 5492 C C . ASP B 1 186 ? -20.859 -2.678 -15.359 1 96.19 186 ASP B C 1
ATOM 5494 O O . ASP B 1 186 ? -22.016 -2.789 -14.977 1 96.19 186 ASP B O 1
ATOM 5498 N N . LEU B 1 187 ? -20.25 -3.594 -16.047 1 96.75 187 LEU B N 1
ATOM 5499 C CA . LEU B 1 187 ? -20.891 -4.871 -16.344 1 96.75 187 LEU B CA 1
ATOM 5500 C C . LEU B 1 187 ? -21.328 -5.559 -15.055 1 96.75 187 LEU B C 1
ATOM 5502 O O . LEU B 1 187 ? -22.469 -6.047 -14.969 1 96.75 187 LEU B O 1
ATOM 5506 N N . PHE B 1 188 ? -20.531 -5.523 -14.086 1 95.94 188 PHE B N 1
ATOM 5507 C CA . PHE B 1 188 ? -20.844 -6.234 -12.852 1 95.94 188 PHE B CA 1
ATOM 5508 C C . PHE B 1 188 ? -21.812 -5.438 -12 1 95.94 188 PHE B C 1
ATOM 5510 O O . PHE B 1 188 ? -22.672 -6.016 -11.312 1 95.94 188 PHE B O 1
ATOM 5517 N N . LEU B 1 189 ? -21.656 -4.164 -12.031 1 96.12 189 LEU B N 1
ATOM 5518 C CA . LEU B 1 189 ? -22.578 -3.332 -11.266 1 96.12 189 LEU B CA 1
ATOM 5519 C C . LEU B 1 189 ? -24.016 -3.506 -11.758 1 96.12 189 LEU B C 1
ATOM 5521 O O . LEU B 1 189 ? -24.938 -3.652 -10.953 1 96.12 189 LEU B O 1
ATOM 5525 N N . GLU B 1 190 ? -24.125 -3.525 -13.055 1 96.06 190 GLU B N 1
ATOM 5526 C CA . GLU B 1 190 ? -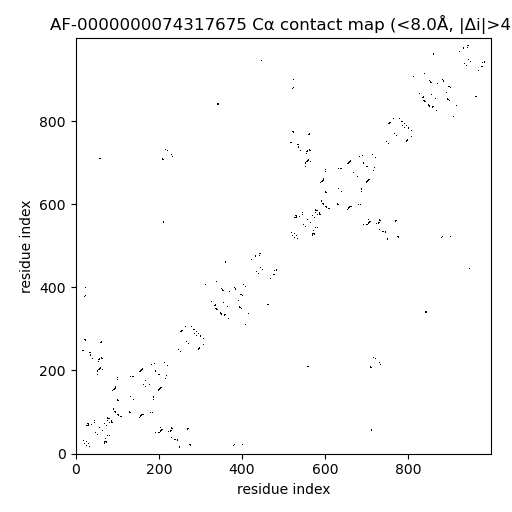25.453 -3.725 -13.625 1 96.06 190 GLU B CA 1
ATOM 5527 C C . GLU B 1 190 ? -25.984 -5.121 -13.312 1 96.06 190 GLU B C 1
ATOM 5529 O O . GLU B 1 190 ? -27.172 -5.293 -13.062 1 96.06 190 GLU B O 1
ATOM 5534 N N . ALA B 1 191 ? -25.109 -6.055 -13.336 1 94.75 191 ALA B N 1
ATOM 5535 C CA . ALA B 1 191 ? -25.5 -7.426 -13.008 1 94.75 191 ALA B CA 1
ATOM 5536 C C . ALA B 1 191 ? -26 -7.527 -11.57 1 94.75 191 ALA B C 1
ATOM 5538 O O . ALA B 1 191 ? -26.953 -8.25 -11.289 1 94.75 191 ALA B O 1
ATOM 5539 N N . ILE B 1 192 ? -25.406 -6.816 -10.68 1 93.81 192 ILE B N 1
ATOM 5540 C CA . ILE B 1 192 ? -25.766 -6.812 -9.266 1 93.81 192 ILE B CA 1
ATOM 5541 C C . ILE B 1 192 ? -27.094 -6.082 -9.086 1 93.81 192 ILE B C 1
ATOM 5543 O O . ILE B 1 192 ? -27.938 -6.504 -8.289 1 93.81 192 ILE B O 1
ATOM 5547 N N . ASN B 1 193 ? -27.281 -5.035 -9.797 1 93.62 193 ASN B N 1
ATOM 5548 C CA . ASN B 1 193 ? -28.391 -4.121 -9.562 1 93.62 193 ASN B CA 1
ATOM 5549 C C . ASN B 1 193 ? -29.688 -4.648 -10.18 1 93.62 193 ASN B C 1
ATOM 5551 O O . ASN B 1 193 ? -30.781 -4.34 -9.695 1 93.62 193 ASN B O 1
ATOM 5555 N N . GLN B 1 194 ? -29.5 -5.406 -11.203 1 89.94 194 GLN B N 1
ATOM 5556 C CA . GLN B 1 194 ? -30.719 -5.906 -11.852 1 89.94 194 GLN B CA 1
ATOM 5557 C C . GLN B 1 194 ? -31.375 -7.008 -11.016 1 89.94 194 GLN B C 1
ATOM 5559 O O . GLN B 1 194 ? -30.688 -7.723 -10.281 1 89.94 194 GLN B O 1
ATOM 5564 N N . SER B 1 195 ? -32.656 -7.109 -11 1 86.06 195 SER B N 1
ATOM 5565 C CA . SER B 1 195 ? -33.375 -8.047 -10.148 1 86.06 195 SER B CA 1
ATOM 5566 C C . SER B 1 195 ? -34 -9.164 -10.969 1 86.06 195 SER B C 1
ATOM 5568 O O . SER B 1 195 ? -34.625 -10.078 -10.414 1 86.06 195 SER B O 1
ATOM 5570 N N . GLU B 1 196 ? -33.812 -9.195 -12.195 1 82.69 196 GLU B N 1
ATOM 5571 C CA . GLU B 1 196 ? -34.438 -10.188 -13.062 1 82.69 196 GLU B CA 1
ATOM 5572 C C . GLU B 1 196 ? -33.75 -11.539 -12.961 1 82.69 196 GLU B C 1
ATOM 5574 O O . GLU B 1 196 ? -34.406 -12.578 -12.945 1 82.69 196 GLU B O 1
ATOM 5579 N N . GLN B 1 197 ? -32.5 -11.484 -12.922 1 82.25 197 GLN B N 1
ATOM 5580 C CA . GLN B 1 197 ? -31.703 -12.703 -12.836 1 82.25 197 GLN B CA 1
ATOM 5581 C C . GLN B 1 197 ? -30.984 -12.789 -11.492 1 82.25 197 GLN B C 1
ATOM 5583 O O . GLN B 1 197 ? -30.531 -11.781 -10.953 1 82.25 197 GLN B O 1
ATOM 5588 N N . PRO B 1 198 ? -30.922 -13.969 -10.922 1 87.06 198 PRO B N 1
ATOM 5589 C CA . PRO B 1 198 ? -30.203 -14.141 -9.656 1 87.06 198 PRO B CA 1
ATOM 5590 C C . PRO B 1 198 ? -28.688 -14.18 -9.844 1 87.06 198 PRO B C 1
ATOM 5592 O O . PRO B 1 198 ? -28.094 -15.25 -9.828 1 87.06 198 PRO B O 1
ATOM 5595 N N . ILE B 1 199 ? -28.078 -13.125 -10.062 1 92.69 199 ILE B N 1
ATOM 5596 C CA . ILE B 1 199 ? -26.641 -13.016 -10.281 1 92.69 199 ILE B CA 1
ATOM 5597 C C . ILE B 1 199 ? -25.969 -12.445 -9.039 1 92.69 199 ILE B C 1
ATOM 5599 O O . ILE B 1 199 ? -26.375 -11.398 -8.531 1 92.69 199 ILE B O 1
ATOM 5603 N N . TYR B 1 200 ? -25.047 -13.156 -8.523 1 94.56 200 TYR B N 1
ATOM 5604 C CA . TYR B 1 200 ? -24.219 -12.742 -7.395 1 94.56 200 TYR B CA 1
ATOM 5605 C C . TYR B 1 200 ? -22.781 -12.523 -7.824 1 94.56 200 TYR B C 1
ATOM 5607 O O . TYR B 1 200 ? -22.281 -13.203 -8.727 1 94.56 200 TYR B O 1
ATOM 5615 N N . VAL B 1 201 ? -22.156 -11.57 -7.203 1 97.06 201 VAL B N 1
ATOM 5616 C CA . VAL B 1 201 ? -20.766 -11.273 -7.555 1 97.06 201 VAL B CA 1
ATOM 5617 C C . VAL B 1 201 ? -19.906 -11.273 -6.293 1 97.06 201 VAL B C 1
ATOM 5619 O O . VAL B 1 201 ? -20.266 -10.641 -5.293 1 97.06 201 VAL B O 1
ATOM 5622 N N . ALA B 1 202 ? -18.844 -12.016 -6.289 1 97.06 202 ALA B N 1
ATOM 5623 C CA . ALA B 1 202 ? -17.828 -12 -5.25 1 97.06 202 ALA B CA 1
ATOM 5624 C C . ALA B 1 202 ? -16.453 -11.664 -5.832 1 97.06 202 ALA B C 1
ATOM 5626 O O . ALA B 1 202 ? -16.047 -12.258 -6.836 1 97.06 202 ALA B O 1
ATOM 5627 N N . LEU B 1 203 ? -15.797 -10.727 -5.289 1 97.25 203 LEU B N 1
ATOM 5628 C CA . LEU B 1 203 ? -14.445 -10.438 -5.766 1 97.25 203 LEU B CA 1
ATOM 5629 C C . LEU B 1 203 ? -13.445 -10.492 -4.621 1 97.25 203 LEU B C 1
ATOM 5631 O O . LEU B 1 203 ? -13.805 -10.289 -3.461 1 97.25 203 LEU B O 1
ATOM 5635 N N . THR B 1 204 ? -12.234 -10.875 -4.926 1 97 204 THR B N 1
ATOM 5636 C CA . THR B 1 204 ? -11.109 -10.797 -4.004 1 97 204 THR B CA 1
ATOM 5637 C C . THR B 1 204 ? -10.133 -9.703 -4.43 1 97 204 THR B C 1
ATOM 5639 O O . THR B 1 204 ? -9.961 -9.445 -5.625 1 97 204 THR B O 1
ATOM 5642 N N . MET B 1 205 ? -9.555 -9.109 -3.416 1 95.75 205 MET B N 1
ATOM 5643 C CA . MET B 1 205 ? -8.633 -8.016 -3.713 1 95.75 205 MET B CA 1
ATOM 5644 C C . MET B 1 205 ? -7.605 -7.855 -2.6 1 95.75 205 MET B C 1
ATOM 5646 O O . MET B 1 205 ? -7.922 -8.039 -1.423 1 95.75 205 MET B O 1
ATOM 5650 N N . ARG B 1 206 ? -6.398 -7.547 -3.023 1 91.38 206 ARG B N 1
ATOM 5651 C CA . ARG B 1 206 ? -5.402 -7.172 -2.027 1 91.38 206 ARG B CA 1
ATOM 5652 C C . ARG B 1 206 ? -5.832 -5.926 -1.261 1 91.38 206 ARG B C 1
ATOM 5654 O O . ARG B 1 206 ? -6.398 -4.996 -1.843 1 91.38 206 ARG B O 1
ATOM 5661 N N . SER B 1 207 ? -5.5 -5.938 -0.019 1 93.56 207 SER B N 1
ATOM 5662 C CA . SER B 1 207 ? -5.969 -4.871 0.862 1 93.56 207 SER B CA 1
ATOM 5663 C C . SER B 1 207 ? -5.352 -3.529 0.483 1 93.56 207 SER B C 1
ATOM 5665 O O . SER B 1 207 ? -5.98 -2.482 0.647 1 93.56 207 SER B O 1
ATOM 5667 N N . ASP B 1 208 ? -4.156 -3.486 -0.028 1 89.12 208 ASP B N 1
ATOM 5668 C CA . ASP B 1 208 ? -3.465 -2.234 -0.317 1 89.12 208 ASP B CA 1
ATOM 5669 C C . ASP B 1 208 ? -3.998 -1.597 -1.599 1 89.12 208 ASP B C 1
ATOM 5671 O O . ASP B 1 208 ? -3.574 -0.502 -1.976 1 89.12 208 ASP B O 1
ATOM 5675 N N . PHE B 1 209 ? -4.992 -2.266 -2.246 1 91.69 209 PHE B N 1
ATOM 5676 C CA . PHE B 1 209 ? -5.527 -1.728 -3.49 1 91.69 209 PHE B CA 1
ATOM 5677 C C . PHE B 1 209 ? -6.949 -1.224 -3.295 1 91.69 209 PHE B C 1
ATOM 5679 O O . PHE B 1 209 ? -7.57 -0.722 -4.234 1 91.69 209 PHE B O 1
ATOM 5686 N N . ILE B 1 210 ? -7.473 -1.354 -2.182 1 94.38 210 ILE B N 1
ATOM 5687 C CA . ILE B 1 210 ? -8.883 -1.034 -1.975 1 94.38 210 ILE B CA 1
ATOM 5688 C C . ILE B 1 210 ? -9.125 0.439 -2.295 1 94.38 210 ILE B C 1
ATOM 5690 O O . ILE B 1 210 ? -10.203 0.806 -2.771 1 94.38 210 ILE B O 1
ATOM 5694 N N . GLY B 1 211 ? -8.133 1.274 -2.029 1 92.25 211 GLY B N 1
ATOM 5695 C CA . GLY B 1 211 ? -8.266 2.695 -2.312 1 92.25 211 GLY B CA 1
ATOM 5696 C C . GLY B 1 211 ? -8.5 2.992 -3.781 1 92.25 211 GLY B C 1
ATOM 5697 O O . GLY B 1 211 ? -9.141 3.99 -4.121 1 92.25 211 GLY B O 1
ATOM 5698 N N . GLU B 1 212 ? -8.016 2.127 -4.688 1 90.38 212 GLU B N 1
ATOM 5699 C CA . GLU B 1 212 ? -8.18 2.307 -6.129 1 90.38 212 GLU B CA 1
ATOM 5700 C C . GLU B 1 212 ? -9.648 2.217 -6.535 1 90.38 212 GLU B C 1
ATOM 5702 O O . GLU B 1 212 ? -10.047 2.76 -7.566 1 90.38 212 GLU B O 1
ATOM 5707 N N . CYS B 1 213 ? -10.422 1.605 -5.777 1 93.94 213 CYS B N 1
ATOM 5708 C CA . CYS B 1 213 ? -11.836 1.434 -6.086 1 93.94 213 CYS B CA 1
ATOM 5709 C C . CYS B 1 213 ? -12.602 2.744 -5.922 1 93.94 213 CYS B C 1
ATOM 5711 O O . CYS B 1 213 ? -13.711 2.891 -6.43 1 93.94 213 CYS B O 1
ATOM 5713 N N . ALA B 1 214 ? -11.977 3.682 -5.227 1 91.38 214 ALA B N 1
ATOM 5714 C CA . ALA B 1 214 ? -12.633 4.961 -4.965 1 91.38 214 ALA B CA 1
ATOM 5715 C C . ALA B 1 214 ? -12.914 5.711 -6.266 1 91.38 214 ALA B C 1
ATOM 5717 O O . ALA B 1 214 ? -13.75 6.617 -6.301 1 91.38 214 ALA B O 1
ATOM 5718 N N . GLN B 1 215 ? -12.258 5.34 -7.336 1 88.5 215 GLN B N 1
ATOM 5719 C CA . GLN B 1 215 ? -12.453 5.992 -8.625 1 88.5 215 GLN B CA 1
ATOM 5720 C C . GLN B 1 215 ? -13.781 5.578 -9.258 1 88.5 215 GLN B C 1
ATOM 5722 O O . GLN B 1 215 ? -14.227 6.195 -10.227 1 88.5 215 GLN B O 1
ATOM 5727 N N . PHE B 1 216 ? -14.391 4.508 -8.703 1 91.88 216 PHE B N 1
ATOM 5728 C CA . PHE B 1 216 ? -15.695 4.027 -9.148 1 91.88 216 PHE B CA 1
ATOM 5729 C C . PHE B 1 216 ? -16.75 4.254 -8.07 1 91.88 216 PHE B C 1
ATOM 5731 O O . PHE B 1 216 ? -16.969 3.393 -7.219 1 91.88 216 PHE B O 1
ATOM 5738 N N . PRO B 1 217 ? -17.516 5.309 -8.133 1 90.06 217 PRO B N 1
ATOM 5739 C CA . PRO B 1 217 ? -18.422 5.68 -7.051 1 90.06 217 PRO B CA 1
ATOM 5740 C C . PRO B 1 217 ? -19.438 4.582 -6.73 1 90.06 217 PRO B C 1
ATOM 5742 O O . PRO B 1 217 ? -19.672 4.273 -5.559 1 90.06 217 PRO B O 1
ATOM 5745 N N . GLU B 1 218 ? -20.016 4.027 -7.738 1 93.81 218 GLU B N 1
ATOM 5746 C CA . GLU B 1 218 ? -21.016 3 -7.492 1 93.81 218 GLU B CA 1
ATOM 5747 C C . GLU B 1 218 ? -20.391 1.75 -6.879 1 93.81 218 GLU B C 1
ATOM 5749 O O . GLU B 1 218 ? -21 1.112 -6.012 1 93.81 218 GLU B O 1
ATOM 5754 N N . LEU B 1 219 ? -19.234 1.389 -7.387 1 95.94 219 LEU B N 1
ATOM 5755 C CA . LEU B 1 219 ? -18.516 0.259 -6.801 1 95.94 219 LEU B CA 1
ATOM 5756 C C . LEU B 1 219 ? -18.172 0.534 -5.344 1 95.94 219 LEU B C 1
ATOM 5758 O O . LEU B 1 219 ? -18.312 -0.347 -4.492 1 95.94 219 LEU B O 1
ATOM 5762 N N . THR B 1 220 ? -17.797 1.735 -5.098 1 94.88 220 THR B N 1
ATOM 5763 C CA . THR B 1 220 ? -17.453 2.148 -3.742 1 94.88 220 THR B CA 1
ATOM 5764 C C . THR B 1 220 ? -18.656 1.999 -2.812 1 94.88 220 THR B C 1
ATOM 5766 O O . THR B 1 220 ? -18.516 1.502 -1.693 1 94.88 220 THR B O 1
ATOM 5769 N N . LYS B 1 221 ? -19.766 2.383 -3.266 1 94.25 221 LYS B N 1
ATOM 5770 C CA . LYS B 1 221 ? -21 2.246 -2.49 1 94.25 221 LYS B CA 1
ATOM 5771 C C . LYS B 1 221 ? -21.297 0.78 -2.178 1 94.25 221 LYS B C 1
ATOM 5773 O O . LYS B 1 221 ? -21.641 0.44 -1.046 1 94.25 221 LYS B O 1
ATOM 5778 N N . LYS B 1 222 ? -21.109 -0.053 -3.213 1 96.56 222 LYS B N 1
ATOM 5779 C CA . LYS B 1 222 ? -21.328 -1.482 -3.01 1 96.56 222 LYS B CA 1
ATOM 5780 C C . LYS B 1 222 ? -20.359 -2.047 -1.984 1 96.56 222 LYS B C 1
ATOM 5782 O O . LYS B 1 222 ? -20.734 -2.842 -1.124 1 96.56 222 LYS B O 1
ATOM 5787 N N . ILE B 1 223 ? -19.125 -1.609 -2 1 96.81 223 ILE B N 1
ATOM 5788 C CA . ILE B 1 223 ? -18.094 -2.076 -1.088 1 96.81 223 ILE B CA 1
ATOM 5789 C C . ILE B 1 223 ? -18.406 -1.602 0.33 1 96.81 223 ILE B C 1
ATOM 5791 O O . ILE B 1 223 ? -18.25 -2.359 1.292 1 96.81 223 ILE B O 1
ATOM 5795 N N . ASN B 1 224 ? -18.844 -0.379 0.444 1 95.69 224 ASN B N 1
ATOM 5796 C CA . ASN B 1 224 ? -19.172 0.178 1.754 1 95.69 224 ASN B CA 1
ATOM 5797 C C . ASN B 1 224 ? -20.297 -0.6 2.43 1 95.69 224 ASN B C 1
ATOM 5799 O O . ASN B 1 224 ? -20.344 -0.682 3.658 1 95.69 224 ASN B O 1
ATOM 5803 N N . ASN B 1 225 ? -21.094 -1.215 1.623 1 94.44 225 ASN B N 1
ATOM 5804 C CA . ASN B 1 225 ? -22.219 -1.968 2.162 1 94.44 225 ASN B CA 1
ATOM 5805 C C . ASN B 1 225 ? -21.859 -3.43 2.406 1 94.44 225 ASN B C 1
ATOM 5807 O O . ASN B 1 225 ? -22.422 -4.078 3.281 1 94.44 225 ASN B O 1
ATOM 5811 N N . SER B 1 226 ? -20.953 -3.906 1.573 1 95.81 226 SER B N 1
ATOM 5812 C CA . SER B 1 226 ? -20.641 -5.332 1.62 1 95.81 226 SER B CA 1
ATOM 5813 C C . SER B 1 226 ? -19.156 -5.582 1.38 1 95.81 226 SER B C 1
ATOM 5815 O O . SER B 1 226 ? -18.734 -5.82 0.245 1 95.81 226 SER B O 1
ATOM 5817 N N . HIS B 1 227 ? -18.469 -5.574 2.445 1 94.25 227 HIS B N 1
ATOM 5818 C CA . HIS B 1 227 ? -17.031 -5.816 2.436 1 94.25 227 HIS B CA 1
ATOM 5819 C C . HIS B 1 227 ? -16.625 -6.781 3.547 1 94.25 227 HIS B C 1
ATOM 5821 O O . HIS B 1 227 ? -17.297 -6.852 4.582 1 94.25 227 HIS B O 1
ATOM 5827 N N . TYR B 1 228 ? -15.578 -7.578 3.281 1 96.56 228 TYR B N 1
ATOM 5828 C CA . TYR B 1 228 ? -15.078 -8.5 4.293 1 96.56 228 TYR B CA 1
ATOM 5829 C C . TYR B 1 228 ? -13.555 -8.523 4.305 1 96.56 228 TYR B C 1
ATOM 5831 O O . TYR B 1 228 ? -12.922 -9.07 3.396 1 96.56 228 TYR B O 1
ATOM 5839 N N . LEU B 1 229 ? -12.969 -7.969 5.336 1 96.38 229 LEU B N 1
ATOM 5840 C CA . LEU B 1 229 ? -11.539 -8.062 5.578 1 96.38 229 LEU B CA 1
ATOM 5841 C C . LEU B 1 229 ? -11.18 -9.367 6.277 1 96.38 229 LEU B C 1
ATOM 5843 O O . LEU B 1 229 ? -11.664 -9.641 7.383 1 96.38 229 LEU B O 1
ATOM 5847 N N . ILE B 1 230 ? -10.352 -10.102 5.625 1 93.75 230 ILE B N 1
ATOM 5848 C CA . ILE B 1 230 ? -9.992 -11.414 6.168 1 93.75 230 ILE B CA 1
ATOM 5849 C C . ILE B 1 230 ? -9.062 -11.234 7.367 1 93.75 230 ILE B C 1
ATOM 5851 O O . ILE B 1 230 ? -7.992 -10.641 7.25 1 93.75 230 ILE B O 1
ATOM 5855 N N . PRO B 1 231 ? -9.477 -11.758 8.484 1 91.38 231 PRO B N 1
ATOM 5856 C CA . PRO B 1 231 ? -8.578 -11.703 9.641 1 91.38 231 PRO B CA 1
ATOM 5857 C C . PRO B 1 231 ? -7.414 -12.68 9.539 1 91.38 231 PRO B C 1
ATOM 5859 O O . PRO B 1 231 ? -7.496 -13.664 8.797 1 91.38 231 PRO B O 1
ATOM 5862 N N . GLN B 1 232 ? -6.391 -12.359 10.297 1 89 232 GLN B N 1
ATOM 5863 C CA . GLN B 1 232 ? -5.293 -13.312 10.406 1 89 232 GLN B CA 1
ATOM 5864 C C . GLN B 1 232 ? -5.719 -14.547 11.203 1 89 232 GLN B C 1
ATOM 5866 O O . GLN B 1 232 ? -6.543 -14.445 12.117 1 89 232 GLN B O 1
ATOM 5871 N N . LEU B 1 233 ? -5.168 -15.602 10.773 1 89.56 233 LEU B N 1
ATOM 5872 C CA . LEU B 1 233 ? -5.445 -16.812 11.531 1 89.56 233 LEU B CA 1
ATOM 5873 C C . LEU B 1 233 ? -4.852 -16.734 12.938 1 89.56 233 LEU B C 1
ATOM 5875 O O . LEU B 1 233 ? -3.73 -16.25 13.109 1 89.56 233 LEU B O 1
ATOM 5879 N N . SER B 1 234 ? -5.605 -17.172 13.898 1 88 234 SER B N 1
ATOM 5880 C CA . SER B 1 234 ? -5.07 -17.312 15.25 1 88 234 SER B CA 1
ATOM 5881 C C . SER B 1 234 ? -4.094 -18.484 15.336 1 88 234 SER B C 1
ATOM 5883 O O . SER B 1 234 ? -3.99 -19.281 14.406 1 88 234 SER B O 1
ATOM 5885 N N . ARG B 1 235 ? -3.426 -18.516 16.438 1 89.75 235 ARG B N 1
ATOM 5886 C CA . ARG B 1 235 ? -2.482 -19.609 16.641 1 89.75 235 ARG B CA 1
ATOM 5887 C C . ARG B 1 235 ? -3.191 -20.969 16.594 1 89.75 235 ARG B C 1
ATOM 5889 O O . ARG B 1 235 ? -2.689 -21.922 15.992 1 89.75 235 ARG B O 1
ATOM 5896 N N . GLY B 1 236 ? -4.402 -20.984 17.219 1 91.75 236 GLY B N 1
ATOM 5897 C CA . GLY B 1 236 ? -5.195 -22.203 17.172 1 91.75 236 GLY B CA 1
ATOM 5898 C C . GLY B 1 236 ? -5.66 -22.562 15.781 1 91.75 236 GLY B C 1
ATOM 5899 O O . GLY B 1 236 ? -5.641 -23.734 15.406 1 91.75 236 GLY B O 1
ATOM 5900 N N . GLN B 1 237 ? -5.996 -21.641 15.031 1 90.69 237 GLN B N 1
ATOM 5901 C CA . GLN B 1 237 ? -6.434 -21.859 13.656 1 90.69 237 GLN B CA 1
ATOM 5902 C C . GLN B 1 237 ? -5.273 -22.328 12.781 1 90.69 237 GLN B C 1
ATOM 5904 O O . GLN B 1 237 ? -5.445 -23.188 11.922 1 90.69 237 GLN B O 1
ATOM 5909 N N . LYS B 1 238 ? -4.113 -21.75 13.008 1 92.81 238 LYS B N 1
ATOM 5910 C CA . LYS B 1 238 ? -2.922 -22.188 12.281 1 92.81 238 LYS B CA 1
ATOM 5911 C C . LYS B 1 238 ? -2.58 -23.641 12.609 1 92.81 238 LYS B C 1
ATOM 5913 O O . LYS B 1 238 ? -2.178 -24.406 11.727 1 92.81 238 LYS B O 1
ATOM 5918 N N . GLN B 1 239 ? -2.773 -23.969 13.859 1 95.81 239 GLN B N 1
ATOM 5919 C CA . GLN B 1 239 ? -2.527 -25.344 14.273 1 95.81 239 GLN B CA 1
ATOM 5920 C C . GLN B 1 239 ? -3.441 -26.312 13.531 1 95.81 239 GLN B C 1
ATOM 5922 O O . GLN B 1 239 ? -2.99 -27.359 13.062 1 95.81 239 GLN B O 1
ATOM 5927 N N . LEU B 1 240 ? -4.672 -25.953 13.391 1 95.12 240 LEU B N 1
ATOM 5928 C CA . LEU B 1 240 ? -5.625 -26.781 12.664 1 95.12 240 LEU B CA 1
ATOM 5929 C C . LEU B 1 240 ? -5.242 -26.891 11.188 1 95.12 240 LEU B C 1
ATOM 5931 O O . LEU B 1 240 ? -5.387 -27.938 10.57 1 95.12 240 LEU B O 1
ATOM 5935 N N . ALA B 1 241 ? -4.738 -25.812 10.656 1 93.38 241 ALA B N 1
ATOM 5936 C CA . ALA B 1 241 ? -4.359 -25.766 9.242 1 93.38 241 ALA B CA 1
ATOM 5937 C C . ALA B 1 241 ? -3.133 -26.625 8.977 1 93.38 241 ALA B C 1
ATOM 5939 O O . ALA B 1 241 ? -2.883 -27.016 7.832 1 93.38 241 ALA B O 1
ATOM 5940 N N . ILE B 1 242 ? -2.381 -26.844 10.039 1 96.31 242 ILE B N 1
ATOM 5941 C CA . ILE B 1 242 ? -1.195 -27.688 9.922 1 96.31 242 ILE B CA 1
ATOM 5942 C C . ILE B 1 242 ? -1.579 -29.156 10.141 1 96.31 242 ILE B C 1
ATOM 5944 O O . ILE B 1 242 ? -1.31 -30 9.297 1 96.31 242 ILE B O 1
ATOM 5948 N N . GLU B 1 243 ? -2.309 -29.438 11.172 1 97.5 243 GLU B N 1
ATOM 5949 C CA . GLU B 1 243 ? -2.557 -30.797 11.617 1 97.5 243 GLU B CA 1
ATOM 5950 C C . GLU B 1 243 ? -3.709 -31.438 10.844 1 97.5 243 GLU B C 1
ATOM 5952 O O . GLU B 1 243 ? -3.703 -32.625 10.586 1 97.5 243 GLU B O 1
ATOM 5957 N N . GLY B 1 244 ? -4.664 -30.672 10.477 1 95.69 244 GLY B N 1
ATOM 5958 C CA . GLY B 1 244 ? -5.84 -31.172 9.789 1 95.69 244 GLY B CA 1
ATOM 5959 C C . GLY B 1 244 ? -5.512 -31.891 8.492 1 95.69 244 GLY B C 1
ATOM 5960 O O . GLY B 1 244 ? -5.77 -33.094 8.352 1 95.69 244 GLY B O 1
ATOM 5961 N N . PRO B 1 245 ? -4.895 -31.219 7.586 1 95.94 245 PRO B N 1
ATOM 5962 C CA . PRO B 1 245 ? -4.547 -31.844 6.309 1 95.94 245 PRO B CA 1
ATOM 5963 C C . PRO B 1 245 ? -3.646 -33.062 6.477 1 95.94 245 PRO B C 1
ATOM 5965 O O . PRO B 1 245 ? -3.781 -34.062 5.738 1 95.94 245 PRO B O 1
ATOM 5968 N N . ILE B 1 246 ? -2.744 -33.031 7.426 1 96.75 246 ILE B N 1
ATOM 5969 C CA . ILE B 1 246 ? -1.833 -34.156 7.656 1 96.75 246 ILE B CA 1
ATOM 5970 C C . ILE B 1 246 ? -2.627 -35.375 8.047 1 96.75 246 ILE B C 1
ATOM 5972 O O . ILE B 1 246 ? -2.371 -36.469 7.535 1 96.75 246 ILE B O 1
ATOM 5976 N N . ALA B 1 247 ? -3.59 -35.188 8.898 1 95.56 247 ALA B N 1
ATOM 5977 C CA . ALA B 1 247 ? -4.438 -36.281 9.32 1 95.56 247 ALA B CA 1
ATOM 5978 C C . ALA B 1 247 ? -5.23 -36.844 8.148 1 95.56 247 ALA B C 1
ATOM 5980 O O . ALA B 1 247 ? -5.332 -38.062 7.992 1 95.56 247 ALA B O 1
ATOM 5981 N N . VAL B 1 248 ? -5.691 -36.031 7.297 1 95.06 248 VAL B N 1
ATOM 5982 C CA . VAL B 1 248 ? -6.473 -36.438 6.137 1 95.06 248 VAL B CA 1
ATOM 5983 C C . VAL B 1 248 ? -5.578 -37.219 5.16 1 95.06 248 VAL B C 1
ATOM 5985 O O . VAL B 1 248 ? -6.02 -38.156 4.531 1 95.06 248 VAL B O 1
ATOM 5988 N N . GLY B 1 249 ? -4.398 -36.781 5.09 1 94.06 249 GLY B N 1
ATOM 5989 C CA . GLY B 1 249 ? -3.449 -37.438 4.199 1 94.06 249 GLY B CA 1
ATOM 5990 C C . GLY B 1 249 ? -2.928 -38.75 4.738 1 94.06 249 GLY B C 1
ATOM 5991 O O . GLY B 1 249 ? -2.174 -39.438 4.059 1 94.06 249 GLY B O 1
ATOM 5992 N N . GLY B 1 250 ? -3.311 -39.062 5.969 1 91.88 250 GLY B N 1
ATOM 5993 C CA . GLY B 1 250 ? -2.938 -40.344 6.543 1 91.88 250 GLY B CA 1
ATOM 5994 C C . GLY B 1 250 ? -1.652 -40.281 7.348 1 91.88 250 GLY B C 1
ATOM 5995 O O . GLY B 1 250 ? -1.095 -41.312 7.715 1 91.88 250 GLY B O 1
ATOM 5996 N N . GLY B 1 251 ? -1.19 -39.031 7.562 1 93.62 251 GLY B N 1
ATOM 5997 C CA . GLY B 1 251 ? 0.038 -38.875 8.328 1 93.62 251 GLY B CA 1
ATOM 5998 C C . GLY B 1 251 ? -0.201 -38.469 9.758 1 93.62 251 GLY B C 1
ATOM 5999 O O . GLY B 1 251 ? -1.348 -38.281 10.18 1 93.62 251 GLY B O 1
ATOM 6000 N N . LYS B 1 252 ? 0.912 -38.5 10.484 1 95.56 252 LYS B N 1
ATOM 6001 C CA . LYS B 1 252 ? 0.948 -37.969 11.844 1 95.56 252 LYS B CA 1
ATOM 6002 C C . LYS B 1 252 ? 2.072 -36.938 12.008 1 95.56 252 LYS B C 1
ATOM 6004 O O . LYS B 1 252 ? 3.072 -37 11.289 1 95.56 252 LYS B O 1
ATOM 6009 N N . ILE B 1 253 ? 1.842 -35.969 12.914 1 97.31 253 ILE B N 1
ATOM 6010 C CA . ILE B 1 253 ? 2.846 -34.938 13.133 1 97.31 253 ILE B CA 1
ATOM 6011 C C . ILE B 1 253 ? 3.199 -34.875 14.617 1 97.31 253 ILE B C 1
ATOM 6013 O O . ILE B 1 253 ? 2.32 -34.969 15.477 1 97.31 253 ILE B O 1
ATOM 6017 N N . SER B 1 254 ? 4.449 -34.781 14.844 1 97.44 254 SER B N 1
ATOM 6018 C CA . SER B 1 254 ? 4.895 -34.625 16.219 1 97.44 254 SER B CA 1
ATOM 6019 C C . SER B 1 254 ? 4.504 -33.281 16.797 1 97.44 254 SER B C 1
ATOM 6021 O O . SER B 1 254 ? 4.449 -32.281 16.078 1 97.44 254 SER B O 1
ATOM 6023 N N . LYS B 1 255 ? 4.273 -33.219 18.078 1 96.75 255 LYS B N 1
ATOM 6024 C CA . LYS B 1 255 ? 3.914 -31.984 18.766 1 96.75 255 LYS B CA 1
ATOM 6025 C C . LYS B 1 255 ? 5.039 -30.969 18.672 1 96.75 255 LYS B C 1
ATOM 6027 O O . LYS B 1 255 ? 4.781 -29.766 18.594 1 96.75 255 LYS B O 1
ATOM 6032 N N . ARG B 1 256 ? 6.207 -31.391 18.703 1 96.88 256 ARG B N 1
ATOM 6033 C CA . ARG B 1 256 ? 7.348 -30.484 18.641 1 96.88 256 ARG B CA 1
ATOM 6034 C C . ARG B 1 256 ? 7.441 -29.812 17.281 1 96.88 256 ARG B C 1
ATOM 6036 O O . ARG B 1 256 ? 7.777 -28.625 17.188 1 96.88 256 ARG B O 1
ATOM 6043 N N . LEU B 1 257 ? 7.172 -30.609 16.266 1 97.62 257 LEU B N 1
ATOM 6044 C CA . LEU B 1 257 ? 7.188 -30.016 14.93 1 97.62 257 LEU B CA 1
ATOM 6045 C C . LEU B 1 257 ? 6.07 -28.984 14.789 1 97.62 257 LEU B C 1
ATOM 6047 O O . LEU B 1 257 ? 6.281 -27.906 14.242 1 97.62 257 LEU B O 1
ATOM 6051 N N . THR B 1 258 ? 4.902 -29.344 15.281 1 97.44 258 THR B N 1
ATOM 6052 C CA . THR B 1 258 ? 3.793 -28.391 15.242 1 97.44 258 THR B CA 1
ATOM 6053 C C . THR B 1 258 ? 4.168 -27.094 15.938 1 97.44 258 THR B C 1
ATOM 6055 O O . THR B 1 258 ? 3.943 -26 15.398 1 97.44 258 THR B O 1
ATOM 6058 N N . GLN B 1 259 ? 4.77 -27.203 17.047 1 96.75 259 GLN B N 1
ATOM 6059 C CA . GLN B 1 259 ? 5.156 -26.031 17.812 1 96.75 259 GLN B CA 1
ATOM 6060 C C . GLN B 1 259 ? 6.211 -25.219 17.078 1 96.75 259 GLN B C 1
ATOM 6062 O O . GLN B 1 259 ? 6.145 -23.984 17.062 1 96.75 259 GLN B O 1
ATOM 6067 N N . GLN B 1 260 ? 7.137 -25.875 16.516 1 96.25 260 GLN B N 1
ATOM 6068 C CA . GLN B 1 260 ? 8.188 -25.188 15.781 1 96.25 260 GLN B CA 1
ATOM 6069 C C . GLN B 1 260 ? 7.613 -24.438 14.578 1 96.25 260 GLN B C 1
ATOM 6071 O O . GLN B 1 260 ? 7.996 -23.297 14.312 1 96.25 260 GLN B O 1
ATOM 6076 N N . LEU B 1 261 ? 6.777 -25.094 13.914 1 95.75 261 LEU B N 1
ATOM 6077 C CA . LEU B 1 261 ? 6.141 -24.484 12.758 1 95.75 261 LEU B CA 1
ATOM 6078 C C . LEU B 1 261 ? 5.367 -23.234 13.164 1 95.75 261 LEU B C 1
ATOM 6080 O O . LEU B 1 261 ? 5.461 -22.188 12.508 1 95.75 261 LEU B O 1
ATOM 6084 N N . LEU B 1 262 ? 4.637 -23.297 14.211 1 94.56 262 LEU B N 1
ATOM 6085 C CA . LEU B 1 262 ? 3.848 -22.172 14.711 1 94.56 262 LEU B CA 1
ATOM 6086 C C . LEU B 1 262 ? 4.75 -21.016 15.094 1 94.56 262 LEU B C 1
ATOM 6088 O O . LEU B 1 262 ? 4.402 -19.844 14.867 1 94.56 262 LEU B O 1
ATOM 6092 N N . ASN B 1 263 ? 5.859 -21.328 15.578 1 92.31 263 ASN B N 1
ATOM 6093 C CA . ASN B 1 263 ? 6.816 -20.281 15.953 1 92.31 263 ASN B CA 1
ATOM 6094 C C . ASN B 1 263 ? 7.461 -19.641 14.727 1 92.31 263 ASN B C 1
ATOM 6096 O O . ASN B 1 263 ? 7.672 -18.438 14.695 1 92.31 263 ASN B O 1
ATOM 6100 N N . ASP B 1 264 ? 7.734 -20.438 13.758 1 91.38 264 ASP B N 1
ATOM 6101 C CA . ASP B 1 264 ? 8.422 -19.953 12.562 1 91.38 264 ASP B CA 1
ATOM 6102 C C . ASP B 1 264 ? 7.5 -19.078 11.711 1 91.38 264 ASP B C 1
ATOM 6104 O O . ASP B 1 264 ? 7.957 -18.141 11.055 1 91.38 264 ASP B O 1
ATOM 6108 N N . ILE B 1 265 ? 6.316 -19.406 11.594 1 86.69 265 ILE B N 1
ATOM 6109 C CA . ILE B 1 265 ? 5.355 -18.672 10.773 1 86.69 265 ILE B CA 1
ATOM 6110 C C . ILE B 1 265 ? 5.129 -17.281 11.359 1 86.69 265 ILE B C 1
ATOM 6112 O O . ILE B 1 265 ? 5.004 -16.297 10.617 1 86.69 265 ILE B O 1
ATOM 6116 N N . GLY B 1 266 ? 5.168 -17.125 12.625 1 75.88 266 GLY B N 1
ATOM 6117 C CA . GLY B 1 266 ? 4.98 -15.844 13.273 1 75.88 266 GLY B CA 1
ATOM 6118 C C . GLY B 1 266 ? 3.744 -15.102 12.797 1 75.88 266 GLY B C 1
ATOM 6119 O O . GLY B 1 266 ? 2.73 -15.727 12.477 1 75.88 266 GLY B O 1
ATOM 6120 N N . ASP B 1 267 ? 3.805 -13.711 12.859 1 67.62 267 ASP B N 1
ATOM 6121 C CA . ASP B 1 267 ? 2.627 -12.898 12.57 1 67.62 267 ASP B CA 1
ATOM 6122 C C . ASP B 1 267 ? 2.859 -12.016 11.344 1 67.62 267 ASP B C 1
ATOM 6124 O O . ASP B 1 267 ? 2.072 -11.109 11.062 1 67.62 267 ASP B O 1
ATOM 6128 N N . THR B 1 268 ? 3.934 -12.438 10.664 1 63.44 268 THR B N 1
ATOM 6129 C CA . THR B 1 268 ? 4.254 -11.594 9.523 1 63.44 268 THR B CA 1
ATOM 6130 C C . THR B 1 268 ? 3.326 -11.898 8.352 1 63.44 268 THR B C 1
ATOM 6132 O O . THR B 1 268 ? 2.748 -12.984 8.273 1 63.44 268 THR B O 1
ATOM 6135 N N . GLN B 1 269 ? 3.25 -10.906 7.508 1 60.94 269 GLN B N 1
ATOM 6136 C CA . GLN B 1 269 ? 2.422 -10.969 6.309 1 60.94 269 GLN B CA 1
ATOM 6137 C C . GLN B 1 269 ? 2.926 -12.039 5.348 1 60.94 269 GLN B C 1
ATOM 6139 O O . GLN B 1 269 ? 4.105 -12.398 5.371 1 60.94 269 GLN B O 1
ATOM 6144 N N . ASP B 1 270 ? 2.109 -12.789 4.586 1 68.19 270 ASP B N 1
ATOM 6145 C CA . ASP B 1 270 ? 2.363 -13.695 3.471 1 68.19 270 ASP B CA 1
ATOM 6146 C C . ASP B 1 270 ? 2.867 -15.047 3.969 1 68.19 270 ASP B C 1
ATOM 6148 O O . ASP B 1 270 ? 3.705 -15.68 3.322 1 68.19 270 ASP B O 1
ATOM 6152 N N . GLN B 1 271 ? 2.445 -15.422 5.129 1 77.62 271 GLN B N 1
ATOM 6153 C CA . GLN B 1 271 ? 3.092 -16.594 5.707 1 77.62 271 GLN B CA 1
ATOM 6154 C C . GLN B 1 271 ? 2.334 -17.875 5.348 1 77.62 271 GLN B C 1
ATOM 6156 O O . GLN B 1 271 ? 2.91 -18.969 5.34 1 77.62 271 GLN B O 1
ATOM 6161 N N . LEU B 1 272 ? 1.152 -17.703 4.848 1 87.88 272 LEU B N 1
ATOM 6162 C CA . LEU B 1 272 ? 0.386 -18.938 4.668 1 87.88 272 LEU B CA 1
ATOM 6163 C C . LEU B 1 272 ? 0.867 -19.703 3.443 1 87.88 272 LEU B C 1
ATOM 6165 O O . LEU B 1 272 ? 1.089 -20.922 3.512 1 87.88 272 LEU B O 1
ATOM 6169 N N . PRO B 1 273 ? 1.102 -19.016 2.352 1 89 273 PRO B N 1
ATOM 6170 C CA . PRO B 1 273 ? 1.634 -19.766 1.206 1 89 273 PRO B CA 1
ATOM 6171 C C . PRO B 1 273 ? 2.994 -20.391 1.494 1 89 273 PRO B C 1
ATOM 6173 O O . PRO B 1 273 ? 3.27 -21.516 1.045 1 89 273 PRO B O 1
ATOM 6176 N N . LEU B 1 274 ? 3.787 -19.75 2.25 1 90.88 274 LEU B N 1
ATOM 6177 C CA . LEU B 1 274 ? 5.098 -20.266 2.605 1 90.88 274 LEU B CA 1
ATOM 6178 C C . LEU B 1 274 ? 4.965 -21.484 3.516 1 90.88 274 LEU B C 1
ATOM 6180 O O . LEU B 1 274 ? 5.711 -22.469 3.373 1 90.88 274 LEU B O 1
ATOM 6184 N N . MET B 1 275 ? 4.035 -21.391 4.379 1 92.75 275 MET B N 1
ATOM 6185 C CA . MET B 1 275 ? 3.77 -22.516 5.27 1 92.75 275 MET B CA 1
ATOM 6186 C C . MET B 1 275 ? 3.303 -23.734 4.477 1 92.75 275 MET B C 1
ATOM 6188 O O . MET B 1 275 ? 3.805 -24.844 4.68 1 92.75 275 MET B O 1
ATOM 6192 N N . GLN B 1 276 ? 2.395 -23.5 3.584 1 93.69 276 GLN B N 1
ATOM 6193 C CA . GLN B 1 276 ? 1.861 -24.578 2.766 1 93.69 276 GLN B CA 1
ATOM 6194 C C . GLN B 1 276 ? 2.955 -25.203 1.907 1 93.69 276 GLN B C 1
ATOM 6196 O O . GLN B 1 276 ? 3.012 -26.422 1.763 1 93.69 276 GLN B O 1
ATOM 6201 N N . HIS B 1 277 ? 3.756 -24.375 1.404 1 94.31 277 HIS B N 1
ATOM 6202 C CA . HIS B 1 277 ? 4.852 -24.859 0.578 1 94.31 277 HIS B CA 1
ATOM 6203 C C . HIS B 1 277 ? 5.844 -25.672 1.404 1 94.31 277 HIS B C 1
ATOM 6205 O O . HIS B 1 277 ? 6.258 -26.766 0.993 1 94.31 277 HIS B O 1
ATOM 6211 N N . ALA B 1 278 ? 6.23 -25.141 2.551 1 95.31 278 ALA B N 1
ATOM 6212 C CA . ALA B 1 278 ? 7.176 -25.844 3.422 1 95.31 278 ALA B CA 1
ATOM 6213 C C . ALA B 1 278 ? 6.617 -27.188 3.881 1 95.31 278 ALA B C 1
ATOM 6215 O O . ALA B 1 278 ? 7.34 -28.172 3.93 1 95.31 278 ALA B O 1
ATOM 6216 N N . LEU B 1 279 ? 5.379 -27.203 4.16 1 97.06 279 LEU B N 1
ATOM 6217 C CA . LEU B 1 279 ? 4.738 -28.422 4.609 1 97.06 279 LEU B CA 1
ATOM 6218 C C . LEU B 1 279 ? 4.656 -29.438 3.473 1 97.06 279 LEU B C 1
ATOM 6220 O O . LEU B 1 279 ? 4.812 -30.641 3.695 1 97.06 279 LEU B O 1
ATOM 6224 N N . MET B 1 280 ? 4.348 -28.969 2.287 1 96.56 280 MET B N 1
ATOM 6225 C CA . MET B 1 280 ? 4.348 -29.859 1.123 1 96.56 280 MET B CA 1
ATOM 6226 C C . MET B 1 280 ? 5.707 -30.516 0.948 1 96.56 280 MET B C 1
ATOM 6228 O O . MET B 1 280 ? 5.785 -31.734 0.786 1 96.56 280 MET B O 1
ATOM 6232 N N . ARG B 1 281 ? 6.734 -29.719 1.031 1 96.5 281 ARG B N 1
ATOM 6233 C CA . ARG B 1 281 ? 8.094 -30.234 0.873 1 96.5 281 ARG B CA 1
ATOM 6234 C C . ARG B 1 281 ? 8.438 -31.203 2.002 1 96.5 281 ARG B C 1
ATOM 6236 O O . ARG B 1 281 ? 9.07 -32.219 1.769 1 96.5 281 ARG B O 1
ATOM 6243 N N . THR B 1 282 ? 8.062 -30.812 3.207 1 97.62 282 THR B N 1
ATOM 6244 C CA . THR B 1 282 ? 8.312 -31.672 4.359 1 97.62 282 THR B CA 1
ATOM 6245 C C . THR B 1 282 ? 7.609 -33 4.199 1 97.62 282 THR B C 1
ATOM 6247 O O . THR B 1 282 ? 8.203 -34.062 4.457 1 97.62 282 THR B O 1
ATOM 6250 N N . TRP B 1 283 ? 6.387 -33 3.799 1 96.94 283 TRP B N 1
ATOM 6251 C CA . TRP B 1 283 ? 5.605 -34.188 3.566 1 96.94 283 TRP B CA 1
ATOM 6252 C C . TRP B 1 283 ? 6.273 -35.094 2.523 1 96.94 283 TRP B C 1
ATOM 6254 O O . TRP B 1 283 ? 6.418 -36.281 2.727 1 96.94 283 TRP B O 1
ATOM 6264 N N . GLN B 1 284 ? 6.629 -34.469 1.419 1 94.94 284 GLN B N 1
ATOM 6265 C CA . GLN B 1 284 ? 7.27 -35.219 0.34 1 94.94 284 GLN B CA 1
ATOM 6266 C C . GLN B 1 284 ? 8.547 -35.906 0.827 1 94.94 284 GLN B C 1
ATOM 6268 O O . GLN B 1 284 ? 8.766 -37.094 0.542 1 94.94 284 GLN B O 1
ATOM 6273 N N . TYR B 1 285 ? 9.344 -35.156 1.521 1 95.81 285 TYR B N 1
ATOM 6274 C CA . TYR B 1 285 ? 10.578 -35.719 2.053 1 95.81 285 TYR B CA 1
ATOM 6275 C C . TYR B 1 285 ? 10.281 -36.844 3.037 1 95.81 285 TYR B C 1
ATOM 6277 O O . TYR B 1 285 ? 10.93 -37.906 3 1 95.81 285 TYR B O 1
ATOM 6285 N N . TRP B 1 286 ? 9.367 -36.594 3.971 1 96.31 286 TRP B N 1
ATOM 6286 C CA . TRP B 1 286 ? 8.945 -37.594 4.957 1 96.31 286 TRP B CA 1
ATOM 6287 C C . TRP B 1 286 ? 8.469 -38.875 4.277 1 96.31 286 TRP B C 1
ATOM 6289 O O . TRP B 1 286 ? 8.852 -39.969 4.672 1 96.31 286 TRP B O 1
ATOM 6299 N N . GLU B 1 287 ? 7.602 -38.75 3.234 1 94.06 287 GLU B N 1
ATOM 6300 C CA . GLU B 1 287 ? 7.059 -39.906 2.521 1 94.06 287 GLU B CA 1
ATOM 6301 C C . GLU B 1 287 ? 8.172 -40.719 1.898 1 94.06 287 GLU B C 1
ATOM 6303 O O . GLU B 1 287 ? 8.102 -41.969 1.9 1 94.06 287 GLU B O 1
ATOM 6308 N N . GLU B 1 288 ? 9.172 -40.094 1.41 1 93.12 288 GLU B N 1
ATOM 6309 C CA . GLU B 1 288 ? 10.273 -40.75 0.724 1 93.12 288 GLU B CA 1
ATOM 6310 C C . GLU B 1 288 ? 11.25 -41.375 1.721 1 93.12 288 GLU B C 1
ATOM 6312 O O . GLU B 1 288 ? 11.914 -42.375 1.415 1 93.12 288 GLU B O 1
ATOM 6317 N N . ASN B 1 289 ? 11.328 -40.812 2.939 1 92.88 289 ASN B N 1
ATOM 6318 C CA . ASN B 1 289 ? 12.422 -41.219 3.82 1 92.88 289 ASN B CA 1
ATOM 6319 C C . ASN B 1 289 ? 11.914 -41.781 5.133 1 92.88 289 ASN B C 1
ATOM 6321 O O . ASN B 1 289 ? 12.703 -42.25 5.965 1 92.88 289 ASN B O 1
ATOM 6325 N N . ARG B 1 290 ? 10.695 -41.844 5.242 1 87.62 290 ARG B N 1
ATOM 6326 C CA . ARG B 1 290 ? 10.141 -42.188 6.543 1 87.62 290 ARG B CA 1
ATOM 6327 C C . ARG B 1 290 ? 10.352 -43.688 6.824 1 87.62 290 ARG B C 1
ATOM 6329 O O . ARG B 1 290 ? 10.367 -44.5 5.902 1 87.62 290 ARG B O 1
ATOM 6336 N N . GLU B 1 291 ? 10.508 -43.844 8.156 1 88.81 291 GLU B N 1
ATOM 6337 C CA . GLU B 1 291 ? 10.43 -45.219 8.648 1 88.81 291 GLU B CA 1
ATOM 6338 C C . GLU B 1 291 ? 8.984 -45.625 8.898 1 88.81 291 GLU B C 1
ATOM 6340 O O . GLU B 1 291 ? 8.062 -44.812 8.773 1 88.81 291 GLU B O 1
ATOM 6345 N N . GLU B 1 292 ? 8.828 -46.906 9.156 1 84.31 292 GLU B N 1
ATOM 6346 C CA . GLU B 1 292 ? 7.477 -47.438 9.352 1 84.31 292 GLU B CA 1
ATOM 6347 C C . GLU B 1 292 ? 6.777 -46.719 10.5 1 84.31 292 GLU B C 1
ATOM 6349 O O . GLU B 1 292 ? 7.312 -46.656 11.609 1 84.31 292 GLU B O 1
ATOM 6354 N N . GLU B 1 293 ? 5.66 -46.062 10.289 1 84.5 293 GLU B N 1
ATOM 6355 C CA . GLU B 1 293 ? 4.75 -45.438 11.234 1 84.5 293 GLU B CA 1
ATOM 6356 C C . GLU B 1 293 ? 5.375 -44.188 11.859 1 84.5 293 GLU B C 1
ATOM 6358 O O . GLU B 1 293 ? 4.961 -43.75 12.938 1 84.5 293 GLU B O 1
ATOM 6363 N N . GLU B 1 294 ? 6.363 -43.688 11.109 1 93.19 294 GLU B N 1
ATOM 6364 C CA . GLU B 1 294 ? 7.02 -42.5 11.641 1 93.19 294 GLU B CA 1
ATOM 6365 C C . GLU B 1 294 ? 6.188 -41.25 11.383 1 93.19 294 GLU B C 1
ATOM 6367 O O . GLU B 1 294 ? 5.605 -41.094 10.305 1 93.19 294 GLU B O 1
ATOM 6372 N N . SER B 1 295 ? 6.129 -40.469 12.391 1 96.31 295 SER B N 1
ATOM 6373 C CA . SER B 1 295 ? 5.434 -39.188 12.25 1 96.31 295 SER B CA 1
ATOM 6374 C C . SER B 1 295 ? 6.336 -38.125 11.617 1 96.31 295 SER B C 1
ATOM 6376 O O . SER B 1 295 ? 7.562 -38.25 11.68 1 96.31 295 SER B O 1
ATOM 6378 N N . LEU B 1 296 ? 5.672 -37.188 10.906 1 97.12 296 LEU B N 1
ATOM 6379 C CA . LEU B 1 296 ? 6.43 -36 10.5 1 97.12 296 LEU B CA 1
ATOM 6380 C C . LEU B 1 296 ? 7.094 -35.344 11.703 1 97.12 296 LEU B C 1
ATOM 6382 O O . LEU B 1 296 ? 6.461 -35.188 12.75 1 97.12 296 LEU B O 1
ATOM 6386 N N . ASP B 1 297 ? 8.273 -35.062 11.508 1 97.44 297 ASP B N 1
ATOM 6387 C CA . ASP B 1 297 ? 9.031 -34.562 12.641 1 97.44 297 ASP B CA 1
ATOM 6388 C C . ASP B 1 297 ? 9.977 -33.438 12.203 1 97.44 297 ASP B C 1
ATOM 6390 O O . ASP B 1 297 ? 10.031 -33.094 11.016 1 97.44 297 ASP B O 1
ATOM 6394 N N . ILE B 1 298 ? 10.703 -32.906 13.203 1 97.31 298 ILE B N 1
ATOM 6395 C CA . ILE B 1 298 ? 11.578 -31.75 13.008 1 97.31 298 ILE B CA 1
ATOM 6396 C C . ILE B 1 298 ? 12.68 -32.094 12.008 1 97.31 298 ILE B C 1
ATOM 6398 O O . ILE B 1 298 ? 13.086 -31.266 11.203 1 97.31 298 ILE B O 1
ATOM 6402 N N . LYS B 1 299 ? 13.125 -33.312 12.039 1 96.38 299 LYS B N 1
ATOM 6403 C CA . LYS B 1 299 ? 14.195 -33.719 11.133 1 96.38 299 LYS B CA 1
ATOM 6404 C C . LYS B 1 299 ? 13.766 -33.562 9.68 1 96.38 299 LYS B C 1
ATOM 6406 O O . LYS B 1 299 ? 14.555 -33.156 8.828 1 96.38 299 LYS B O 1
ATOM 6411 N N . HIS B 1 300 ? 12.562 -33.969 9.398 1 97.44 300 HIS B N 1
ATOM 6412 C CA . HIS B 1 300 ? 12.039 -33.844 8.047 1 97.44 300 HIS B CA 1
ATOM 6413 C C . HIS B 1 300 ? 11.922 -32.375 7.637 1 97.44 300 HIS B C 1
ATOM 6415 O O . HIS B 1 300 ? 12.234 -32.031 6.5 1 97.44 300 HIS B O 1
ATOM 6421 N N . TYR B 1 301 ? 11.484 -31.562 8.602 1 97.81 301 TYR B N 1
ATOM 6422 C CA . TYR B 1 301 ? 11.328 -30.125 8.398 1 97.81 301 TYR B CA 1
ATOM 6423 C C . TYR B 1 301 ? 12.68 -29.453 8.172 1 97.81 301 TYR B C 1
ATOM 6425 O O . TYR B 1 301 ? 12.828 -28.641 7.27 1 97.81 301 TYR B O 1
ATOM 6433 N N . ASN B 1 302 ? 13.625 -29.844 8.867 1 97.19 302 ASN B N 1
ATOM 6434 C CA . ASN B 1 302 ? 14.977 -29.297 8.727 1 97.19 302 ASN B CA 1
ATOM 6435 C C . ASN B 1 302 ? 15.617 -29.734 7.41 1 97.19 302 ASN B C 1
ATOM 6437 O O . ASN B 1 302 ? 16.375 -28.984 6.805 1 97.19 302 ASN B O 1
ATOM 6441 N N . ALA B 1 303 ? 15.312 -30.875 7.008 1 96.31 303 ALA B N 1
ATOM 6442 C CA . ALA B 1 303 ? 15.906 -31.422 5.797 1 96.31 303 ALA B CA 1
ATOM 6443 C C . ALA B 1 303 ? 15.523 -30.594 4.57 1 96.31 303 ALA B C 1
ATOM 6445 O O . ALA B 1 303 ? 16.281 -30.516 3.604 1 96.31 303 ALA B O 1
ATOM 6446 N N . VAL B 1 304 ? 14.391 -30.016 4.637 1 96.19 304 VAL B N 1
ATOM 6447 C CA . VAL B 1 304 ? 13.922 -29.281 3.469 1 96.19 304 VAL B CA 1
ATOM 6448 C C . VAL B 1 304 ? 14.242 -27.797 3.629 1 96.19 304 VAL B C 1
ATOM 6450 O O . VAL B 1 304 ? 13.828 -26.969 2.814 1 96.19 304 VAL B O 1
ATOM 6453 N N . GLY B 1 305 ? 14.898 -27.422 4.703 1 95.5 305 GLY B N 1
ATOM 6454 C CA . GLY B 1 305 ? 15.352 -26.047 4.875 1 95.5 305 GLY B CA 1
ATOM 6455 C C . GLY B 1 305 ? 14.367 -25.172 5.637 1 95.5 305 GLY B C 1
ATOM 6456 O O . GLY B 1 305 ? 14.477 -23.953 5.633 1 95.5 305 GLY B O 1
ATOM 6457 N N . THR B 1 306 ? 13.344 -25.828 6.27 1 95.56 306 THR B N 1
ATOM 6458 C CA . THR B 1 306 ? 12.32 -25.109 7.02 1 95.56 306 THR B CA 1
ATOM 6459 C C . THR B 1 306 ? 11.633 -24.078 6.137 1 95.56 306 THR B C 1
ATOM 6461 O O . THR B 1 306 ? 11.82 -24.062 4.918 1 95.56 306 THR B O 1
ATOM 6464 N N . ILE B 1 307 ? 10.844 -23.234 6.711 1 92.25 307 ILE B N 1
ATOM 6465 C CA . ILE B 1 307 ? 10.094 -22.234 5.969 1 92.25 307 ILE B CA 1
ATOM 6466 C C . ILE B 1 307 ? 11.055 -21.188 5.395 1 92.25 307 ILE B C 1
ATOM 6468 O O . ILE B 1 307 ? 10.75 -20.547 4.383 1 92.25 307 ILE B O 1
ATOM 6472 N N . ARG B 1 308 ? 12.188 -21.078 5.887 1 90.12 308 ARG B N 1
ATOM 6473 C CA . ARG B 1 308 ? 13.148 -20.047 5.547 1 90.12 308 ARG B CA 1
ATOM 6474 C C . ARG B 1 308 ? 13.797 -20.312 4.195 1 90.12 308 ARG B C 1
ATOM 6476 O O . ARG B 1 308 ? 13.984 -19.391 3.393 1 90.12 308 ARG B O 1
ATOM 6483 N N . GLU B 1 309 ? 14.062 -21.594 3.953 1 93.62 309 GLU B N 1
ATOM 6484 C CA . GLU B 1 309 ? 14.875 -21.875 2.773 1 93.62 309 GLU B CA 1
ATOM 6485 C C . GLU B 1 309 ? 14.148 -22.812 1.815 1 93.62 309 GLU B C 1
ATOM 6487 O O . GLU B 1 309 ? 14.586 -23 0.676 1 93.62 309 GLU B O 1
ATOM 6492 N N . ALA B 1 310 ? 13.133 -23.359 2.189 1 94.44 310 ALA B N 1
ATOM 6493 C CA . ALA B 1 310 ? 12.469 -24.406 1.407 1 94.44 310 ALA B CA 1
ATOM 6494 C C . ALA B 1 310 ? 12.156 -23.906 -0.003 1 94.44 310 ALA B C 1
ATOM 6496 O O . ALA B 1 310 ? 12.375 -24.625 -0.98 1 94.44 310 ALA B O 1
ATOM 6497 N N . LEU B 1 311 ? 11.672 -22.719 -0.084 1 94 311 LEU B N 1
ATOM 6498 C CA . LEU B 1 311 ? 11.289 -22.172 -1.379 1 94 311 LEU B CA 1
ATOM 6499 C C . LEU B 1 311 ? 12.516 -21.953 -2.26 1 94 311 LEU B C 1
ATOM 6501 O O . LEU B 1 311 ? 12.5 -22.281 -3.447 1 94 311 LEU B O 1
ATOM 6505 N N . SER B 1 312 ? 13.539 -21.453 -1.669 1 95.5 312 SER B N 1
ATOM 6506 C CA . SER B 1 312 ? 14.781 -21.234 -2.412 1 95.5 312 SER B CA 1
ATOM 6507 C C . SER B 1 312 ? 15.359 -22.547 -2.926 1 95.5 312 SER B C 1
ATOM 6509 O O . SER B 1 312 ? 15.758 -22.641 -4.086 1 95.5 312 SER B O 1
ATOM 6511 N N . LEU B 1 313 ? 15.375 -23.469 -2.078 1 95.88 313 LEU B N 1
ATOM 6512 C CA . LEU B 1 313 ? 15.898 -24.781 -2.455 1 95.88 313 LEU B CA 1
ATOM 6513 C C . LEU B 1 313 ? 15.055 -25.391 -3.568 1 95.88 313 LEU B C 1
ATOM 6515 O O . LEU B 1 313 ? 15.602 -25.984 -4.508 1 95.88 313 LEU B O 1
ATOM 6519 N N . HIS B 1 314 ? 13.812 -25.266 -3.426 1 95.5 314 HIS B N 1
ATOM 6520 C CA . HIS B 1 314 ? 12.891 -25.797 -4.422 1 95.5 314 HIS B CA 1
ATOM 6521 C C . HIS B 1 314 ? 13.094 -25.125 -5.777 1 95.5 314 HIS B C 1
ATOM 6523 O O . HIS B 1 314 ? 13.102 -25.797 -6.812 1 95.5 314 HIS B O 1
ATOM 6529 N N . ALA B 1 315 ? 13.203 -23.844 -5.793 1 96.62 315 ALA B N 1
ATOM 6530 C CA . ALA B 1 315 ? 13.453 -23.094 -7.023 1 96.62 315 ALA B CA 1
ATOM 6531 C C . ALA B 1 315 ? 14.789 -23.5 -7.641 1 96.62 315 ALA B C 1
ATOM 6533 O O . ALA B 1 315 ? 14.906 -23.609 -8.859 1 96.62 315 ALA B O 1
ATOM 6534 N N . ASN B 1 316 ? 15.773 -23.719 -6.801 1 97 316 ASN B N 1
ATOM 6535 C CA . ASN B 1 316 ? 17.078 -24.156 -7.281 1 97 316 ASN B CA 1
ATOM 6536 C C . ASN B 1 316 ? 17 -25.531 -7.938 1 97 316 ASN B C 1
ATOM 6538 O O . ASN B 1 316 ? 17.719 -25.812 -8.898 1 97 316 ASN B O 1
ATOM 6542 N N . GLU B 1 317 ? 16.219 -26.344 -7.359 1 95.81 317 GLU B N 1
ATOM 6543 C CA . GLU B 1 317 ? 16.031 -27.672 -7.965 1 95.81 317 GLU B CA 1
ATOM 6544 C C . GLU B 1 317 ? 15.562 -27.547 -9.414 1 95.81 317 GLU B C 1
ATOM 6546 O O . GLU B 1 317 ? 16.078 -28.234 -10.297 1 95.81 317 GLU B O 1
ATOM 6551 N N . ALA B 1 318 ? 14.594 -26.688 -9.656 1 96.12 318 ALA B N 1
ATOM 6552 C CA . ALA B 1 318 ? 14.102 -26.438 -11.008 1 96.12 318 ALA B CA 1
ATOM 6553 C C . ALA B 1 318 ? 15.203 -25.875 -11.906 1 96.12 318 ALA B C 1
ATOM 6555 O O . ALA B 1 318 ? 15.367 -26.312 -13.047 1 96.12 318 ALA B O 1
ATOM 6556 N N . TYR B 1 319 ? 15.922 -24.969 -11.406 1 97.5 319 TYR B N 1
ATOM 6557 C CA . TYR B 1 319 ? 17.016 -24.344 -12.141 1 97.5 319 TYR B CA 1
ATOM 6558 C C . TYR B 1 319 ? 18.078 -25.375 -12.5 1 97.5 319 TYR B C 1
ATOM 6560 O O . TYR B 1 319 ? 18.609 -25.359 -13.617 1 97.5 319 TYR B O 1
ATOM 6568 N N . ASP B 1 320 ? 18.406 -26.234 -11.586 1 96.94 320 ASP B N 1
ATOM 6569 C CA . ASP B 1 320 ? 19.5 -27.188 -11.75 1 96.94 320 ASP B CA 1
ATOM 6570 C C . ASP B 1 320 ? 19.125 -28.266 -12.773 1 96.94 320 ASP B C 1
ATOM 6572 O O . ASP B 1 320 ? 20.016 -28.953 -13.305 1 96.94 320 ASP B O 1
ATOM 6576 N N . GLU B 1 321 ? 17.906 -28.422 -13.047 1 96.62 321 GLU B N 1
ATOM 6577 C CA . GLU B 1 321 ? 17.453 -29.391 -14.039 1 96.62 321 GLU B CA 1
ATOM 6578 C C . GLU B 1 321 ? 17.656 -28.859 -15.461 1 96.62 321 GLU B C 1
ATOM 6580 O O . GLU B 1 321 ? 17.578 -29.609 -16.422 1 96.62 321 GLU B O 1
ATOM 6585 N N . LEU B 1 322 ? 17.906 -27.625 -15.602 1 97.19 322 LEU B N 1
ATOM 6586 C CA . LEU B 1 322 ? 18.078 -26.984 -16.906 1 97.19 322 LEU B CA 1
ATOM 6587 C C . LEU B 1 322 ? 19.469 -27.219 -17.453 1 97.19 322 LEU B C 1
ATOM 6589 O O . LEU B 1 322 ? 20.438 -27.359 -16.688 1 97.19 322 LEU B O 1
ATOM 6593 N N . ASN B 1 323 ? 19.562 -27.25 -18.75 1 96.5 323 ASN B N 1
ATOM 6594 C CA . ASN B 1 323 ? 20.875 -27.281 -19.391 1 96.5 323 ASN B CA 1
ATOM 6595 C C . ASN B 1 323 ? 21.484 -25.891 -19.469 1 96.5 323 ASN B C 1
ATOM 6597 O O . ASN B 1 323 ? 20.875 -24.906 -19.047 1 96.5 323 ASN B O 1
ATOM 6601 N N . ALA B 1 324 ? 22.656 -25.781 -19.922 1 95.38 324 ALA B N 1
ATOM 6602 C CA . ALA B 1 324 ? 23.422 -24.547 -19.891 1 95.38 324 ALA B CA 1
ATOM 6603 C C . ALA B 1 324 ? 22.719 -23.438 -20.672 1 95.38 324 ALA B C 1
ATOM 6605 O O . ALA B 1 324 ? 22.641 -22.297 -20.219 1 95.38 324 ALA B O 1
ATOM 6606 N N . GLU B 1 325 ? 22.25 -23.781 -21.781 1 94.75 325 GLU B N 1
ATOM 6607 C CA . GLU B 1 325 ? 21.547 -22.797 -22.609 1 94.75 325 GLU B CA 1
ATOM 6608 C C . GLU B 1 325 ? 20.25 -22.344 -21.922 1 94.75 325 GLU B C 1
ATOM 6610 O O . GLU B 1 325 ? 19.938 -21.156 -21.922 1 94.75 325 GLU B O 1
ATOM 6615 N N . GLN B 1 326 ? 19.578 -23.281 -21.375 1 96.38 326 GLN B N 1
ATOM 6616 C CA . GLN B 1 326 ? 18.312 -23 -20.703 1 96.38 326 GLN B CA 1
ATOM 6617 C C . GLN B 1 326 ? 18.547 -22.141 -19.453 1 96.38 326 GLN B C 1
ATOM 6619 O O . GLN B 1 326 ? 17.688 -21.312 -19.109 1 96.38 326 GLN B O 1
ATOM 6624 N N . LYS B 1 327 ? 19.641 -22.328 -18.844 1 96.81 327 LYS B N 1
ATOM 6625 C CA . LYS B 1 327 ? 19.953 -21.531 -17.656 1 96.81 327 LYS B CA 1
ATOM 6626 C C . LYS B 1 327 ? 20.109 -20.047 -18.016 1 96.81 327 LYS B C 1
ATOM 6628 O O . LYS B 1 327 ? 19.719 -19.188 -17.234 1 96.81 327 LYS B O 1
ATOM 6633 N N . GLN B 1 328 ? 20.609 -19.828 -19.125 1 93.44 328 GLN B N 1
ATOM 6634 C CA . GLN B 1 328 ? 20.734 -18.453 -19.594 1 93.44 328 GLN B CA 1
ATOM 6635 C C . GLN B 1 328 ? 19.359 -17.844 -19.891 1 93.44 328 GLN B C 1
ATOM 6637 O O . GLN B 1 328 ? 19.109 -16.688 -19.531 1 93.44 328 GLN B O 1
ATOM 6642 N N . ILE B 1 329 ? 18.625 -18.641 -20.5 1 95.38 329 ILE B N 1
ATOM 6643 C CA . ILE B 1 329 ? 17.266 -18.203 -20.797 1 95.38 329 ILE B CA 1
ATOM 6644 C C . ILE B 1 329 ? 16.516 -17.922 -19.484 1 95.38 329 ILE B C 1
ATOM 6646 O O . ILE B 1 329 ? 15.812 -16.922 -19.375 1 95.38 329 ILE B O 1
ATOM 6650 N N . CYS B 1 330 ? 16.719 -18.766 -18.578 1 96.94 330 CYS B N 1
ATOM 6651 C CA . CYS B 1 330 ? 16.047 -18.672 -17.281 1 96.94 330 CYS B CA 1
ATOM 6652 C C . CYS B 1 330 ? 16.422 -17.359 -16.578 1 96.94 330 CYS B C 1
ATOM 6654 O O . CYS B 1 330 ? 15.555 -16.656 -16.062 1 96.94 330 CYS B O 1
ATOM 6656 N N . GLU B 1 331 ? 17.656 -17.109 -16.578 1 94.69 331 GLU B N 1
ATOM 6657 C CA . GLU B 1 331 ? 18.125 -15.883 -15.938 1 94.69 331 GLU B CA 1
ATOM 6658 C C . GLU B 1 331 ? 17.484 -14.648 -16.578 1 94.69 331 GLU B C 1
ATOM 6660 O O . GLU B 1 331 ? 16.984 -13.773 -15.883 1 94.69 331 GLU B O 1
ATOM 6665 N N . THR B 1 332 ? 17.516 -14.641 -17.844 1 92.44 332 THR B N 1
ATOM 6666 C CA . THR B 1 332 ? 16.969 -13.5 -18.562 1 92.44 332 THR B CA 1
ATOM 6667 C C . THR B 1 332 ? 15.453 -13.398 -18.359 1 92.44 332 THR B C 1
ATOM 6669 O O . THR B 1 332 ? 14.906 -12.305 -18.25 1 92.44 332 THR B O 1
ATOM 6672 N N . LEU B 1 333 ? 14.852 -14.516 -18.312 1 95.12 333 LEU B N 1
ATOM 6673 C CA . LEU B 1 333 ? 13.414 -14.57 -18.062 1 95.12 333 LEU B CA 1
ATOM 6674 C C . LEU B 1 333 ? 13.062 -13.898 -16.75 1 95.12 333 LEU B C 1
ATOM 6676 O O . LEU B 1 333 ? 12.234 -12.984 -16.703 1 95.12 333 LEU B O 1
ATOM 6680 N N . PHE B 1 334 ? 13.672 -14.289 -15.719 1 94.81 334 PHE B N 1
ATOM 6681 C CA . PHE B 1 334 ? 13.352 -13.789 -14.391 1 94.81 334 PHE B CA 1
ATOM 6682 C C . PHE B 1 334 ? 13.727 -12.312 -14.266 1 94.81 334 PHE B C 1
ATOM 6684 O O . PHE B 1 334 ? 13.031 -11.547 -13.586 1 94.81 334 PHE B O 1
ATOM 6691 N N . LYS B 1 335 ? 14.766 -11.93 -14.922 1 91.06 335 LYS B N 1
ATOM 6692 C CA . LYS B 1 335 ? 15.148 -10.523 -14.922 1 91.06 335 LYS B CA 1
ATOM 6693 C C . LYS B 1 335 ? 14.102 -9.672 -15.641 1 91.06 335 LYS B C 1
ATOM 6695 O O . LYS B 1 335 ? 13.898 -8.508 -15.297 1 91.06 335 LYS B O 1
ATOM 6700 N N . THR B 1 336 ? 13.523 -10.297 -16.594 1 89.75 336 THR B N 1
ATOM 6701 C CA . THR B 1 336 ? 12.57 -9.578 -17.422 1 89.75 336 THR B CA 1
ATOM 6702 C C . THR B 1 336 ? 11.242 -9.406 -16.703 1 89.75 336 THR B C 1
ATOM 6704 O O . THR B 1 336 ? 10.57 -8.375 -16.844 1 89.75 336 THR B O 1
ATOM 6707 N N . ILE B 1 337 ? 10.906 -10.359 -15.891 1 90.94 337 ILE B N 1
ATOM 6708 C CA . ILE B 1 337 ? 9.57 -10.32 -15.297 1 90.94 337 ILE B CA 1
ATOM 6709 C C . ILE B 1 337 ? 9.648 -9.75 -13.883 1 90.94 337 ILE B C 1
ATOM 6711 O O . ILE B 1 337 ? 8.688 -9.836 -13.117 1 90.94 337 ILE B O 1
ATOM 6715 N N . THR B 1 338 ? 10.734 -9.219 -13.516 1 88.25 338 THR B N 1
ATOM 6716 C CA . THR B 1 338 ? 10.914 -8.586 -12.211 1 88.25 338 THR B CA 1
ATOM 6717 C C . THR B 1 338 ? 11.57 -7.223 -12.352 1 88.25 338 THR B C 1
ATOM 6719 O O . THR B 1 338 ? 12.227 -6.945 -13.359 1 88.25 338 THR B O 1
ATOM 6722 N N . GLU B 1 339 ? 11.25 -6.418 -11.469 1 77.62 339 GLU B N 1
ATOM 6723 C CA . GLU B 1 339 ? 11.859 -5.094 -11.445 1 77.62 339 GLU B CA 1
ATOM 6724 C C . GLU B 1 339 ? 12.18 -4.66 -10.023 1 77.62 339 GLU B C 1
ATOM 6726 O O . GLU B 1 339 ? 11.414 -4.926 -9.094 1 77.62 339 GLU B O 1
ATOM 6731 N N . LYS B 1 340 ? 13.328 -4.125 -9.891 1 66.19 340 LYS B N 1
ATOM 6732 C CA . LYS B 1 340 ? 13.695 -3.617 -8.57 1 66.19 340 LYS B CA 1
ATOM 6733 C C . LYS B 1 340 ? 12.93 -2.338 -8.242 1 66.19 340 LYS B C 1
ATOM 6735 O O . LYS B 1 340 ? 12.797 -1.453 -9.086 1 66.19 340 LYS B O 1
ATOM 6740 N N . LYS B 1 341 ? 12.188 -2.475 -7.109 1 56.41 341 LYS B N 1
ATOM 6741 C CA . LYS B 1 341 ? 11.523 -1.265 -6.641 1 56.41 341 LYS B CA 1
ATOM 6742 C C . LYS B 1 341 ? 12.43 -0.458 -5.719 1 56.41 341 LYS B C 1
ATOM 6744 O O . LYS B 1 341 ? 12.734 -0.889 -4.602 1 56.41 341 LYS B O 1
ATOM 6749 N N . GLY B 1 342 ? 12.812 0.661 -6.035 1 50.69 342 GLY B N 1
ATOM 6750 C CA . GLY B 1 342 ? 13.539 1.568 -5.16 1 50.69 342 GLY B CA 1
ATOM 6751 C C . GLY B 1 342 ? 14.742 0.924 -4.504 1 50.69 342 GLY B C 1
ATOM 6752 O O . GLY B 1 342 ? 15.484 0.179 -5.148 1 50.69 342 GLY B O 1
ATOM 6753 N N . SER B 1 343 ? 14.906 1.278 -3.199 1 45.5 343 SER B N 1
ATOM 6754 C CA . SER B 1 343 ? 16.062 0.852 -2.426 1 45.5 343 SER B CA 1
ATOM 6755 C C . SER B 1 343 ? 15.859 -0.54 -1.839 1 45.5 343 SER B C 1
ATOM 6757 O O . SER B 1 343 ? 16.812 -1.178 -1.389 1 45.5 343 SER B O 1
ATOM 6759 N N . ASP B 1 344 ? 14.633 -0.875 -1.893 1 50.06 344 ASP B N 1
ATOM 6760 C CA . ASP B 1 344 ? 14.43 -2.182 -1.271 1 50.06 344 ASP B CA 1
ATOM 6761 C C . ASP B 1 344 ? 14.914 -3.305 -2.186 1 50.06 344 ASP B C 1
ATOM 6763 O O . ASP B 1 344 ? 14.836 -3.189 -3.412 1 50.06 344 ASP B O 1
ATOM 6767 N N . ASN B 1 345 ? 15.711 -4.02 -1.683 1 51.03 345 ASN B N 1
ATOM 6768 C CA . ASN B 1 345 ? 16.281 -5.16 -2.387 1 51.03 345 ASN B CA 1
ATOM 6769 C C . ASN B 1 345 ? 15.203 -6.105 -2.902 1 51.03 345 ASN B C 1
ATOM 6771 O O . ASN B 1 345 ? 15.508 -7.168 -3.445 1 51.03 345 ASN B O 1
ATOM 6775 N N . PHE B 1 346 ? 13.859 -5.555 -2.713 1 58.06 346 PHE B N 1
ATOM 6776 C CA . PHE B 1 346 ? 12.883 -6.535 -3.178 1 58.06 346 PHE B CA 1
ATOM 6777 C C . PHE B 1 346 ? 12.234 -6.074 -4.48 1 58.06 346 PHE B C 1
ATOM 6779 O O . PHE B 1 346 ? 12.023 -4.879 -4.684 1 58.06 346 PHE B O 1
ATOM 6786 N N . GLY B 1 347 ? 12.281 -6.875 -5.492 1 63 347 GLY B N 1
ATOM 6787 C CA . GLY B 1 347 ? 11.742 -6.602 -6.816 1 63 347 GLY B CA 1
ATOM 6788 C C . GLY B 1 347 ? 10.227 -6.586 -6.855 1 63 347 GLY B C 1
ATOM 6789 O O . GLY B 1 347 ? 9.57 -6.969 -5.883 1 63 347 GLY B O 1
ATOM 6790 N N . ILE B 1 348 ? 9.625 -5.824 -7.684 1 73.62 348 ILE B N 1
ATOM 6791 C CA . ILE B 1 348 ? 8.203 -5.859 -8.008 1 73.62 348 ILE B CA 1
ATOM 6792 C C . ILE B 1 348 ? 7.973 -6.777 -9.211 1 73.62 348 ILE B C 1
ATOM 6794 O O . ILE B 1 348 ? 8.867 -6.969 -10.039 1 73.62 348 ILE B O 1
ATOM 6798 N N . ARG B 1 349 ? 6.82 -7.422 -9.242 1 81.94 349 ARG B N 1
ATOM 6799 C CA . ARG B 1 349 ? 6.434 -8.289 -10.352 1 81.94 349 ARG B CA 1
ATOM 6800 C C . ARG B 1 349 ? 6.098 -7.473 -11.594 1 81.94 349 ARG B C 1
ATOM 6802 O O . ARG B 1 349 ? 5.457 -6.426 -11.5 1 81.94 349 ARG B O 1
ATOM 6809 N N . ARG B 1 350 ? 6.633 -7.906 -12.648 1 82.38 350 ARG B N 1
ATOM 6810 C CA . ARG B 1 350 ? 6.348 -7.312 -13.953 1 82.38 350 ARG B CA 1
ATOM 6811 C C . ARG B 1 350 ? 5.961 -8.375 -14.969 1 82.38 350 ARG B C 1
ATOM 6813 O O . ARG B 1 350 ? 6.789 -8.812 -15.766 1 82.38 350 ARG B O 1
ATOM 6820 N N . PRO B 1 351 ? 4.75 -8.742 -15.023 1 86.69 351 PRO B N 1
ATOM 6821 C CA . PRO B 1 351 ? 4.309 -9.758 -15.984 1 86.69 351 PRO B CA 1
ATOM 6822 C C . PRO B 1 351 ? 4.531 -9.328 -17.438 1 86.69 351 PRO B C 1
ATOM 6824 O O . PRO B 1 351 ? 4.355 -8.156 -17.766 1 86.69 351 PRO B O 1
ATOM 6827 N N . GLU B 1 352 ? 5 -10.289 -18.234 1 87.5 352 GLU B N 1
ATOM 6828 C CA . GLU B 1 352 ? 5.297 -9.992 -19.625 1 87.5 352 GLU B CA 1
ATOM 6829 C C . GLU B 1 352 ? 4.828 -11.125 -20.547 1 87.5 352 GLU B C 1
ATOM 6831 O O . GLU B 1 352 ? 4.707 -12.273 -20.109 1 87.5 352 GLU B O 1
ATOM 6836 N N . LYS B 1 353 ? 4.637 -10.766 -21.75 1 89.12 353 LYS B N 1
ATOM 6837 C CA . LYS B 1 353 ? 4.223 -11.742 -22.75 1 89.12 353 LYS B CA 1
ATOM 6838 C C . LYS B 1 353 ? 5.371 -12.688 -23.109 1 89.12 353 LYS B C 1
ATOM 6840 O O . LYS B 1 353 ? 6.531 -12.273 -23.156 1 89.12 353 LYS B O 1
ATOM 6845 N N . VAL B 1 354 ? 4.98 -13.875 -23.453 1 94.69 354 VAL B N 1
ATOM 6846 C CA . VAL B 1 354 ? 5.945 -14.898 -23.828 1 94.69 354 VAL B CA 1
ATOM 6847 C C . VAL B 1 354 ? 6.742 -14.438 -25.047 1 94.69 354 VAL B C 1
ATOM 6849 O O . VAL B 1 354 ? 7.961 -14.609 -25.094 1 94.69 354 VAL B O 1
ATOM 6852 N N . SER B 1 355 ? 6.059 -13.805 -25.984 1 92.75 355 SER B N 1
ATOM 6853 C CA . SER B 1 355 ? 6.723 -13.344 -27.203 1 92.75 355 SER B CA 1
ATOM 6854 C C . SER B 1 355 ? 7.773 -12.289 -26.891 1 92.75 355 SER B C 1
ATOM 6856 O O . SER B 1 355 ? 8.875 -12.32 -27.438 1 92.75 355 SER B O 1
ATOM 6858 N N . TYR B 1 356 ? 7.465 -11.438 -26.016 1 88.81 356 TYR B N 1
ATOM 6859 C CA . TYR B 1 356 ? 8.383 -10.375 -25.625 1 88.81 356 TYR B CA 1
ATOM 6860 C C . TYR B 1 356 ? 9.594 -10.945 -24.891 1 88.81 356 TYR B C 1
ATOM 6862 O O . TYR B 1 356 ? 10.734 -10.57 -25.188 1 88.81 356 TYR B O 1
ATOM 6870 N N . ILE B 1 357 ? 9.367 -11.844 -24.031 1 93.25 357 ILE B N 1
ATOM 6871 C CA . ILE B 1 357 ? 10.438 -12.445 -23.25 1 93.25 357 ILE B CA 1
ATOM 6872 C C . ILE B 1 357 ? 11.383 -13.211 -24.172 1 93.25 357 ILE B C 1
ATOM 6874 O O . ILE B 1 357 ? 12.602 -13.133 -24.031 1 93.25 357 ILE B O 1
ATOM 6878 N N . ALA B 1 358 ? 10.773 -13.906 -25.031 1 94.25 358 ALA B N 1
ATOM 6879 C CA . ALA B 1 358 ? 11.57 -14.68 -25.969 1 94.25 358 ALA B CA 1
ATOM 6880 C C . ALA B 1 358 ? 12.477 -13.766 -26.797 1 94.25 358 ALA B C 1
ATOM 6882 O O . ALA B 1 358 ? 13.641 -14.094 -27.047 1 94.25 358 ALA B O 1
ATOM 6883 N N . ALA B 1 359 ? 11.914 -12.68 -27.172 1 89.12 359 ALA B N 1
ATOM 6884 C CA . ALA B 1 359 ? 12.68 -11.703 -27.938 1 89.12 359 ALA B CA 1
ATOM 6885 C C . ALA B 1 359 ? 13.852 -11.164 -27.125 1 89.12 359 ALA B C 1
ATOM 6887 O O . ALA B 1 359 ? 14.961 -11.008 -27.656 1 89.12 359 ALA B O 1
ATOM 6888 N N . VAL B 1 360 ? 13.656 -10.914 -25.922 1 87.12 360 VAL B N 1
ATOM 6889 C CA . VAL B 1 360 ? 14.695 -10.375 -25.047 1 87.12 360 VAL B CA 1
ATOM 6890 C C . VAL B 1 360 ? 15.781 -11.422 -24.828 1 87.12 360 VAL B C 1
ATOM 6892 O O . VAL B 1 360 ? 16.969 -11.094 -24.766 1 87.12 360 VAL B O 1
ATOM 6895 N N . CYS B 1 361 ? 15.359 -12.617 -24.703 1 89.69 361 CYS B N 1
ATOM 6896 C CA . CYS B 1 361 ? 16.281 -13.727 -24.469 1 89.69 361 CYS B CA 1
ATOM 6897 C C . CYS B 1 361 ? 17.031 -14.094 -25.75 1 89.69 361 CYS B C 1
ATOM 6899 O O . CYS B 1 361 ? 18.062 -14.75 -25.703 1 89.69 361 CYS B O 1
ATOM 6901 N N . GLY B 1 362 ? 16.5 -13.703 -26.828 1 88.12 362 GLY B N 1
ATOM 6902 C CA . GLY B 1 362 ? 17.078 -14.117 -28.109 1 88.12 362 GLY B CA 1
ATOM 6903 C C . GLY B 1 362 ? 16.828 -15.578 -28.438 1 88.12 362 GLY B C 1
ATOM 6904 O O . GLY B 1 362 ? 17.719 -16.25 -28.953 1 88.12 362 GLY B O 1
ATOM 6905 N N . CYS B 1 363 ? 15.68 -16.125 -28.031 1 93.12 363 CYS B N 1
ATOM 6906 C CA . CYS B 1 363 ? 15.344 -17.531 -28.266 1 93.12 363 CYS B CA 1
ATOM 6907 C C . CYS B 1 363 ? 13.953 -17.656 -28.875 1 93.12 363 CYS B C 1
ATOM 6909 O O . CYS B 1 363 ? 13.242 -16.672 -29.031 1 93.12 363 CYS B O 1
ATOM 6911 N N . SER B 1 364 ? 13.641 -18.922 -29.219 1 95.06 364 SER B N 1
ATOM 6912 C CA . SER B 1 364 ? 12.305 -19.172 -29.766 1 95.06 364 SER B CA 1
ATOM 6913 C C . SER B 1 364 ? 11.273 -19.281 -28.656 1 95.06 364 SER B C 1
ATOM 6915 O O . SER B 1 364 ? 11.617 -19.547 -27.5 1 95.06 364 SER B O 1
ATOM 6917 N N . VAL B 1 365 ? 10.086 -19.094 -29 1 96.19 365 VAL B N 1
ATOM 6918 C CA . VAL B 1 365 ? 8.961 -19.219 -28.062 1 96.19 365 VAL B CA 1
ATOM 6919 C C . VAL B 1 365 ? 8.93 -20.625 -27.469 1 96.19 365 VAL B C 1
ATOM 6921 O O . VAL B 1 365 ? 8.703 -20.797 -26.266 1 96.19 365 VAL B O 1
ATOM 6924 N N . ALA B 1 366 ? 9.188 -21.547 -28.281 1 96.06 366 ALA B N 1
ATOM 6925 C CA . ALA B 1 366 ? 9.164 -22.938 -27.844 1 96.06 366 ALA B CA 1
ATOM 6926 C C . ALA B 1 366 ? 10.25 -23.203 -26.812 1 96.06 366 ALA B C 1
ATOM 6928 O O . ALA B 1 366 ? 10.016 -23.922 -25.828 1 96.06 366 ALA B O 1
ATOM 6929 N N . GLU B 1 367 ? 11.367 -22.656 -27.031 1 96.12 367 GLU B N 1
ATOM 6930 C CA . GLU B 1 367 ? 12.477 -22.828 -26.094 1 96.12 367 GLU B CA 1
ATOM 6931 C C . GLU B 1 367 ? 12.164 -22.188 -24.75 1 96.12 367 GLU B C 1
ATOM 6933 O O . GLU B 1 367 ? 12.469 -22.766 -23.703 1 96.12 367 GLU B O 1
ATOM 6938 N N . LEU B 1 368 ? 11.602 -21.047 -24.828 1 97.19 368 LEU B N 1
ATOM 6939 C CA . LEU B 1 368 ? 11.242 -20.344 -23.594 1 97.19 368 LEU B CA 1
ATOM 6940 C C . LEU B 1 368 ? 10.195 -21.141 -22.812 1 97.19 368 LEU B C 1
ATOM 6942 O O . LEU B 1 368 ? 10.281 -21.234 -21.578 1 97.19 368 LEU B O 1
ATOM 6946 N N . ILE B 1 369 ? 9.273 -21.656 -23.516 1 97.12 369 ILE B N 1
ATOM 6947 C CA . ILE B 1 369 ? 8.172 -22.391 -22.875 1 97.12 369 ILE B CA 1
ATOM 6948 C C . ILE B 1 369 ? 8.719 -23.609 -22.156 1 97.12 369 ILE B C 1
ATOM 6950 O O . ILE B 1 369 ? 8.242 -23.969 -21.078 1 97.12 369 ILE B O 1
ATOM 6954 N N . GLU B 1 370 ? 9.688 -24.203 -22.719 1 96.38 370 GLU B N 1
ATOM 6955 C CA . GLU B 1 370 ? 10.312 -25.344 -22.078 1 96.38 370 GLU B CA 1
ATOM 6956 C C . GLU B 1 370 ? 10.906 -24.969 -20.734 1 96.38 370 GLU B C 1
ATOM 6958 O O . GLU B 1 370 ? 10.805 -25.734 -19.766 1 96.38 370 GLU B O 1
ATOM 6963 N N . VAL B 1 371 ? 11.469 -23.844 -20.703 1 97.44 371 VAL B N 1
ATOM 6964 C CA . VAL B 1 371 ? 12.078 -23.359 -19.469 1 97.44 371 VAL B CA 1
ATOM 6965 C C . VAL B 1 371 ? 10.992 -22.984 -18.469 1 97.44 371 VAL B C 1
ATOM 6967 O O . VAL B 1 371 ? 11.062 -23.359 -17.297 1 97.44 371 VAL B O 1
ATOM 6970 N N . VAL B 1 372 ? 10 -22.297 -18.922 1 97.56 372 VAL B N 1
ATOM 6971 C CA . VAL B 1 372 ? 8.906 -21.844 -18.078 1 97.56 372 VAL B CA 1
ATOM 6972 C C . VAL B 1 372 ? 8.188 -23.047 -17.469 1 97.56 372 VAL B C 1
ATOM 6974 O O . VAL B 1 372 ? 7.84 -23.031 -16.281 1 97.56 372 VAL B O 1
ATOM 6977 N N . ASP B 1 373 ? 8.008 -24.047 -18.219 1 96.06 373 ASP B N 1
ATOM 6978 C CA . ASP B 1 373 ? 7.25 -25.203 -17.797 1 96.06 373 ASP B CA 1
ATOM 6979 C C . ASP B 1 373 ? 7.977 -25.969 -16.672 1 96.06 373 ASP B C 1
ATOM 6981 O O . ASP B 1 373 ? 7.344 -26.578 -15.82 1 96.06 373 ASP B O 1
ATOM 6985 N N . LYS B 1 374 ? 9.266 -25.875 -16.672 1 96 374 LYS B N 1
ATOM 6986 C CA . LYS B 1 374 ? 10.023 -26.5 -15.594 1 96 374 LYS B CA 1
ATOM 6987 C C . LYS B 1 374 ? 9.68 -25.859 -14.25 1 96 374 LYS B C 1
ATOM 6989 O O . LYS B 1 374 ? 9.711 -26.531 -13.219 1 96 374 LYS B O 1
ATOM 6994 N N . PHE B 1 375 ? 9.312 -24.625 -14.297 1 96.75 375 PHE B N 1
ATOM 6995 C CA . PHE B 1 375 ? 9.008 -23.891 -13.07 1 96.75 375 PHE B CA 1
ATOM 6996 C C . PHE B 1 375 ? 7.52 -23.953 -12.766 1 96.75 375 PHE B C 1
ATOM 6998 O O . PHE B 1 375 ? 7.098 -23.625 -11.648 1 96.75 375 PHE B O 1
ATOM 7005 N N . ARG B 1 376 ? 6.766 -24.422 -13.711 1 95.06 376 ARG B N 1
ATOM 7006 C CA . ARG B 1 376 ? 5.32 -24.469 -13.523 1 95.06 376 ARG B CA 1
ATOM 7007 C C . ARG B 1 376 ? 4.859 -25.891 -13.211 1 95.06 376 ARG B C 1
ATOM 7009 O O . ARG B 1 376 ? 3.705 -26.109 -12.844 1 95.06 376 ARG B O 1
ATOM 7016 N N . GLU B 1 377 ? 5.629 -26.797 -13.336 1 92.56 377 GLU B N 1
ATOM 7017 C CA . GLU B 1 377 ? 5.266 -28.203 -13.156 1 92.56 377 GLU B CA 1
ATOM 7018 C C . GLU B 1 377 ? 4.477 -28.406 -11.859 1 92.56 377 GLU B C 1
ATOM 7020 O O . GLU B 1 377 ? 4.641 -27.641 -10.906 1 92.56 377 GLU B O 1
ATOM 7025 N N . PRO B 1 378 ? 3.615 -29.422 -11.922 1 86.62 378 PRO B N 1
ATOM 7026 C CA . PRO B 1 378 ? 2.871 -29.703 -10.695 1 86.62 378 PRO B CA 1
ATOM 7027 C C . PRO B 1 378 ? 3.781 -29.906 -9.484 1 86.62 378 PRO B C 1
ATOM 7029 O O . PRO B 1 378 ? 4.797 -30.594 -9.578 1 86.62 378 PRO B O 1
ATOM 7032 N N . GLY B 1 379 ? 3.473 -29.297 -8.453 1 86.12 379 GLY B N 1
ATOM 7033 C CA . GLY B 1 379 ? 4.297 -29.359 -7.258 1 86.12 379 GLY B CA 1
ATOM 7034 C C . GLY B 1 379 ? 5.195 -28.156 -7.09 1 86.12 379 GLY B C 1
ATOM 7035 O O . GLY B 1 379 ? 5.684 -27.875 -5.988 1 86.12 379 GLY B O 1
ATOM 7036 N N . ARG B 1 380 ? 5.523 -27.453 -8.148 1 91.62 380 ARG B N 1
ATOM 7037 C CA . ARG B 1 380 ? 6.371 -26.281 -8.07 1 91.62 380 ARG B CA 1
ATOM 7038 C C . ARG B 1 380 ? 5.539 -25 -8.125 1 91.62 380 ARG B C 1
ATOM 7040 O O . ARG B 1 380 ? 5.438 -24.281 -7.125 1 91.62 380 ARG B O 1
ATOM 7047 N N . SER B 1 381 ? 4.785 -24.797 -9.188 1 91.94 381 SER B N 1
ATOM 7048 C CA . SER B 1 381 ? 3.895 -23.656 -9.344 1 91.94 381 SER B CA 1
ATOM 7049 C C . SER B 1 381 ? 4.598 -22.359 -8.984 1 91.94 381 SER B C 1
ATOM 7051 O O . SER B 1 381 ? 4.055 -21.531 -8.242 1 91.94 381 SER B O 1
ATOM 7053 N N . LEU B 1 382 ? 5.844 -22.125 -9.461 1 95.12 382 LEU B N 1
ATOM 7054 C CA . LEU B 1 382 ? 6.652 -20.953 -9.164 1 95.12 382 LEU B CA 1
ATOM 7055 C C . LEU B 1 382 ? 6.34 -19.828 -10.133 1 95.12 382 LEU B C 1
ATOM 7057 O O . LEU B 1 382 ? 6.613 -18.656 -9.844 1 95.12 382 LEU B O 1
ATOM 7061 N N . LEU B 1 383 ? 5.797 -20.234 -11.273 1 94.75 383 LEU B N 1
ATOM 7062 C CA . LEU B 1 383 ? 5.41 -19.266 -12.281 1 94.75 383 LEU B CA 1
ATOM 7063 C C . LEU B 1 383 ? 3.943 -19.422 -12.664 1 94.75 383 LEU B C 1
ATOM 7065 O O . LEU B 1 383 ? 3.346 -20.469 -12.406 1 94.75 383 LEU B O 1
ATOM 7069 N N . MET B 1 384 ? 3.373 -18.297 -13.156 1 90 384 MET B N 1
ATOM 7070 C CA . MET B 1 384 ? 2.01 -18.25 -13.68 1 90 384 MET B CA 1
ATOM 7071 C C . MET B 1 384 ? 2.01 -18 -15.18 1 90 384 MET B C 1
ATOM 7073 O O . MET B 1 384 ? 2.926 -17.359 -15.711 1 90 384 MET B O 1
ATOM 7077 N N . PRO B 1 385 ? 1.058 -18.578 -15.875 1 88.56 385 PRO B N 1
ATOM 7078 C CA . PRO B 1 385 ? -0.168 -19.266 -15.438 1 88.56 385 PRO B CA 1
ATOM 7079 C C . PRO B 1 385 ? 0.068 -20.719 -15.047 1 88.56 385 PRO B C 1
ATOM 7081 O O . PRO B 1 385 ? 1.18 -21.219 -15.195 1 88.56 385 PRO B O 1
ATOM 7084 N N . PRO B 1 386 ? -0.996 -21.344 -14.508 1 86.62 386 PRO B N 1
ATOM 7085 C CA . PRO B 1 386 ? -0.838 -22.734 -14.062 1 86.62 386 PRO B CA 1
ATOM 7086 C C . PRO B 1 386 ? -0.464 -23.672 -15.195 1 86.62 386 PRO B C 1
ATOM 7088 O O . PRO B 1 386 ? -0.731 -23.375 -16.359 1 86.62 386 PRO B O 1
ATOM 7091 N N . TYR B 1 387 ? 0.105 -24.75 -14.828 1 87.94 387 TYR B N 1
ATOM 7092 C CA . TYR B 1 387 ? 0.673 -25.719 -15.766 1 87.94 387 TYR B CA 1
ATOM 7093 C C . TYR B 1 387 ? -0.392 -26.25 -16.719 1 87.94 387 TYR B C 1
ATOM 7095 O O . TYR B 1 387 ? -0.093 -26.609 -17.859 1 87.94 387 TYR B O 1
ATOM 7103 N N . ASN B 1 388 ? -1.59 -26.25 -16.312 1 82.62 388 ASN B N 1
ATOM 7104 C CA . ASN B 1 388 ? -2.668 -26.812 -17.109 1 82.62 388 ASN B CA 1
ATOM 7105 C C . ASN B 1 388 ? -3.051 -25.875 -18.266 1 82.62 388 ASN B C 1
ATOM 7107 O O . ASN B 1 388 ? -3.756 -26.281 -19.188 1 82.62 388 ASN B O 1
ATOM 7111 N N . LYS B 1 389 ? -2.596 -24.719 -18.234 1 82.75 389 LYS B N 1
ATOM 7112 C CA . LYS B 1 389 ? -2.861 -23.781 -19.328 1 82.75 389 LYS B CA 1
ATOM 7113 C C . LYS B 1 389 ? -1.721 -23.766 -20.344 1 82.75 389 LYS B C 1
ATOM 7115 O O . LYS B 1 389 ? -0.57 -23.5 -19.984 1 82.75 389 LYS B O 1
ATOM 7120 N N . GLU B 1 390 ? -2.039 -24.078 -21.5 1 87.44 390 GLU B N 1
ATOM 7121 C CA . GLU B 1 390 ? -1.036 -24.062 -22.562 1 87.44 390 GLU B CA 1
ATOM 7122 C C . GLU B 1 390 ? -0.569 -22.641 -22.859 1 87.44 390 GLU B C 1
ATOM 7124 O O . GLU B 1 390 ? -1.37 -21.703 -22.859 1 87.44 390 GLU B O 1
ATOM 7129 N N . LEU B 1 391 ? 0.686 -22.578 -23.156 1 92.56 391 LEU B N 1
ATOM 7130 C CA . LEU B 1 391 ? 1.275 -21.266 -23.391 1 92.56 391 LEU B CA 1
ATOM 7131 C C . LEU B 1 391 ? 1.46 -21 -24.875 1 92.56 391 LEU B C 1
ATOM 7133 O O . LEU B 1 391 ? 1.704 -21.938 -25.641 1 92.56 391 LEU B O 1
ATOM 7137 N N . ASP B 1 392 ? 1.231 -19.797 -25.25 1 90.88 392 ASP B N 1
ATOM 7138 C CA . ASP B 1 392 ? 1.546 -19.312 -26.594 1 90.88 392 ASP B CA 1
ATOM 7139 C C . ASP B 1 392 ? 2.225 -17.938 -26.531 1 90.88 392 ASP B C 1
ATOM 7141 O O . ASP B 1 392 ? 2.641 -17.5 -25.453 1 90.88 392 ASP B O 1
ATOM 7145 N N . GLY B 1 393 ? 2.473 -17.391 -27.625 1 90.38 393 GLY B N 1
ATOM 7146 C CA . GLY B 1 393 ? 3.18 -16.109 -27.688 1 90.38 393 GLY B CA 1
ATOM 7147 C C . GLY B 1 393 ? 2.459 -14.992 -26.969 1 90.38 393 GLY B C 1
ATOM 7148 O O . GLY B 1 393 ? 3.094 -14.055 -26.469 1 90.38 393 GLY B O 1
ATOM 7149 N N . GLU B 1 394 ? 1.237 -15.125 -26.828 1 84.94 394 GLU B N 1
ATOM 7150 C CA . GLU B 1 394 ? 0.435 -14.047 -26.25 1 84.94 394 GLU B CA 1
ATOM 7151 C C . GLU B 1 394 ? 0.208 -14.273 -24.766 1 84.94 394 GLU B C 1
ATOM 7153 O O . GLU B 1 394 ? -0.263 -13.375 -24.062 1 84.94 394 GLU B O 1
ATOM 7158 N N . SER B 1 395 ? 0.632 -15.422 -24.297 1 88.62 395 SER B N 1
ATOM 7159 C CA . SER B 1 395 ? 0.478 -15.719 -22.891 1 88.62 395 SER B CA 1
ATOM 7160 C C . SER B 1 395 ? 1.369 -14.82 -22.031 1 88.62 395 SER B C 1
ATOM 7162 O O . SER B 1 395 ? 2.436 -14.398 -22.469 1 88.62 395 SER B O 1
ATOM 7164 N N . VAL B 1 396 ? 0.894 -14.523 -20.859 1 88.38 396 VAL B N 1
ATOM 7165 C CA . VAL B 1 396 ? 1.647 -13.664 -19.969 1 88.38 396 VAL B CA 1
ATOM 7166 C C . VAL B 1 396 ? 2.238 -14.492 -18.828 1 88.38 396 VAL B C 1
ATOM 7168 O O . VAL B 1 396 ? 1.528 -15.273 -18.188 1 88.38 396 VAL B O 1
ATOM 7171 N N . ILE B 1 397 ? 3.521 -14.305 -18.656 1 92.94 397 ILE B N 1
ATOM 7172 C CA . ILE B 1 397 ? 4.227 -15.016 -17.594 1 92.94 397 ILE B CA 1
ATOM 7173 C C . ILE B 1 397 ? 4.43 -14.094 -16.406 1 92.94 397 ILE B C 1
ATOM 7175 O O . ILE B 1 397 ? 4.766 -12.914 -16.562 1 92.94 397 ILE B O 1
ATOM 7179 N N . ASP B 1 398 ? 4.152 -14.68 -15.258 1 90.62 398 ASP B N 1
ATOM 7180 C CA . ASP B 1 398 ? 4.312 -13.93 -14.016 1 90.62 398 ASP B CA 1
ATOM 7181 C C . ASP B 1 398 ? 4.801 -14.828 -12.883 1 90.62 398 ASP B C 1
ATOM 7183 O O . ASP B 1 398 ? 4.754 -16.047 -12.992 1 90.62 398 ASP B O 1
ATOM 7187 N N . ILE B 1 399 ? 5.344 -14.195 -11.898 1 91.62 399 ILE B N 1
ATOM 7188 C CA . ILE B 1 399 ? 5.723 -14.922 -10.688 1 91.62 399 ILE B CA 1
ATOM 7189 C C . ILE B 1 399 ? 4.473 -15.312 -9.906 1 91.62 399 ILE B C 1
ATOM 7191 O O . ILE B 1 399 ? 3.539 -14.516 -9.781 1 91.62 399 ILE B O 1
ATOM 7195 N N . SER B 1 400 ? 4.441 -16.516 -9.406 1 88.12 400 SER B N 1
ATOM 7196 C CA . SER B 1 400 ? 3.264 -17.016 -8.703 1 88.12 400 SER B CA 1
ATOM 7197 C C . SER B 1 400 ? 3.033 -16.25 -7.398 1 88.12 400 SER B C 1
ATOM 7199 O O . SER B 1 400 ? 1.891 -15.992 -7.02 1 88.12 400 SER B O 1
ATOM 7201 N N . HIS B 1 401 ? 4.086 -15.992 -6.758 1 84.62 401 HIS B N 1
ATOM 7202 C CA . HIS B 1 401 ? 3.979 -15.336 -5.465 1 84.62 401 HIS B CA 1
ATOM 7203 C C . HIS B 1 401 ? 5.164 -14.406 -5.219 1 84.62 401 HIS B C 1
ATOM 7205 O O . HIS B 1 401 ? 6.305 -14.758 -5.523 1 84.62 401 HIS B O 1
ATOM 7211 N N . GLU B 1 402 ? 4.918 -13.375 -4.539 1 80.25 402 GLU B N 1
ATOM 7212 C CA . GLU B 1 402 ? 5.922 -12.336 -4.332 1 80.25 402 GLU B CA 1
ATOM 7213 C C . GLU B 1 402 ? 7.047 -12.828 -3.426 1 80.25 402 GLU B C 1
ATOM 7215 O O . GLU B 1 402 ? 8.164 -12.312 -3.479 1 80.25 402 GLU B O 1
ATOM 7220 N N . SER B 1 403 ? 6.738 -13.812 -2.582 1 84.12 403 SER B N 1
ATOM 7221 C CA . SER B 1 403 ? 7.746 -14.336 -1.664 1 84.12 403 SER B CA 1
ATOM 7222 C C . SER B 1 403 ? 8.938 -14.914 -2.42 1 84.12 403 SER B C 1
ATOM 7224 O O . SER B 1 403 ? 10.055 -14.961 -1.892 1 84.12 403 SER B O 1
ATOM 7226 N N . LEU B 1 404 ? 8.695 -15.328 -3.652 1 88.94 404 LEU B N 1
ATOM 7227 C CA . LEU B 1 404 ? 9.789 -15.867 -4.449 1 88.94 404 LEU B CA 1
ATOM 7228 C C . LEU B 1 404 ? 10.883 -14.82 -4.652 1 88.94 404 LEU B C 1
ATOM 7230 O O . LEU B 1 404 ? 12.07 -15.148 -4.605 1 88.94 404 LEU B O 1
ATOM 7234 N N . MET B 1 405 ? 10.516 -13.625 -4.793 1 87.25 405 MET B N 1
ATOM 7235 C CA . MET B 1 405 ? 11.461 -12.531 -5.027 1 87.25 405 MET B CA 1
ATOM 7236 C C . MET B 1 405 ? 12.234 -12.203 -3.754 1 87.25 405 MET B C 1
ATOM 7238 O O . MET B 1 405 ? 13.367 -11.719 -3.82 1 87.25 405 MET B O 1
ATOM 7242 N N . ARG B 1 406 ? 11.695 -12.539 -2.672 1 83.31 406 ARG B N 1
ATOM 7243 C CA . ARG B 1 406 ? 12.32 -12.219 -1.392 1 83.31 406 ARG B CA 1
ATOM 7244 C C . ARG B 1 406 ? 13.195 -13.359 -0.902 1 83.31 406 ARG B C 1
ATOM 7246 O O . ARG B 1 406 ? 14.211 -13.133 -0.24 1 83.31 406 ARG B O 1
ATOM 7253 N N . ILE B 1 407 ? 12.797 -14.516 -1.236 1 87.81 407 ILE B N 1
ATOM 7254 C CA . ILE B 1 407 ? 13.398 -15.664 -0.562 1 87.81 407 ILE B CA 1
ATOM 7255 C C . ILE B 1 407 ? 14.391 -16.344 -1.497 1 87.81 407 ILE B C 1
ATOM 7257 O O . ILE B 1 407 ? 15.391 -16.906 -1.047 1 87.81 407 ILE B O 1
ATOM 7261 N N . TRP B 1 408 ? 14.086 -16.359 -2.797 1 93.5 408 TRP B N 1
ATOM 7262 C CA . TRP B 1 408 ? 14.992 -17.031 -3.729 1 93.5 408 TRP B CA 1
ATOM 7263 C C . TRP B 1 408 ? 16.25 -16.203 -3.936 1 93.5 408 TRP B C 1
ATOM 7265 O O . TRP B 1 408 ? 16.266 -15.258 -4.719 1 93.5 408 TRP B O 1
ATOM 7275 N N . ILE B 1 409 ? 17.266 -16.672 -3.387 1 90.88 409 ILE B N 1
ATOM 7276 C CA . ILE B 1 409 ? 18.516 -15.938 -3.326 1 90.88 409 ILE B CA 1
ATOM 7277 C C . ILE B 1 409 ? 19.016 -15.656 -4.742 1 90.88 409 ILE B C 1
ATOM 7279 O O . ILE B 1 409 ? 19.469 -14.547 -5.043 1 90.88 409 ILE B O 1
ATOM 7283 N N . ARG B 1 410 ? 18.969 -16.625 -5.555 1 93.5 410 ARG B N 1
ATOM 7284 C CA . ARG B 1 410 ? 19.422 -16.469 -6.934 1 93.5 410 ARG B CA 1
ATOM 7285 C C . ARG B 1 410 ? 18.656 -15.344 -7.629 1 93.5 410 ARG B C 1
ATOM 7287 O O . ARG B 1 410 ? 19.266 -14.516 -8.32 1 93.5 410 ARG B O 1
ATOM 7294 N N . LEU B 1 411 ? 17.391 -15.359 -7.488 1 93.25 411 LEU B N 1
ATOM 7295 C CA . LEU B 1 411 ? 16.578 -14.32 -8.102 1 93.25 411 LEU B CA 1
ATOM 7296 C C . LEU B 1 411 ? 16.922 -12.945 -7.551 1 93.25 411 LEU B C 1
ATOM 7298 O O . LEU B 1 411 ? 16.984 -11.969 -8.297 1 93.25 411 LEU B O 1
ATOM 7302 N N . ARG B 1 412 ? 17.125 -12.891 -6.277 1 88.44 412 ARG B N 1
ATOM 7303 C CA . ARG B 1 412 ? 17.516 -11.625 -5.656 1 88.44 412 ARG B CA 1
ATOM 7304 C C . ARG B 1 412 ? 18.797 -11.078 -6.289 1 88.44 412 ARG B C 1
ATOM 7306 O O . ARG B 1 412 ? 18.891 -9.883 -6.562 1 88.44 412 ARG B O 1
ATOM 7313 N N . ASN B 1 413 ? 19.672 -11.953 -6.477 1 88.75 413 ASN B N 1
ATOM 7314 C CA . ASN B 1 413 ? 20.938 -11.57 -7.102 1 88.75 413 ASN B CA 1
ATOM 7315 C C . ASN B 1 413 ? 20.719 -11.109 -8.539 1 88.75 413 ASN B C 1
ATOM 7317 O O . ASN B 1 413 ? 21.344 -10.133 -8.984 1 88.75 413 ASN B O 1
ATOM 7321 N N . TRP B 1 414 ? 19.938 -11.828 -9.234 1 90.94 414 TRP B N 1
ATOM 7322 C CA . TRP B 1 414 ? 19.641 -11.461 -10.617 1 90.94 414 TRP B CA 1
ATOM 7323 C C . TRP B 1 414 ? 19 -10.078 -10.688 1 90.94 414 TRP B C 1
ATOM 7325 O O . TRP B 1 414 ? 19.328 -9.289 -11.578 1 90.94 414 TRP B O 1
ATOM 7335 N N . VAL B 1 415 ? 18.078 -9.812 -9.812 1 88.31 415 VAL B N 1
ATOM 7336 C CA . VAL B 1 415 ? 17.391 -8.523 -9.781 1 88.31 415 VAL B CA 1
ATOM 7337 C C . VAL B 1 415 ? 18.391 -7.41 -9.484 1 88.31 415 VAL B C 1
ATOM 7339 O O . VAL B 1 415 ? 18.328 -6.34 -10.094 1 88.31 415 VAL B O 1
ATOM 7342 N N . GLU B 1 416 ? 19.281 -7.688 -8.594 1 83.19 416 GLU B N 1
ATOM 7343 C CA . GLU B 1 416 ? 20.328 -6.715 -8.266 1 83.19 416 GLU B CA 1
ATOM 7344 C C . GLU B 1 416 ? 21.25 -6.461 -9.453 1 83.19 416 GLU B C 1
ATOM 7346 O O . GLU B 1 416 ? 21.578 -5.312 -9.75 1 83.19 416 GLU B O 1
ATOM 7351 N N . GLU B 1 417 ? 21.641 -7.48 -10.023 1 85.56 417 GLU B N 1
ATOM 7352 C CA . GLU B 1 417 ? 22.516 -7.379 -11.195 1 85.56 417 GLU B CA 1
ATOM 7353 C C . GLU B 1 417 ? 21.828 -6.617 -12.32 1 85.56 417 GLU B C 1
ATOM 7355 O O . GLU B 1 417 ? 22.453 -5.797 -12.992 1 85.56 417 GLU B O 1
ATOM 7360 N N . GLU B 1 418 ? 20.609 -6.961 -12.508 1 87.62 418 GLU B N 1
ATOM 7361 C CA . GLU B 1 418 ? 19.828 -6.293 -13.547 1 87.62 418 GLU B CA 1
ATOM 7362 C C . GLU B 1 418 ? 19.688 -4.801 -13.258 1 87.62 418 GLU B C 1
ATOM 7364 O O . GLU B 1 418 ? 19.781 -3.973 -14.172 1 87.62 418 GLU B O 1
ATOM 7369 N N . SER B 1 419 ? 19.438 -4.539 -12.039 1 84.25 419 SER B N 1
ATOM 7370 C CA . SER B 1 419 ? 19.312 -3.141 -11.633 1 84.25 419 SER B CA 1
ATOM 7371 C C . SER B 1 419 ? 20.609 -2.383 -11.883 1 84.25 419 SER B C 1
ATOM 7373 O O . SER B 1 419 ? 20.594 -1.24 -12.352 1 84.25 419 SER B O 1
ATOM 7375 N N . GLU B 1 420 ? 21.688 -2.949 -11.594 1 81.5 420 GLU B N 1
ATOM 7376 C CA . GLU B 1 420 ? 23 -2.342 -11.836 1 81.5 420 GLU B CA 1
ATOM 7377 C C . GLU B 1 420 ? 23.234 -2.111 -13.328 1 81.5 420 GLU B C 1
ATOM 7379 O O . GLU B 1 420 ? 23.734 -1.06 -13.727 1 81.5 420 GLU B O 1
ATOM 7384 N N . ALA B 1 421 ? 22.922 -3.098 -14.023 1 87.81 421 ALA B N 1
ATOM 7385 C CA . ALA B 1 421 ? 23.078 -2.992 -15.469 1 87.81 421 ALA B CA 1
ATOM 7386 C C . ALA B 1 421 ? 22.203 -1.875 -16.031 1 87.81 421 ALA B C 1
ATOM 7388 O O . ALA B 1 421 ? 22.641 -1.095 -16.875 1 87.81 421 ALA B O 1
ATOM 7389 N N . ALA B 1 422 ? 21 -1.83 -15.57 1 87.56 422 ALA B N 1
ATOM 7390 C CA . ALA B 1 422 ? 20.062 -0.813 -16.031 1 87.56 422 ALA B CA 1
ATOM 7391 C C . ALA B 1 422 ? 20.531 0.586 -15.641 1 87.56 422 ALA B C 1
ATOM 7393 O O . ALA B 1 422 ? 20.422 1.523 -16.438 1 87.56 422 ALA B O 1
ATOM 7394 N N . GLN B 1 423 ? 21.031 0.675 -14.477 1 82.81 423 GLN B N 1
ATOM 7395 C CA . GLN B 1 423 ? 21.516 1.968 -14.008 1 82.81 423 GLN B CA 1
ATOM 7396 C C . GLN B 1 423 ? 22.688 2.457 -14.852 1 82.81 423 GLN B C 1
ATOM 7398 O O . GLN B 1 423 ? 22.766 3.641 -15.188 1 82.81 423 GLN B O 1
ATOM 7403 N N . MET B 1 424 ? 23.547 1.603 -15.07 1 86.69 424 MET B N 1
ATOM 7404 C CA . MET B 1 424 ? 24.688 1.95 -15.914 1 86.69 424 MET B CA 1
ATOM 7405 C C . MET B 1 424 ? 24.234 2.381 -17.297 1 86.69 424 MET B C 1
ATOM 7407 O O . MET B 1 424 ? 24.766 3.336 -17.859 1 86.69 424 MET B O 1
ATOM 7411 N N . TYR B 1 425 ? 23.312 1.681 -17.797 1 91.12 425 TYR B N 1
ATOM 7412 C CA . TYR B 1 425 ? 22.781 2.031 -19.109 1 91.12 425 TYR B CA 1
ATOM 7413 C C . TYR B 1 425 ? 22.125 3.41 -19.078 1 91.12 425 TYR B C 1
ATOM 7415 O O . TYR B 1 425 ? 22.344 4.219 -19.984 1 91.12 425 TYR B O 1
ATOM 7423 N N . LEU B 1 426 ? 21.344 3.635 -18.094 1 87.81 426 LEU B N 1
ATOM 7424 C CA . LEU B 1 426 ? 20.672 4.922 -17.984 1 87.81 426 LEU B CA 1
ATOM 7425 C C . LEU B 1 426 ? 21.672 6.059 -17.859 1 87.81 426 LEU B C 1
ATOM 7427 O O . LEU B 1 426 ? 21.5 7.125 -18.438 1 87.81 426 LEU B O 1
ATOM 7431 N N . ARG B 1 427 ? 22.734 5.824 -17.125 1 84.88 427 ARG B N 1
ATOM 7432 C CA . ARG B 1 427 ? 23.812 6.805 -17 1 84.88 427 ARG B CA 1
ATOM 7433 C C . ARG B 1 427 ? 24.469 7.078 -18.359 1 84.88 427 ARG B C 1
ATOM 7435 O O . ARG B 1 427 ? 24.734 8.227 -18.703 1 84.88 427 ARG B O 1
ATOM 7442 N N . LEU B 1 428 ? 24.719 6.008 -18.969 1 91.06 428 LEU B N 1
ATOM 7443 C CA . LEU B 1 428 ? 25.328 6.117 -20.281 1 91.06 428 LEU B CA 1
ATOM 7444 C C . LEU B 1 428 ? 24.422 6.863 -21.25 1 91.06 428 LEU B C 1
ATOM 7446 O O . LEU B 1 428 ? 24.875 7.699 -22.031 1 91.06 428 LEU B O 1
ATOM 7450 N N . SER B 1 429 ? 23.172 6.547 -21.234 1 92 429 SER B N 1
ATOM 7451 C CA . SER B 1 429 ? 22.188 7.191 -22.094 1 92 429 SER B CA 1
ATOM 7452 C C . SER B 1 429 ? 22.078 8.68 -21.781 1 92 429 SER B C 1
ATOM 7454 O O . SER B 1 429 ? 22 9.508 -22.703 1 92 429 SER B O 1
ATOM 7456 N N . ASP B 1 430 ? 22.078 8.984 -20.594 1 89.31 430 ASP B N 1
ATOM 7457 C CA . ASP B 1 430 ? 22.031 10.375 -20.156 1 89.31 430 ASP B CA 1
ATOM 7458 C C . ASP B 1 430 ? 23.266 11.141 -20.625 1 89.31 430 ASP B C 1
ATOM 7460 O O . ASP B 1 430 ? 23.156 12.273 -21.109 1 89.31 430 ASP B O 1
ATOM 7464 N N . ALA B 1 431 ? 24.391 10.578 -20.422 1 89.5 431 ALA B N 1
ATOM 7465 C CA . ALA B 1 431 ? 25.656 11.18 -20.859 1 89.5 431 ALA B CA 1
ATOM 7466 C C . ALA B 1 431 ? 25.672 11.398 -22.359 1 89.5 431 ALA B C 1
ATOM 7468 O O . ALA B 1 431 ? 26.141 12.422 -22.844 1 89.5 431 ALA B O 1
ATOM 7469 N N . ALA B 1 432 ? 25.141 10.422 -23.031 1 92.69 432 ALA B N 1
ATOM 7470 C CA . ALA B 1 432 ? 25.078 10.508 -24.484 1 92.69 432 ALA B CA 1
ATOM 7471 C C . ALA B 1 432 ? 24.172 11.656 -24.922 1 92.69 432 ALA B C 1
ATOM 7473 O O . ALA B 1 432 ? 24.469 12.367 -25.891 1 92.69 432 ALA B O 1
ATOM 7474 N N . GLU B 1 433 ? 23.109 11.773 -24.266 1 91.5 433 GLU B N 1
ATOM 7475 C CA . GLU B 1 433 ? 22.172 12.852 -24.562 1 91.5 433 GLU B CA 1
ATOM 7476 C C . GLU B 1 433 ? 22.797 14.211 -24.297 1 91.5 433 GLU B C 1
ATOM 7478 O O . GLU B 1 433 ? 22.672 15.133 -25.109 1 91.5 433 GLU B O 1
ATOM 7483 N N . LYS B 1 434 ? 23.438 14.359 -23.266 1 89.75 434 LYS B N 1
ATOM 7484 C CA . LYS B 1 434 ? 24.109 15.609 -22.906 1 89.75 434 LYS B CA 1
ATOM 7485 C C . LYS B 1 434 ? 25.234 15.93 -23.891 1 89.75 434 LYS B C 1
ATOM 7487 O O . LYS B 1 434 ? 25.453 17.094 -24.219 1 89.75 434 LYS B O 1
ATOM 7492 N N . TYR B 1 435 ? 25.938 14.977 -24.281 1 90.12 435 TYR B N 1
ATOM 7493 C CA . TYR B 1 435 ? 27 15.148 -25.281 1 90.12 435 TYR B CA 1
ATOM 7494 C C . TYR B 1 435 ? 26.422 15.633 -26.594 1 90.12 435 TYR B C 1
ATOM 7496 O O . TYR B 1 435 ? 26.984 16.531 -27.234 1 90.12 435 TYR B O 1
ATOM 7504 N N . GLN B 1 436 ? 25.312 15.094 -26.953 1 89.19 436 GLN B N 1
ATOM 7505 C CA . GLN B 1 436 ? 24.672 15.484 -28.203 1 89.19 436 GLN B CA 1
ATOM 7506 C C . GLN B 1 436 ? 24.172 16.922 -28.141 1 89.19 436 GLN B C 1
ATOM 7508 O O . GLN B 1 436 ? 24.141 17.625 -29.156 1 89.19 436 GLN B O 1
ATOM 7513 N N . MET B 1 437 ? 23.922 17.344 -27 1 87.81 437 MET B N 1
ATOM 7514 C CA . MET B 1 437 ? 23.453 18.719 -26.797 1 87.81 437 MET B CA 1
ATOM 7515 C C . MET B 1 437 ? 24.625 19.656 -26.562 1 87.81 437 MET B C 1
ATOM 7517 O O . MET B 1 437 ? 24.438 20.859 -26.406 1 87.81 437 MET B O 1
ATOM 7521 N N . GLY B 1 438 ? 25.719 19.094 -26.484 1 82.25 438 GLY B N 1
ATOM 7522 C CA . GLY B 1 438 ? 26.922 19.891 -26.297 1 82.25 438 GLY B CA 1
ATOM 7523 C C . GLY B 1 438 ? 27.172 20.266 -24.844 1 82.25 438 GLY B C 1
ATOM 7524 O O . GLY B 1 438 ? 27.922 21.188 -24.562 1 82.25 438 GLY B O 1
ATOM 7525 N N . LYS B 1 439 ? 26.578 19.562 -23.984 1 81.56 439 LYS B N 1
ATOM 7526 C CA . LYS B 1 439 ? 26.609 19.922 -22.562 1 81.56 439 LYS B CA 1
ATOM 7527 C C . LYS B 1 439 ? 27.578 19.016 -21.797 1 81.56 439 LYS B C 1
ATOM 7529 O O . LYS B 1 439 ? 27.812 19.234 -20.609 1 81.56 439 LYS B O 1
ATOM 7534 N N . ALA B 1 440 ? 28 18 -22.391 1 82.75 440 ALA B N 1
ATOM 7535 C CA . ALA B 1 440 ? 28.922 17.078 -21.734 1 82.75 440 ALA B CA 1
ATOM 7536 C C . ALA B 1 440 ? 30.031 16.625 -22.688 1 82.75 440 ALA B C 1
ATOM 7538 O O . ALA B 1 440 ? 29.875 16.734 -23.906 1 82.75 440 ALA B O 1
ATOM 7539 N N . SER B 1 441 ? 31.141 16.219 -22.141 1 86.12 441 SER B N 1
ATOM 7540 C CA . SER B 1 441 ? 32.25 15.688 -22.922 1 86.12 441 SER B CA 1
ATOM 7541 C C . SER B 1 441 ? 32.156 14.164 -23.031 1 86.12 441 SER B C 1
ATOM 7543 O O . SER B 1 441 ? 31.281 13.539 -22.422 1 86.12 441 SER B O 1
ATOM 7545 N N . LEU B 1 442 ? 33.031 13.672 -23.891 1 89.81 442 LEU B N 1
ATOM 7546 C CA . LEU B 1 442 ? 33.125 12.227 -24.062 1 89.81 442 LEU B CA 1
ATOM 7547 C C . LEU B 1 442 ? 33.594 11.562 -22.766 1 89.81 442 LEU B C 1
ATOM 7549 O O . LEU B 1 442 ? 34.219 12.219 -21.922 1 89.81 442 LEU B O 1
ATOM 7553 N N . LEU B 1 443 ? 33.25 10.336 -22.641 1 90.25 443 LEU B N 1
ATOM 7554 C CA . LEU B 1 443 ? 33.594 9.617 -21.438 1 90.25 443 LEU B CA 1
ATOM 7555 C C . LEU B 1 443 ? 35.094 9.406 -21.344 1 90.25 443 LEU B C 1
ATOM 7557 O O . LEU B 1 443 ? 35.75 9.148 -22.359 1 90.25 443 LEU B O 1
ATOM 7561 N N . ARG B 1 444 ? 35.594 9.594 -20.188 1 87 444 ARG B N 1
ATOM 7562 C CA . ARG B 1 444 ? 37 9.32 -19.875 1 87 444 ARG B CA 1
ATOM 7563 C C . ARG B 1 444 ? 37.125 8.344 -18.719 1 87 444 ARG B C 1
ATOM 7565 O O . ARG B 1 444 ? 36.156 8.148 -17.953 1 87 444 ARG B O 1
ATOM 7572 N N . PRO B 1 445 ? 38.281 7.68 -18.75 1 83.12 445 PRO B N 1
ATOM 7573 C CA . PRO B 1 445 ? 38.438 6.832 -17.562 1 83.12 445 PRO B CA 1
ATOM 7574 C C . PRO B 1 445 ? 38.344 7.617 -16.266 1 83.12 445 PRO B C 1
ATOM 7576 O O . PRO B 1 445 ? 38.781 8.766 -16.188 1 83.12 445 PRO B O 1
ATOM 7579 N N . PRO B 1 446 ? 37.656 6.906 -15.297 1 84.25 446 PRO B N 1
ATOM 7580 C CA . PRO B 1 446 ? 37.281 5.504 -15.125 1 84.25 446 PRO B CA 1
ATOM 7581 C C . PRO B 1 446 ? 35.875 5.203 -15.672 1 84.25 446 PRO B C 1
ATOM 7583 O O . PRO B 1 446 ? 35.531 4.035 -15.859 1 84.25 446 PRO B O 1
ATOM 7586 N N . ASP B 1 447 ? 35.156 6.25 -15.945 1 85.75 447 ASP B N 1
ATOM 7587 C CA . ASP B 1 447 ? 33.781 6.059 -16.375 1 85.75 447 ASP B CA 1
ATOM 7588 C C . ASP B 1 447 ? 33.719 5.273 -17.688 1 85.75 447 ASP B C 1
ATOM 7590 O O . ASP B 1 447 ? 32.844 4.438 -17.875 1 85.75 447 ASP B O 1
ATOM 7594 N N . LEU B 1 448 ? 34.688 5.602 -18.562 1 89.5 448 LEU B N 1
ATOM 7595 C CA . LEU B 1 448 ? 34.719 4.887 -19.844 1 89.5 448 LEU B CA 1
ATOM 7596 C C . LEU B 1 448 ? 34.969 3.398 -19.609 1 89.5 448 LEU B C 1
ATOM 7598 O O . LEU B 1 448 ? 34.312 2.559 -20.219 1 89.5 448 LEU B O 1
ATOM 7602 N N . GLN B 1 449 ? 35.906 3.127 -18.719 1 87.69 449 GLN B N 1
ATOM 7603 C CA . GLN B 1 449 ? 36.219 1.729 -18.438 1 87.69 449 GLN B CA 1
ATOM 7604 C C . GLN B 1 449 ? 35.031 1.007 -17.828 1 87.69 449 GLN B C 1
ATOM 7606 O O . GLN B 1 449 ? 34.75 -0.154 -18.156 1 87.69 449 GLN B O 1
ATOM 7611 N N . LEU B 1 450 ? 34.375 1.614 -16.953 1 87.94 450 LEU B N 1
ATOM 7612 C CA . LEU B 1 450 ? 33.188 1.042 -16.328 1 87.94 450 LEU B CA 1
ATOM 7613 C C . LEU B 1 450 ? 32.125 0.717 -17.375 1 87.94 450 LEU B C 1
ATOM 7615 O O . LEU B 1 450 ? 31.5 -0.341 -17.328 1 87.94 450 LEU B O 1
ATOM 7619 N N . ALA B 1 451 ? 31.984 1.6 -18.203 1 91.44 451 ALA B N 1
ATOM 7620 C CA . ALA B 1 451 ? 30.984 1.422 -19.25 1 91.44 451 ALA B CA 1
ATOM 7621 C C . ALA B 1 451 ? 31.391 0.295 -20.203 1 91.44 451 ALA B C 1
ATOM 7623 O O . ALA B 1 451 ? 30.531 -0.478 -20.656 1 91.44 451 ALA B O 1
ATOM 7624 N N . LEU B 1 452 ? 32.625 0.268 -20.516 1 92.06 452 LEU B N 1
ATOM 7625 C CA . LEU B 1 452 ? 33.125 -0.787 -21.406 1 92.06 452 LEU B CA 1
ATOM 7626 C C . LEU B 1 452 ? 33 -2.152 -20.734 1 92.06 452 LEU B C 1
ATOM 7628 O O . LEU B 1 452 ? 32.625 -3.133 -21.391 1 92.06 452 LEU B O 1
ATOM 7632 N N . ASN B 1 453 ? 33.344 -2.184 -19.516 1 90.19 453 ASN B N 1
ATOM 7633 C CA . ASN B 1 453 ? 33.156 -3.422 -18.766 1 90.19 453 ASN B CA 1
ATOM 7634 C C . ASN B 1 453 ? 31.703 -3.854 -18.719 1 90.19 453 ASN B C 1
ATOM 7636 O O . ASN B 1 453 ? 31.391 -5.043 -18.812 1 90.19 453 ASN B O 1
ATOM 7640 N N . TRP B 1 454 ? 30.859 -2.947 -18.484 1 90.94 454 TRP B N 1
ATOM 7641 C CA . TRP B 1 454 ? 29.422 -3.188 -18.484 1 90.94 454 TRP B CA 1
ATOM 7642 C C . TRP B 1 454 ? 28.953 -3.773 -19.812 1 90.94 454 TRP B C 1
ATOM 7644 O O . TRP B 1 454 ? 28.203 -4.75 -19.844 1 90.94 454 TRP B O 1
ATOM 7654 N N . GLN B 1 455 ? 29.422 -3.225 -20.906 1 91.25 455 GLN B N 1
ATOM 7655 C CA . GLN B 1 455 ? 29.047 -3.695 -22.234 1 91.25 455 GLN B CA 1
ATOM 7656 C C . GLN B 1 455 ? 29.531 -5.125 -22.469 1 91.25 455 GLN B C 1
ATOM 7658 O O . GLN B 1 455 ? 28.828 -5.934 -23.078 1 91.25 455 GLN B O 1
ATOM 7663 N N . GLU B 1 456 ? 30.703 -5.355 -22 1 89.62 456 GLU B N 1
ATOM 7664 C CA . GLU B 1 456 ? 31.281 -6.68 -22.188 1 89.62 456 GLU B CA 1
ATOM 7665 C C . GLU B 1 456 ? 30.594 -7.719 -21.312 1 89.62 456 GLU B C 1
ATOM 7667 O O . GLU B 1 456 ? 30.359 -8.852 -21.734 1 89.62 456 GLU B O 1
ATOM 7672 N N . LYS B 1 457 ? 30.266 -7.328 -20.156 1 86.25 457 LYS B N 1
ATOM 7673 C CA . LYS B 1 457 ? 29.703 -8.25 -19.188 1 86.25 457 LYS B CA 1
ATOM 7674 C C . LYS B 1 457 ? 28.25 -8.57 -19.516 1 86.25 457 LYS B C 1
ATOM 7676 O O . LYS B 1 457 ? 27.828 -9.734 -19.453 1 86.25 457 LYS B O 1
ATOM 7681 N N . TYR B 1 458 ? 27.5 -7.609 -19.859 1 86.31 458 TYR B N 1
ATOM 7682 C CA . TYR B 1 458 ? 26.047 -7.801 -19.953 1 86.31 458 TYR B CA 1
ATOM 7683 C C . TYR B 1 458 ? 25.609 -7.926 -21.406 1 86.31 458 TYR B C 1
ATOM 7685 O O . TYR B 1 458 ? 24.516 -8.422 -21.688 1 86.31 458 TYR B O 1
ATOM 7693 N N . LYS B 1 459 ? 26.422 -7.457 -22.328 1 84.81 459 LYS B N 1
ATOM 7694 C CA . LYS B 1 459 ? 26.094 -7.539 -23.75 1 84.81 459 LYS B CA 1
ATOM 7695 C C . LYS B 1 459 ? 24.656 -7.137 -24.016 1 84.81 459 LYS B C 1
ATOM 7697 O O . LYS B 1 459 ? 23.875 -7.918 -24.578 1 84.81 459 LYS B O 1
ATOM 7702 N N . PRO B 1 460 ? 24.375 -5.871 -23.656 1 86.94 460 PRO B N 1
ATOM 7703 C CA . PRO B 1 460 ? 22.984 -5.422 -23.797 1 86.94 460 PRO B CA 1
ATOM 7704 C C . PRO B 1 460 ? 22.5 -5.43 -25.234 1 86.94 460 PRO B C 1
ATOM 7706 O O . PRO B 1 460 ? 23.266 -5.152 -26.156 1 86.94 460 PRO B O 1
ATOM 7709 N N . THR B 1 461 ? 21.281 -5.797 -25.438 1 84.31 461 THR B N 1
ATOM 7710 C CA . THR B 1 461 ? 20.625 -5.785 -26.75 1 84.31 461 THR B CA 1
ATOM 7711 C C . THR B 1 461 ? 19.656 -4.609 -26.859 1 84.31 461 THR B C 1
ATOM 7713 O O . THR B 1 461 ? 19.344 -3.965 -25.859 1 84.31 461 THR B O 1
ATOM 7716 N N . LEU B 1 462 ? 19.281 -4.348 -28.078 1 86.31 462 LEU B N 1
ATOM 7717 C CA . LEU B 1 462 ? 18.328 -3.277 -28.312 1 86.31 462 LEU B CA 1
ATOM 7718 C C . LEU B 1 462 ? 17.016 -3.535 -27.578 1 86.31 462 LEU B C 1
ATOM 7720 O O . LEU B 1 462 ? 16.453 -2.619 -26.984 1 86.31 462 LEU B O 1
ATOM 7724 N N . GLN B 1 463 ? 16.641 -4.75 -27.594 1 82.44 463 GLN B N 1
ATOM 7725 C CA . GLN B 1 463 ? 15.375 -5.117 -26.969 1 82.44 463 GLN B CA 1
ATOM 7726 C C . GLN B 1 463 ? 15.438 -4.922 -25.453 1 82.44 463 GLN B C 1
ATOM 7728 O O . GLN B 1 463 ? 14.484 -4.441 -24.844 1 82.44 463 GLN B O 1
ATOM 7733 N N . TRP B 1 464 ? 16.5 -5.285 -24.906 1 84.12 464 TRP B N 1
ATOM 7734 C CA . TRP B 1 464 ? 16.703 -5.113 -23.469 1 84.12 464 TRP B CA 1
ATOM 7735 C C . TRP B 1 464 ? 16.734 -3.637 -23.094 1 84.12 464 TRP B C 1
ATOM 7737 O O . TRP B 1 464 ? 16.078 -3.217 -22.141 1 84.12 464 TRP B O 1
ATOM 7747 N N . ALA B 1 465 ? 17.406 -2.834 -23.875 1 87 465 ALA B N 1
ATOM 7748 C CA . ALA B 1 465 ? 17.656 -1.428 -23.562 1 87 465 ALA B CA 1
ATOM 7749 C C . ALA B 1 465 ? 16.359 -0.612 -23.672 1 87 465 ALA B C 1
ATOM 7751 O O . ALA B 1 465 ? 16.172 0.354 -22.922 1 87 465 ALA B O 1
ATOM 7752 N N . GLN B 1 466 ? 15.547 -1.04 -24.547 1 84.94 466 GLN B N 1
ATOM 7753 C CA . GLN B 1 466 ? 14.305 -0.311 -24.797 1 84.94 466 GLN B CA 1
ATOM 7754 C C . GLN B 1 466 ? 13.391 -0.346 -23.578 1 84.94 466 GLN B C 1
ATOM 7756 O O . GLN B 1 466 ? 12.523 0.517 -23.422 1 84.94 466 GLN B O 1
ATOM 7761 N N . ARG B 1 467 ? 13.602 -1.242 -22.734 1 79.81 467 ARG B N 1
ATOM 7762 C CA . ARG B 1 467 ? 12.82 -1.347 -21.5 1 79.81 467 ARG B CA 1
ATOM 7763 C C . ARG B 1 467 ? 13.086 -0.158 -20.594 1 79.81 467 ARG B C 1
ATOM 7765 O O . ARG B 1 467 ? 12.227 0.215 -19.781 1 79.81 467 ARG B O 1
ATOM 7772 N N . TYR B 1 468 ? 14.242 0.378 -20.75 1 83.31 468 TYR B N 1
ATOM 7773 C CA . TYR B 1 468 ? 14.664 1.415 -19.812 1 83.31 468 TYR B CA 1
ATOM 7774 C C . TYR B 1 468 ? 14.727 2.775 -20.5 1 83.31 468 TYR B C 1
ATOM 7776 O O . TYR B 1 468 ? 14.234 3.77 -19.969 1 83.31 468 TYR B O 1
ATOM 7784 N N . ASP B 1 469 ? 15.344 2.812 -21.594 1 86.75 469 ASP B N 1
ATOM 7785 C CA . ASP B 1 469 ? 15.492 4.023 -22.391 1 86.75 469 ASP B CA 1
ATOM 7786 C C . ASP B 1 469 ? 15.586 3.688 -23.875 1 86.75 469 ASP B C 1
ATOM 7788 O O . ASP B 1 469 ? 16.281 2.748 -24.266 1 86.75 469 ASP B O 1
ATOM 7792 N N . PRO B 1 470 ? 14.875 4.453 -24.688 1 86 470 PRO B N 1
ATOM 7793 C CA . PRO B 1 470 ? 14.805 4.121 -26.109 1 86 470 PRO B CA 1
ATOM 7794 C C . PRO B 1 470 ? 16.062 4.543 -26.875 1 86 470 PRO B C 1
ATOM 7796 O O . PRO B 1 470 ? 16.234 4.168 -28.031 1 86 470 PRO B O 1
ATOM 7799 N N . SER B 1 471 ? 16.938 5.152 -26.344 1 89.19 471 SER B N 1
ATOM 7800 C CA . SER B 1 471 ? 18.078 5.73 -27.062 1 89.19 471 SER B CA 1
ATOM 7801 C C . SER B 1 471 ? 19.297 4.82 -27 1 89.19 471 SER B C 1
ATOM 7803 O O . SER B 1 471 ? 20.406 5.273 -26.703 1 89.19 471 SER B O 1
ATOM 7805 N N . PHE B 1 472 ? 19.125 3.576 -27.328 1 91.31 472 PHE B N 1
ATOM 7806 C CA . PHE B 1 472 ? 20.188 2.59 -27.219 1 91.31 472 PHE B CA 1
ATOM 7807 C C . PHE B 1 472 ? 21.281 2.855 -28.25 1 91.31 472 PHE B C 1
ATOM 7809 O O . PHE B 1 472 ? 22.469 2.852 -27.922 1 91.31 472 PHE B O 1
ATOM 7816 N N . GLU B 1 473 ? 20.906 3.123 -29.453 1 91.31 473 GLU B N 1
ATOM 7817 C CA . GLU B 1 473 ? 21.875 3.348 -30.531 1 91.31 473 GLU B CA 1
ATOM 7818 C C . GLU B 1 473 ? 22.734 4.57 -30.25 1 91.31 473 GLU B C 1
ATOM 7820 O O . GLU B 1 473 ? 23.953 4.539 -30.469 1 91.31 473 GLU B O 1
ATOM 7825 N N . ARG B 1 474 ? 22.062 5.52 -29.766 1 91.62 474 ARG B N 1
ATOM 7826 C CA . ARG B 1 474 ? 22.797 6.73 -29.422 1 91.62 474 ARG B CA 1
ATOM 7827 C C . ARG B 1 474 ? 23.828 6.453 -28.328 1 91.62 474 ARG B C 1
ATOM 7829 O O . ARG B 1 474 ? 24.953 6.922 -28.406 1 91.62 474 ARG B O 1
ATOM 7836 N N . ALA B 1 475 ? 23.453 5.711 -27.359 1 93.88 475 ALA B N 1
ATOM 7837 C CA . ALA B 1 475 ? 24.344 5.402 -26.234 1 93.88 475 ALA B CA 1
ATOM 7838 C C . ALA B 1 475 ? 25.531 4.555 -26.688 1 93.88 475 ALA B C 1
ATOM 7840 O O . ALA B 1 475 ? 26.656 4.777 -26.25 1 93.88 475 ALA B O 1
ATOM 7841 N N . MET B 1 476 ? 25.281 3.688 -27.562 1 93.56 476 MET B N 1
ATOM 7842 C CA . MET B 1 476 ? 26.344 2.797 -28.031 1 93.56 476 MET B CA 1
ATOM 7843 C C . MET B 1 476 ? 27.328 3.543 -28.922 1 93.56 476 MET B C 1
ATOM 7845 O O . MET B 1 476 ? 28.531 3.295 -28.875 1 93.56 476 MET B O 1
ATOM 7849 N N . VAL B 1 477 ? 26.812 4.418 -29.734 1 92.69 477 VAL B N 1
ATOM 7850 C CA . VAL B 1 477 ? 27.688 5.234 -30.578 1 92.69 477 VAL B CA 1
ATOM 7851 C C . VAL B 1 477 ? 28.547 6.145 -29.703 1 92.69 477 VAL B C 1
ATOM 7853 O O . VAL B 1 477 ? 29.734 6.332 -29.984 1 92.69 477 VAL B O 1
ATOM 7856 N N . PHE B 1 478 ? 27.938 6.703 -28.734 1 94 478 PHE B N 1
ATOM 7857 C CA . PHE B 1 478 ? 28.641 7.551 -27.781 1 94 478 PHE B CA 1
ATOM 7858 C C . PHE B 1 478 ? 29.781 6.781 -27.109 1 94 478 PHE B C 1
ATOM 7860 O O . PHE B 1 478 ? 30.891 7.297 -26.984 1 94 478 PHE B O 1
ATOM 7867 N N . LEU B 1 479 ? 29.469 5.574 -26.719 1 94.88 479 LEU B N 1
ATOM 7868 C CA . LEU B 1 479 ? 30.469 4.742 -26.062 1 94.88 479 LEU B CA 1
ATOM 7869 C C . LEU B 1 479 ? 31.609 4.398 -27.016 1 94.88 479 LEU B C 1
ATOM 7871 O O . LEU B 1 479 ? 32.781 4.461 -26.641 1 94.88 479 LEU B O 1
ATOM 7875 N N . LYS B 1 480 ? 31.266 4.039 -28.156 1 94 480 LYS B N 1
ATOM 7876 C CA . LYS B 1 480 ? 32.25 3.711 -29.172 1 94 480 LYS B CA 1
ATOM 7877 C C . LYS B 1 480 ? 33.125 4.914 -29.5 1 94 480 LYS B C 1
ATOM 7879 O O . LYS B 1 480 ? 34.375 4.785 -29.609 1 94 480 LYS B O 1
ATOM 7884 N N . THR B 1 481 ? 32.469 6.055 -29.641 1 93.56 481 THR B N 1
ATOM 7885 C CA . THR B 1 481 ? 33.188 7.285 -29.938 1 93.56 481 THR B CA 1
ATOM 7886 C C . THR B 1 481 ? 34.125 7.652 -28.781 1 93.56 481 THR B C 1
ATOM 7888 O O . THR B 1 481 ? 35.25 8.133 -29 1 93.56 481 THR B O 1
ATOM 7891 N N . SER B 1 482 ? 33.656 7.48 -27.672 1 93.94 482 SER B N 1
ATOM 7892 C CA . SER B 1 482 ? 34.469 7.766 -26.484 1 93.94 482 SER B CA 1
ATOM 7893 C C . SER B 1 482 ? 35.688 6.863 -26.438 1 93.94 482 SER B C 1
ATOM 7895 O O . SER B 1 482 ? 36.781 7.305 -26.047 1 93.94 482 SER B O 1
ATOM 7897 N N . LYS B 1 483 ? 35.438 5.613 -26.719 1 93.5 483 LYS B N 1
ATOM 7898 C CA . LYS B 1 483 ? 36.531 4.652 -26.75 1 93.5 483 LYS B CA 1
ATOM 7899 C C . LYS B 1 483 ? 37.594 5.027 -27.797 1 93.5 483 LYS B C 1
ATOM 7901 O O . LYS B 1 483 ? 38.781 5.031 -27.516 1 93.5 483 LYS B O 1
ATOM 7906 N N . GLU B 1 484 ? 37.188 5.348 -28.938 1 93.06 484 GLU B N 1
ATOM 7907 C CA . GLU B 1 484 ? 38.062 5.695 -30.047 1 93.06 484 GLU B CA 1
ATOM 7908 C C . GLU B 1 484 ? 38.875 6.957 -29.734 1 93.06 484 GLU B C 1
ATOM 7910 O O . GLU B 1 484 ? 40.062 7.023 -30.031 1 93.06 484 GLU B O 1
ATOM 7915 N N . GLU B 1 485 ? 38.156 7.898 -29.219 1 91.38 485 GLU B N 1
ATOM 7916 C CA . GLU B 1 485 ? 38.844 9.148 -28.875 1 91.38 485 GLU B CA 1
ATOM 7917 C C . GLU B 1 485 ? 39.875 8.938 -27.797 1 91.38 485 GLU B C 1
ATOM 7919 O O . GLU B 1 485 ? 40.938 9.562 -27.828 1 91.38 485 GLU B O 1
ATOM 7924 N N . TYR B 1 486 ? 39.562 8.18 -26.906 1 90.75 486 TYR B N 1
ATOM 7925 C CA . TYR B 1 486 ? 40.5 7.887 -25.844 1 90.75 486 TYR B CA 1
ATOM 7926 C C . TYR B 1 486 ? 41.719 7.137 -26.375 1 90.75 486 TYR B C 1
ATOM 7928 O O . TYR B 1 486 ? 42.875 7.418 -25.984 1 90.75 486 TYR B O 1
ATOM 7936 N N . GLU B 1 487 ? 41.531 6.191 -27.172 1 89.81 487 GLU B N 1
ATOM 7937 C CA . GLU B 1 487 ? 42.594 5.441 -27.781 1 89.81 487 GLU B CA 1
ATOM 7938 C C . GLU B 1 487 ? 43.5 6.348 -28.641 1 89.81 487 GLU B C 1
ATOM 7940 O O . GLU B 1 487 ? 44.719 6.195 -28.656 1 89.81 487 GLU B O 1
ATOM 7945 N N . ARG B 1 488 ? 42.938 7.242 -29.25 1 88.12 488 ARG B N 1
ATOM 7946 C CA . ARG B 1 488 ? 43.656 8.211 -30.062 1 88.12 488 ARG B CA 1
ATOM 7947 C C . ARG B 1 488 ? 44.531 9.102 -29.172 1 88.12 488 ARG B C 1
ATOM 7949 O O . ARG B 1 488 ? 45.688 9.414 -29.516 1 88.12 488 ARG B O 1
ATOM 7956 N N . GLU B 1 489 ? 43.938 9.453 -28.203 1 86.19 489 GLU B N 1
ATOM 7957 C CA . GLU B 1 489 ? 44.656 10.305 -27.266 1 86.19 489 GLU B CA 1
ATOM 7958 C C . GLU B 1 489 ? 45.844 9.57 -26.672 1 86.19 489 GLU B C 1
ATOM 7960 O O . GLU B 1 489 ? 46.906 10.164 -26.453 1 86.19 489 GLU B O 1
ATOM 7965 N N . LEU B 1 490 ? 45.656 8.359 -26.391 1 86.19 490 LEU B N 1
ATOM 7966 C CA . LEU B 1 490 ? 46.75 7.551 -25.844 1 86.19 490 LEU B CA 1
ATOM 7967 C C . LEU B 1 490 ? 47.875 7.371 -26.859 1 86.19 490 LEU B C 1
ATOM 7969 O O . LEU B 1 490 ? 49.062 7.406 -26.516 1 86.19 490 LEU B O 1
ATOM 7973 N N . LEU B 1 491 ? 47.5 7.215 -28.031 1 86.38 491 LEU B N 1
ATOM 7974 C CA . LEU B 1 491 ? 48.5 7.051 -29.094 1 86.38 491 LEU B CA 1
ATOM 7975 C C . LEU B 1 491 ? 49.281 8.336 -29.312 1 86.38 491 LEU B C 1
ATOM 7977 O O . LEU B 1 491 ? 50.5 8.297 -29.531 1 86.38 491 LEU B O 1
ATOM 7981 N N . LEU B 1 492 ? 48.562 9.398 -29.234 1 83.62 492 LEU B N 1
ATOM 7982 C CA . LEU B 1 492 ? 49.219 10.688 -29.422 1 83.62 492 LEU B CA 1
ATOM 7983 C C . LEU B 1 492 ? 50.188 10.977 -28.266 1 83.62 492 LEU B C 1
ATOM 7985 O O . LEU B 1 492 ? 51.281 11.508 -28.484 1 83.62 492 LEU B O 1
ATOM 7989 N N . LYS B 1 493 ? 49.844 10.633 -27.203 1 81.56 493 LYS B N 1
ATOM 7990 C CA . LYS B 1 493 ? 50.688 10.836 -26.047 1 81.56 493 LYS B CA 1
ATOM 7991 C C . LYS B 1 493 ? 51.938 9.961 -26.109 1 81.56 493 LYS B C 1
ATOM 7993 O O . LYS B 1 493 ? 53.031 10.398 -25.75 1 81.56 493 LYS B O 1
ATOM 7998 N N . GLU B 1 494 ? 51.75 8.867 -26.562 1 79.56 494 GLU B N 1
ATOM 7999 C CA . GLU B 1 494 ? 52.875 7.969 -26.734 1 79.56 494 GLU B CA 1
ATOM 8000 C C . GLU B 1 494 ? 53.844 8.484 -27.812 1 79.56 494 GLU B C 1
ATOM 8002 O O . GLU B 1 494 ? 55.062 8.391 -27.672 1 79.56 494 GLU B O 1
ATOM 8007 N N . GLN B 1 495 ? 53.375 8.984 -28.859 1 78.56 495 GLN B N 1
ATOM 8008 C CA . GLN B 1 495 ? 54.188 9.523 -29.938 1 78.56 495 GLN B CA 1
ATOM 8009 C C . GLN B 1 495 ? 54.969 10.766 -29.484 1 78.56 495 GLN B C 1
ATOM 8011 O O . GLN B 1 495 ? 56.156 10.93 -29.812 1 78.56 495 GLN B O 1
ATOM 8016 N N . LEU B 1 496 ? 54.312 11.508 -28.734 1 77.75 496 LEU B N 1
ATOM 8017 C CA . LEU B 1 496 ? 54.969 12.703 -28.219 1 77.75 496 LEU B CA 1
ATOM 8018 C C . LEU B 1 496 ? 56.062 12.328 -27.234 1 77.75 496 LEU B C 1
ATOM 8020 O O . LEU B 1 496 ? 57.094 12.977 -27.188 1 77.75 496 LEU B O 1
ATOM 8024 N N . GLN B 1 497 ? 55.906 11.344 -26.594 1 75.19 497 GLN B N 1
ATOM 8025 C CA . GLN B 1 497 ? 56.906 10.875 -25.656 1 75.19 497 GLN B CA 1
ATOM 8026 C C . GLN B 1 497 ? 58.062 10.227 -26.375 1 75.19 497 GLN B C 1
ATOM 8028 O O . GLN B 1 497 ? 59.219 10.312 -25.922 1 75.19 497 GLN B O 1
ATOM 8033 N N . LYS B 1 498 ? 57.844 9.766 -27.484 1 72.81 498 LYS B N 1
ATOM 8034 C CA . LYS B 1 498 ? 58.938 9.195 -28.281 1 72.81 498 LYS B CA 1
ATOM 8035 C C . LYS B 1 498 ? 59.719 10.281 -29 1 72.81 498 LYS B C 1
ATOM 8037 O O . LYS B 1 498 ? 60.938 10.148 -29.188 1 72.81 498 LYS B O 1
ATOM 8042 N N . GLU B 1 499 ? 59.094 11.203 -29.281 1 73.94 499 GLU B N 1
ATOM 8043 C CA . GLU B 1 499 ? 59.75 12.297 -29.984 1 73.94 499 GLU B CA 1
ATOM 8044 C C . GLU B 1 499 ? 60.5 13.211 -29 1 73.94 499 GLU B C 1
ATOM 8046 O O . GLU B 1 499 ? 61.438 13.891 -29.375 1 73.94 499 GLU B O 1
ATOM 8051 N N . ASN B 1 500 ? 60.25 13.141 -27.844 1 60.91 500 ASN B N 1
ATOM 8052 C CA . ASN B 1 500 ? 61.062 13.859 -26.875 1 60.91 500 ASN B CA 1
ATOM 8053 C C . ASN B 1 500 ? 62.156 12.969 -26.297 1 60.91 500 ASN B C 1
ATOM 8055 O O . ASN B 1 500 ? 61.906 12.18 -25.375 1 60.91 500 ASN B O 1
#

Secondary structure (DSSP, 8-state):
--GGGGS--------------TTSPPPGGGGGG--S-HHHHHHHHHHHHHHSEEEEEE-TTS-HHHIIIIIIHHHHHTT--GGG-S-EEEEEE---S-HHHHHHHHHHHHS-----SHHHHHHHHHHHHHHHHH-TTHHHHHHHHH--STT-EEEEEE--TTHHHHHHHHTTT-HHHHHHHHHHHHHHHHHHH-SSS-EEEEEEEEGGGGGGGGG-HHHHHHHHHSEEEPPPPPHHHHHHHHHHHHHHTT--B-HHHHHHHHHHHTT-TTHHHHHHHHHHHHHHHHHHHPPTTPPB-HHHHHHTTHHHHHHHHHHHHHHHTS-HHHHHHHHHHHHHSEEE-BTSS-EEE--EEHHHHHHHHTS-HHHHHHHHHHHHSTTT--EES-TTSPP-TT-EEEES-THHHHH-HHHHHHHHHHHHHHHHHHHHHHHHHHHHTTSSPPP-TTHHHHHHHHHHHH---HHHHHTT-S-HHHHHHHHHHHHHHHHHHHHHHHHHHHH-/--GGGSS--------------TTSPPPGGGGGG--S-HHHHHHHHHHHHHHSEEEEEE-TTS-HHHIIIIIIHHHHHTT--GGG-S-EEEEEE---S-HHHHHHHHHHHHS-----SHHHHHHHHHHHHHHHHH-TTHHHHHHHHH--STT-EEEEEE--TTHHHHHHHHTTT-HHHHHHHHHHHHHHHHHHH-SSS-EEEEEEEEGGGGGGGGG-HHHHHHHHHSEEEPPPPPHHHHHHHHHHHHHHTT--B-HHHHHHHHHHHTT-TTHHHHHHHHHHHHHHHHHHHPPTTPPB-HHHHHHTTHHHHHHHHHHHHHHHTS-HHHHHHHHHHHHHSEEE-BTSS-EEE--EEHHHHHHHHTS-HHHHHHHHHHHHSTTT--EES-TTSPP-TT-EEEES-THHHHH-HHHHHHHHHHHHHHHHHHHHHHHHHHHHTTSSPPP-TTHHHHHHHHHHHH---HHHHHTT-S-HHHHHHHHHHHHHHHHHHHHHHHHHHHH-

Sequence (1000 aa):
MSDNKDHIKFLTEEKLFIPFPGLRPFSPDESHLFFGREGQSSDIITKLEKHNFVAVVGDSGSGKSSLMYCGLLPMLQGGFINSAGSKWEVITLRPGISPISNLAEAVLKVSGIDINEEENFEINKAINSTILRGSSLGLVDLIRQYRREQDKSYLILIDQFEELFRYRASTEHNSDAINESIAFVDLFLEAINQSEQPIYVALTMRSDFIGECAQFPELTKKINNSHYLIPQLSRGQKQLAIEGPIAVGGGKISKRLTQQLLNDIGDTQDQLPLMQHALMRTWQYWEENREEEESLDIKHYNAVGTIREALSLHANEAYDELNAEQKQICETLFKTITEKKGSDNFGIRRPEKVSYIAAVCGCSVAELIEVVDKFREPGRSLLMPPYNKELDGESVIDISHESLMRIWIRLRNWVEEESEAAQMYLRLSDAAEKYQMGKASLLRPPDLQLALNWQEKYKPTLQWAQRYDPSFERAMVFLKTSKEEYERELLLKEQLQKENMSDNKDHIKFLTEEKLFIPFPGLRPFSPDESHLFFGREGQSSDIITKLEKHNFVAVVGDSGSGKSSLMYCGLLPMLQGGFINSAGSKWEVITLRPGISPISNLAEAVLKVSGIDINEEENFEINKAINSTILRGSSLGLVDLIRQYRREQDKSYLILIDQFEELFRYRASTEHNSDAINESIAFVDLFLEAINQSEQPIYVALTMRSDFIGECAQFPELTKKINNSHYLIPQLSRGQKQLAIEGPIAVGGGKISKRLTQQLLNDIGDTQDQLPLMQHALMRTWQYWEENREEEESLDIKHYNAVGTIREALSLHANEAYDELNAEQKQICETLFKTITEKKGSDNFGIRRPEKVSYIAAVCGCSVAELIEVVDKFREPGRSLLMPPYNKELDGESVIDISHESLMRIWIRLRNWVEEESEAAQMYLRLSDAAEKYQMGKASLLRPPDLQLALNWQEKYKPTLQWAQRYDPSFERAMVFLKTSKEEYERELLLKEQLQKEN

Solvent-accessible surface area (backbone atoms only — not comparable to full-atom values): 52582 Å² total; per-residue (Å²): 138,83,74,78,80,71,65,91,70,79,71,74,79,77,74,73,51,82,55,41,66,18,62,46,67,52,46,57,91,42,30,91,45,63,49,55,55,76,73,55,33,58,56,50,49,53,35,26,66,74,60,28,27,31,39,38,29,24,45,67,46,66,47,64,66,27,42,46,31,35,37,40,47,55,42,45,58,69,37,71,42,77,89,45,47,54,40,69,46,77,36,62,40,51,32,51,87,48,41,55,57,37,48,22,44,30,52,51,72,68,47,69,62,85,52,85,45,67,67,55,39,54,52,50,31,51,51,42,30,49,43,44,70,72,34,51,54,20,50,52,51,50,51,60,69,49,53,82,55,91,67,51,19,37,37,39,37,34,43,52,50,46,30,53,56,57,45,37,58,76,43,70,81,38,73,62,50,56,51,49,49,51,50,52,51,39,24,52,51,44,34,44,70,44,80,86,56,64,41,31,40,38,35,29,29,45,19,62,45,56,41,67,44,19,79,36,56,69,58,25,53,50,41,46,75,17,41,40,59,53,51,56,74,48,73,70,28,48,49,37,46,56,52,47,18,38,49,74,25,71,47,47,70,37,69,65,31,53,51,49,50,59,60,70,48,60,88,55,83,45,34,50,37,43,48,30,29,31,47,30,49,20,48,54,49,32,73,74,65,53,56,91,90,55,51,45,37,55,67,38,34,55,71,44,42,36,70,78,33,22,62,29,54,54,53,45,52,45,54,68,72,45,52,75,70,47,44,53,44,48,53,46,46,54,43,62,30,35,37,61,42,25,63,46,80,42,53,40,85,34,67,40,35,38,45,58,48,16,58,56,57,70,50,51,58,68,60,46,47,57,54,52,45,57,35,13,33,90,85,50,37,53,31,30,61,59,62,89,55,84,80,50,55,80,36,56,38,33,68,54,51,74,62,50,42,70,48,21,59,68,55,33,49,43,40,52,51,47,47,52,54,50,50,52,47,50,51,44,35,50,47,31,52,33,33,75,71,66,74,40,72,74,56,46,83,65,61,35,54,54,50,51,50,48,45,69,72,64,56,79,46,67,65,57,36,49,76,76,44,80,54,43,68,55,24,52,50,42,52,52,51,20,50,53,52,49,53,48,49,53,50,50,52,51,50,51,54,66,71,96,134,82,74,77,76,70,65,87,65,74,70,73,79,77,74,73,52,82,54,43,66,18,61,47,66,52,46,58,90,42,31,93,46,64,50,57,55,77,72,55,34,58,56,51,49,53,36,27,66,74,59,26,27,31,38,38,28,24,45,68,44,64,47,64,66,25,43,46,32,36,35,40,48,55,43,45,58,69,37,72,42,78,91,45,48,54,41,71,45,76,36,61,38,51,34,50,87,49,41,55,58,36,46,20,45,30,52,51,72,68,47,69,62,85,52,85,46,67,67,55,39,55,51,51,30,51,50,42,30,50,44,46,72,72,35,51,54,21,53,50,53,50,51,58,68,49,52,82,53,91,67,51,19,36,37,40,36,34,42,51,50,44,30,54,55,56,46,38,58,75,44,72,81,39,74,62,50,55,52,49,48,50,49,50,52,39,22,51,51,43,35,44,68,44,80,86,55,63,41,30,40,39,34,29,29,44,20,63,46,55,41,67,43,19,79,37,55,69,59,27,53,50,41,44,73,18,41,39,58,55,52,57,74,48,74,69,27,48,48,35,46,55,51,46,18,38,48,75,24,71,47,48,70,37,69,66,32,55,52,49,50,59,61,70,49,62,88,54,86,45,35,50,38,44,48,30,29,30,47,30,49,21,48,54,49,32,72,76,65,54,58,92,91,54,52,45,36,54,67,38,34,55,71,45,41,34,70,76,33,22,63,30,54,53,51,45,53,45,53,67,71,44,52,76,70,48,44,52,44,48,51,46,48,56,43,64,30,35,36,62,42,24,64,46,81,41,50,41,84,34,68,40,34,37,45,58,48,16,59,59,56,70,49,51,58,69,59,47,47,57,53,51,46,57,36,13,34,91,85,49,37,53,31,30,61,58,63,87,54,84,79,51,56,80,34,56,38,34,68,54,49,74,62,52,43,70,47,20,59,69,54,32,50,44,39,50,51,46,47,52,53,49,49,52,48,52,51,44,34,50,48,31,51,32,33,74,70,66,73,40,74,72,55,48,82,66,60,37,52,53,51,51,49,48,45,68,72,65,57,78,46,69,67,56,36,48,77,79,44,79,52,45,68,56,25,50,51,43,52,52,50,20,50,52,52,49,53,49,50,53,51,51,51,51,51,54,54,67,73,98

InterPro domains:
  IPR027417 P-loop containing nucleoside triphosphate hydrolase [G3DSA:3.40.50.300] (26-205)
  IPR027417 P-loop containing nucleoside triphosphate hydrolase [SSF52540] (32-261)
  IPR049052 Novel STAND NTPase 1 [PF20703] (19-438)

pLDDT: mean 86.7, std 13.16, range [24.86, 97.81]

Organism: NCBI:txid2715131

Nearest PDB structures (foldseek):
  7jgr-assembly1_A  TM=4.750E-01  e=3.403E-07  Drosophila melanogaster
  2z4r-assembly2_B  TM=6.402E-01  e=4.660E-04  Thermotoga maritima
  3bos-assembly1_B  TM=5.801E-01  e=5.112E-04  Shewanella amazonensis SB2B
  3syk-assembly1_A  TM=5.378E-01  e=3.110E-03  Cereibacter sphaeroides
  8glv-assembly1_Ea  TM=5.716E-01  e=1.981E-02  Chlamydomonas reinhardtii